Protein 8OG1 (pdb70)

Foldseek 3Di:
DFPDFQDADPPDDLVVLLPFACVRQATRSLPDQPPAAAEEEDQCVVFPQVVFADVLVSVLLVVLQVVDPRYDNDPVNHRAYEYERYDGDPPRPDDAVRVQVRLCVPPPCPRFNHRYEYEYAAEPAFADDRCPVHRRGSYEYEYFWDFQSNDRPNGHFHAAHAHQRVHADDLLPAAFCPPLAFQFQEEEEFEAVVLVVVLVVLVVVVCVVPPTHYYYYHYEPDDFHDHYHQARGHHDDLVVVLVVLLRYSAYEQEGGPPLRTQGTNRSSVSLLSNLRRQHQYEYEDPSHDHGPVVQEPLVQQHHYHYSVCSNCVVVVSVPDDSVSSSSNSLLSNQCNVQQHRHSSNPVLSVSLSVCLSSQHFAEAFDADAFDWDDAAADDLPDAFDFDAFDPQRRCLSHVVSNVQDSVPHRHHDYRDDLPDDFDDQCVLVPPVVVQAWAQVNPPHAFQVSCVVTLHDGDGDAAEEEEEEDEPPVVLLLVLVLLCQPQPRYAEYEYEYAYPDDDDRPDHRYDRPHYYTYTYDPHRFPLVSLGLYPPGRYFKYFQAYSFFDDHSVQVSVQVSVCVVVALAWGWAAFWAWDAPVVVRAIATGQDDDLKGFFHFSNGTMYTSVLSSCSVPPPDPVLRVLCRVLVACPRVVSSQVSLVVVVDGHAHADPDHDGGDPPDDDDVRRVSNRVSQRVVCSSSSHRSTDMDRDHDYAPCAVNDDDPVHDHNDPHD

Solvent-accessible surface area: 31398 Å² total

Nearest PDB structures (foldseek):
  8og1-assembly1_A  TM=1.001E+00  e=0.000E+00  Homo sapiens
  8og4-assembly1_A  TM=9.952E-01  e=0.000E+00  Homo sapiens
  8og4-assembly1_B  TM=9.979E-01  e=0.000E+00  Homo sapiens
  7au2-assembly1_A  TM=9.958E-01  e=0.000E+00  Homo sapiens
  7sck-assembly1_A  TM=5.417E-01  e=2.111E-54  Homo sapiens

Secondary structure (DSSP, 8-state):
-PPPPPP------HHHHTT--HHHH--GGG--TTS---EEE--GGGSTHHHHB-HHHHHHHHHHHHT-TTB-S-GGG-SEEEEEEEPBPSS--S-HHHHHHHHHTSTT-TTT-TTEEEEE--SS-SS--TTTT---TT-EEEES-EETTT--TTTSEE-----STTS---GGGSPPS-SSS-SEEEEEE-B---THHHHHHHHHHHHHHTSS-EEEESS-SSPPPP--TT--B--S-HHHHHHHHTTEEEEEEE--SSTTEEE-HHHHHHHHHHHHHTPEEEEE-TT---TTTTT--GGGT-EEE-GGGGGGHHHHHHHS-HHHHHHHHHHHHHHIIIIISSHHHHHHHHHHHHHHHTTPPPPBPP-B--EE---EE----S---PPP----HHIIIIITHHHHH----SS-B-S--TTPPPPPTTGGGTT--TT---GGGGT--SHHHHHT---SSS----EEEEEEESS-HHHHHHHHHTTTT-TTEEEEEEEE-SSSPPPSS-EE---SS-EEEEE-SS--GGGGGS-BTT--SSEEEEEETTB---HHHHHHHHHHHHTSTTS-EES-EEEEEEETTTTEEEEE-S--S-B-EE-TTEEEEEHHHHHHHHHTS-HHHHHHHHHHT--HHHHHHHHHHHHH-S--EEBSS----B-TT---HHHHHHHHHHHHHHHHHHSS-----B---B--TTTT----TT---SSS--

Radius of gyration: 29.03 Å; Cα contacts (8 Å, |Δi|>4): 1360; chains: 1; bounding box: 64×92×72 Å

Structure (mmCIF, N/CA/C/O backbone):
data_8OG1
#
_entry.id   8OG1
#
_cell.length_a   120.900
_cell.length_b   120.900
_cell.length_c   127.450
_cell.angle_alpha   90.000
_cell.angle_beta   90.000
_cell.angle_gamma   120.000
#
_symmetry.space_group_name_H-M   'P 31 2 1'
#
loop_
_entity.id
_entity.type
_entity.pdbx_description
1 polymer 'Exostosin-like 3'
2 branched beta-D-mannopyranose-(1-4)-2-acetamido-2-deoxy-beta-D-glucopyranose-(1-4)-2-acetamido-2-deoxy-beta-D-glucopyranose
3 branched 2-acetamido-2-deoxy-beta-D-glucopyranose-(1-2)-alpha-D-mannopyranose-(1-3)-[alpha-D-mannopyranose-(1-6)]beta-D-mannopyranose-(1-4)-2-acetamido-2-deoxy-beta-D-glucopyranose-(1-4)-2-acetamido-2-deoxy-beta-D-glucopyranose
4 water water
#
loop_
_atom_site.group_PDB
_atom_site.id
_atom_site.type_symbol
_atom_site.label_atom_id
_atom_site.label_alt_id
_atom_site.label_comp_id
_atom_site.label_asym_id
_atom_site.label_entity_id
_atom_site.label_seq_id
_atom_site.pdbx_PDB_ins_code
_atom_site.Cartn_x
_atom_site.Cartn_y
_atom_site.Cartn_z
_atom_site.occupancy
_atom_site.B_iso_or_equiv
_atom_site.auth_seq_id
_atom_site.auth_comp_id
_atom_site.auth_asym_id
_atom_site.auth_atom_id
_atom_site.pdbx_PDB_model_num
ATOM 1 N N . SER A 1 126 ? 42.46961 -48.04097 -6.97958 1.000 48.75397 154 SER A N 1
ATOM 2 C CA . SER A 1 126 ? 43.12450 -49.33598 -7.17733 1.000 46.01011 154 SER A CA 1
ATOM 3 C C . SER A 1 126 ? 42.51188 -50.43071 -6.30256 1.000 39.73938 154 SER A C 1
ATOM 4 O O . SER A 1 126 ? 42.06545 -50.14803 -5.20407 1.000 41.79026 154 SER A O 1
ATOM 11 N N . LEU A 1 127 ? 42.52436 -51.68364 -6.77432 1.000 35.50507 155 LEU A N 1
ATOM 12 C CA . LEU A 1 127 ? 41.86739 -52.76092 -6.04463 1.000 35.26156 155 LEU A CA 1
ATOM 13 C C . LEU A 1 127 ? 42.55718 -53.04592 -4.70999 1.000 29.63699 155 LEU A C 1
ATOM 14 O O . LEU A 1 127 ? 43.77905 -52.93896 -4.58603 1.000 28.80318 155 LEU A O 1
ATOM 30 N N . PRO A 1 128 ? 41.79502 -53.44214 -3.69533 1.000 26.06749 156 PRO A N 1
ATOM 31 C CA . PRO A 1 128 ? 42.42026 -53.97459 -2.48991 1.000 23.82515 156 PRO A CA 1
ATOM 32 C C . PRO A 1 128 ? 43.32949 -55.15982 -2.79643 1.000 27.25329 156 PRO A C 1
ATOM 33 O O . PRO A 1 128 ? 43.16651 -55.86845 -3.79418 1.000 30.84629 156 PRO A O 1
ATOM 44 N N . ILE A 1 129 ? 44.29503 -55.38065 -1.90140 1.000 24.89141 157 ILE A N 1
ATOM 45 C CA . ILE A 1 129 ? 45.22106 -56.48963 -2.06294 1.000 25.81389 157 ILE A CA 1
ATOM 46 C C . ILE A 1 129 ? 44.47947 -57.82461 -2.00857 1.000 29.23903 157 ILE A C 1
ATOM 47 O O . ILE A 1 129 ? 43.61599 -58.03504 -1.14641 1.000 27.65239 157 ILE A O 1
ATOM 63 N N . ARG A 1 130 ? 44.84436 -58.74168 -2.91356 1.000 26.55801 158 ARG A N 1
ATOM 64 C CA . ARG A 1 130 ? 44.22379 -60.05832 -2.99346 1.000 27.20128 158 ARG A CA 1
ATOM 65 C C . ARG A 1 130 ? 44.67823 -60.99079 -1.88907 1.000 31.33334 158 ARG A C 1
ATOM 66 O O . ARG A 1 130 ? 45.86515 -61.09034 -1.58404 1.000 35.46866 158 ARG A O 1
ATOM 87 N N . LEU A 1 131 ? 43.72659 -61.72627 -1.31797 1.000 29.02412 159 LEU A N 1
ATOM 88 C CA . LEU A 1 131 ? 44.05205 -62.79408 -0.39305 1.000 29.56859 159 LEU A CA 1
ATOM 89 C C . LEU A 1 131 ? 44.58553 -63.99935 -1.17091 1.000 35.68140 159 LEU A C 1
ATOM 90 O O . LEU A 1 131 ? 43.94843 -64.46243 -2.12479 1.000 34.84061 159 LEU A O 1
ATOM 106 N N . LEU A 1 132 ? 45.73323 -64.49832 -0.75509 1.000 35.25621 160 LEU A N 1
ATOM 107 C CA . LEU A 1 132 ? 46.34663 -65.69445 -1.34982 1.000 48.41012 160 LEU A CA 1
ATOM 108 C C . LEU A 1 132 ? 45.52287 -66.92124 -0.98537 1.000 44.60115 160 LEU A C 1
ATOM 109 O O . LEU A 1 132 ? 45.38050 -67.21790 0.20482 1.000 37.40798 160 LEU A O 1
ATOM 125 N N . PRO A 1 133 ? 44.97914 -67.65977 -1.94693 1.000 49.11341 161 PRO A N 1
ATOM 126 C CA . PRO A 1 133 ? 44.07692 -68.77079 -1.61832 1.000 55.91311 161 PRO A CA 1
ATOM 127 C C . PRO A 1 133 ? 44.81103 -70.00638 -1.09993 1.000 59.36250 161 PRO A C 1
ATOM 128 O O . PRO A 1 133 ? 46.03683 -70.04566 -1.00643 1.000 57.35787 161 PRO A O 1
ATOM 139 N N . GLU A 1 134 ? 44.01623 -71.02192 -0.73776 1.000 64.47305 162 GLU A N 1
ATOM 140 C CA . GLU A 1 134 ? 44.52984 -72.36932 -0.50684 1.000 72.60229 162 GLU A CA 1
ATOM 141 C C . GLU A 1 134 ? 44.94577 -73.00327 -1.83387 1.000 72.58344 162 GLU A C 1
ATOM 142 O O . GLU A 1 134 ? 44.31731 -72.79272 -2.87432 1.000 66.02557 162 GLU A O 1
ATOM 146 N N . LYS A 1 135 ? 46.00485 -73.81399 -1.78108 1.000 75.78248 163 LYS A N 1
ATOM 147 C CA . LYS A 1 135 ? 46.65928 -74.31514 -2.99216 1.000 77.27988 163 LYS A CA 1
ATOM 148 C C . LYS A 1 135 ? 45.76632 -75.17262 -3.89027 1.000 71.24191 163 LYS A C 1
ATOM 149 O O . LYS A 1 135 ? 44.88119 -75.88423 -3.42295 1.000 70.28147 163 LYS A O 1
ATOM 153 N N . LEU A 1 140 ? 40.87895 -80.51863 3.80002 1.000 77.70791 168 LEU A N 1
ATOM 154 C CA . LEU A 1 140 ? 42.33606 -80.57484 3.80515 1.000 84.44519 168 LEU A CA 1
ATOM 155 C C . LEU A 1 140 ? 42.97044 -79.70347 4.89940 1.000 90.65149 168 LEU A C 1
ATOM 156 O O . LEU A 1 140 ? 43.94780 -80.12218 5.52362 1.000 89.10209 168 LEU A O 1
ATOM 159 N N . PRO A 1 141 ? 42.44864 -78.49864 5.12524 1.000 93.97419 169 PRO A N 1
ATOM 160 C CA . PRO A 1 141 ? 42.95049 -77.66871 6.24467 1.000 91.19460 169 PRO A CA 1
ATOM 161 C C . PRO A 1 141 ? 42.48011 -78.20141 7.58599 1.000 89.06520 169 PRO A C 1
ATOM 162 O O . PRO A 1 141 ? 41.30335 -78.56121 7.74250 1.000 88.02555 169 PRO A O 1
ATOM 173 N N . PRO A 1 142 ? 43.35902 -78.25107 8.58544 1.000 91.32069 170 PRO A N 1
ATOM 174 C CA . PRO A 1 142 ? 42.99764 -78.89839 9.86349 1.000 89.94094 170 PRO A CA 1
ATOM 175 C C . PRO A 1 142 ? 41.96783 -78.09516 10.63957 1.000 87.20225 170 PRO A C 1
ATOM 176 O O . PRO A 1 142 ? 41.79053 -76.88794 10.40613 1.000 79.63289 170 PRO A O 1
ATOM 187 N N . PRO A 1 143 ? 41.26512 -78.74208 11.57862 1.000 85.61277 171 PRO A N 1
ATOM 188 C CA . PRO A 1 143 ? 40.24334 -78.02617 12.36740 1.000 84.64844 171 PRO A CA 1
ATOM 189 C C . PRO A 1 143 ? 40.76528 -76.79598 13.09377 1.000 77.31886 171 PRO A C 1
ATOM 190 O O . PRO A 1 143 ? 40.01274 -75.82963 13.27583 1.000 68.28324 171 PRO A O 1
ATOM 201 N N . LYS A 1 144 ? 42.02657 -76.81134 13.53730 1.000 80.76043 172 LYS A N 1
ATOM 202 C CA . LYS A 1 144 ? 42.59474 -75.64326 14.20164 1.000 73.39626 172 LYS A CA 1
ATOM 203 C C . LYS A 1 144 ? 42.69042 -74.45488 13.25130 1.000 74.97536 172 LYS A C 1
ATOM 204 O O . LYS A 1 144 ? 42.52686 -73.30269 13.67566 1.000 68.56363 172 LYS A O 1
ATOM 208 N N . ALA A 1 145 ? 42.94752 -74.71216 11.96465 1.000 72.56468 173 ALA A N 1
ATOM 209 C CA . ALA A 1 145 ? 43.07356 -73.62684 10.99709 1.000 63.87248 173 ALA A CA 1
ATOM 210 C C . ALA A 1 145 ? 41.72576 -72.95474 10.74734 1.000 68.26018 173 ALA A C 1
ATOM 211 O O . ALA A 1 145 ? 41.62663 -71.72052 10.75551 1.000 51.77864 173 ALA A O 1
ATOM 218 N N . THR A 1 146 ? 40.67576 -73.75830 10.52606 1.000 65.53446 174 THR A N 1
ATOM 219 C CA . THR A 1 146 ? 39.33947 -73.22072 10.26313 1.000 54.12060 174 THR A CA 1
ATOM 220 C C . THR A 1 146 ? 38.79734 -72.45926 11.47389 1.000 43.11607 174 THR A C 1
ATOM 221 O O . THR A 1 146 ? 38.13832 -71.42195 11.32241 1.000 35.36166 174 THR A O 1
ATOM 232 N N . ARG A 1 147 ? 39.09512 -72.92849 12.68475 1.000 38.59140 175 ARG A N 1
ATOM 233 C CA . ARG A 1 147 ? 38.69985 -72.20315 13.88477 1.000 44.98996 175 ARG A CA 1
ATOM 234 C C . ARG A 1 147 ? 39.42749 -70.87364 14.03769 1.000 38.60493 175 ARG A C 1
ATOM 235 O O . ARG A 1 147 ? 38.99651 -70.03759 14.84986 1.000 37.98011 175 ARG A O 1
ATOM 256 N N . GLY A 1 148 ? 40.49311 -70.64417 13.27466 1.000 33.71345 176 GLY A N 1
ATOM 257 C CA . GLY A 1 148 ? 41.18549 -69.38036 13.30683 1.000 36.67993 176 GLY A CA 1
ATOM 258 C C . GLY A 1 148 ? 40.79134 -68.41415 12.22541 1.000 34.79572 176 GLY A C 1
ATOM 259 O O . GLY A 1 148 ? 41.35390 -67.32498 12.15336 1.000 33.12951 176 GLY A O 1
ATOM 263 N N . CYS A 1 149 ? 39.81676 -68.76428 11.38043 1.000 30.16162 177 CYS A N 1
ATOM 264 C CA . CYS A 1 149 ? 39.38851 -67.83414 10.34294 1.000 29.82829 177 CYS A CA 1
ATOM 265 C C . CYS A 1 149 ? 38.78191 -66.56437 10.93529 1.000 25.81215 177 CYS A C 1
ATOM 266 O O . CYS A 1 149 ? 37.93411 -66.61496 11.84023 1.000 28.29581 177 CYS A O 1
ATOM 273 N N . ARG A 1 150 ? 39.21953 -65.43620 10.39182 1.000 25.78905 178 ARG A N 1
ATOM 274 C CA . ARG A 1 150 ? 38.71076 -64.11177 10.67358 1.000 24.78712 178 ARG A CA 1
ATOM 275 C C . ARG A 1 150 ? 38.75593 -63.33832 9.37384 1.000 24.61625 178 ARG A C 1
ATOM 276 O O . ARG A 1 150 ? 39.32721 -63.79339 8.37529 1.000 25.30289 178 ARG A O 1
ATOM 297 N N . LEU A 1 151 ? 38.18018 -62.13786 9.36652 1.000 26.11634 179 LEU A N 1
ATOM 298 C CA . LEU A 1 151 ? 38.21341 -61.35399 8.13610 1.000 21.42069 179 LEU A CA 1
ATOM 299 C C . LEU A 1 151 ? 39.63959 -61.04152 7.74436 1.000 29.46093 179 LEU A C 1
ATOM 300 O O . LEU A 1 151 ? 39.95180 -60.97665 6.55087 1.000 28.85094 179 LEU A O 1
ATOM 316 N N . HIS A 1 152 ? 40.52227 -60.86735 8.72210 1.000 27.60723 180 HIS A N 1
ATOM 317 C CA . HIS A 1 152 ? 41.86394 -60.41121 8.35321 1.000 30.71327 180 HIS A CA 1
ATOM 318 C C . HIS A 1 152 ? 42.70959 -61.51205 7.73154 1.000 31.14143 180 HIS A C 1
ATOM 319 O O . HIS A 1 152 ? 43.71940 -61.19919 7.09042 1.000 35.22339 180 HIS A O 1
ATOM 333 N N . ASN A 1 153 ? 42.31602 -62.77940 7.84402 1.000 29.25243 181 ASN A N 1
ATOM 334 C CA . ASN A 1 153 ? 43.09083 -63.84216 7.21811 1.000 30.01086 181 ASN A CA 1
ATOM 335 C C . ASN A 1 153 ? 42.29208 -64.74332 6.28499 1.000 34.19321 181 ASN A C 1
ATOM 336 O O . ASN A 1 153 ? 42.91844 -65.54901 5.58041 1.000 32.13186 181 ASN A O 1
ATOM 347 N N . CYS A 1 154 ? 40.96171 -64.61495 6.20975 1.000 29.60351 182 CYS A N 1
ATOM 348 C CA . CYS A 1 154 ? 40.16402 -65.51628 5.37223 1.000 24.87893 182 CYS A CA 1
ATOM 349 C C . CYS A 1 154 ? 39.24790 -64.82210 4.37372 1.000 27.86168 182 CYS A C 1
ATOM 350 O O . CYS A 1 154 ? 38.55329 -65.51345 3.62943 1.000 29.58709 182 CYS A O 1
ATOM 357 N N . PHE A 1 155 ? 39.22772 -63.49833 4.31604 1.000 25.72313 183 PHE A N 1
ATOM 358 C CA . PHE A 1 155 ? 38.35208 -62.77833 3.40788 1.000 25.02060 183 PHE A CA 1
ATOM 359 C C . PHE A 1 155 ? 39.15581 -62.09104 2.30883 1.000 24.62163 183 PHE A C 1
ATOM 360 O O . PHE A 1 155 ? 40.16801 -61.43630 2.57356 1.000 26.46861 183 PHE A O 1
ATOM 377 N N . ASP A 1 156 ? 38.68401 -62.21395 1.06496 1.000 23.46356 184 ASP A N 1
ATOM 378 C CA . ASP A 1 156 ? 39.39022 -61.65757 -0.08321 1.000 24.33039 184 ASP A CA 1
ATOM 379 C C . ASP A 1 156 ? 38.80692 -60.28665 -0.38991 1.000 23.54065 184 ASP A C 1
ATOM 380 O O . ASP A 1 156 ? 37.79122 -60.14614 -1.07419 1.000 24.20154 184 ASP A O 1
ATOM 389 N N . TYR A 1 157 ? 39.49256 -59.23911 0.10413 1.000 23.69038 185 TYR A N 1
ATOM 390 C CA . TYR A 1 157 ? 39.01282 -57.90133 -0.10845 1.000 21.91730 185 TYR A CA 1
ATOM 391 C C . TYR A 1 157 ? 39.14192 -57.46658 -1.55957 1.000 23.07597 185 TYR A C 1
ATOM 392 O O . TYR A 1 157 ? 38.47736 -56.49081 -1.95451 1.000 26.32035 185 TYR A O 1
ATOM 410 N N . SER A 1 158 ? 39.97872 -58.14981 -2.36238 1.000 24.30297 186 SER A N 1
ATOM 411 C CA . SER A 1 158 ? 40.11806 -57.72394 -3.74528 1.000 24.61774 186 SER A CA 1
ATOM 412 C C . SER A 1 158 ? 38.81737 -57.87730 -4.52124 1.000 26.20943 186 SER A C 1
ATOM 413 O O . SER A 1 158 ? 38.62564 -57.17633 -5.52238 1.000 27.99023 186 SER A O 1
ATOM 421 N N . ARG A 1 159 ? 37.88601 -58.71424 -4.05250 1.000 25.87421 187 ARG A N 1
ATOM 422 C CA . ARG A 1 159 ? 36.57619 -58.78961 -4.68119 1.000 24.21011 187 ARG A CA 1
ATOM 423 C C . ARG A 1 159 ? 35.64440 -57.64468 -4.28647 1.000 26.78110 187 ARG A C 1
ATOM 424 O O . ARG A 1 159 ? 34.58127 -57.50280 -4.89590 1.000 28.03910 187 ARG A O 1
ATOM 445 N N . CYS A 1 160 ? 36.03484 -56.79784 -3.32451 1.000 25.32638 188 CYS A N 1
ATOM 446 C CA . CYS A 1 160 ? 35.12298 -55.84390 -2.69919 1.000 23.99835 188 CYS A CA 1
ATOM 447 C C . CYS A 1 160 ? 35.72559 -54.45373 -2.57276 1.000 25.87793 188 CYS A C 1
ATOM 448 O O . CYS A 1 160 ? 35.89823 -53.95429 -1.45442 1.000 25.32843 188 CYS A O 1
ATOM 455 N N . PRO A 1 161 ? 35.98943 -53.78340 -3.68292 1.000 27.05834 189 PRO A N 1
ATOM 456 C CA . PRO A 1 161 ? 36.37997 -52.36377 -3.60156 1.000 31.31520 189 PRO A CA 1
ATOM 457 C C . PRO A 1 161 ? 35.31887 -51.53173 -2.90018 1.000 29.25150 189 PRO A C 1
ATOM 458 O O . PRO A 1 161 ? 34.11625 -51.76393 -3.05067 1.000 27.58921 189 PRO A O 1
ATOM 469 N N . LEU A 1 162 ? 35.77531 -50.49240 -2.17065 1.000 29.01378 190 LEU A N 1
ATOM 470 C CA . LEU A 1 162 ? 34.84788 -49.69702 -1.36354 1.000 28.56971 190 LEU A CA 1
ATOM 471 C C . LEU A 1 162 ? 33.76896 -49.03402 -2.19337 1.000 28.65774 190 LEU A C 1
ATOM 472 O O . LEU A 1 162 ? 32.63904 -48.84014 -1.71501 1.000 31.32052 190 LEU A O 1
ATOM 488 N N . THR A 1 163 ? 34.08501 -48.67845 -3.43325 1.000 29.18199 191 THR A N 1
ATOM 489 C CA . THR A 1 163 ? 33.17482 -47.90382 -4.26056 1.000 35.27867 191 THR A CA 1
ATOM 490 C C . THR A 1 163 ? 32.40948 -48.73885 -5.28432 1.000 39.58153 191 THR A C 1
ATOM 491 O O . THR A 1 163 ? 31.70776 -48.17120 -6.11373 1.000 39.31061 191 THR A O 1
ATOM 502 N N . SER A 1 164 ? 32.52801 -50.06645 -5.25620 1.000 35.48335 192 SER A N 1
ATOM 503 C CA . SER A 1 164 ? 31.89297 -50.90682 -6.26724 1.000 37.74241 192 SER A CA 1
ATOM 504 C C . SER A 1 164 ? 30.56638 -51.47741 -5.79511 1.000 36.57213 192 SER A C 1
ATOM 505 O O . SER A 1 164 ? 30.01507 -52.39615 -6.41620 1.000 30.67646 192 SER A O 1
ATOM 513 N N . GLY A 1 165 ? 30.01367 -50.91694 -4.75018 1.000 34.01976 193 GLY A N 1
ATOM 514 C CA . GLY A 1 165 ? 28.80982 -51.45415 -4.22115 1.000 30.79327 193 GLY A CA 1
ATOM 515 C C . GLY A 1 165 ? 29.14460 -52.71022 -3.45502 1.000 30.64795 193 GLY A C 1
ATOM 516 O O . GLY A 1 165 ? 30.28683 -52.99448 -3.04763 1.000 37.26424 193 GLY A O 1
ATOM 520 N N . PHE A 1 166 ? 28.11832 -53.48672 -3.27977 1.000 29.80831 194 PHE A N 1
ATOM 521 C CA . PHE A 1 166 ? 28.20515 -54.73544 -2.53570 1.000 25.22090 194 PHE A CA 1
ATOM 522 C C . PHE A 1 166 ? 27.39275 -55.76553 -3.30356 1.000 23.42715 194 PHE A C 1
ATOM 523 O O . PHE A 1 166 ? 26.32528 -56.18203 -2.85780 1.000 23.26676 194 PHE A O 1
ATOM 540 N N . PRO A 1 167 ? 27.86669 -56.18771 -4.47966 1.000 23.31655 195 PRO A N 1
ATOM 541 C CA . PRO A 1 167 ? 27.10161 -57.18839 -5.25589 1.000 23.60709 195 PRO A CA 1
ATOM 542 C C . PRO A 1 167 ? 27.15327 -58.55791 -4.59087 1.000 22.96314 195 PRO A C 1
ATOM 543 O O . PRO A 1 167 ? 28.22433 -59.04277 -4.19906 1.000 23.34474 195 PRO A O 1
ATOM 554 N N . VAL A 1 168 ? 25.98616 -59.18171 -4.49241 1.000 24.94754 196 VAL A N 1
ATOM 555 C CA . VAL A 1 168 ? 25.81349 -60.42911 -3.76230 1.000 22.19052 196 VAL A CA 1
ATOM 556 C C . VAL A 1 168 ? 25.24744 -61.47512 -4.71364 1.000 22.18861 196 VAL A C 1
ATOM 557 O O . VAL A 1 168 ? 24.20792 -61.24474 -5.32889 1.000 23.73905 196 VAL A O 1
ATOM 570 N N . TYR A 1 169 ? 25.92351 -62.60415 -4.82071 1.000 23.14927 197 TYR A N 1
ATOM 571 C CA . TYR A 1 169 ? 25.43999 -63.73957 -5.62064 1.000 23.38017 197 TYR A CA 1
ATOM 572 C C . TYR A 1 169 ? 24.78129 -64.73483 -4.68359 1.000 21.78861 197 TYR A C 1
ATOM 573 O O . TYR A 1 169 ? 25.39300 -65.13690 -3.68596 1.000 23.89391 197 TYR A O 1
ATOM 591 N N . VAL A 1 170 ? 23.55981 -65.15170 -5.00812 1.000 24.96073 198 VAL A N 1
ATOM 592 C CA . VAL A 1 170 ? 22.82461 -66.11288 -4.18601 1.000 24.84798 198 VAL A CA 1
ATOM 593 C C . VAL A 1 170 ? 22.70333 -67.39636 -5.00187 1.000 22.03881 198 VAL A C 1
ATOM 594 O O . VAL A 1 170 ? 22.09223 -67.39217 -6.07595 1.000 26.36105 198 VAL A O 1
ATOM 607 N N . TYR A 1 171 ? 23.27721 -68.47113 -4.49729 1.000 23.32876 199 TYR A N 1
ATOM 608 C CA . TYR A 1 171 ? 23.07300 -69.77065 -5.13083 1.000 23.52356 199 TYR A CA 1
ATOM 609 C C . TYR A 1 171 ? 21.60631 -70.16307 -5.04850 1.000 26.79736 199 TYR A C 1
ATOM 610 O O . TYR A 1 171 ? 20.92305 -69.90575 -4.06672 1.000 25.09673 199 TYR A O 1
ATOM 628 N N . ASP A 1 172 ? 21.11854 -70.83693 -6.08407 1.000 26.39300 200 ASP A N 1
ATOM 629 C CA . ASP A 1 172 ? 19.77479 -71.41113 -6.06894 1.000 26.85312 200 ASP A CA 1
ATOM 630 C C . ASP A 1 172 ? 19.87831 -72.79876 -5.43233 1.000 28.21450 200 ASP A C 1
ATOM 631 O O . ASP A 1 172 ? 20.43960 -73.71871 -6.02811 1.000 27.71157 200 ASP A O 1
ATOM 640 N N . SER A 1 173 ? 19.36934 -72.94435 -4.20574 1.000 32.00667 201 SER A N 1
ATOM 641 C CA . SER A 1 173 ? 19.63839 -74.17856 -3.47283 1.000 29.89589 201 SER A CA 1
ATOM 642 C C . SER A 1 173 ? 18.98982 -75.38641 -4.17190 1.000 28.44274 201 SER A C 1
ATOM 643 O O . SER A 1 173 ? 19.41021 -76.51577 -3.91158 1.000 32.50487 201 SER A O 1
ATOM 651 N N . ASP A 1 174 ? 18.02482 -75.14871 -5.06352 1.000 30.61265 202 ASP A N 1
ATOM 652 C CA . ASP A 1 174 ? 17.40394 -76.24538 -5.82606 1.000 32.75177 202 ASP A CA 1
ATOM 653 C C . ASP A 1 174 ? 18.35060 -76.91526 -6.82862 1.000 33.56115 202 ASP A C 1
ATOM 654 O O . ASP A 1 174 ? 18.04562 -78.00837 -7.31553 1.000 30.85200 202 ASP A O 1
ATOM 663 N N . GLN A 1 175 ? 19.46192 -76.27183 -7.17164 1.000 28.37595 203 GLN A N 1
ATOM 664 C CA . GLN A 1 175 ? 20.48210 -76.86391 -8.02891 1.000 24.50148 203 GLN A CA 1
ATOM 665 C C . GLN A 1 175 ? 21.47215 -77.71550 -7.26567 1.000 23.48044 203 GLN A C 1
ATOM 666 O O . GLN A 1 175 ? 22.35211 -78.31824 -7.88388 1.000 27.97701 203 GLN A O 1
ATOM 680 N N . PHE A 1 176 ? 21.37751 -77.79911 -5.93075 1.000 24.34267 204 PHE A N 1
ATOM 681 C CA . PHE A 1 176 ? 22.35559 -78.48239 -5.10340 1.000 28.31296 204 PHE A CA 1
ATOM 682 C C . PHE A 1 176 ? 21.61426 -79.41806 -4.16581 1.000 25.98774 204 PHE A C 1
ATOM 683 O O . PHE A 1 176 ? 20.37955 -79.40732 -4.10187 1.000 27.92862 204 PHE A O 1
ATOM 700 N N . VAL A 1 177 ? 22.36797 -80.26803 -3.45885 1.000 29.72094 205 VAL A N 1
ATOM 701 C CA . VAL A 1 177 ? 21.68589 -81.28271 -2.65427 1.000 30.68845 205 VAL A CA 1
ATOM 702 C C . VAL A 1 177 ? 20.85230 -80.65624 -1.54628 1.000 30.12823 205 VAL A C 1
ATOM 703 O O . VAL A 1 177 ? 19.91462 -81.28305 -1.05985 1.000 30.33240 205 VAL A O 1
ATOM 716 N N . PHE A 1 178 ? 21.17514 -79.42483 -1.12107 1.000 29.64048 206 PHE A N 1
ATOM 717 C CA . PHE A 1 178 ? 20.46095 -78.87643 0.03438 1.000 29.74419 206 PHE A CA 1
ATOM 718 C C . PHE A 1 178 ? 18.98674 -78.63954 -0.25799 1.000 30.56239 206 PHE A C 1
ATOM 719 O O . PHE A 1 178 ? 18.15855 -78.77350 0.64979 1.000 31.98156 206 PHE A O 1
ATOM 736 N N . GLY A 1 179 ? 18.63626 -78.31664 -1.50585 1.000 26.62378 207 GLY A N 1
ATOM 737 C CA . GLY A 1 179 ? 17.30146 -77.86089 -1.80902 1.000 26.63240 207 GLY A CA 1
ATOM 738 C C . GLY A 1 179 ? 16.21526 -78.81931 -1.36495 1.000 27.16450 207 GLY A C 1
ATOM 739 O O . GLY A 1 179 ? 15.21944 -78.40344 -0.76224 1.000 30.27097 207 GLY A O 1
ATOM 743 N N . SER A 1 180 ? 16.38482 -80.10847 -1.67026 1.000 29.68978 208 SER A N 1
ATOM 744 C CA . SER A 1 180 ? 15.30751 -81.05175 -1.38423 1.000 30.45082 208 SER A CA 1
ATOM 745 C C . SER A 1 180 ? 15.26251 -81.45731 0.08074 1.000 34.57516 208 SER A C 1
ATOM 746 O O . SER A 1 180 ? 14.23382 -81.97738 0.52651 1.000 36.43257 208 SER A O 1
ATOM 754 N N . TYR A 1 181 ? 16.32774 -81.20329 0.84810 1.000 31.14704 209 TYR A N 1
ATOM 755 C CA . TYR A 1 181 ? 16.33260 -81.46064 2.28395 1.000 30.26892 209 TYR A CA 1
ATOM 756 C C . TYR A 1 181 ? 15.92533 -80.23516 3.10132 1.000 33.99406 209 TYR A C 1
ATOM 757 O O . TYR A 1 181 ? 15.65339 -80.36652 4.29673 1.000 32.05433 209 TYR A O 1
ATOM 775 N N . LEU A 1 182 ? 15.93503 -79.05265 2.50080 1.000 29.77557 210 LEU A N 1
ATOM 776 C CA . LEU A 1 182 ? 15.56240 -77.84228 3.22218 1.000 29.52904 210 LEU A CA 1
ATOM 777 C C . LEU A 1 182 ? 14.13063 -77.91638 3.71844 1.000 28.39373 210 LEU A C 1
ATOM 778 O O . LEU A 1 182 ? 13.23012 -78.39869 3.00612 1.000 32.00966 210 LEU A O 1
ATOM 794 N N . ASP A 1 183 ? 13.88453 -77.33223 4.89297 1.000 27.71948 211 ASP A N 1
ATOM 795 C CA . ASP A 1 183 ? 12.52545 -76.98717 5.27726 1.000 28.40723 211 ASP A CA 1
ATOM 796 C C . ASP A 1 183 ? 11.84244 -76.16769 4.17419 1.000 33.53778 211 ASP A C 1
ATOM 797 O O . ASP A 1 183 ? 12.38464 -75.14252 3.73823 1.000 29.24750 211 ASP A O 1
ATOM 806 N N . PRO A 1 184 ? 10.65076 -76.55725 3.71687 1.000 32.02803 212 PRO A N 1
ATOM 807 C CA . PRO A 1 184 ? 10.08228 -75.85704 2.55575 1.000 28.78254 212 PRO A CA 1
ATOM 808 C C . PRO A 1 184 ? 9.68054 -74.41252 2.81607 1.000 32.51862 212 PRO A C 1
ATOM 809 O O . PRO A 1 184 ? 9.80947 -73.57809 1.90863 1.000 36.45170 212 PRO A O 1
ATOM 820 N N . LEU A 1 185 ? 9.22096 -74.06549 4.01819 1.000 30.43472 213 LEU A N 1
ATOM 821 C CA . LEU A 1 185 ? 8.86991 -72.67997 4.26179 1.000 30.82107 213 LEU A CA 1
ATOM 822 C C . LEU A 1 185 ? 10.12601 -71.80354 4.34335 1.000 28.24089 213 LEU A C 1
ATOM 823 O O . LEU A 1 185 ? 10.13094 -70.67378 3.83987 1.000 28.35437 213 LEU A O 1
ATOM 839 N N . VAL A 1 186 ? 11.18275 -72.30231 4.97288 1.000 28.22123 214 VAL A N 1
ATOM 840 C CA . VAL A 1 186 ? 12.43837 -71.53635 5.01256 1.000 25.03304 214 VAL A CA 1
ATOM 841 C C . VAL A 1 186 ? 12.94453 -71.28927 3.60223 1.000 26.49548 214 VAL A C 1
ATOM 842 O O . VAL A 1 186 ? 13.36362 -70.17891 3.25374 1.000 26.36035 214 VAL A O 1
ATOM 855 N N . LYS A 1 187 ? 12.98292 -72.33573 2.78533 1.000 28.05784 215 LYS A N 1
ATOM 856 C CA . LYS A 1 187 ? 13.47439 -72.17382 1.42578 1.000 28.18242 215 LYS A CA 1
ATOM 857 C C . LYS A 1 187 ? 12.62358 -71.17214 0.65633 1.000 28.97634 215 LYS A C 1
ATOM 858 O O . LYS A 1 187 ? 13.15246 -70.29957 -0.04223 1.000 28.42336 215 LYS A O 1
ATOM 877 N N . GLN A 1 188 ? 11.29756 -71.28044 0.76345 1.000 27.81498 216 GLN A N 1
ATOM 878 C CA . GLN A 1 188 ? 10.44027 -70.40698 -0.02617 1.000 33.81149 216 GLN A CA 1
ATOM 879 C C . GLN A 1 188 ? 10.58919 -68.95207 0.38591 1.000 30.78929 216 GLN A C 1
ATOM 880 O O . GLN A 1 188 ? 10.66266 -68.06608 -0.47092 1.000 29.56124 216 GLN A O 1
ATOM 894 N N . ALA A 1 189 ? 10.65144 -68.68862 1.69477 1.000 28.03359 217 ALA A N 1
ATOM 895 C CA . ALA A 1 189 ? 10.75312 -67.31112 2.16946 1.000 28.77811 217 ALA A CA 1
ATOM 896 C C . ALA A 1 189 ? 12.10612 -66.72454 1.81506 1.000 26.73324 217 ALA A C 1
ATOM 897 O O . ALA A 1 189 ? 12.20586 -65.57358 1.37494 1.000 25.70209 217 ALA A O 1
ATOM 904 N N . PHE A 1 190 ? 13.14623 -67.52157 1.94879 1.000 23.71870 218 PHE A N 1
ATOM 905 C CA . PHE A 1 190 ? 14.49458 -67.05151 1.59830 1.000 24.69257 218 PHE A CA 1
ATOM 906 C C . PHE A 1 190 ? 14.58811 -66.71863 0.11488 1.000 25.82535 218 PHE A C 1
ATOM 907 O O . PHE A 1 190 ? 15.08430 -65.65641 -0.27020 1.000 25.76126 218 PHE A O 1
ATOM 924 N N . GLN A 1 191 ? 14.09085 -67.60713 -0.74407 1.000 27.38840 219 GLN A N 1
ATOM 925 C CA . GLN A 1 191 ? 14.16754 -67.34576 -2.17554 1.000 27.74079 219 GLN A CA 1
ATOM 926 C C . GLN A 1 191 ? 13.40808 -66.07976 -2.54436 1.000 26.49158 219 GLN A C 1
ATOM 927 O O . GLN A 1 191 ? 13.87838 -65.28380 -3.37666 1.000 30.11352 219 GLN A O 1
ATOM 941 N N . ALA A 1 192 ? 12.24569 -65.85035 -1.92957 1.000 25.34730 220 ALA A N 1
ATOM 942 C CA . ALA A 1 192 ? 11.46854 -64.66693 -2.24463 1.000 27.36315 220 ALA A CA 1
ATOM 943 C C . ALA A 1 192 ? 12.19770 -63.39706 -1.81760 1.000 29.80669 220 ALA A C 1
ATOM 944 O O . ALA A 1 192 ? 12.16695 -62.39153 -2.53160 1.000 28.11629 220 ALA A O 1
ATOM 951 N N . THR A 1 193 ? 12.81949 -63.42275 -0.64054 1.000 26.36878 221 THR A N 1
ATOM 952 C CA . THR A 1 193 ? 13.56350 -62.24810 -0.17665 1.000 28.04929 221 THR A CA 1
ATOM 953 C C . THR A 1 193 ? 14.77033 -61.98495 -1.05351 1.000 26.43397 221 THR A C 1
ATOM 954 O O . THR A 1 193 ? 15.05911 -60.82471 -1.38376 1.000 28.03373 221 THR A O 1
ATOM 965 N N . ALA A 1 194 ? 15.51453 -63.04017 -1.40351 1.000 26.03420 222 ALA A N 1
ATOM 966 C CA . ALA A 1 194 ? 16.69352 -62.86483 -2.24271 1.000 25.34046 222 ALA A CA 1
ATOM 967 C C . ALA A 1 194 ? 16.32222 -62.28395 -3.60426 1.000 30.12309 222 ALA A C 1
ATOM 968 O O . ALA A 1 194 ? 17.04932 -61.43950 -4.15377 1.000 30.91509 222 ALA A O 1
ATOM 975 N N . ARG A 1 195 ? 15.18480 -62.71153 -4.16377 1.000 29.72153 223 ARG A N 1
ATOM 976 C CA . ARG A 1 195 ? 14.78042 -62.20278 -5.47937 1.000 33.73789 223 ARG A CA 1
ATOM 977 C C . ARG A 1 195 ? 14.47351 -60.71087 -5.44895 1.000 33.22871 223 ARG A C 1
ATOM 978 O O . ARG A 1 195 ? 14.65356 -60.01554 -6.45454 1.000 37.08443 223 ARG A O 1
ATOM 999 N N . ALA A 1 196 ? 14.01783 -60.20555 -4.31746 1.000 29.24629 224 ALA A N 1
ATOM 1000 C CA . ALA A 1 196 ? 13.59313 -58.82173 -4.17771 1.000 32.61014 224 ALA A CA 1
ATOM 1001 C C . ALA A 1 196 ? 14.71382 -57.91223 -3.67711 1.000 29.09669 224 ALA A C 1
ATOM 1002 O O . ALA A 1 196 ? 14.49291 -56.70731 -3.49979 1.000 33.36434 224 ALA A O 1
ATOM 1009 N N . ASN A 1 197 ? 15.90029 -58.45252 -3.46005 1.000 29.08266 225 ASN A N 1
ATOM 1010 C CA . ASN A 1 197 ? 16.96537 -57.68707 -2.79066 1.000 27.97982 225 ASN A CA 1
ATOM 1011 C C . ASN A 1 197 ? 17.81793 -56.86041 -3.74827 1.000 28.13192 225 ASN A C 1
ATOM 1012 O O . ASN A 1 197 ? 18.28004 -57.34503 -4.78156 1.000 25.84690 225 ASN A O 1
ATOM 1023 N N . VAL A 1 198 ? 18.07818 -55.60965 -3.35134 1.000 26.75017 226 VAL A N 1
ATOM 1024 C CA . VAL A 1 198 ? 18.77141 -54.67245 -4.23479 1.000 24.86298 226 VAL A CA 1
ATOM 1025 C C . VAL A 1 198 ? 20.21959 -55.04825 -4.50185 1.000 26.06287 226 VAL A C 1
ATOM 1026 O O . VAL A 1 198 ? 20.77486 -54.64340 -5.52712 1.000 27.80437 226 VAL A O 1
ATOM 1039 N N . TYR A 1 199 ? 20.85208 -55.81184 -3.61477 1.000 24.85922 227 TYR A N 1
ATOM 1040 C CA . TYR A 1 199 ? 22.25075 -56.14850 -3.77770 1.000 22.81253 227 TYR A CA 1
ATOM 1041 C C . TYR A 1 199 ? 22.48637 -57.35065 -4.67902 1.000 23.44410 227 TYR A C 1
ATOM 1042 O O . TYR A 1 199 ? 23.61597 -57.56975 -5.12449 1.000 24.40726 227 TYR A O 1
ATOM 1060 N N . VAL A 1 200 ? 21.46482 -58.13480 -4.92620 1.000 24.98044 228 VAL A N 1
ATOM 1061 C CA . VAL A 1 200 ? 21.66732 -59.45638 -5.50695 1.000 25.64369 228 VAL A CA 1
ATOM 1062 C C . VAL A 1 200 ? 21.86275 -59.31637 -7.00061 1.000 26.86446 228 VAL A C 1
ATOM 1063 O O . VAL A 1 200 ? 21.13144 -58.57224 -7.67223 1.000 31.22938 228 VAL A O 1
ATOM 1076 N N . THR A 1 201 ? 22.90018 -59.99217 -7.49597 1.000 29.44952 229 THR A N 1
ATOM 1077 C CA . THR A 1 201 ? 23.30183 -60.02675 -8.89150 1.000 29.22005 229 THR A CA 1
ATOM 1078 C C . THR A 1 201 ? 23.33743 -61.48203 -9.34889 1.000 29.79333 229 THR A C 1
ATOM 1079 O O . THR A 1 201 ? 23.62411 -62.39503 -8.56308 1.000 30.18442 229 THR A O 1
ATOM 1090 N N . GLU A 1 202 ? 23.07405 -61.68245 -10.63174 1.000 35.84048 230 GLU A N 1
ATOM 1091 C CA . GLU A 1 202 ? 23.23378 -62.98493 -11.27433 1.000 35.79718 230 GLU A CA 1
ATOM 1092 C C . GLU A 1 202 ? 24.62195 -63.17072 -11.85371 1.000 32.79299 230 GLU A C 1
ATOM 1093 O O . GLU A 1 202 ? 24.93817 -64.24606 -12.37526 1.000 32.54079 230 GLU A O 1
ATOM 1105 N N . ASN A 1 203 ? 25.47266 -62.16847 -11.75646 1.000 30.38647 231 ASN A N 1
ATOM 1106 C CA . ASN A 1 203 ? 26.80173 -62.20204 -12.35202 1.000 33.31539 231 ASN A CA 1
ATOM 1107 C C . ASN A 1 203 ? 27.84008 -62.56504 -11.30142 1.000 35.40316 231 ASN A C 1
ATOM 1108 O O . ASN A 1 203 ? 28.31030 -61.71081 -10.55134 1.000 31.97184 231 ASN A O 1
ATOM 1119 N N . ALA A 1 204 ? 28.23335 -63.83391 -11.27080 1.000 31.98847 232 ALA A N 1
ATOM 1120 C CA . ALA A 1 204 ? 29.15475 -64.30617 -10.24355 1.000 28.87464 232 ALA A CA 1
ATOM 1121 C C . ALA A 1 204 ? 30.53875 -63.70540 -10.36019 1.000 34.29160 232 ALA A C 1
ATOM 1122 O O . ALA A 1 204 ? 31.28958 -63.69538 -9.37425 1.000 36.46817 232 ALA A O 1
ATOM 1129 N N . ASP A 1 205 ? 30.92515 -63.22219 -11.53822 1.000 32.50206 233 ASP A N 1
ATOM 1130 C CA . ASP A 1 205 ? 32.28354 -62.75022 -11.70175 1.000 35.25358 233 ASP A CA 1
ATOM 1131 C C . ASP A 1 205 ? 32.50413 -61.39120 -11.05830 1.000 35.16182 233 ASP A C 1
ATOM 1132 O O . ASP A 1 205 ? 33.65122 -61.02892 -10.79777 1.000 36.73266 233 ASP A O 1
ATOM 1141 N N . ILE A 1 206 ? 31.43640 -60.63955 -10.78603 1.000 35.29038 234 ILE A N 1
ATOM 1142 C CA . ILE A 1 206 ? 31.57138 -59.35144 -10.10158 1.000 33.68041 234 ILE A CA 1
ATOM 1143 C C . ILE A 1 206 ? 31.17708 -59.41434 -8.63207 1.000 36.68236 234 ILE A C 1
ATOM 1144 O O . ILE A 1 206 ? 31.23600 -58.38635 -7.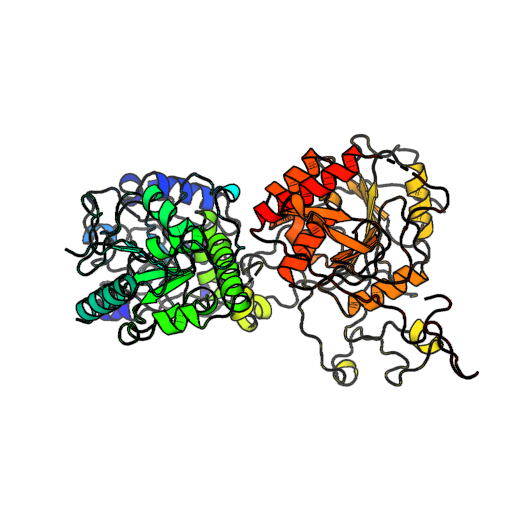94169 1.000 31.94009 234 ILE A O 1
ATOM 1160 N N . ALA A 1 207 ? 30.72136 -60.56317 -8.14184 1.000 30.71068 235 ALA A N 1
ATOM 1161 C CA . ALA A 1 207 ? 30.12458 -60.57038 -6.81644 1.000 29.59154 235 ALA A CA 1
ATOM 1162 C C . ALA A 1 207 ? 31.20111 -60.45916 -5.74922 1.000 24.33091 235 ALA A C 1
ATOM 1163 O O . ALA A 1 207 ? 32.30108 -60.98418 -5.88961 1.000 27.12084 235 ALA A O 1
ATOM 1170 N N . CYS A 1 208 ? 30.87792 -59.73555 -4.67521 1.000 25.19040 236 CYS A N 1
ATOM 1171 C CA . CYS A 1 208 ? 31.71532 -59.60693 -3.48987 1.000 25.00569 236 CYS A CA 1
ATOM 1172 C C . CYS A 1 208 ? 31.47055 -60.75036 -2.50814 1.000 25.44058 236 CYS A C 1
ATOM 1173 O O . CYS A 1 208 ? 32.41348 -61.22163 -1.86040 1.000 25.49544 236 CYS A O 1
ATOM 1180 N N . LEU A 1 209 ? 30.22968 -61.22969 -2.43401 1.000 23.22223 237 LEU A N 1
ATOM 1181 C CA . LEU A 1 209 ? 29.77804 -62.20360 -1.46210 1.000 21.90899 237 LEU A CA 1
ATOM 1182 C C . LEU A 1 209 ? 28.94580 -63.24692 -2.19671 1.000 22.70988 237 LEU A C 1
ATOM 1183 O O . LEU A 1 209 ? 28.20499 -62.89604 -3.12634 1.000 23.19539 237 LEU A O 1
ATOM 1199 N N . TYR A 1 210 ? 29.09243 -64.49440 -1.77702 1.000 22.69611 238 TYR A N 1
ATOM 1200 C CA . TYR A 1 210 ? 28.31788 -65.63801 -2.27133 1.000 22.22147 238 TYR A CA 1
ATOM 1201 C C . TYR A 1 210 ? 27.52939 -66.21781 -1.10769 1.000 21.39057 238 TYR A C 1
ATOM 1202 O O . TYR A 1 210 ? 28.07712 -66.44170 -0.03302 1.000 23.62482 238 TYR A O 1
ATOM 1220 N N . VAL A 1 211 ? 26.25217 -66.50409 -1.33476 1.000 22.55883 239 VAL A N 1
ATOM 1221 C CA . VAL A 1 211 ? 25.32890 -66.88739 -0.28171 1.000 21.88102 239 VAL A CA 1
ATOM 1222 C C . VAL A 1 211 ? 24.75279 -68.25956 -0.63181 1.000 22.10297 239 VAL A C 1
ATOM 1223 O O . VAL A 1 211 ? 24.16962 -68.41213 -1.70472 1.000 23.37813 239 VAL A O 1
ATOM 1236 N N . ILE A 1 212 ? 24.84390 -69.19774 0.29530 1.000 23.08025 240 ILE A N 1
ATOM 1237 C CA . ILE A 1 212 ? 24.24928 -70.53520 0.12899 1.000 24.24596 240 ILE A CA 1
ATOM 1238 C C . ILE A 1 212 ? 23.37869 -70.83658 1.34874 1.000 22.69032 240 ILE A C 1
ATOM 1239 O O . ILE A 1 212 ? 23.87122 -70.88229 2.48081 1.000 24.27918 240 ILE A O 1
ATOM 1255 N N . LEU A 1 213 ? 22.10347 -71.10226 1.11227 1.000 23.58798 241 LEU A N 1
ATOM 1256 C CA . LEU A 1 213 ? 21.17880 -71.56116 2.14511 1.000 23.03985 241 LEU A CA 1
ATOM 1257 C C . LEU A 1 213 ? 21.26139 -73.08542 2.23486 1.000 27.65187 241 LEU A C 1
ATOM 1258 O O . LEU A 1 213 ? 20.99508 -73.78183 1.25274 1.000 25.86849 241 LEU A O 1
ATOM 1274 N N . VAL A 1 214 ? 21.58127 -73.58941 3.41923 1.000 22.47232 242 VAL A N 1
ATOM 1275 C CA . VAL A 1 214 ? 21.73343 -75.02800 3.63334 1.000 20.64989 242 VAL A CA 1
ATOM 1276 C C . VAL A 1 214 ? 20.74421 -75.60080 4.62778 1.000 25.83323 242 VAL A C 1
ATOM 1277 O O . VAL A 1 214 ? 20.66324 -76.85405 4.73963 1.000 26.35944 242 VAL A O 1
ATOM 1290 N N . GLY A 1 215 ? 19.99184 -74.78858 5.35596 1.000 24.34365 243 GLY A N 1
ATOM 1291 C CA . GLY A 1 215 ? 19.07914 -75.28988 6.36835 1.000 26.41098 243 GLY A CA 1
ATOM 1292 C C . GLY A 1 215 ? 18.22783 -74.16488 6.90741 1.000 26.92600 243 GLY A C 1
ATOM 1293 O O . GLY A 1 215 ? 18.36936 -73.00539 6.50938 1.000 26.76504 243 GLY A O 1
ATOM 1297 N N . GLU A 1 216 ? 17.33635 -74.50716 7.83850 1.000 26.26006 244 GLU A N 1
ATOM 1298 C CA . GLU A 1 216 ? 17.33777 -75.82053 8.50433 1.000 26.32326 244 GLU A CA 1
ATOM 1299 C C . GLU A 1 216 ? 16.75897 -76.89689 7.59067 1.000 25.84656 244 GLU A C 1
ATOM 1300 O O . GLU A 1 216 ? 16.04920 -76.58300 6.64162 1.000 25.93281 244 GLU A O 1
ATOM 1312 N N . MET A 1 217 ? 17.07599 -78.14009 7.92043 1.000 28.88257 245 MET A N 1
ATOM 1313 C CA . MET A 1 217 ? 16.66434 -79.29693 7.13935 1.000 25.73375 245 MET A CA 1
ATOM 1314 C C . MET A 1 217 ? 15.46394 -79.96207 7.77344 1.000 32.74865 245 MET A C 1
ATOM 1315 O O . MET A 1 217 ? 15.19128 -79.82516 8.96720 1.000 28.46283 245 MET A O 1
ATOM 1329 N N . GLN A 1 218 ? 14.73860 -80.69667 6.93973 1.000 31.61299 246 GLN A N 1
ATOM 1330 C CA . GLN A 1 218 ? 13.57639 -81.43631 7.40913 1.000 35.15265 246 GLN A CA 1
ATOM 1331 C C . GLN A 1 218 ? 14.03150 -82.53460 8.35813 1.000 27.67545 246 GLN A C 1
ATOM 1332 O O . GLN A 1 218 ? 15.07591 -83.15377 8.15399 1.000 33.09344 246 GLN A O 1
ATOM 1346 N N . GLU A 1 219 ? 13.21518 -82.78373 9.41143 1.000 34.18003 247 GLU A N 1
ATOM 1347 C CA . GLU A 1 219 ? 13.55838 -83.81730 10.38331 1.000 36.31410 247 GLU A CA 1
ATOM 1348 C C . GLU A 1 219 ? 12.79522 -85.10330 10.07658 1.000 40.35417 247 GLU A C 1
ATOM 1349 O O . GLU A 1 219 ? 11.63288 -85.04376 9.66904 1.000 41.42755 247 GLU A O 1
ATOM 1361 N N . PRO A 1 220 ? 13.41724 -86.26340 10.28463 1.000 39.35548 248 PRO A N 1
ATOM 1362 C CA . PRO A 1 220 ? 14.79068 -86.48658 10.75881 1.000 45.39883 248 PRO A CA 1
ATOM 1363 C C . PRO A 1 220 ? 15.84094 -86.19651 9.68405 1.000 42.73727 248 PRO A C 1
ATOM 1364 O O . PRO A 1 220 ? 15.59545 -86.43029 8.50887 1.000 44.23349 248 PRO A O 1
ATOM 1375 N N . VAL A 1 221 ? 17.00234 -85.68562 10.08426 1.000 43.96547 249 VAL A N 1
ATOM 1376 C CA . VAL A 1 221 ? 17.96335 -85.19816 9.10170 1.000 49.44696 249 VAL A CA 1
ATOM 1377 C C . VAL A 1 221 ? 18.57603 -86.35662 8.32925 1.000 48.55498 249 VAL A C 1
ATOM 1378 O O . VAL A 1 221 ? 19.43653 -87.07940 8.84343 1.000 49.15433 249 VAL A O 1
ATOM 1391 N N . VAL A 1 222 ? 18.12511 -86.52201 7.08286 1.000 54.02079 250 VAL A N 1
ATOM 1392 C CA . VAL A 1 222 ? 18.65672 -87.55503 6.19600 1.000 59.32235 250 VAL A CA 1
ATOM 1393 C C . VAL A 1 222 ? 20.15169 -87.34046 5.96787 1.000 58.47908 250 VAL A C 1
ATOM 1394 O O . VAL A 1 222 ? 20.97447 -88.24212 6.17078 1.000 54.84533 250 VAL A O 1
ATOM 1407 N N . LEU A 1 223 ? 20.52795 -86.12932 5.58003 1.000 56.87036 251 LEU A N 1
ATOM 1408 C CA . LEU A 1 223 ? 21.85177 -85.89074 5.01707 1.000 52.66794 251 LEU A CA 1
ATOM 1409 C C . LEU A 1 223 ? 22.94542 -85.95155 6.07274 1.000 51.25390 251 LEU A C 1
ATOM 1410 O O . LEU A 1 223 ? 22.84158 -85.32020 7.12404 1.000 57.87083 251 LEU A O 1
ATOM 1426 N N . ARG A 1 224 ? 24.02386 -86.70092 5.77729 1.000 52.39824 252 ARG A N 1
ATOM 1427 C CA . ARG A 1 224 ? 25.12516 -86.87533 6.71349 1.000 46.10040 252 ARG A CA 1
ATOM 1428 C C . ARG A 1 224 ? 26.12614 -85.73168 6.60509 1.000 53.79107 252 ARG A C 1
ATOM 1429 O O . ARG A 1 224 ? 26.21015 -85.05767 5.57749 1.000 51.87187 252 ARG A O 1
ATOM 1433 N N . PRO A 1 225 ? 26.91678 -85.49954 7.66725 1.000 49.76055 253 PRO A N 1
ATOM 1434 C CA . PRO A 1 225 ? 27.82295 -84.34028 7.69299 1.000 50.59874 253 PRO A CA 1
ATOM 1435 C C . PRO A 1 225 ? 28.90699 -84.29209 6.62678 1.000 58.01280 253 PRO A C 1
ATOM 1436 O O . PRO A 1 225 ? 28.99753 -83.31540 5.86933 1.000 50.43700 253 PRO A O 1
ATOM 1447 N N . ALA A 1 226 ? 29.77395 -85.30929 6.58588 1.000 55.18418 254 ALA A N 1
ATOM 1448 C CA . ALA A 1 226 ? 30.85082 -85.31070 5.60136 1.000 56.60090 254 ALA A CA 1
ATOM 1449 C C . ALA A 1 226 ? 30.31336 -85.15224 4.18556 1.000 48.14601 254 ALA A C 1
ATOM 1450 O O . ALA A 1 226 ? 31.07103 -84.77717 3.27761 1.000 51.39774 254 ALA A O 1
ATOM 1457 N N . GLU A 1 227 ? 29.02661 -85.42326 3.99330 1.000 41.77171 255 GLU A N 1
ATOM 1458 C CA . GLU A 1 227 ? 28.34290 -85.21783 2.72368 1.000 46.35894 255 GLU A CA 1
ATOM 1459 C C . GLU A 1 227 ? 28.01668 -83.74659 2.50831 1.000 49.39089 255 GLU A C 1
ATOM 1460 O O . GLU A 1 227 ? 28.24108 -83.19952 1.42347 1.000 43.68617 255 GLU A O 1
ATOM 1472 N N . LEU A 1 228 ? 27.43586 -83.10764 3.52497 1.000 52.21659 256 LEU A N 1
ATOM 1473 C CA . LEU A 1 228 ? 27.23523 -81.66534 3.48914 1.000 48.42421 256 LEU A CA 1
ATOM 1474 C C . LEU A 1 228 ? 28.53167 -80.95241 3.13432 1.000 35.92625 256 LEU A C 1
ATOM 1475 O O . LEU A 1 228 ? 28.54187 -80.03264 2.30701 1.000 38.63953 256 LEU A O 1
ATOM 1491 N N . GLU A 1 229 ? 29.64213 -81.38087 3.73382 1.000 33.54718 257 GLU A N 1
ATOM 1492 C CA . GLU A 1 229 ? 30.94837 -80.81858 3.42686 1.000 39.11684 257 GLU A CA 1
ATOM 1493 C C . GLU A 1 229 ? 31.28601 -80.98213 1.94588 1.000 42.64509 257 GLU A C 1
ATOM 1494 O O . GLU A 1 229 ? 31.73232 -80.04387 1.28867 1.000 32.27341 257 GLU A O 1
ATOM 1506 N N . LYS A 1 230 ? 31.07304 -82.16639 1.38772 1.000 39.50032 258 LYS A N 1
ATOM 1507 C CA . LYS A 1 230 ? 31.43901 -82.34797 -0.00754 1.000 36.30520 258 LYS A CA 1
ATOM 1508 C C . LYS A 1 230 ? 30.62876 -81.45082 -0.93314 1.000 30.06290 258 LYS A C 1
ATOM 1509 O O . LYS A 1 230 ? 31.16227 -80.96124 -1.94213 1.000 31.50120 258 LYS A O 1
ATOM 1528 N N . GLN A 1 231 ? 29.33655 -81.23670 -0.64561 1.000 27.04875 259 GLN A N 1
ATOM 1529 C CA A GLN A 1 231 ? 28.53995 -80.41060 -1.54402 0.500 30.17933 259 GLN A CA 1
ATOM 1530 C CA B GLN A 1 231 ? 28.53652 -80.42310 -1.54072 0.500 30.15741 259 GLN A CA 1
ATOM 1531 C C . GLN A 1 231 ? 28.89936 -78.93721 -1.40070 1.000 29.01504 259 GLN A C 1
ATOM 1532 O O . GLN A 1 231 ? 28.80330 -78.18363 -2.37640 1.000 31.14416 259 GLN A O 1
ATOM 1557 N N . LEU A 1 232 ? 29.31172 -78.51023 -0.19844 1.000 31.94394 260 LEU A N 1
ATOM 1558 C CA . LEU A 1 232 ? 29.81121 -77.14231 -0.04814 1.000 26.80727 260 LEU A CA 1
ATOM 1559 C C . LEU A 1 232 ? 31.03432 -76.92412 -0.92004 1.000 24.88347 260 LEU A C 1
ATOM 1560 O O . LEU A 1 232 ? 31.11237 -75.94888 -1.68574 1.000 24.80893 260 LEU A O 1
ATOM 1576 N N . TYR A 1 233 ? 32.01227 -77.83214 -0.81297 1.000 27.25823 261 TYR A N 1
ATOM 1577 C CA . TYR A 1 233 ? 33.23380 -77.72939 -1.59963 1.000 26.20968 261 TYR A CA 1
ATOM 1578 C C . TYR A 1 233 ? 32.97639 -77.89360 -3.09385 1.000 25.51611 261 TYR A C 1
ATOM 1579 O O . TYR A 1 233 ? 33.82371 -77.48300 -3.89617 1.000 28.01506 261 TYR A O 1
ATOM 1597 N N . SER A 1 234 ? 31.81788 -78.43704 -3.48683 1.000 26.30378 262 SER A N 1
ATOM 1598 C CA . SER A 1 234 ? 31.42794 -78.54478 -4.88912 1.000 25.43270 262 SER A CA 1
ATOM 1599 C C . SER A 1 234 ? 30.66364 -77.34544 -5.41619 1.000 26.17232 262 SER A C 1
ATOM 1600 O O . SER A 1 234 ? 30.30772 -77.31582 -6.59086 1.000 27.49199 262 SER A O 1
ATOM 1608 N N . LEU A 1 235 ? 30.40303 -76.32370 -4.60646 1.000 25.88461 263 LEU A N 1
ATOM 1609 C CA . LEU A 1 235 ? 29.59747 -75.22472 -5.11877 1.000 25.38571 263 LEU A CA 1
ATOM 1610 C C . LEU A 1 235 ? 30.31383 -74.54242 -6.28769 1.000 23.72589 263 LEU A C 1
ATOM 1611 O O . LEU A 1 235 ? 31.54552 -74.45661 -6.28995 1.000 28.27567 263 LEU A O 1
ATOM 1627 N N . PRO A 1 236 ? 29.54892 -74.01790 -7.26229 1.000 25.49986 264 PRO A N 1
ATOM 1628 C CA . PRO A 1 236 ? 30.16187 -73.47471 -8.49762 1.000 25.14693 264 PRO A CA 1
ATOM 1629 C C . PRO A 1 236 ? 31.29434 -72.49355 -8.28987 1.000 26.22729 264 PRO A C 1
ATOM 1630 O O . PRO A 1 236 ? 32.28589 -72.51915 -9.04560 1.000 27.10129 264 PRO A O 1
ATOM 1641 N N . HIS A 1 237 ? 31.16934 -71.59032 -7.30760 1.000 26.06777 265 HIS A N 1
ATOM 1642 C CA . HIS A 1 237 ? 32.16169 -70.54241 -7.12232 1.000 24.94789 265 HIS A CA 1
ATOM 1643 C C . HIS A 1 237 ? 32.92071 -70.67300 -5.81229 1.000 27.40043 265 HIS A C 1
ATOM 1644 O O . HIS A 1 237 ? 33.48674 -69.68431 -5.31319 1.000 26.78222 265 HIS A O 1
ATOM 1658 N N . TRP A 1 238 ? 32.96401 -71.87222 -5.25637 1.000 24.10922 266 TRP A N 1
ATOM 1659 C CA . TRP A 1 238 ? 33.73944 -72.12162 -4.04847 1.000 25.57287 266 TRP A CA 1
ATOM 1660 C C . TRP A 1 238 ? 35.21768 -71.86387 -4.25596 1.000 27.82902 266 TRP A C 1
ATOM 1661 O O . TRP A 1 238 ? 35.92388 -71.49740 -3.30885 1.000 26.55339 266 TRP A O 1
ATOM 1682 N N . ARG A 1 239 ? 35.71989 -72.07222 -5.47490 1.000 27.31350 267 ARG A N 1
ATOM 1683 C CA . ARG A 1 239 ? 37.15994 -71.97112 -5.77078 1.000 29.35135 267 ARG A CA 1
ATOM 1684 C C . ARG A 1 239 ? 37.84708 -73.02738 -4.91269 1.000 33.76156 267 ARG A C 1
ATOM 1685 O O . ARG A 1 239 ? 37.40185 -74.18342 -4.88663 1.000 35.12498 267 ARG A O 1
ATOM 1706 N N . THR A 1 240 ? 38.91902 -72.72617 -4.22059 1.000 40.84149 268 THR A N 1
ATOM 1707 C CA . THR A 1 240 ? 39.53478 -73.82985 -3.48875 1.000 38.72103 268 THR A CA 1
ATOM 1708 C C . THR A 1 240 ? 39.03895 -73.95680 -2.05783 1.000 39.42217 268 THR A C 1
ATOM 1709 O O . THR A 1 240 ? 39.27940 -74.98634 -1.42153 1.000 39.03315 268 THR A O 1
ATOM 1720 N N . ASP A 1 241 ? 38.34229 -72.94463 -1.53389 1.000 29.76614 269 ASP A N 1
ATOM 1721 C CA . ASP A 1 241 ? 38.25173 -72.83622 -0.09339 1.000 27.92925 269 ASP A CA 1
ATOM 1722 C C . ASP A 1 241 ? 37.02738 -72.09076 0.39862 1.000 27.34098 269 ASP A C 1
ATOM 1723 O O . ASP A 1 241 ? 36.88577 -71.95218 1.61398 1.000 28.86080 269 ASP A O 1
ATOM 1732 N N . GLY A 1 242 ? 36.13808 -71.63053 -0.47103 1.000 25.75922 270 GLY A N 1
ATOM 1733 C CA . GLY A 1 242 ? 34.93164 -70.99733 -0.00887 1.000 22.41042 270 GLY A CA 1
ATOM 1734 C C . GLY A 1 242 ? 35.12547 -69.58364 0.47549 1.000 24.51326 270 GLY A C 1
ATOM 1735 O O . GLY A 1 242 ? 34.24857 -69.06284 1.18334 1.000 23.80960 270 GLY A O 1
ATOM 1739 N N . HIS A 1 243 ? 36.23410 -68.94088 0.13355 1.000 25.98178 271 HIS A N 1
ATOM 1740 C CA . HIS A 1 243 ? 36.37754 -67.56378 0.61509 1.000 25.85282 271 HIS A CA 1
ATOM 1741 C C . HIS A 1 243 ? 35.22584 -66.70763 0.08683 1.000 24.93557 271 HIS A C 1
ATOM 1742 O O . HIS A 1 243 ? 34.68215 -66.93487 -1.00868 1.000 24.48406 271 HIS A O 1
ATOM 1756 N N . ASN A 1 244 ? 34.83033 -65.71449 0.89534 1.000 23.27892 272 ASN A N 1
ATOM 1757 C CA . ASN A 1 244 ? 33.78408 -64.75710 0.55718 1.000 20.04446 272 ASN A CA 1
ATOM 1758 C C . ASN A 1 244 ? 32.41143 -65.42326 0.39793 1.000 19.40499 272 ASN A C 1
ATOM 1759 O O . ASN A 1 244 ? 31.54385 -64.87625 -0.26813 1.000 20.57951 272 ASN A O 1
ATOM 1770 N N . HIS A 1 245 ? 32.24330 -66.59509 1.00460 1.000 22.85169 273 HIS A N 1
ATOM 1771 C CA . HIS A 1 245 ? 30.94641 -67.23777 1.09775 1.000 21.13066 273 HIS A CA 1
ATOM 1772 C C . HIS A 1 245 ? 30.39404 -67.07649 2.49968 1.000 19.80259 273 HIS A C 1
ATOM 1773 O O . HIS A 1 245 ? 31.14159 -67.10536 3.48382 1.000 23.50313 273 HIS A O 1
ATOM 1787 N N . VAL A 1 246 ? 29.07348 -66.97653 2.58390 1.000 20.40159 274 VAL A N 1
ATOM 1788 C CA . VAL A 1 246 ? 28.34843 -67.11957 3.83052 1.000 18.49735 274 VAL A CA 1
ATOM 1789 C C . VAL A 1 246 ? 27.35190 -68.25699 3.65991 1.000 20.92439 274 VAL A C 1
ATOM 1790 O O . VAL A 1 246 ? 26.59278 -68.29808 2.68156 1.000 22.28324 274 VAL A O 1
ATOM 1803 N N . ILE A 1 247 ? 27.41017 -69.18213 4.60682 1.000 22.47683 275 ILE A N 1
ATOM 1804 C CA . ILE A 1 247 ? 26.52924 -70.34707 4.71841 1.000 22.33136 275 ILE A CA 1
ATOM 1805 C C . ILE A 1 247 ? 25.42829 -69.96873 5.68699 1.000 23.06877 275 ILE A C 1
ATOM 1806 O O . ILE A 1 247 ? 25.69849 -69.70588 6.85719 1.000 26.27005 275 ILE A O 1
ATOM 1822 N N . ILE A 1 248 ? 24.18301 -69.94766 5.22102 1.000 21.41410 276 ILE A N 1
ATOM 1823 C CA . ILE A 1 248 ? 23.04856 -69.50502 6.01007 1.000 21.61474 276 ILE A CA 1
ATOM 1824 C C . ILE A 1 248 ? 22.22212 -70.72560 6.37194 1.000 26.80863 276 ILE A C 1
ATOM 1825 O O . ILE A 1 248 ? 21.86495 -71.51843 5.50202 1.000 24.58767 276 ILE A O 1
ATOM 1841 N N . ASN A 1 249 ? 21.90100 -70.84455 7.65003 1.000 22.81128 277 ASN A N 1
ATOM 1842 C CA . ASN A 1 249 ? 21.18359 -71.99845 8.21154 1.000 22.04053 277 ASN A CA 1
ATOM 1843 C C . ASN A 1 249 ? 20.17272 -71.42528 9.19975 1.000 24.52650 277 ASN A C 1
ATOM 1844 O O . ASN A 1 249 ? 20.52660 -71.16119 10.35411 1.000 25.94827 277 ASN A O 1
ATOM 1855 N N . LEU A 1 250 ? 18.92781 -71.22938 8.73398 1.000 24.01660 278 LEU A N 1
ATOM 1856 C CA . LEU A 1 250 ? 17.88283 -70.54824 9.47431 1.000 21.46190 278 LEU A CA 1
ATOM 1857 C C . LEU A 1 250 ? 16.97139 -71.53651 10.17931 1.000 30.65215 278 LEU A C 1
ATOM 1858 O O . LEU A 1 250 ? 16.37691 -72.41204 9.53930 1.000 26.97145 278 LEU A O 1
ATOM 1874 N N . SER A 1 251 ? 16.80575 -71.34295 11.47862 1.000 27.67966 279 SER A N 1
ATOM 1875 C CA . SER A 1 251 ? 15.94858 -72.20768 12.27768 1.000 25.92443 279 SER A CA 1
ATOM 1876 C C . SER A 1 251 ? 14.48332 -71.85094 12.11487 1.000 26.32541 279 SER A C 1
ATOM 1877 O O . SER A 1 251 ? 14.11503 -70.69418 11.88446 1.000 26.29886 279 SER A O 1
ATOM 1885 N N . ARG A 1 252 ? 13.61451 -72.87215 12.23083 1.000 25.77910 280 ARG A N 1
ATOM 1886 C CA . ARG A 1 252 ? 12.19634 -72.56653 12.25811 1.000 27.42230 280 ARG A CA 1
ATOM 1887 C C . ARG A 1 252 ? 11.42469 -73.54107 13.13679 1.000 27.65523 280 ARG A C 1
ATOM 1888 O O . ARG A 1 252 ? 10.61209 -73.12476 13.96574 1.000 29.99582 280 ARG A O 1
ATOM 1909 N N . LYS A 1 253 ? 11.64493 -74.83896 12.92876 1.000 26.89993 281 LYS A N 1
ATOM 1910 C CA . LYS A 1 253 ? 10.85721 -75.85484 13.60825 1.000 31.77120 281 LYS A CA 1
ATOM 1911 C C . LYS A 1 253 ? 11.64077 -76.71798 14.57902 1.000 35.16924 281 LYS A C 1
ATOM 1912 O O . LYS A 1 253 ? 11.02544 -77.37653 15.42755 1.000 39.66609 281 LYS A O 1
ATOM 1931 N N . SER A 1 254 ? 12.94604 -76.78889 14.43435 1.000 28.79539 282 SER A N 1
ATOM 1932 C CA . SER A 1 254 ? 13.75578 -77.69883 15.21179 1.000 27.37386 282 SER A CA 1
ATOM 1933 C C . SER A 1 254 ? 14.63141 -76.90589 16.16008 1.000 40.41015 282 SER A C 1
ATOM 1934 O O . SER A 1 254 ? 15.11621 -75.82740 15.80579 1.000 33.13405 282 SER A O 1
ATOM 1942 N N . ASP A 1 255 ? 14.84078 -77.46428 17.35049 1.000 29.84650 283 ASP A N 1
ATOM 1943 C CA . ASP A 1 255 ? 15.77331 -76.90602 18.32450 1.000 30.59217 283 ASP A CA 1
ATOM 1944 C C . ASP A 1 255 ? 16.92253 -77.84785 18.63574 1.000 35.64570 283 ASP A C 1
ATOM 1945 O O . ASP A 1 255 ? 17.72998 -77.54055 19.51845 1.000 36.30121 283 ASP A O 1
ATOM 1954 N N . THR A 1 256 ? 17.05199 -78.95117 17.90244 1.000 32.36667 284 THR A N 1
ATOM 1955 C CA . THR A 1 256 ? 18.11706 -79.91039 18.12733 1.000 28.94727 284 THR A CA 1
ATOM 1956 C C . THR A 1 256 ? 19.12542 -79.97777 17.00626 1.000 27.80981 284 THR A C 1
ATOM 1957 O O . THR A 1 256 ? 20.09531 -80.73069 17.09805 1.000 34.94186 284 THR A O 1
ATOM 1968 N N . GLN A 1 257 ? 18.92189 -79.23170 15.92621 1.000 31.11148 285 GLN A N 1
ATOM 1969 C CA . GLN A 1 257 ? 19.84558 -79.30994 14.81004 1.000 34.09860 285 GLN A CA 1
ATOM 1970 C C . GLN A 1 257 ? 21.13452 -78.54914 15.08492 1.000 34.92336 285 GLN A C 1
ATOM 1971 O O . GLN A 1 257 ? 21.13565 -77.46646 15.68616 1.000 37.16909 285 GLN A O 1
ATOM 1985 N N . ASN A 1 258 ? 22.23490 -79.12356 14.63980 1.000 34.46371 286 ASN A N 1
ATOM 1986 C CA . ASN A 1 258 ? 23.52469 -78.45805 14.59961 1.000 35.00241 286 ASN A CA 1
ATOM 1987 C C . ASN A 1 258 ? 24.23740 -78.96682 13.34318 1.000 36.27658 286 ASN A C 1
ATOM 1988 O O . ASN A 1 258 ? 25.26399 -79.63657 13.41873 1.000 41.05613 286 ASN A O 1
ATOM 1999 N N . LEU A 1 259 ? 23.70553 -78.56009 12.18284 1.000 36.52165 287 LEU A N 1
ATOM 2000 C CA . LEU A 1 259 ? 24.06800 -79.17893 10.90944 1.000 36.21153 287 LEU A CA 1
ATOM 2001 C C . LEU A 1 259 ? 25.54839 -79.09611 10.59121 1.000 41.52193 287 LEU A C 1
ATOM 2002 O O . LEU A 1 259 ? 26.08359 -79.98605 9.91756 1.000 37.39704 287 LEU A O 1
ATOM 2018 N N . LEU A 1 260 ? 26.22826 -78.02632 10.99707 1.000 33.30959 288 LEU A N 1
ATOM 2019 C CA . LEU A 1 260 ? 27.59138 -77.80760 10.53477 1.000 35.28547 288 LEU A CA 1
ATOM 2020 C C . LEU A 1 260 ? 28.64194 -78.21603 11.55453 1.000 33.00505 288 LEU A C 1
ATOM 2021 O O . LEU A 1 260 ? 29.83301 -77.99821 11.32396 1.000 33.70084 288 LEU A O 1
ATOM 2037 N N . TYR A 1 261 ? 28.22255 -78.82048 12.66390 1.000 40.41811 289 TYR A N 1
ATOM 2038 C CA . TYR A 1 261 ? 29.16097 -79.14495 13.72833 1.000 42.62642 289 TYR A CA 1
ATOM 2039 C C . TYR A 1 261 ? 30.34197 -79.95111 13.20551 1.000 41.28399 289 TYR A C 1
ATOM 2040 O O . TYR A 1 261 ? 31.50068 -79.60521 13.44533 1.000 48.57791 289 TYR A O 1
ATOM 2058 N N . ASN A 1 262 ? 30.07106 -81.02984 12.47936 1.000 40.52321 290 ASN A N 1
ATOM 2059 C CA . ASN A 1 262 ? 31.14974 -81.88647 11.99974 1.000 54.65810 290 ASN A CA 1
ATOM 2060 C C . ASN A 1 262 ? 31.57357 -81.54879 10.56836 1.000 54.96885 290 ASN A C 1
ATOM 2061 O O . ASN A 1 262 ? 32.12545 -82.40066 9.86189 1.000 52.51675 290 ASN A O 1
ATOM 2072 N N . VAL A 1 263 ? 31.38518 -80.29805 10.14492 1.000 44.97496 291 VAL A N 1
ATOM 2073 C CA . VAL A 1 263 ? 31.53576 -79.90065 8.74800 1.000 41.43918 291 VAL A CA 1
ATOM 2074 C C . VAL A 1 263 ? 32.65922 -78.87769 8.64754 1.000 44.33738 291 VAL A C 1
ATOM 2075 O O . VAL A 1 263 ? 32.61486 -77.83011 9.31271 1.000 42.01248 291 VAL A O 1
ATOM 2088 N N . SER A 1 264 ? 33.67525 -79.18307 7.83123 1.000 35.37307 292 SER A N 1
ATOM 2089 C CA . SER A 1 264 ? 34.69819 -78.19147 7.51354 1.000 37.34978 292 SER A CA 1
ATOM 2090 C C . SER A 1 264 ? 34.12995 -77.15914 6.54748 1.000 41.89019 292 SER A C 1
ATOM 2091 O O . SER A 1 264 ? 33.53421 -77.50885 5.52004 1.000 36.87661 292 SER A O 1
ATOM 2099 N N . THR A 1 265 ? 34.28634 -75.88137 6.88819 1.000 33.77418 293 THR A N 1
ATOM 2100 C CA . THR A 1 265 ? 33.65340 -74.81120 6.13052 1.000 30.69764 293 THR A CA 1
ATOM 2101 C C . THR A 1 265 ? 34.64748 -73.98405 5.33739 1.000 31.55988 293 THR A C 1
ATOM 2102 O O . THR A 1 265 ? 34.26222 -72.94736 4.77918 1.000 28.87640 293 THR A O 1
ATOM 2113 N N . GLY A 1 266 ? 35.89657 -74.43853 5.23743 1.000 30.38476 294 GLY A N 1
ATOM 2114 C CA . GLY A 1 266 ? 36.89386 -73.71384 4.47746 1.000 31.49917 294 GLY A CA 1
ATOM 2115 C C . GLY A 1 266 ? 37.05683 -72.31432 5.04377 1.000 32.98002 294 GLY A C 1
ATOM 2116 O O . GLY A 1 266 ? 37.20349 -72.13797 6.25047 1.000 30.23742 294 GLY A O 1
ATOM 2120 N N . ARG A 1 267 ? 37.01464 -71.32879 4.16523 1.000 26.57634 295 ARG A N 1
ATOM 2121 C CA . ARG A 1 267 ? 37.07492 -69.91823 4.55024 1.000 28.06467 295 ARG A CA 1
ATOM 2122 C C . ARG A 1 267 ? 35.71149 -69.25071 4.58538 1.000 28.88357 295 ARG A C 1
ATOM 2123 O O . ARG A 1 267 ? 35.62955 -68.01743 4.62988 1.000 25.23725 295 ARG A O 1
ATOM 2144 N N . ALA A 1 268 ? 34.63183 -70.01799 4.55453 1.000 25.77014 296 ALA A N 1
ATOM 2145 C CA . ALA A 1 268 ? 33.31190 -69.40547 4.56756 1.000 24.77712 296 ALA A CA 1
ATOM 2146 C C . ALA A 1 268 ? 32.88704 -68.99729 5.96850 1.000 23.33747 296 ALA A C 1
ATOM 2147 O O . ALA A 1 268 ? 33.26726 -69.62819 6.96930 1.000 26.84031 296 ALA A O 1
ATOM 2154 N N . MET A 1 269 ? 32.09194 -67.92817 6.03363 1.000 23.99723 297 MET A N 1
ATOM 2155 C CA . MET A 1 269 ? 31.36070 -67.52470 7.22731 1.000 20.81955 297 MET A CA 1
ATOM 2156 C C . MET A 1 269 ? 30.10784 -68.36934 7.39556 1.000 25.40678 297 MET A C 1
ATOM 2157 O O . MET A 1 269 ? 29.52611 -68.85108 6.42516 1.000 24.57732 297 MET A O 1
ATOM 2171 N N . VAL A 1 270 ? 29.66595 -68.51071 8.64494 1.000 23.69863 298 VAL A N 1
ATOM 2172 C CA . VAL A 1 270 ? 28.44496 -69.25237 8.97063 1.000 24.59229 298 VAL A CA 1
ATOM 2173 C C . VAL A 1 270 ? 27.47105 -68.34970 9.71160 1.000 24.40151 298 VAL A C 1
ATOM 2174 O O . VAL A 1 270 ? 27.84015 -67.73034 10.71671 1.000 24.80568 298 VAL A O 1
ATOM 2187 N N . ALA A 1 271 ? 26.21511 -68.33237 9.25945 1.000 22.27352 299 ALA A N 1
ATOM 2188 C CA . ALA A 1 271 ? 25.14635 -67.55712 9.87773 1.000 20.97329 299 ALA A CA 1
ATOM 2189 C C . ALA A 1 271 ? 24.04785 -68.53413 10.32219 1.000 24.71381 299 ALA A C 1
ATOM 2190 O O . ALA A 1 271 ? 23.35287 -69.10862 9.47885 1.000 24.86474 299 ALA A O 1
ATOM 2197 N N . GLN A 1 272 ? 23.81850 -68.64026 11.63639 1.000 21.71974 300 GLN A N 1
ATOM 2198 C CA . GLN A 1 272 ? 22.85685 -69.59654 12.18359 1.000 21.42744 300 GLN A CA 1
ATOM 2199 C C . GLN A 1 272 ? 22.55617 -69.21308 13.62759 1.000 22.42692 300 GLN A C 1
ATOM 2200 O O . GLN A 1 272 ? 23.12280 -68.25558 14.16596 1.000 22.06910 300 GLN A O 1
ATOM 2214 N N . SER A 1 273 ? 21.63966 -69.95236 14.25933 1.000 21.02031 301 SER A N 1
ATOM 2215 C CA . SER A 1 273 ? 21.19311 -69.63371 15.61097 1.000 22.43010 301 SER A CA 1
ATOM 2216 C C . SER A 1 273 ? 21.76823 -70.56463 16.67714 1.000 24.67211 301 SER A C 1
ATOM 2217 O O . SER A 1 273 ? 21.51446 -70.33943 17.87157 1.000 26.56845 301 SER A O 1
ATOM 2225 N N . THR A 1 274 ? 22.50238 -71.60078 16.28565 1.000 23.91422 302 THR A N 1
ATOM 2226 C CA . THR A 1 274 ? 23.12685 -72.53123 17.22157 1.000 24.10312 302 THR A CA 1
ATOM 2227 C C . THR A 1 274 ? 24.62084 -72.59568 17.00155 1.000 25.26245 302 THR A C 1
ATOM 2228 O O . THR A 1 274 ? 25.06906 -72.87751 15.88731 1.000 25.52614 302 THR A O 1
ATOM 2239 N N . PHE A 1 275 ? 25.39151 -72.36252 18.06897 1.000 24.11041 303 PHE A N 1
ATOM 2240 C CA . PHE A 1 275 ? 26.83382 -72.52396 18.02285 1.000 22.02039 303 PHE A CA 1
ATOM 2241 C C . PHE A 1 275 ? 27.34109 -73.06144 19.36082 1.000 24.39429 303 PHE A C 1
ATOM 2242 O O . PHE A 1 275 ? 26.98311 -72.52504 20.42513 1.000 24.67135 303 PHE A O 1
ATOM 2259 N N . TYR A 1 276 ? 28.22166 -74.05492 19.29914 1.000 29.65843 304 TYR A N 1
ATOM 2260 C CA . TYR A 1 276 ? 29.11147 -74.36075 20.40790 1.000 30.28230 304 TYR A CA 1
ATOM 2261 C C . TYR A 1 276 ? 30.37679 -73.53177 20.26515 1.000 32.51556 304 TYR A C 1
ATOM 2262 O O . TYR A 1 276 ? 30.71157 -73.03818 19.18564 1.000 30.53244 304 TYR A O 1
ATOM 2280 N N . THR A 1 277 ? 31.08484 -73.38666 21.38352 1.000 36.02559 305 THR A N 1
ATOM 2281 C CA . THR A 1 277 ? 32.34511 -72.65640 21.36388 1.000 40.12939 305 THR A CA 1
ATOM 2282 C C . THR A 1 277 ? 33.31985 -73.16306 20.30288 1.000 38.82573 305 THR A C 1
ATOM 2283 O O . THR A 1 277 ? 34.01212 -72.35807 19.66524 1.000 47.11705 305 THR A O 1
ATOM 2294 N N . VAL A 1 278 ? 33.41385 -74.48038 20.10160 1.000 44.44274 306 VAL A N 1
ATOM 2295 C CA . VAL A 1 278 ? 34.42093 -74.95058 19.14712 1.000 45.72626 306 VAL A CA 1
ATOM 2296 C C . VAL A 1 278 ? 34.17366 -74.34478 17.76627 1.000 50.36010 306 VAL A C 1
ATOM 2297 O O . VAL A 1 278 ? 35.11840 -74.12831 16.99763 1.000 55.53006 306 VAL A O 1
ATOM 2310 N N . GLN A 1 279 ? 32.90981 -74.05581 17.42451 1.000 40.23791 307 GLN A N 1
ATOM 2311 C CA . GLN A 1 279 ? 32.61576 -73.67221 16.05464 1.000 37.78084 307 GLN A CA 1
ATOM 2312 C C . GLN A 1 279 ? 32.44067 -72.17826 15.84664 1.000 35.44163 307 GLN A C 1
ATOM 2313 O O . GLN A 1 279 ? 32.55129 -71.72554 14.70311 1.000 43.70294 307 GLN A O 1
ATOM 2327 N N . TYR A 1 280 ? 32.17675 -71.40399 16.89523 1.000 31.37407 308 TYR A N 1
ATOM 2328 C CA . TYR A 1 280 ? 31.88058 -69.99283 16.70037 1.000 28.14192 308 TYR A CA 1
ATOM 2329 C C . TYR A 1 280 ? 33.19290 -69.22142 16.54724 1.000 32.75585 308 TYR A C 1
ATOM 2330 O O . TYR A 1 280 ? 34.07475 -69.31553 17.39997 1.000 31.50425 308 TYR A O 1
ATOM 2348 N N . ARG A 1 281 ? 33.32420 -68.47919 15.44725 1.000 29.14387 309 ARG A N 1
ATOM 2349 C CA . ARG A 1 281 ? 34.42451 -67.55805 15.18232 1.000 30.86434 309 ARG A CA 1
ATOM 2350 C C . ARG A 1 281 ? 33.93943 -66.12600 15.39191 1.000 29.22555 309 ARG A C 1
ATOM 2351 O O . ARG A 1 281 ? 33.25554 -65.57155 14.51357 1.000 28.20562 309 ARG A O 1
ATOM 2372 N N . PRO A 1 282 ? 34.26584 -65.46476 16.50998 1.000 30.35180 310 PRO A N 1
ATOM 2373 C CA . PRO A 1 282 ? 33.71245 -64.12389 16.75250 1.000 34.02229 310 PRO A CA 1
ATOM 2374 C C . PRO A 1 282 ? 34.21512 -63.09077 15.75123 1.000 30.38499 310 PRO A C 1
ATOM 2375 O O . PRO A 1 282 ? 35.38141 -63.10174 15.34270 1.000 31.58179 310 PRO A O 1
ATOM 2386 N N . GLY A 1 283 ? 33.31015 -62.20148 15.34475 1.000 31.15253 311 GLY A N 1
ATOM 2387 C CA . GLY A 1 283 ? 33.58150 -61.20901 14.33209 1.000 31.43657 311 GLY A CA 1
ATOM 2388 C C . GLY A 1 283 ? 33.61207 -61.73649 12.92281 1.000 24.48994 311 GLY A C 1
ATOM 2389 O O . GLY A 1 283 ? 33.90658 -60.97233 11.99649 1.000 27.14956 311 GLY A O 1
ATOM 2393 N N . PHE A 1 284 ? 33.29090 -63.02994 12.73338 1.000 28.10927 312 PHE A N 1
ATOM 2394 C CA . PHE A 1 284 ? 33.40866 -63.67000 11.42407 1.000 26.00245 312 PHE A CA 1
ATOM 2395 C C . PHE A 1 284 ? 32.11630 -64.43383 11.14856 1.000 20.61384 312 PHE A C 1
ATOM 2396 O O . PHE A 1 284 ? 31.43216 -64.16422 10.14491 1.000 23.91663 312 PHE A O 1
ATOM 2413 N N . ASP A 1 285 ? 31.76936 -65.33937 12.04388 1.000 25.70874 313 ASP A N 1
ATOM 2414 C CA . ASP A 1 285 ? 30.45062 -65.94232 11.96351 1.000 24.73846 313 ASP A CA 1
ATOM 2415 C C . ASP A 1 285 ? 29.39282 -64.91625 12.37946 1.000 24.38431 313 ASP A C 1
ATOM 2416 O O . ASP A 1 285 ? 29.69909 -63.81018 12.84861 1.000 24.35194 313 ASP A O 1
ATOM 2425 N N . LEU A 1 286 ? 28.13186 -65.28907 12.18917 1.000 21.36182 314 LEU A N 1
ATOM 2426 C CA . LEU A 1 286 ? 27.00426 -64.43561 12.50409 1.000 20.25882 314 LEU A CA 1
ATOM 2427 C C . LEU A 1 286 ? 25.98624 -65.24518 13.29003 1.000 23.25460 314 LEU A C 1
ATOM 2428 O O . LEU A 1 286 ? 25.54946 -66.28534 12.82013 1.000 23.95961 314 LEU A O 1
ATOM 2444 N N . VAL A 1 287 ? 25.60167 -64.76776 14.46881 1.000 21.32706 315 VAL A N 1
ATOM 2445 C CA . VAL A 1 287 ? 24.47121 -65.33655 15.19075 1.000 21.22848 315 VAL A CA 1
ATOM 2446 C C . VAL A 1 287 ? 23.23478 -64.61008 14.70585 1.000 25.05814 315 VAL A C 1
ATOM 2447 O O . VAL A 1 287 ? 23.15484 -63.38446 14.81976 1.000 22.78308 315 VAL A O 1
ATOM 2460 N N . VAL A 1 288 ? 22.24437 -65.34699 14.20051 1.000 21.28100 316 VAL A N 1
ATOM 2461 C CA . VAL A 1 288 ? 21.05843 -64.71584 13.64490 1.000 23.14392 316 VAL A CA 1
ATOM 2462 C C . VAL A 1 288 ? 19.80027 -65.23145 14.35378 1.000 23.04284 316 VAL A C 1
ATOM 2463 O O . VAL A 1 288 ? 19.82916 -66.17695 15.15564 1.000 24.01380 316 VAL A O 1
ATOM 2476 N N . SER A 1 289 ? 18.69268 -64.59767 14.03391 1.000 21.93709 317 SER A N 1
ATOM 2477 C CA . SER A 1 289 ? 17.36636 -64.86906 14.56608 1.000 22.67039 317 SER A CA 1
ATOM 2478 C C . SER A 1 289 ? 16.75482 -66.08193 13.86474 1.000 22.62520 317 SER A C 1
ATOM 2479 O O . SER A 1 289 ? 17.00531 -66.32044 12.68419 1.000 22.74079 317 SER A O 1
ATOM 2487 N N . PRO A 1 290 ? 15.92158 -66.84450 14.56208 1.000 22.89794 318 PRO A N 1
ATOM 2488 C CA . PRO A 1 290 ? 15.12988 -67.85488 13.86474 1.000 24.26785 318 PRO A CA 1
ATOM 2489 C C . PRO A 1 290 ? 14.14197 -67.19816 12.92347 1.000 24.52481 318 PRO A C 1
ATOM 2490 O O . PRO A 1 290 ? 13.69041 -66.06196 13.12612 1.000 24.92060 318 PRO A O 1
ATOM 2501 N N . LEU A 1 291 ? 13.79950 -67.94350 11.85275 1.000 25.73926 319 LEU A N 1
ATOM 2502 C CA . LEU A 1 291 ? 12.83972 -67.45275 10.86915 1.000 28.29025 319 LEU A CA 1
ATOM 2503 C C . LEU A 1 291 ? 11.44824 -67.90651 11.26705 1.000 32.32400 319 LEU A C 1
ATOM 2504 O O . LEU A 1 291 ? 10.98457 -68.97321 10.88348 1.000 45.14276 319 LEU A O 1
ATOM 2520 N N . VAL A 1 292 ? 10.73722 -67.05768 11.98499 1.000 30.21660 320 VAL A N 1
ATOM 2521 C CA . VAL A 1 292 ? 9.43096 -67.45299 12.49505 1.000 36.88400 320 VAL A CA 1
ATOM 2522 C C . VAL A 1 292 ? 8.35939 -67.22139 11.44812 1.000 45.91131 320 VAL A C 1
ATOM 2523 O O . VAL A 1 292 ? 7.59071 -68.13336 11.11974 1.000 49.11310 320 VAL A O 1
ATOM 2536 N N . HIS A 1 293 ? 8.29370 -66.01740 10.89298 1.000 36.21152 321 HIS A N 1
ATOM 2537 C CA . HIS A 1 293 ? 7.20673 -65.67981 9.98178 1.000 44.68336 321 HIS A CA 1
ATOM 2538 C C . HIS A 1 293 ? 7.56647 -65.96522 8.52481 1.000 48.45748 321 HIS A C 1
ATOM 2539 O O . HIS A 1 293 ? 7.41518 -65.12126 7.64795 1.000 52.11779 321 HIS A O 1
ATOM 2553 N N . ALA A 1 294 ? 8.04225 -67.18231 8.25108 1.000 43.47351 322 ALA A N 1
ATOM 2554 C CA . ALA A 1 294 ? 8.31359 -67.57214 6.87325 1.000 48.48149 322 ALA A CA 1
ATOM 2555 C C . ALA A 1 294 ? 7.01954 -67.60742 6.06962 1.000 49.46047 322 ALA A C 1
ATOM 2556 O O . ALA A 1 294 ? 6.05992 -68.27817 6.45121 1.000 54.17946 322 ALA A O 1
ATOM 2563 N N . MET A 1 295 ? 6.99474 -66.88048 4.95097 1.000 40.47475 323 MET A N 1
ATOM 2564 C CA . MET A 1 295 ? 5.82154 -66.81686 4.07315 1.000 52.27260 323 MET A CA 1
ATOM 2565 C C . MET A 1 295 ? 4.57837 -66.34194 4.82295 1.000 55.75094 323 MET A C 1
ATOM 2566 O O . MET A 1 295 ? 3.46065 -66.76935 4.52472 1.000 54.92623 323 MET A O 1
ATOM 2580 N N . SER A 1 296 ? 4.76917 -65.47813 5.81562 1.000 61.13973 324 SER A N 1
ATOM 2581 C CA . SER A 1 296 ? 3.66942 -64.79346 6.47999 1.000 64.24840 324 SER A CA 1
ATOM 2582 C C . SER A 1 296 ? 4.16718 -63.40847 6.86610 1.000 58.28792 324 SER A C 1
ATOM 2583 O O . SER A 1 296 ? 5.35254 -63.09747 6.73610 1.000 64.90499 324 SER A O 1
ATOM 2591 N N . GLU A 1 297 ? 3.24813 -62.56906 7.32571 1.000 56.68362 325 GLU A N 1
ATOM 2592 C CA . GLU A 1 297 ? 3.58803 -61.24574 7.81802 1.000 59.70911 325 GLU A CA 1
ATOM 2593 C C . GLU A 1 297 ? 3.17328 -61.14778 9.27781 1.000 57.87874 325 GLU A C 1
ATOM 2594 O O . GLU A 1 297 ? 2.05533 -61.55626 9.61693 1.000 60.40718 325 GLU A O 1
ATOM 2598 N N . PRO A 1 298 ? 4.02700 -60.64740 10.17404 1.000 57.92116 326 PRO A N 1
ATOM 2599 C CA . PRO A 1 298 ? 3.56326 -60.40153 11.54686 1.000 55.72390 326 PRO A CA 1
ATOM 2600 C C . PRO A 1 298 ? 2.46298 -59.34835 11.56716 1.000 59.03363 326 PRO A C 1
ATOM 2601 O O . PRO A 1 298 ? 2.45773 -58.39872 10.78026 1.000 55.53860 326 PRO A O 1
ATOM 2612 N N . ASN A 1 299 ? 1.51592 -59.52229 12.48341 1.000 63.16964 327 ASN A N 1
ATOM 2613 C CA . ASN A 1 299 ? 0.45234 -58.54665 12.67075 1.000 69.51148 327 ASN A CA 1
ATOM 2614 C C . ASN A 1 299 ? 0.79657 -57.69105 13.88255 1.000 55.99342 327 ASN A C 1
ATOM 2615 O O . ASN A 1 299 ? 0.70311 -58.15298 15.02697 1.000 53.56609 327 ASN A O 1
ATOM 2626 N N . PHE A 1 300 ? 1.17217 -56.44111 13.62660 1.000 54.13793 328 PHE A N 1
ATOM 2627 C CA . PHE A 1 300 ? 1.49325 -55.52017 14.70635 1.000 58.38057 328 PHE A CA 1
ATOM 2628 C C . PHE A 1 300 ? 0.30850 -55.23704 15.61784 1.000 57.49147 328 PHE A C 1
ATOM 2629 O O . PHE A 1 300 ? 0.51420 -54.81134 16.75827 1.000 53.34567 328 PHE A O 1
ATOM 2646 N N . MET A 1 301 ? -0.92326 -55.43357 15.13880 1.000 57.51926 329 MET A N 1
ATOM 2647 C CA . MET A 1 301 ? -2.08268 -55.16864 15.98449 1.000 55.39886 329 MET A CA 1
ATOM 2648 C C . MET A 1 301 ? -2.28221 -56.24580 17.04073 1.000 53.06853 329 MET A C 1
ATOM 2649 O O . MET A 1 301 ? -3.12881 -56.07195 17.92194 1.000 51.28232 329 MET A O 1
ATOM 2663 N N . GLU A 1 302 ? -1.54456 -57.35240 16.96638 1.000 45.68701 330 GLU A N 1
ATOM 2664 C CA . GLU A 1 302 ? -1.55655 -58.35014 18.02628 1.000 46.49399 330 GLU A CA 1
ATOM 2665 C C . GLU A 1 302 ? -0.49073 -58.09159 19.08783 1.000 34.90108 330 GLU A C 1
ATOM 2666 O O . GLU A 1 302 ? -0.45850 -58.82150 20.08987 1.000 42.62016 330 GLU A O 1
ATOM 2670 N N . ILE A 1 303 ? 0.38472 -57.11515 18.87981 1.000 43.10438 331 ILE A N 1
ATOM 2671 C CA . ILE A 1 303 ? 1.41061 -56.78895 19.87625 1.000 34.76288 331 ILE A CA 1
ATOM 2672 C C . ILE A 1 303 ? 0.76968 -55.94248 20.97050 1.000 35.56192 331 ILE A C 1
ATOM 2673 O O . ILE A 1 303 ? 0.18700 -54.88262 20.66342 1.000 34.36355 331 ILE A O 1
ATOM 2689 N N . PRO A 1 304 ? 0.87116 -56.34070 22.23498 1.000 30.42832 332 PRO A N 1
ATOM 2690 C CA . PRO A 1 304 ? 0.29929 -55.51939 23.29730 1.000 27.96235 332 PRO A CA 1
ATOM 2691 C C . PRO A 1 304 ? 0.89576 -54.12837 23.29052 1.000 31.66657 332 PRO A C 1
ATOM 2692 O O . PRO A 1 304 ? 2.05134 -53.92640 22.86253 1.000 30.43227 332 PRO A O 1
ATOM 2703 N N . PRO A 1 305 ? 0.13101 -53.12492 23.73724 1.000 27.66421 333 PRO A N 1
ATOM 2704 C CA . PRO A 1 305 ? 0.66948 -51.77398 23.80605 1.000 26.14595 333 PRO A CA 1
ATOM 2705 C C . PRO A 1 305 ? 1.82180 -51.75575 24.79768 1.000 24.98838 333 PRO A C 1
ATOM 2706 O O . PRO A 1 305 ? 1.88419 -52.58084 25.71492 1.000 27.49112 333 PRO A O 1
ATOM 2717 N N . GLN A 1 306 ? 2.76564 -50.83728 24.56085 1.000 27.41862 334 GLN A N 1
ATOM 2718 C CA . GLN A 1 306 ? 3.92620 -50.73714 25.43471 1.000 24.61180 334 GLN A CA 1
ATOM 2719 C C . GLN A 1 306 ? 3.58542 -50.15106 26.80241 1.000 28.26614 334 GLN A C 1
ATOM 2720 O O . GLN A 1 306 ? 4.33492 -50.36053 27.75494 1.000 25.56510 334 GLN A O 1
ATOM 2734 N N . VAL A 1 307 ? 2.46625 -49.42616 26.91782 1.000 24.84253 335 VAL A N 1
ATOM 2735 C CA . VAL A 1 307 ? 2.03652 -48.79095 28.16106 1.000 25.08136 335 VAL A CA 1
ATOM 2736 C C . VAL A 1 307 ? 0.67562 -49.40517 28.48236 1.000 29.70932 335 VAL A C 1
ATOM 2737 O O . VAL A 1 307 ? -0.14159 -49.54007 27.56337 1.000 29.69972 335 VAL A O 1
ATOM 2750 N N . PRO A 1 308 ? 0.35541 -49.75113 29.74930 1.000 28.42463 336 PRO A N 1
ATOM 2751 C CA . PRO A 1 308 ? 1.10694 -49.50547 30.98695 1.000 25.45203 336 PRO A CA 1
ATOM 2752 C C . PRO A 1 308 ? 2.44284 -50.24624 31.01989 1.000 24.24170 336 PRO A C 1
ATOM 2753 O O . PRO A 1 308 ? 2.60472 -51.29446 30.37751 1.000 29.03747 336 PRO A O 1
ATOM 2764 N N . VAL A 1 309 ? 3.38838 -49.65683 31.74969 1.000 29.30590 337 VAL A N 1
ATOM 2765 C CA . VAL A 1 309 ? 4.72548 -50.23347 31.84091 1.000 27.83354 337 VAL A CA 1
ATOM 2766 C C . VAL A 1 309 ? 4.67471 -51.60395 32.49355 1.000 24.88509 337 VAL A C 1
ATOM 2767 O O . VAL A 1 309 ? 5.20970 -52.58777 31.96639 1.000 27.92306 337 VAL A O 1
ATOM 2780 N N . LYS A 1 310 ? 4.01880 -51.69018 33.65879 1.000 25.96696 338 LYS A N 1
ATOM 2781 C CA . LYS A 1 310 ? 3.93309 -52.91350 34.43244 1.000 26.55817 338 LYS A CA 1
ATOM 2782 C C . LYS A 1 310 ? 2.72537 -53.72644 33.99164 1.000 29.67194 338 LYS A C 1
ATOM 2783 O O . LYS A 1 310 ? 1.62794 -53.18400 33.84944 1.000 31.87242 338 LYS A O 1
ATOM 2802 N N . ARG A 1 311 ? 2.92817 -54.98665 33.75157 1.000 26.42855 339 ARG A N 1
ATOM 2803 C CA . ARG A 1 311 ? 1.89175 -55.91463 33.33882 1.000 26.70105 339 ARG A CA 1
ATOM 2804 C C . ARG A 1 311 ? 1.53254 -56.79918 34.53287 1.000 28.61926 339 ARG A C 1
ATOM 2805 O O . ARG A 1 311 ? 1.99562 -56.55918 35.65205 1.000 32.68614 339 ARG A O 1
ATOM 2826 N N . LYS A 1 312 ? 0.67176 -57.79424 34.29122 1.000 31.07599 340 LYS A N 1
ATOM 2827 C CA . LYS A 1 312 ? 0.16642 -58.64150 35.37825 1.000 34.28313 340 LYS A CA 1
ATOM 2828 C C . LYS A 1 312 ? 1.28580 -59.26047 36.19567 1.000 30.18776 340 LYS A C 1
ATOM 2829 O O . LYS A 1 312 ? 1.28801 -59.18195 37.42763 1.000 31.59769 340 LYS A O 1
ATOM 2848 N N . TYR A 1 313 ? 2.23936 -59.90186 35.51707 1.000 28.20096 341 TYR A N 1
ATOM 2849 C CA . TYR A 1 313 ? 3.33656 -60.61687 36.14590 1.000 25.89245 341 TYR A CA 1
ATOM 2850 C C . TYR A 1 313 ? 4.59833 -59.77443 36.03983 1.000 30.21627 341 TYR A C 1
ATOM 2851 O O . TYR A 1 313 ? 4.90046 -59.25690 34.96608 1.000 27.27349 341 TYR A O 1
ATOM 2869 N N . LEU A 1 314 ? 5.30938 -59.61323 37.15710 1.000 25.51054 342 LEU A N 1
ATOM 2870 C CA . LEU A 1 314 ? 6.63396 -58.96342 37.08724 1.000 23.85713 342 LEU A CA 1
ATOM 2871 C C . LEU A 1 314 ? 7.55064 -59.74263 36.16116 1.000 25.06350 342 LEU A C 1
ATOM 2872 O O . LEU A 1 314 ? 8.24334 -59.15676 35.29776 1.000 25.10157 342 LEU A O 1
ATOM 2888 N N . PHE A 1 315 ? 7.61110 -61.05880 36.33815 1.000 24.27069 343 PHE A N 1
ATOM 2889 C CA . PHE A 1 315 ? 8.32528 -61.90461 35.40656 1.000 23.90563 343 PHE A CA 1
ATOM 2890 C C . PHE A 1 315 ? 7.72157 -63.29812 35.37067 1.000 28.78998 343 PHE A C 1
ATOM 2891 O O . PHE A 1 315 ? 7.02719 -63.73430 36.30114 1.000 27.12745 343 PHE A O 1
ATOM 2908 N N . THR A 1 316 ? 7.98484 -63.97785 34.25213 1.000 24.99963 344 THR A N 1
ATOM 2909 C CA . THR A 1 316 ? 7.58159 -65.36092 34.05211 1.000 25.53070 344 THR A CA 1
ATOM 2910 C C . THR A 1 316 ? 8.70359 -66.18778 33.42404 1.000 28.92057 344 THR A C 1
ATOM 2911 O O . THR A 1 316 ? 9.66204 -65.66665 32.84527 1.000 26.44499 344 THR A O 1
ATOM 2922 N N . PHE A 1 317 ? 8.55570 -67.50323 33.55206 1.000 23.20340 345 PHE A N 1
ATOM 2923 C CA . PHE A 1 317 ? 9.42512 -68.46063 32.92161 1.000 23.11494 345 PHE A CA 1
ATOM 2924 C C . PHE A 1 317 ? 8.67259 -69.77711 32.79024 1.000 27.41740 345 PHE A C 1
ATOM 2925 O O . PHE A 1 317 ? 7.99290 -70.19254 33.73106 1.000 29.93969 345 PHE A O 1
ATOM 2942 N N . GLN A 1 318 ? 8.82965 -70.43007 31.64462 1.000 26.05702 346 GLN A N 1
ATOM 2943 C CA . GLN A 1 318 ? 8.34137 -71.78703 31.42169 1.000 27.24808 346 GLN A CA 1
ATOM 2944 C C . GLN A 1 318 ? 9.42863 -72.60484 30.75203 1.000 29.90790 346 GLN A C 1
ATOM 2945 O O . GLN A 1 318 ? 9.90870 -72.24718 29.67176 1.000 28.80734 346 GLN A O 1
ATOM 2959 N N . GLY A 1 319 ? 9.80122 -73.72546 31.36026 1.000 27.78123 347 GLY A N 1
ATOM 2960 C CA . GLY A 1 319 ? 10.74417 -74.61259 30.70385 1.000 25.72846 347 GLY A CA 1
ATOM 2961 C C . GLY A 1 319 ? 10.83007 -75.92522 31.45193 1.000 28.54769 347 GLY A C 1
ATOM 2962 O O . GLY A 1 319 ? 10.28587 -76.07240 32.54565 1.000 32.89365 347 GLY A O 1
ATOM 2966 N N . GLU A 1 320 ? 11.55000 -76.85725 30.84831 1.000 30.34479 348 GLU A N 1
ATOM 2967 C CA . GLU A 1 320 ? 11.80246 -78.15108 31.47515 1.000 35.41972 348 GLU A CA 1
ATOM 2968 C C . GLU A 1 320 ? 13.13951 -78.68128 30.99948 1.000 32.34643 348 GLU A C 1
ATOM 2969 O O . GLU A 1 320 ? 13.44407 -78.69912 29.79821 1.000 33.02884 348 GLU A O 1
ATOM 2981 N N . LYS A 1 321 ? 13.92059 -79.17671 31.94033 1.000 36.61517 349 LYS A N 1
ATOM 2982 C CA . LYS A 1 321 ? 15.23691 -79.71592 31.65849 1.000 38.67263 349 LYS A CA 1
ATOM 2983 C C . LYS A 1 321 ? 15.22103 -81.19964 31.97712 1.000 44.50087 349 LYS A C 1
ATOM 2984 O O . LYS A 1 321 ? 14.96477 -81.58149 33.12093 1.000 51.16543 349 LYS A O 1
ATOM 3003 N N . ILE A 1 322 ? 15.47927 -82.03441 30.98055 1.000 51.66744 350 ILE A N 1
ATOM 3004 C CA . ILE A 1 322 ? 15.46744 -83.46976 31.25769 1.000 56.32386 350 ILE A CA 1
ATOM 3005 C C . ILE A 1 322 ? 16.87286 -83.98614 31.55746 1.000 51.06455 350 ILE A C 1
ATOM 3006 O O . ILE A 1 322 ? 17.87063 -83.32155 31.27128 1.000 57.65357 350 ILE A O 1
ATOM 3022 N N . ASP A 1 346 ? 25.18103 -77.47938 37.71393 1.000 61.00598 374 ASP A N 1
ATOM 3023 C CA . ASP A 1 346 ? 25.94754 -76.40294 38.34344 1.000 62.57850 374 ASP A CA 1
ATOM 3024 C C . ASP A 1 346 ? 24.99072 -75.40345 39.02227 1.000 69.01122 374 ASP A C 1
ATOM 3025 O O . ASP A 1 346 ? 24.30295 -75.77131 39.97328 1.000 65.91628 374 ASP A O 1
ATOM 3028 N N . TYR A 1 347 ? 24.93871 -74.15326 38.53528 1.000 59.25784 375 TYR A N 1
ATOM 3029 C CA . TYR A 1 347 ? 24.16017 -73.10307 39.19707 1.000 49.02539 375 TYR A CA 1
ATOM 3030 C C . TYR A 1 347 ? 22.65850 -73.27441 39.03101 1.000 47.28704 375 TYR A C 1
ATOM 3031 O O . TYR A 1 347 ? 21.88448 -72.59544 39.72869 1.000 45.25610 375 TYR A O 1
ATOM 3049 N N . ASP A 1 348 ? 22.24684 -74.12560 38.09252 1.000 51.96294 376 ASP A N 1
ATOM 3050 C CA . ASP A 1 348 ? 20.84952 -74.44844 37.86013 1.000 55.30884 376 ASP A CA 1
ATOM 3051 C C . ASP A 1 348 ? 20.06229 -74.59283 39.14395 1.000 52.59507 376 ASP A C 1
ATOM 3052 O O . ASP A 1 348 ? 18.95098 -74.07404 39.28268 1.000 43.66088 376 ASP A O 1
ATOM 3061 N N . ASP A 1 349 ? 20.61659 -75.33848 40.08813 1.000 53.60943 377 ASP A N 1
ATOM 3062 C CA . ASP A 1 349 ? 19.84928 -75.73378 41.25851 1.000 48.66598 377 ASP A CA 1
ATOM 3063 C C . ASP A 1 349 ? 19.58490 -74.54270 42.16572 1.000 41.66169 377 ASP A C 1
ATOM 3064 O O . ASP A 1 349 ? 18.48041 -74.40711 42.71168 1.000 38.84523 377 ASP A O 1
ATOM 3073 N N . ARG A 1 350 ? 20.56184 -73.64238 42.30203 1.000 41.00357 378 ARG A N 1
ATOM 3074 C CA . ARG A 1 350 ? 20.33313 -72.43495 43.08435 1.000 38.31867 378 ARG A CA 1
ATOM 3075 C C . ARG A 1 350 ? 19.35938 -71.49916 42.37858 1.000 31.27535 378 ARG A C 1
ATOM 3076 O O . ARG A 1 350 ? 18.60402 -70.77930 43.03314 1.000 30.07578 378 ARG A O 1
ATOM 3097 N N . ILE A 1 351 ? 19.42470 -71.43800 41.04186 1.000 34.31615 379 ILE A N 1
ATOM 3098 C CA . ILE A 1 351 ? 18.49245 -70.59225 40.29417 1.000 30.16484 379 ILE A CA 1
ATOM 3099 C C . ILE A 1 351 ? 17.06284 -71.02731 40.57603 1.000 29.60300 379 ILE A C 1
ATOM 3100 O O . ILE A 1 351 ? 16.18703 -70.20815 40.86693 1.000 29.73370 379 ILE A O 1
ATOM 3116 N N . ILE A 1 352 ? 16.81378 -72.33477 40.49998 1.000 31.08014 380 ILE A N 1
ATOM 3117 C CA . ILE A 1 352 ? 15.46128 -72.84474 40.70666 1.000 33.97468 380 ILE A CA 1
ATOM 3118 C C . ILE A 1 352 ? 14.99094 -72.51572 42.11045 1.000 32.79274 380 ILE A C 1
ATOM 3119 O O . ILE A 1 352 ? 13.88452 -72.00613 42.31457 1.000 31.11441 380 ILE A O 1
ATOM 3135 N N . ALA A 1 353 ? 15.84205 -72.77146 43.10207 1.000 34.21102 381 ALA A N 1
ATOM 3136 C CA . ALA A 1 353 ? 15.43031 -72.51785 44.47190 1.000 35.72119 381 ALA A CA 1
ATOM 3137 C C . ALA A 1 353 ? 15.20045 -71.03609 44.70651 1.000 32.29775 381 ALA A C 1
ATOM 3138 O O . ALA A 1 353 ? 14.26128 -70.65400 45.40698 1.000 30.97171 381 ALA A O 1
ATOM 3145 N N . THR A 1 354 ? 16.06159 -70.18279 44.14645 1.000 27.90736 382 THR A N 1
ATOM 3146 C CA . THR A 1 354 ? 15.91163 -68.74587 44.34585 1.000 28.63136 382 THR A CA 1
ATOM 3147 C C . THR A 1 354 ? 14.59928 -68.23949 43.76483 1.000 26.80655 382 THR A C 1
ATOM 3148 O O . THR A 1 354 ? 13.89324 -67.43788 44.38851 1.000 30.25033 382 THR A O 1
ATOM 3159 N N . LEU A 1 355 ? 14.28923 -68.66021 42.53678 1.000 28.01675 383 LEU A N 1
ATOM 3160 C CA . LEU A 1 355 ? 13.11357 -68.14453 41.84684 1.000 27.43377 383 LEU A CA 1
ATOM 3161 C C . LEU A 1 355 ? 11.83698 -68.70155 42.45785 1.000 31.48595 383 LEU A C 1
ATOM 3162 O O . LEU A 1 355 ? 10.85053 -67.97818 42.60176 1.000 31.21865 383 LEU A O 1
ATOM 3178 N N . LYS A 1 356 ? 11.84645 -69.98527 42.82500 1.000 33.07790 384 LYS A N 1
ATOM 3179 C CA . LYS A 1 356 ? 10.72035 -70.54618 43.57406 1.000 33.43654 384 LYS A CA 1
ATOM 3180 C C . LYS A 1 356 ? 10.46853 -69.77170 44.85769 1.000 34.54477 384 LYS A C 1
ATOM 3181 O O . LYS A 1 356 ? 9.31593 -69.49676 45.21105 1.000 37.20384 384 LYS A O 1
ATOM 3200 N N . ALA A 1 357 ? 11.53113 -69.41147 45.57596 1.000 32.65929 385 ALA A N 1
ATOM 3201 C CA . ALA A 1 357 ? 11.35409 -68.62829 46.79382 1.000 33.80343 385 ALA A CA 1
ATOM 3202 C C . ALA A 1 357 ? 10.79475 -67.24048 46.50006 1.000 35.74541 385 ALA A C 1
ATOM 3203 O O . ALA A 1 357 ? 10.00504 -66.72243 47.28996 1.000 36.50483 385 ALA A O 1
ATOM 3210 N N . VAL A 1 358 ? 11.15962 -66.62251 45.37573 1.000 32.92696 386 VAL A N 1
ATOM 3211 C CA . VAL A 1 358 ? 10.53351 -65.34886 45.02889 1.000 32.91545 386 VAL A CA 1
ATOM 3212 C C . VAL A 1 358 ? 9.03298 -65.54577 44.83400 1.000 31.78533 386 VAL A C 1
ATOM 3213 O O . VAL A 1 358 ? 8.21203 -64.82044 45.40218 1.000 35.55463 386 VAL A O 1
ATOM 3226 N N . GLN A 1 359 ? 8.65580 -66.54247 44.04674 1.000 32.33533 387 GLN A N 1
ATOM 3227 C CA . GLN A 1 359 ? 7.23752 -66.81668 43.85437 1.000 34.66457 387 GLN A CA 1
ATOM 3228 C C . GLN A 1 359 ? 6.54004 -67.10389 45.18379 1.000 35.78801 387 GLN A C 1
ATOM 3229 O O . GLN A 1 359 ? 5.45509 -66.57345 45.44581 1.000 38.45505 387 GLN A O 1
ATOM 3243 N N . ASP A 1 360 ? 7.16899 -67.89876 46.05373 1.000 36.45662 388 ASP A N 1
ATOM 3244 C CA . ASP A 1 360 ? 6.54274 -68.27399 47.32151 1.000 44.42767 388 ASP A CA 1
ATOM 3245 C C . ASP A 1 360 ? 6.42033 -67.10055 48.28988 1.000 43.35601 388 ASP A C 1
ATOM 3246 O O . ASP A 1 360 ? 5.56595 -67.13269 49.17945 1.000 43.37246 388 ASP A O 1
ATOM 3255 N N . SER A 1 361 ? 7.27293 -66.08135 48.15517 1.000 38.33997 389 SER A N 1
ATOM 3256 C CA . SER A 1 361 ? 7.25631 -64.94192 49.05950 1.000 37.69564 389 SER A CA 1
ATOM 3257 C C . SER A 1 361 ? 6.04908 -64.04308 48.83553 1.000 38.47354 389 SER A C 1
ATOM 3258 O O . SER A 1 361 ? 5.74930 -63.20563 49.69597 1.000 39.21683 389 SER A O 1
ATOM 3266 N N . LYS A 1 362 ? 5.41953 -64.14245 47.66636 1.000 38.17059 390 LYS A N 1
ATOM 3267 C CA . LYS A 1 362 ? 4.26301 -63.31221 47.31415 1.000 37.16802 390 LYS A CA 1
ATOM 3268 C C . LYS A 1 362 ? 4.54006 -61.82533 47.54434 1.000 36.56078 390 LYS A C 1
ATOM 3269 O O . LYS A 1 362 ? 3.66609 -61.05577 47.95119 1.000 42.18930 390 LYS A O 1
ATOM 3288 N N . LEU A 1 363 ? 5.77095 -61.39363 47.22355 1.000 31.86279 391 LEU A N 1
ATOM 3289 C CA . LEU A 1 363 ? 6.12288 -59.98093 47.20022 1.000 30.12618 391 LEU A CA 1
ATOM 3290 C C . LEU A 1 363 ? 5.87755 -59.35576 45.83793 1.000 31.43872 391 LEU A C 1
ATOM 3291 O O . LEU A 1 363 ? 5.90126 -58.12852 45.71378 1.000 33.85088 391 LEU A O 1
ATOM 3307 N N . ASP A 1 364 ? 5.68647 -60.18832 44.82391 1.000 28.95658 392 ASP A N 1
ATOM 3308 C CA . ASP A 1 364 ? 5.33547 -59.72366 43.49515 1.000 27.60669 392 ASP A CA 1
ATOM 3309 C C . ASP A 1 364 ? 4.51474 -60.83344 42.87315 1.000 28.40329 392 ASP A C 1
ATOM 3310 O O . ASP A 1 364 ? 4.50137 -61.96028 43.36424 1.000 31.88099 392 ASP A O 1
ATOM 3319 N N . GLN A 1 365 ? 3.79531 -60.50456 41.80672 1.000 31.20492 393 GLN A N 1
ATOM 3320 C CA . GLN A 1 365 ? 3.06378 -61.49745 41.04382 1.000 28.89977 393 GLN A CA 1
ATOM 3321 C C . GLN A 1 365 ? 4.00364 -62.08727 39.99408 1.000 31.44324 393 GLN A C 1
ATOM 3322 O O . GLN A 1 365 ? 4.39558 -61.40694 39.04988 1.000 28.55409 393 GLN A O 1
ATOM 3336 N N . VAL A 1 366 ? 4.40004 -63.34085 40.17136 1.000 27.81033 394 VAL A N 1
ATOM 3337 C CA . VAL A 1 366 ? 5.28396 -63.99782 39.21563 1.000 31.20296 394 VAL A CA 1
ATOM 3338 C C . VAL A 1 366 ? 4.75153 -65.38393 38.91581 1.000 33.60634 394 VAL A C 1
ATOM 3339 O O . VAL A 1 366 ? 3.96685 -65.95913 39.67437 1.000 36.19949 394 VAL A O 1
ATOM 3352 N N . LEU A 1 367 ? 5.18253 -65.92821 37.79100 1.000 28.27690 395 LEU A N 1
ATOM 3353 C CA . LEU A 1 367 ? 4.82561 -67.28070 37.39352 1.000 31.11950 395 LEU A CA 1
ATOM 3354 C C . LEU A 1 367 ? 6.04072 -67.93479 36.76840 1.000 30.47082 395 LEU A C 1
ATOM 3355 O O . LEU A 1 367 ? 6.39672 -67.65410 35.62218 1.000 28.47112 395 LEU A O 1
ATOM 3371 N N . VAL A 1 368 ? 6.65059 -68.83356 37.52869 1.000 27.85948 396 VAL A N 1
ATOM 3372 C CA . VAL A 1 368 ? 7.81627 -69.59456 37.12470 1.000 28.14488 396 VAL A CA 1
ATOM 3373 C C . VAL A 1 368 ? 7.48963 -71.07578 37.18248 1.000 31.03746 396 VAL A C 1
ATOM 3374 O O . VAL A 1 368 ? 7.05573 -71.57687 38.21703 1.000 33.42529 396 VAL A O 1
ATOM 3387 N N . GLU A 1 369 ? 7.70010 -71.75902 36.06443 1.000 28.97424 397 GLU A N 1
ATOM 3388 C CA . GLU A 1 369 ? 7.39788 -73.18016 35.90751 1.000 31.07101 397 GLU A CA 1
ATOM 3389 C C . GLU A 1 369 ? 8.62044 -73.89395 35.35766 1.000 31.97014 397 GLU A C 1
ATOM 3390 O O . GLU A 1 369 ? 9.12599 -73.53393 34.28982 1.000 31.20638 397 GLU A O 1
ATOM 3402 N N . PHE A 1 370 ? 9.09425 -74.91424 36.07558 1.000 29.46371 398 PHE A N 1
ATOM 3403 C CA . PHE A 1 370 ? 10.26410 -75.67463 35.66026 1.000 30.73512 398 PHE A CA 1
ATOM 3404 C C . PHE A 1 370 ? 9.92959 -77.06843 35.16277 1.000 35.13324 398 PHE A C 1
ATOM 3405 O O . PHE A 1 370 ? 10.83581 -77.88046 34.97251 1.000 34.40924 398 PHE A O 1
ATOM 3422 N N . THR A 1 371 ? 8.65993 -77.34920 34.91059 1.000 34.92109 399 THR A N 1
ATOM 3423 C CA . THR A 1 371 ? 8.25628 -78.45276 34.06093 1.000 34.48137 399 THR A CA 1
ATOM 3424 C C . THR A 1 371 ? 7.19199 -77.91986 33.11898 1.000 34.29963 399 THR A C 1
ATOM 3425 O O . THR A 1 371 ? 6.58886 -76.86933 33.37706 1.000 35.47631 399 THR A O 1
ATOM 3436 N N . CYS A 1 372 ? 6.97417 -78.64077 32.01915 1.000 39.37234 400 CYS A N 1
ATOM 3437 C CA . CYS A 1 372 ? 5.91667 -78.32393 31.06972 1.000 42.09801 400 CYS A CA 1
ATOM 3438 C C . CYS A 1 372 ? 4.68354 -79.17403 31.36815 1.000 47.04572 400 CYS A C 1
ATOM 3439 O O . CYS A 1 372 ? 4.79795 -80.30491 31.83765 1.000 45.52917 400 CYS A O 1
ATOM 3446 N N . LYS A 1 373 ? 3.50311 -78.60928 31.09173 1.000 49.75272 401 LYS A N 1
ATOM 3447 C CA . LYS A 1 373 ? 2.25880 -79.35592 31.25767 1.000 48.98957 401 LYS A CA 1
ATOM 3448 C C . LYS A 1 373 ? 2.31262 -80.67153 30.49500 1.000 51.66947 401 LYS A C 1
ATOM 3449 O O . LYS A 1 373 ? 2.09750 -81.75203 31.06058 1.000 52.26908 401 LYS A O 1
ATOM 3453 N N . ASN A 1 374 ? 2.60509 -80.59450 29.20580 1.000 53.87514 402 ASN A N 1
ATOM 3454 C CA . ASN A 1 374 ? 2.72450 -81.75296 28.34390 1.000 51.19403 402 ASN A CA 1
ATOM 3455 C C . ASN A 1 374 ? 4.20147 -82.03910 28.08840 1.000 55.02334 402 ASN A C 1
ATOM 3456 O O . ASN A 1 374 ? 5.07878 -81.52353 28.79507 1.000 56.34931 402 ASN A O 1
ATOM 3467 N N . GLN A 1 375 ? 4.48991 -82.85886 27.08409 1.000 54.37358 403 GLN A N 1
ATOM 3468 C CA . GLN A 1 375 ? 5.87701 -83.21769 26.79808 1.000 58.48519 403 GLN A CA 1
ATOM 3469 C C . GLN A 1 375 ? 6.62488 -81.98443 26.29724 1.000 55.49960 403 GLN A C 1
ATOM 3470 O O . GLN A 1 375 ? 6.12461 -81.28267 25.41002 1.000 53.78197 403 GLN A O 1
ATOM 3484 N N . PRO A 1 376 ? 7.80919 -81.68753 26.82569 1.000 47.41538 404 PRO A N 1
ATOM 3485 C CA . PRO A 1 376 ? 8.55242 -80.52118 26.33365 1.000 45.20318 404 PRO A CA 1
ATOM 3486 C C . PRO A 1 376 ? 9.07848 -80.76004 24.92810 1.000 43.41240 404 PRO A C 1
ATOM 3487 O O . PRO A 1 376 ? 9.25843 -81.89156 24.48245 1.000 42.78030 404 PRO A O 1
ATOM 3498 N N . LYS A 1 377 ? 9.34601 -79.66368 24.23382 1.000 39.09408 405 LYS A N 1
ATOM 3499 C CA . LYS A 1 377 ? 9.94345 -79.75236 22.90612 1.000 39.67745 405 LYS A CA 1
ATOM 3500 C C . LYS A 1 377 ? 11.36075 -80.31788 23.00787 1.000 36.71705 405 LYS A C 1
ATOM 3501 O O . LYS A 1 377 ? 12.06736 -80.05392 23.99434 1.000 42.99672 405 LYS A O 1
ATOM 3520 N N . PRO A 1 378 ? 11.80361 -81.10878 22.03367 1.000 35.50710 406 PRO A N 1
ATOM 3521 C CA . PRO A 1 378 ? 13.17269 -81.60805 22.06698 1.000 33.73306 406 PRO A CA 1
ATOM 3522 C C . PRO A 1 378 ? 14.16360 -80.45679 22.06109 1.000 37.48143 406 PRO A C 1
ATOM 3523 O O . PRO A 1 378 ? 13.90701 -79.39692 21.48948 1.000 42.82474 406 PRO A O 1
ATOM 3534 N N . SER A 1 379 ? 15.31809 -80.69022 22.68056 1.000 31.79842 407 SER A N 1
ATOM 3535 C CA . SER A 1 379 ? 16.29053 -79.61275 22.84251 1.000 36.11570 407 SER A CA 1
ATOM 3536 C C . SER A 1 379 ? 17.69629 -80.18887 22.87448 1.000 37.22472 407 SER A C 1
ATOM 3537 O O . SER A 1 379 ? 17.89179 -81.40040 22.87225 1.000 34.12300 407 SER A O 1
ATOM 3545 N N . LEU A 1 380 ? 18.69829 -79.29764 22.91279 1.000 32.57772 408 LEU A N 1
ATOM 3546 C CA . LEU A 1 380 ? 20.05727 -79.76675 23.09741 1.000 32.18417 408 LEU A CA 1
ATOM 3547 C C . LEU A 1 380 ? 20.29611 -80.11244 24.56311 1.000 26.12622 408 LEU A C 1
ATOM 3548 O O . LEU A 1 380 ? 19.55690 -79.66602 25.45127 1.000 28.86607 408 LEU A O 1
ATOM 3564 N N . PRO A 1 381 ? 21.32299 -80.91228 24.84721 1.000 32.55410 409 PRO A N 1
ATOM 3565 C CA . PRO A 1 381 ? 21.63847 -81.22982 26.24702 1.000 35.22394 409 PRO A CA 1
ATOM 3566 C C . PRO A 1 381 ? 21.86951 -79.97479 27.07477 1.000 39.06520 409 PRO A C 1
ATOM 3567 O O . PRO A 1 381 ? 22.51618 -79.02782 26.62351 1.000 31.97449 409 PRO A O 1
ATOM 3578 N N . THR A 1 382 ? 21.33623 -79.98614 28.30088 1.000 29.18303 410 THR A N 1
ATOM 3579 C CA . THR A 1 382 ? 21.47813 -79.00326 29.37978 1.000 33.25206 410 THR A CA 1
ATOM 3580 C C . THR A 1 382 ? 20.61330 -77.76675 29.13952 1.000 31.95718 410 THR A C 1
ATOM 3581 O O . THR A 1 382 ? 20.63747 -76.83310 29.95515 1.000 31.65989 410 THR A O 1
ATOM 3592 N N . GLU A 1 383 ? 19.80963 -77.75439 28.08712 1.000 28.22964 411 GLU A N 1
ATOM 3593 C CA . GLU A 1 383 ? 18.92876 -76.63987 27.76953 1.000 27.91834 411 GLU A CA 1
ATOM 3594 C C . GLU A 1 383 ? 17.61471 -76.71937 28.52962 1.000 33.28987 411 GLU A C 1
ATOM 3595 O O . GLU A 1 383 ? 17.09437 -77.81232 28.80265 1.000 29.05071 411 GLU A O 1
ATOM 3607 N N . TRP A 1 384 ? 17.09638 -75.55563 28.90313 1.000 30.10774 412 TRP A N 1
ATOM 3608 C CA . TRP A 1 384 ? 15.72919 -75.45542 29.39498 1.000 29.21454 412 TRP A CA 1
ATOM 3609 C C . TRP A 1 384 ? 14.81913 -75.50443 28.17584 1.000 32.44617 412 TRP A C 1
ATOM 3610 O O . TRP A 1 384 ? 14.61525 -74.49800 27.48911 1.000 31.12556 412 TRP A O 1
ATOM 3631 N N . ALA A 1 385 ? 14.25449 -76.67889 27.90988 1.000 31.43368 413 ALA A N 1
ATOM 3632 C CA . ALA A 1 385 ? 13.40203 -76.87373 26.74565 1.000 29.03679 413 ALA A CA 1
ATOM 3633 C C . ALA A 1 385 ? 12.14901 -76.00383 26.78362 1.000 25.06616 413 ALA A C 1
ATOM 3634 O O . ALA A 1 385 ? 11.59811 -75.67768 27.84269 1.000 28.38225 413 ALA A O 1
ATOM 3641 N N . LEU A 1 386 ? 11.69207 -75.62457 25.58425 1.000 29.83553 414 LEU A N 1
ATOM 3642 C CA . LEU A 1 386 ? 10.49085 -74.83025 25.41827 1.000 30.31512 414 LEU A CA 1
ATOM 3643 C C . LEU A 1 386 ? 9.24618 -75.67129 25.68327 1.000 32.10626 414 LEU A C 1
ATOM 3644 O O . LEU A 1 386 ? 9.21172 -76.86801 25.38711 1.000 36.76246 414 LEU A O 1
ATOM 3660 N N . CYS A 1 387 ? 8.21669 -75.01769 26.21102 1.000 30.44155 415 CYS A N 1
ATOM 3661 C CA . CYS A 1 387 ? 6.96658 -75.68191 26.56778 1.000 34.59760 415 CYS A CA 1
ATOM 3662 C C . CYS A 1 387 ? 5.87630 -75.33599 25.56692 1.000 42.60442 415 CYS A C 1
ATOM 3663 O O . CYS A 1 387 ? 5.74154 -74.18014 25.15492 1.000 34.10900 415 CYS A O 1
ATOM 3670 N N . GLY A 1 388 ? 5.07422 -76.33661 25.20185 1.000 37.47803 416 GLY A N 1
ATOM 3671 C CA . GLY A 1 388 ? 3.89124 -76.01599 24.44316 1.000 39.51624 416 GLY A CA 1
ATOM 3672 C C . GLY A 1 388 ? 4.20361 -75.51357 23.04649 1.000 33.76236 416 GLY A C 1
ATOM 3673 O O . GLY A 1 388 ? 5.25049 -75.79479 22.44567 1.000 38.69423 416 GLY A O 1
ATOM 3677 N N . GLU A 1 389 ? 3.25379 -74.76911 22.52021 1.000 34.92008 417 GLU A N 1
ATOM 3678 C CA . GLU A 1 389 ? 3.39649 -74.18330 21.20182 1.000 41.68218 417 GLU A CA 1
ATOM 3679 C C . GLU A 1 389 ? 3.65414 -72.69119 21.35333 1.000 29.09660 417 GLU A C 1
ATOM 3680 O O . GLU A 1 389 ? 3.38456 -72.08485 22.39757 1.000 30.43793 417 GLU A O 1
ATOM 3692 N N . ARG A 1 390 ? 4.14035 -72.09574 20.27785 1.000 39.45353 418 ARG A N 1
ATOM 3693 C CA . ARG A 1 390 ? 4.39387 -70.65680 20.26876 1.000 35.71937 418 ARG A CA 1
ATOM 3694 C C . ARG A 1 390 ? 3.19079 -69.87218 20.78839 1.000 31.71365 418 ARG A C 1
ATOM 3695 O O . ARG A 1 390 ? 3.34060 -68.94836 21.60046 1.000 33.21684 418 ARG A O 1
ATOM 3716 N N . GLU A 1 391 ? 1.97330 -70.26476 20.39021 1.000 34.92982 419 GLU A N 1
ATOM 3717 C CA . GLU A 1 391 ? 0.79240 -69.52091 20.81357 1.000 35.10180 419 GLU A CA 1
ATOM 3718 C C . GLU A 1 391 ? 0.56432 -69.60010 22.32259 1.000 28.70296 419 GLU A C 1
ATOM 3719 O O . GLU A 1 391 ? 0.13131 -68.61840 22.93862 1.000 32.94672 419 GLU A O 1
ATOM 3731 N N . ASP A 1 392 ? 0.83187 -70.75735 22.92981 1.000 31.83650 420 ASP A N 1
ATOM 3732 C CA . ASP A 1 392 ? 0.73008 -70.87681 24.37883 1.000 32.41351 420 ASP A CA 1
ATOM 3733 C C . ASP A 1 392 ? 1.73662 -69.97189 25.08465 1.000 27.05517 420 ASP A C 1
ATOM 3734 O O . ASP A 1 392 ? 1.40889 -69.28681 26.06723 1.000 31.40140 420 ASP A O 1
ATOM 3743 N N . ARG A 1 393 ? 2.98165 -70.00586 24.62084 1.000 28.90331 421 ARG A N 1
ATOM 3744 C CA . ARG A 1 393 ? 4.02820 -69.22330 25.28430 1.000 28.05063 421 ARG A CA 1
ATOM 3745 C C . ARG A 1 393 ? 3.74738 -67.73762 25.18949 1.000 26.44824 421 ARG A C 1
ATOM 3746 O O . ARG A 1 393 ? 3.90561 -66.99665 26.17062 1.000 26.01968 421 ARG A O 1
ATOM 3767 N N . LEU A 1 394 ? 3.32066 -67.26970 24.01042 1.000 27.33546 422 LEU A N 1
ATOM 3768 C CA . LEU A 1 394 ? 3.06122 -65.84732 23.83893 1.000 26.09372 422 LEU A CA 1
ATOM 3769 C C . LEU A 1 394 ? 1.94776 -65.37469 24.74183 1.000 27.79760 422 LEU A C 1
ATOM 3770 O O . LEU A 1 394 ? 1.93591 -64.21902 25.16279 1.000 27.03788 422 LEU A O 1
ATOM 3786 N N . GLU A 1 395 ? 0.95822 -66.23448 25.02416 1.000 29.46715 423 GLU A N 1
ATOM 3787 C CA . GLU A 1 395 ? -0.14690 -65.74353 25.82652 1.000 29.00259 423 GLU A CA 1
ATOM 3788 C C . GLU A 1 395 ? 0.32647 -65.32757 27.20975 1.000 30.62472 423 GLU A C 1
ATOM 3789 O O . GLU A 1 395 ? -0.17760 -64.34054 27.75806 1.000 31.19578 423 GLU A O 1
ATOM 3801 N N . LEU A 1 396 ? 1.31625 -66.03594 27.74939 1.000 27.16984 424 LEU A N 1
ATOM 3802 C CA . LEU A 1 396 ? 1.85708 -65.66920 29.04564 1.000 28.25992 424 LEU A CA 1
ATOM 3803 C C . LEU A 1 396 ? 2.82031 -64.48745 28.92392 1.000 25.74669 424 LEU A C 1
ATOM 3804 O O . LEU A 1 396 ? 2.77714 -63.55019 29.74144 1.000 25.45539 424 LEU A O 1
ATOM 3820 N N . LEU A 1 397 ? 3.61512 -64.47681 27.86032 1.000 27.99223 425 LEU A N 1
A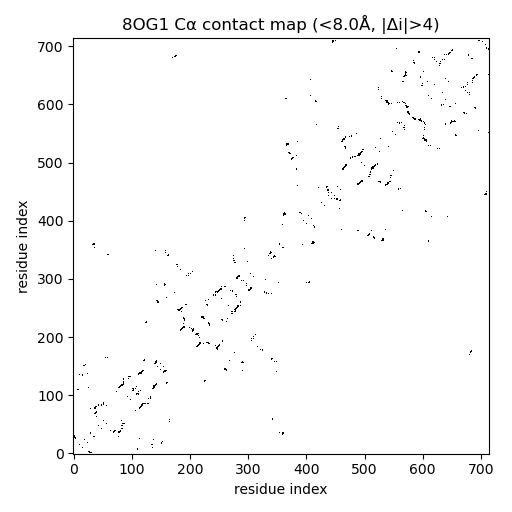TOM 3821 C CA . LEU A 1 397 ? 4.59257 -63.39538 27.69647 1.000 25.35338 425 LEU A CA 1
ATOM 3822 C C . LEU A 1 397 ? 3.90739 -62.05185 27.50491 1.000 24.47489 425 LEU A C 1
ATOM 3823 O O . LEU A 1 397 ? 4.39537 -61.03659 27.99349 1.000 25.47422 425 LEU A O 1
ATOM 3839 N N . LYS A 1 398 ? 2.72952 -62.02935 26.86498 1.000 23.47255 426 LYS A N 1
ATOM 3840 C CA . LYS A 1 398 ? 2.00482 -60.79213 26.72005 1.000 25.33583 426 LYS A CA 1
ATOM 3841 C C . LYS A 1 398 ? 1.58409 -60.19366 28.05226 1.000 21.11783 426 LYS A C 1
ATOM 3842 O O . LYS A 1 398 ? 1.31969 -58.99455 28.12373 1.000 27.01736 426 LYS A O 1
ATOM 3861 N N . LEU A 1 399 ? 1.48406 -61.02200 29.09551 1.000 24.20024 427 LEU A N 1
ATOM 3862 C CA . LEU A 1 399 ? 1.13621 -60.59330 30.42999 1.000 25.37561 427 LEU A CA 1
ATOM 3863 C C . LEU A 1 399 ? 2.34671 -60.37400 31.31993 1.000 26.81957 427 LEU A C 1
ATOM 3864 O O . LEU A 1 399 ? 2.18185 -60.12493 32.51272 1.000 28.54008 427 LEU A O 1
ATOM 3880 N N . SER A 1 400 ? 3.55000 -60.39105 30.75703 1.000 26.83383 428 SER A N 1
ATOM 3881 C CA . SER A 1 400 ? 4.79096 -60.36781 31.53192 1.000 23.62559 428 SER A CA 1
ATOM 3882 C C . SER A 1 400 ? 5.54023 -59.06394 31.29822 1.000 24.78868 428 SER A C 1
ATOM 3883 O O . SER A 1 400 ? 5.77074 -58.68007 30.15076 1.000 25.47401 428 SER A O 1
ATOM 3891 N N . THR A 1 401 ? 5.87490 -58.37706 32.38050 1.000 23.09869 429 THR A N 1
ATOM 3892 C CA . THR A 1 401 ? 6.71247 -57.19355 32.28213 1.000 20.74826 429 THR A CA 1
ATOM 3893 C C . THR A 1 401 ? 8.08970 -57.57539 31.77505 1.000 24.36537 429 THR A C 1
ATOM 3894 O O . THR A 1 401 ? 8.61780 -56.96037 30.84947 1.000 23.14314 429 THR A O 1
ATOM 3905 N N . PHE A 1 402 ? 8.67358 -58.60306 32.38524 1.000 21.51269 430 PHE A N 1
ATOM 3906 C CA . PHE A 1 402 ? 9.96338 -59.20121 32.04940 1.000 22.57553 430 PHE A CA 1
ATOM 3907 C C . PHE A 1 402 ? 9.77314 -60.68339 31.74985 1.000 24.61146 430 PHE A C 1
ATOM 3908 O O . PHE A 1 402 ? 8.89581 -61.33510 32.33505 1.000 24.71779 430 PHE A O 1
ATOM 3925 N N . ALA A 1 403 ? 10.62297 -61.22259 30.86869 1.000 22.06187 431 ALA A N 1
ATOM 3926 C CA . ALA A 1 403 ? 10.68614 -62.65364 30.55675 1.000 22.21456 431 ALA A CA 1
ATOM 3927 C C . ALA A 1 403 ? 12.06497 -63.19401 30.93629 1.000 25.40068 431 ALA A C 1
ATOM 3928 O O . ALA A 1 403 ? 13.06777 -62.73881 30.37182 1.000 25.31108 431 ALA A O 1
ATOM 3935 N N . LEU A 1 404 ? 12.11907 -64.20354 31.81986 1.000 22.81116 432 LEU A N 1
ATOM 3936 C CA . LEU A 1 404 ? 13.39169 -64.85117 32.11121 1.000 24.26812 432 LEU A CA 1
ATOM 3937 C C . LEU A 1 404 ? 13.81719 -65.79729 30.99061 1.000 26.95450 432 LEU A C 1
ATOM 3938 O O . LEU A 1 404 ? 13.00901 -66.54853 30.43694 1.000 25.50796 432 LEU A O 1
ATOM 3954 N N . ILE A 1 405 ? 15.10087 -65.77824 30.67499 1.000 21.38666 433 ILE A N 1
ATOM 3955 C CA . ILE A 1 405 ? 15.72490 -66.70524 29.76045 1.000 20.95527 433 ILE A CA 1
ATOM 3956 C C . ILE A 1 405 ? 16.91461 -67.29436 30.51047 1.000 24.25132 433 ILE A C 1
ATOM 3957 O O . ILE A 1 405 ? 17.86378 -66.56964 30.82952 1.000 25.97971 433 ILE A O 1
ATOM 3973 N N . ILE A 1 406 ? 16.84833 -68.58219 30.84877 1.000 23.33692 434 ILE A N 1
ATOM 3974 C CA . ILE A 1 406 ? 17.93068 -69.24510 31.56681 1.000 23.35305 434 ILE A CA 1
ATOM 3975 C C . ILE A 1 406 ? 18.78863 -69.94875 30.54226 1.000 25.40416 434 ILE A C 1
ATOM 3976 O O . ILE A 1 406 ? 18.33729 -70.87090 29.85117 1.000 27.12536 434 ILE A O 1
ATOM 3992 N N . THR A 1 407 ? 20.03400 -69.52162 30.41942 1.000 26.31210 435 THR A N 1
ATOM 3993 C CA . THR A 1 407 ? 20.87285 -70.08853 29.39808 1.000 23.12910 435 THR A CA 1
ATOM 3994 C C . THR A 1 407 ? 21.24097 -71.52634 29.74723 1.000 24.43869 435 THR A C 1
ATOM 3995 O O . THR A 1 407 ? 21.09179 -71.95920 30.89785 1.000 27.56405 435 THR A O 1
ATOM 4006 N N . PRO A 1 408 ? 21.71468 -72.27710 28.76742 1.000 26.44114 436 PRO A N 1
ATOM 4007 C CA . PRO A 1 408 ? 21.96734 -73.70214 28.98977 1.000 26.01565 436 PRO A CA 1
ATOM 4008 C C . PRO A 1 408 ? 22.98891 -73.94910 30.08640 1.000 26.92733 436 PRO A C 1
ATOM 4009 O O . PRO A 1 408 ? 23.86126 -73.12050 30.36246 1.000 28.25626 436 PRO A O 1
ATOM 4020 N N . GLY A 1 409 ? 22.87922 -75.13240 30.69237 1.000 31.46876 437 GLY A N 1
ATOM 4021 C CA . GLY A 1 409 ? 23.80901 -75.51578 31.74207 1.000 32.63907 437 GLY A CA 1
ATOM 4022 C C . GLY A 1 409 ? 25.23968 -75.64470 31.25464 1.000 31.50156 437 GLY A C 1
ATOM 4023 O O . GLY A 1 409 ? 26.18057 -75.29540 31.96567 1.000 36.25499 437 GLY A O 1
ATOM 4027 N N . ASP A 1 410 ? 25.42885 -76.15759 30.04703 1.000 30.38853 438 ASP A N 1
ATOM 4028 C CA . ASP A 1 410 ? 26.75655 -76.30494 29.47605 1.000 30.79210 438 ASP A CA 1
ATOM 4029 C C . ASP A 1 410 ? 27.25672 -74.95818 28.96256 1.000 30.47496 438 ASP A C 1
ATOM 4030 O O . ASP A 1 410 ? 26.73605 -74.47022 27.95937 1.000 31.04292 438 ASP A O 1
ATOM 4039 N N . PRO A 1 411 ? 28.26207 -74.35682 29.59862 1.000 37.15095 439 PRO A N 1
ATOM 4040 C CA . PRO A 1 411 ? 28.75281 -73.03917 29.13310 1.000 47.38869 439 PRO A CA 1
ATOM 4041 C C . PRO A 1 411 ? 29.28574 -73.02338 27.70930 1.000 42.65407 439 PRO A C 1
ATOM 4042 O O . PRO A 1 411 ? 29.40728 -71.93058 27.12234 1.000 37.30284 439 PRO A O 1
ATOM 4053 N N . ARG A 1 412 ? 29.63970 -74.18479 27.15201 1.000 35.08831 440 ARG A N 1
ATOM 4054 C CA . ARG A 1 412 ? 30.12975 -74.26724 25.78387 1.000 38.36674 440 ARG A CA 1
ATOM 4055 C C . ARG A 1 412 ? 29.04410 -74.03236 24.75476 1.000 33.91178 440 ARG A C 1
ATOM 4056 O O . ARG A 1 412 ? 29.36684 -73.78063 23.59046 1.000 33.41378 440 ARG A O 1
ATOM 4077 N N . LEU A 1 413 ? 27.78562 -74.09872 25.15586 1.000 28.33869 441 LEU A N 1
ATOM 4078 C CA . LEU A 1 413 ? 26.66647 -73.83625 24.25832 1.000 27.60015 441 LEU A CA 1
ATOM 4079 C C . LEU A 1 413 ? 26.44195 -72.32771 24.28357 1.000 29.13744 441 LEU A C 1
ATOM 4080 O O . LEU A 1 413 ? 25.69916 -71.80548 25.12649 1.000 32.80376 441 LEU A O 1
ATOM 4096 N N . VAL A 1 414 ? 27.08289 -71.65382 23.31537 1.000 30.88208 442 VAL A N 1
ATOM 4097 C CA . VAL A 1 414 ? 27.13097 -70.19002 23.20901 1.000 32.17462 442 VAL A CA 1
ATOM 4098 C C . VAL A 1 414 ? 25.75982 -69.59918 22.90329 1.000 27.18145 442 VAL A C 1
ATOM 4099 O O . VAL A 1 414 ? 25.37884 -68.54920 23.43871 1.000 29.34527 442 VAL A O 1
ATOM 4112 N N . ILE A 1 415 ? 24.98684 -70.26837 22.05970 1.000 25.14326 443 ILE A N 1
ATOM 4113 C CA . ILE A 1 415 ? 23.65082 -69.83525 21.69805 1.000 23.66056 443 ILE A CA 1
ATOM 4114 C C . ILE A 1 415 ? 22.98814 -71.04988 21.07549 1.000 23.67584 443 ILE A C 1
ATOM 4115 O O . ILE A 1 415 ? 23.65611 -71.88087 20.45250 1.000 23.99937 443 ILE A O 1
ATOM 4131 N N . SER A 1 416 ? 21.68240 -71.13604 21.22722 1.000 28.36848 444 SER A N 1
ATOM 4132 C CA . SER A 1 416 ? 20.90859 -72.20872 20.62145 1.000 30.21801 444 SER A CA 1
ATOM 4133 C C . SER A 1 416 ? 19.65856 -71.62225 19.99455 1.000 26.81730 444 SER A C 1
ATOM 4134 O O . SER A 1 416 ? 19.22035 -70.52506 20.34917 1.000 25.73690 444 SER A O 1
ATOM 4142 N N . SER A 1 417 ? 19.08405 -72.37878 19.04002 1.000 27.03713 445 SER A N 1
ATOM 4143 C CA . SER A 1 417 ? 17.80668 -72.03460 18.44776 1.000 27.36090 445 SER A CA 1
ATOM 4144 C C . SER A 1 417 ? 16.75870 -71.80841 19.51325 1.000 27.71454 445 SER A C 1
ATOM 4145 O O . SER A 1 417 ? 15.94819 -70.88007 19.42104 1.000 26.07691 445 SER A O 1
ATOM 4153 N N . GLY A 1 418 ? 16.75387 -72.64561 20.55158 1.000 27.96567 446 GLY A N 1
ATOM 4154 C CA . GLY A 1 418 ? 15.73610 -72.48982 21.57802 1.000 26.09890 446 GLY A CA 1
ATOM 4155 C C . GLY A 1 418 ? 15.88781 -71.20814 22.36474 1.000 26.25621 446 GLY A C 1
ATOM 4156 O O . GLY A 1 418 ? 14.90835 -70.52426 22.66144 1.000 26.45997 446 GLY A O 1
ATOM 4160 N N . CYS A 1 419 ? 17.12473 -70.87479 22.72215 1.000 27.27299 447 CYS A N 1
ATOM 4161 C CA A CYS A 1 419 ? 17.39742 -69.61826 23.40354 0.500 26.22111 447 CYS A CA 1
ATOM 4162 C CA B CYS A 1 419 ? 17.39471 -69.61276 23.40411 0.500 26.21915 447 CYS A CA 1
ATOM 4163 C C . CYS A 1 419 ? 17.02847 -68.42503 22.53196 1.000 23.88670 447 CYS A C 1
ATOM 4164 O O . CYS A 1 419 ? 16.43960 -67.44988 23.00252 1.000 23.67434 447 CYS A O 1
ATOM 4177 N N . ALA A 1 420 ? 17.41274 -68.47509 21.26703 1.000 23.82433 448 ALA A N 1
ATOM 4178 C CA . ALA A 1 420 ? 17.09846 -67.39264 20.35592 1.000 24.47987 448 ALA A CA 1
ATOM 4179 C C . ALA A 1 420 ? 15.59749 -67.26823 20.14713 1.000 23.86322 448 ALA A C 1
ATOM 4180 O O . ALA A 1 420 ? 15.09463 -66.15660 19.94144 1.000 23.61676 448 ALA A O 1
ATOM 4187 N N . THR A 1 421 ? 14.86558 -68.39317 20.19814 1.000 24.09038 449 THR A N 1
ATOM 4188 C CA . THR A 1 421 ? 13.40597 -68.34601 20.12037 1.000 22.64903 449 THR A CA 1
ATOM 4189 C C . THR A 1 421 ? 12.79581 -67.69774 21.35333 1.000 21.29321 449 THR A C 1
ATOM 4190 O O . THR A 1 421 ? 11.87585 -66.87695 21.24284 1.000 23.14548 449 THR A O 1
ATOM 4201 N N . ARG A 1 422 ? 13.31189 -68.00739 22.54151 1.000 22.00874 450 ARG A N 1
ATOM 4202 C CA . ARG A 1 422 ? 12.82796 -67.30999 23.72028 1.000 20.89481 450 ARG A CA 1
ATOM 4203 C C . ARG A 1 422 ? 13.04666 -65.80065 23.60367 1.000 21.70300 450 ARG A C 1
ATOM 4204 O O . ARG A 1 422 ? 12.20743 -65.00537 24.03275 1.000 22.17229 450 ARG A O 1
ATOM 4225 N N . LEU A 1 423 ? 14.18319 -65.38984 23.04565 1.000 22.51934 451 LEU A N 1
ATOM 4226 C CA . LEU A 1 423 ? 14.44099 -63.96612 22.87292 1.000 20.95524 451 LEU A CA 1
ATOM 4227 C C . LEU A 1 423 ? 13.45649 -63.35706 21.88896 1.000 19.53166 451 LEU A C 1
ATOM 4228 O O . LEU A 1 423 ? 12.86194 -62.31366 22.16427 1.000 20.39356 451 LEU A O 1
ATOM 4244 N N . PHE A 1 424 ? 13.30796 -63.98594 20.72856 1.000 22.34325 452 PHE A N 1
ATOM 4245 C CA . PHE A 1 424 ? 12.36058 -63.56551 19.70736 1.000 21.43515 452 PHE A CA 1
ATOM 4246 C C . PHE A 1 424 ? 10.97833 -63.34730 20.30177 1.000 20.79693 452 PHE A C 1
ATOM 4247 O O . PHE A 1 424 ? 10.35585 -62.30534 20.09062 1.000 22.33303 452 PHE A O 1
ATOM 4264 N N . GLU A 1 425 ? 10.48234 -64.33765 21.05719 1.000 24.22043 453 GLU A N 1
ATOM 4265 C CA . GLU A 1 425 ? 9.10266 -64.29959 21.52819 1.000 22.64809 453 GLU A CA 1
ATOM 4266 C C . GLU A 1 425 ? 8.90763 -63.24481 22.61039 1.000 22.31513 453 GLU A C 1
ATOM 4267 O O . GLU A 1 425 ? 7.90189 -62.53160 22.61501 1.000 22.98506 453 GLU A O 1
ATOM 4279 N N . ALA A 1 426 ? 9.87051 -63.10284 23.52366 1.000 22.90255 454 ALA A N 1
ATOM 4280 C CA . ALA A 1 426 ? 9.79120 -62.02808 24.49699 1.000 21.78402 454 ALA A CA 1
ATOM 4281 C C . ALA A 1 426 ? 9.75998 -60.66645 23.80286 1.000 23.07539 454 ALA A C 1
ATOM 4282 O O . ALA A 1 426 ? 8.91040 -59.81590 24.09427 1.000 23.45291 454 ALA A O 1
ATOM 4289 N N . LEU A 1 427 ? 10.67963 -60.44746 22.85881 1.000 21.08364 455 LEU A N 1
ATOM 4290 C CA . LEU A 1 427 ? 10.74360 -59.14274 22.22163 1.000 21.52912 455 LEU A CA 1
ATOM 4291 C C . LEU A 1 427 ? 9.49991 -58.87959 21.39053 1.000 22.25578 455 LEU A C 1
ATOM 4292 O O . LEU A 1 427 ? 9.05065 -57.73286 21.29307 1.000 22.45104 455 LEU A O 1
ATOM 4308 N N . GLU A 1 428 ? 8.95829 -59.93177 20.78407 1.000 23.72340 456 GLU A N 1
ATOM 4309 C CA . GLU A 1 428 ? 7.77954 -59.81994 19.92781 1.000 23.59500 456 GLU A CA 1
ATOM 4310 C C . GLU A 1 428 ? 6.61082 -59.19713 20.67150 1.000 25.66465 456 GLU A C 1
ATOM 4311 O O . GLU A 1 428 ? 5.82979 -58.44807 20.07159 1.000 25.97761 456 GLU A O 1
ATOM 4323 N N . VAL A 1 429 ? 6.46951 -59.47385 21.96638 1.000 23.16145 457 VAL A N 1
ATOM 4324 C CA . VAL A 1 429 ? 5.30735 -58.95876 22.67352 1.000 24.35815 457 VAL A CA 1
ATOM 4325 C C . VAL A 1 429 ? 5.67088 -58.00822 23.81548 1.000 23.45831 457 VAL A C 1
ATOM 4326 O O . VAL A 1 429 ? 4.83569 -57.68818 24.63424 1.000 23.34191 457 VAL A O 1
ATOM 4339 N N . GLY A 1 430 ? 6.90431 -57.49979 23.86042 1.000 21.57350 458 GLY A N 1
ATOM 4340 C CA . GLY A 1 430 ? 7.26456 -56.47414 24.79580 1.000 24.02356 458 GLY A CA 1
ATOM 4341 C C . GLY A 1 430 ? 7.70271 -56.92821 26.17337 1.000 20.59944 458 GLY A C 1
ATOM 4342 O O . GLY A 1 430 ? 7.81678 -56.08117 27.05977 1.000 25.12832 458 GLY A O 1
ATOM 4346 N N . ALA A 1 431 ? 7.85738 -58.21705 26.40101 1.000 21.70731 459 ALA A N 1
ATOM 4347 C CA . ALA A 1 431 ? 8.39374 -58.68204 27.66900 1.000 20.58004 459 ALA A CA 1
ATOM 4348 C C . ALA A 1 431 ? 9.89315 -58.42179 27.59651 1.000 22.01890 459 ALA A C 1
ATOM 4349 O O . ALA A 1 431 ? 10.55584 -58.88263 26.65072 1.000 24.53313 459 ALA A O 1
ATOM 4356 N N . VAL A 1 432 ? 10.41008 -57.65850 28.55146 1.000 22.27218 460 VAL A N 1
ATOM 4357 C CA . VAL A 1 432 ? 11.83484 -57.29014 28.53168 1.000 21.27198 460 VAL A CA 1
ATOM 4358 C C . VAL A 1 432 ? 12.63409 -58.50768 28.95907 1.000 20.63979 460 VAL A C 1
ATOM 4359 O O . VAL A 1 432 ? 12.42556 -59.03782 30.06258 1.000 22.64619 460 VAL A O 1
ATOM 4372 N N . PRO A 1 433 ? 13.55403 -58.98851 28.11512 1.000 22.06557 461 PRO A N 1
ATOM 4373 C CA . PRO A 1 433 ? 14.28172 -60.21106 28.45002 1.000 21.89817 461 PRO A CA 1
ATOM 4374 C C . PRO A 1 433 ? 15.23178 -59.98832 29.61741 1.000 22.63651 461 PRO A C 1
ATOM 4375 O O . PRO A 1 433 ? 15.87166 -58.93706 29.74574 1.000 21.77385 461 PRO A O 1
ATOM 4386 N N . VAL A 1 434 ? 15.27592 -60.99282 30.49401 1.000 22.05855 462 VAL A N 1
ATOM 4387 C CA . VAL A 1 434 ? 16.24192 -61.06639 31.59012 1.000 23.90912 462 VAL A CA 1
ATOM 4388 C C . VAL A 1 434 ? 17.01359 -62.35158 31.34597 1.000 22.22121 462 VAL A C 1
ATOM 4389 O O . VAL A 1 434 ? 16.50698 -63.45442 31.57128 1.000 23.88939 462 VAL A O 1
ATOM 4402 N N . VAL A 1 435 ? 18.23051 -62.23857 30.84348 1.000 21.73193 463 VAL A N 1
ATOM 4403 C CA . VAL A 1 435 ? 19.00110 -63.39621 30.41918 1.000 21.40881 463 VAL A CA 1
ATOM 4404 C C . VAL A 1 435 ? 19.94680 -63.75182 31.55348 1.000 23.85476 463 VAL A C 1
ATOM 4405 O O . VAL A 1 435 ? 20.78639 -62.93334 31.93703 1.000 24.26016 463 VAL A O 1
ATOM 4418 N N . LEU A 1 436 ? 19.81321 -64.95697 32.10666 1.000 24.54502 464 LEU A N 1
ATOM 4419 C CA . LEU A 1 436 ? 20.72306 -65.41960 33.15363 1.000 25.17244 464 LEU A CA 1
ATOM 4420 C C . LEU A 1 436 ? 21.84133 -66.23124 32.51991 1.000 24.38083 464 LEU A C 1
ATOM 4421 O O . LEU A 1 436 ? 21.61044 -67.36097 32.06008 1.000 27.04405 464 LEU A O 1
ATOM 4437 N N . GLY A 1 437 ? 23.05651 -65.68448 32.53194 1.000 26.78057 465 GLY A N 1
ATOM 4438 C CA . GLY A 1 437 ? 24.19877 -66.33962 31.94651 1.000 27.71500 465 GLY A CA 1
ATOM 4439 C C . GLY A 1 437 ? 24.86820 -65.44317 30.92916 1.000 27.58964 465 GLY A C 1
ATOM 4440 O O . GLY A 1 437 ? 24.33848 -65.22287 29.84121 1.000 27.20807 465 GLY A O 1
ATOM 4444 N N . GLU A 1 438 ? 26.04765 -64.91506 31.26996 1.000 26.94187 466 GLU A N 1
ATOM 4445 C CA . GLU A 1 438 ? 26.71298 -63.98016 30.38280 1.000 30.29981 466 GLU A CA 1
ATOM 4446 C C . GLU A 1 438 ? 27.50175 -64.62222 29.26030 1.000 30.27799 466 GLU A C 1
ATOM 4447 O O . GLU A 1 438 ? 27.98141 -63.89508 28.37954 1.000 33.33728 466 GLU A O 1
ATOM 4459 N N . GLN A 1 439 ? 27.69129 -65.93252 29.28369 1.000 30.15834 467 GLN A N 1
ATOM 4460 C CA . GLN A 1 439 ? 28.44752 -66.60086 28.22930 1.000 30.03951 467 GLN A CA 1
ATOM 4461 C C . GLN A 1 439 ? 27.70052 -66.62843 26.90064 1.000 36.99837 467 GLN A C 1
ATOM 4462 O O . GLN A 1 439 ? 28.28545 -66.99698 25.87785 1.000 37.11626 467 GLN A O 1
ATOM 4476 N N . VAL A 1 440 ? 26.43241 -66.22593 26.89016 1.000 30.21979 468 VAL A N 1
ATOM 4477 C CA . VAL A 1 440 ? 25.62277 -66.31090 25.68350 1.000 32.84313 468 VAL A CA 1
ATOM 4478 C C . VAL A 1 440 ? 26.03775 -65.24960 24.67368 1.000 29.84813 468 VAL A C 1
ATOM 4479 O O . VAL A 1 440 ? 26.47588 -64.13548 25.01599 1.000 31.10393 468 VAL A O 1
ATOM 4492 N N . GLN A 1 441 ? 25.92889 -65.62425 23.40414 1.000 24.11372 469 GLN A N 1
ATOM 4493 C CA . GLN A 1 441 ? 26.09613 -64.74889 22.24639 1.000 25.16699 469 GLN A CA 1
ATOM 4494 C C . GLN A 1 441 ? 24.72721 -64.54128 21.64320 1.000 26.15223 469 GLN A C 1
ATOM 4495 O O . GLN A 1 441 ? 24.21479 -65.43142 20.96242 1.000 25.58793 469 GLN A O 1
ATOM 4509 N N . LEU A 1 442 ? 24.12122 -63.37959 21.89907 1.000 23.24235 470 LEU A N 1
ATOM 4510 C CA . LEU A 1 442 ? 22.78899 -63.09085 21.38124 1.000 21.75619 470 LEU A CA 1
ATOM 4511 C C . LEU A 1 442 ? 22.86989 -62.75524 19.91383 1.000 23.27219 470 LEU A C 1
ATOM 4512 O O . LEU A 1 442 ? 23.93165 -62.37544 19.40497 1.000 23.77387 470 LEU A O 1
ATOM 4528 N N . PRO A 1 443 ? 21.77532 -62.91458 19.19143 1.000 23.61920 471 PRO A N 1
ATOM 4529 C CA . PRO A 1 443 ? 21.78689 -62.58935 17.77303 1.000 23.33396 471 PRO A CA 1
ATOM 4530 C C . PRO A 1 443 ? 22.28692 -61.18003 17.51261 1.000 20.84322 471 PRO A C 1
ATOM 4531 O O . PRO A 1 443 ? 21.85711 -60.20963 18.16591 1.000 22.59958 471 PRO A O 1
ATOM 4542 N N . TYR A 1 444 ? 23.20395 -61.08334 16.54746 1.000 21.02131 472 TYR A N 1
ATOM 4543 C CA . TYR A 1 444 ? 23.73388 -59.82808 16.01032 1.000 20.10083 472 TYR A CA 1
ATOM 4544 C C . TYR A 1 444 ? 24.48182 -59.03010 17.05849 1.000 23.56167 472 TYR A C 1
ATOM 4545 O O . TYR A 1 444 ? 24.58341 -57.79277 16.95238 1.000 23.75966 472 TYR A O 1
ATOM 4563 N N . GLN A 1 445 ? 25.00820 -59.72406 18.07412 1.000 23.57050 473 GLN A N 1
ATOM 4564 C CA . GLN A 1 445 ? 25.59257 -59.03897 19.22836 1.000 23.64507 473 GLN A CA 1
ATOM 4565 C C . GLN A 1 445 ? 26.80447 -58.19792 18.85378 1.000 26.12732 473 GLN A C 1
ATOM 4566 O O . GLN A 1 445 ? 27.10786 -57.20928 19.54747 1.000 25.25766 473 GLN A O 1
ATOM 4580 N N . ASP A 1 446 ? 27.50815 -58.53951 17.77127 1.000 24.62040 474 ASP A N 1
ATOM 4581 C CA . ASP A 1 446 ? 28.61603 -57.67268 17.35818 1.000 24.03108 474 ASP A CA 1
ATOM 4582 C C . ASP A 1 446 ? 28.17193 -56.27961 16.95568 1.000 26.42424 474 ASP A C 1
ATOM 4583 O O . ASP A 1 446 ? 28.99235 -55.34844 16.98182 1.000 25.40732 474 ASP A O 1
ATOM 4592 N N . MET A 1 447 ? 26.90862 -56.11997 16.54515 1.000 23.72321 475 MET A N 1
ATOM 4593 C CA A MET A 1 447 ? 26.37006 -54.85744 16.08853 0.500 23.82399 475 MET A CA 1
ATOM 4594 C CA B MET A 1 447 ? 26.39007 -54.85079 16.10102 0.500 23.77823 475 MET A CA 1
ATOM 4595 C C . MET A 1 447 ? 25.44796 -54.20407 17.09961 1.000 22.01972 475 MET A C 1
ATOM 4596 O O . MET A 1 447 ? 25.34401 -52.95819 17.13224 1.000 23.04829 475 MET A O 1
ATOM 4621 N N . LEU A 1 448 ? 24.73152 -55.00918 17.89775 1.000 20.50067 476 LEU A N 1
ATOM 4622 C CA . LEU A 1 448 ? 23.69144 -54.47105 18.76867 1.000 21.21647 476 LEU A CA 1
ATOM 4623 C C . LEU A 1 448 ? 24.16266 -54.38685 20.21237 1.000 23.81615 476 LEU A C 1
ATOM 4624 O O . LEU A 1 448 ? 24.83174 -55.29679 20.72565 1.000 23.07565 476 LEU A O 1
ATOM 4640 N N . GLN A 1 449 ? 23.83161 -53.26890 20.86709 1.000 20.23500 477 GLN A N 1
ATOM 4641 C CA . GLN A 1 449 ? 24.08259 -53.09149 22.29077 1.000 22.69460 477 GLN A CA 1
ATOM 4642 C C . GLN A 1 449 ? 22.90569 -53.72017 23.02873 1.000 20.70934 477 GLN A C 1
ATOM 4643 O O . GLN A 1 449 ? 21.90892 -53.04388 23.33020 1.000 21.67210 477 GLN A O 1
ATOM 4657 N N . TRP A 1 450 ? 23.02485 -55.01402 23.37278 1.000 20.26301 478 TRP A N 1
ATOM 4658 C CA . TRP A 1 450 ? 21.84220 -55.72204 23.89424 1.000 18.21748 478 TRP A CA 1
ATOM 4659 C C . TRP A 1 450 ? 21.45856 -55.24606 25.27298 1.000 21.12483 478 TRP A C 1
ATOM 4660 O O . TRP A 1 450 ? 20.29521 -55.40876 25.66963 1.000 21.52409 478 TRP A O 1
ATOM 4681 N N . ASN A 1 451 ? 22.38791 -54.61962 26.00313 1.000 21.12862 479 ASN A N 1
ATOM 4682 C CA . ASN A 1 451 ? 22.00088 -54.11894 27.31742 1.000 22.17655 479 ASN A CA 1
ATOM 4683 C C . ASN A 1 451 ? 20.91923 -53.06172 27.24294 1.000 21.31990 479 ASN A C 1
ATOM 4684 O O . ASN A 1 451 ? 20.21262 -52.84551 28.23822 1.000 21.39897 479 ASN A O 1
ATOM 4695 N N . GLU A 1 452 ? 20.72298 -52.41605 26.07004 1.000 19.70589 480 GLU A N 1
ATOM 4696 C CA . GLU A 1 452 ? 19.66564 -51.44060 25.98284 1.000 18.32455 480 GLU A CA 1
ATOM 4697 C C . GLU A 1 452 ? 18.27610 -52.05507 25.88956 1.000 20.85484 480 GLU A C 1
ATOM 4698 O O . GLU A 1 452 ? 17.29605 -51.33826 26.12769 1.000 21.66988 480 GLU A O 1
ATOM 4710 N N . ALA A 1 453 ? 18.18057 -53.33174 25.55142 1.000 19.18647 481 ALA A N 1
ATOM 4711 C CA . ALA A 1 453 ? 16.89623 -54.02467 25.37330 1.000 20.82121 481 ALA A CA 1
ATOM 4712 C C . ALA A 1 453 ? 16.69063 -55.19471 26.31729 1.000 22.67255 481 ALA A C 1
ATOM 4713 O O . ALA A 1 453 ? 15.58067 -55.73159 26.39370 1.000 23.53721 481 ALA A O 1
ATOM 4720 N N . ALA A 1 454 ? 17.72186 -55.62732 27.02602 1.000 19.28616 482 ALA A N 1
ATOM 4721 C CA . ALA A 1 454 ? 17.63682 -56.83833 27.81446 1.000 20.83035 482 ALA A CA 1
ATOM 4722 C C . ALA A 1 454 ? 18.57381 -56.68166 29.00318 1.000 26.31734 482 ALA A C 1
ATOM 4723 O O . ALA A 1 454 ? 19.61855 -56.03949 28.87846 1.000 25.82868 482 ALA A O 1
ATOM 4730 N N . LEU A 1 455 ? 18.17649 -57.23096 30.15652 1.000 21.59147 483 LEU A N 1
ATOM 4731 C CA . LEU A 1 455 ? 19.07306 -57.37978 31.29631 1.000 21.83548 483 LEU A CA 1
ATOM 4732 C C . LEU A 1 455 ? 19.82848 -58.67529 31.10836 1.000 25.27147 483 LEU A C 1
ATOM 4733 O O . LEU A 1 455 ? 19.21510 -59.73873 31.02222 1.000 25.05528 483 LEU A O 1
ATOM 4749 N N . VAL A 1 456 ? 21.15596 -58.61599 31.07011 1.000 21.81396 484 VAL A N 1
ATOM 4750 C CA . VAL A 1 456 ? 21.94920 -59.81047 30.90354 1.000 21.83002 484 VAL A CA 1
ATOM 4751 C C . VAL A 1 456 ? 22.75894 -59.91224 32.18992 1.000 25.47733 484 VAL A C 1
ATOM 4752 O O . VAL A 1 456 ? 23.61331 -59.04861 32.46361 1.000 24.80594 484 VAL A O 1
ATOM 4765 N N . VAL A 1 457 ? 22.46986 -60.93510 32.99946 1.000 23.94393 485 VAL A N 1
ATOM 4766 C CA . VAL A 1 457 ? 22.87642 -61.02439 34.41361 1.000 28.78954 485 VAL A CA 1
ATOM 4767 C C . VAL A 1 457 ? 23.67557 -62.31474 34.58202 1.000 26.52589 485 VAL A C 1
ATOM 4768 O O . VAL A 1 457 ? 23.29322 -63.35630 34.03233 1.000 25.29641 485 VAL A O 1
ATOM 4781 N N . PRO A 1 458 ? 24.79513 -62.31611 35.30357 1.000 23.31653 486 PRO A N 1
ATOM 4782 C CA . PRO A 1 458 ? 25.45908 -63.57988 35.59838 1.000 23.63881 486 PRO A CA 1
ATOM 4783 C C . PRO A 1 458 ? 24.55022 -64.49129 36.41839 1.000 23.39406 486 PRO A C 1
ATOM 4784 O O . PRO A 1 458 ? 23.78028 -64.02234 37.26915 1.000 23.58350 486 PRO A O 1
ATOM 4795 N N . LYS A 1 459 ? 24.68763 -65.79927 36.20556 1.000 25.34393 487 LYS A N 1
ATOM 4796 C CA . LYS A 1 459 ? 23.85731 -66.72536 36.97502 1.000 26.88020 487 LYS A CA 1
ATOM 4797 C C . LYS A 1 459 ? 24.09409 -66.56292 38.47093 1.000 26.96817 487 LYS A C 1
ATOM 4798 O O . LYS A 1 459 ? 23.11461 -66.60693 39.23257 1.000 24.53504 487 LYS A O 1
ATOM 4817 N N . PRO A 1 460 ? 25.31654 -66.31585 38.95981 1.000 24.90054 488 PRO A N 1
ATOM 4818 C CA . PRO A 1 460 ? 25.47140 -66.05933 40.40514 1.000 23.96315 488 PRO A CA 1
ATOM 4819 C C . PRO A 1 460 ? 24.67783 -64.87185 40.94874 1.000 26.32374 488 PRO A C 1
ATOM 4820 O O . PRO A 1 460 ? 24.42382 -64.81551 42.15949 1.000 25.35383 488 PRO A O 1
ATOM 4831 N N . ARG A 1 461 ? 24.26602 -63.91316 40.11641 1.000 22.16767 489 ARG A N 1
ATOM 4832 C CA . ARG A 1 461 ? 23.48537 -62.78523 40.59075 1.000 21.72304 489 ARG A CA 1
ATOM 4833 C C . ARG A 1 461 ? 21.98450 -63.05042 40.55431 1.000 21.98495 489 ARG A C 1
ATOM 4834 O O . ARG A 1 461 ? 21.20842 -62.10508 40.76365 1.000 23.88644 489 ARG A O 1
ATOM 4855 N N . VAL A 1 462 ? 21.58082 -64.32045 40.40808 1.000 23.58724 490 VAL A N 1
ATOM 4856 C CA . VAL A 1 462 ? 20.15102 -64.67876 40.47179 1.000 23.40766 490 VAL A CA 1
ATOM 4857 C C . VAL A 1 462 ? 19.54662 -64.22650 41.79891 1.000 28.50353 490 VAL A C 1
ATOM 4858 O O . VAL A 1 462 ? 18.37258 -63.84677 41.86423 1.000 26.95361 490 VAL A O 1
ATOM 4871 N N . THR A 1 463 ? 20.34960 -64.20698 42.87037 1.000 24.23611 491 THR A N 1
ATOM 4872 C CA . THR A 1 463 ? 19.87418 -63.80096 44.17943 1.000 25.49964 491 THR A CA 1
ATOM 4873 C C . THR A 1 463 ? 19.60195 -62.31189 44.28133 1.000 28.98336 491 THR A C 1
ATOM 4874 O O . THR A 1 463 ? 19.01615 -61.87660 45.27897 1.000 32.98467 491 THR A O 1
ATOM 4885 N N . GLU A 1 464 ? 19.97061 -61.52862 43.25586 1.000 25.36461 492 GLU A N 1
ATOM 4886 C CA . GLU A 1 464 ? 19.77689 -60.10083 43.20580 1.000 25.76750 492 GLU A CA 1
ATOM 4887 C C . GLU A 1 464 ? 18.78244 -59.68904 42.12619 1.000 23.51422 492 GLU A C 1
ATOM 4888 O O . GLU A 1 464 ? 18.51545 -58.49067 41.98418 1.000 25.35585 492 GLU A O 1
ATOM 4900 N N . VAL A 1 465 ? 18.23564 -60.65494 41.37258 1.000 24.56685 493 VAL A N 1
ATOM 4901 C CA . VAL A 1 465 ? 17.41140 -60.32181 40.21165 1.000 25.06328 493 VAL A CA 1
ATOM 4902 C C . VAL A 1 465 ? 16.10857 -59.67373 40.64577 1.000 24.76380 493 VAL A C 1
ATOM 4903 O O . VAL A 1 465 ? 15.64699 -58.70824 40.03040 1.000 25.24823 493 VAL A O 1
ATOM 4916 N N . HIS A 1 466 ? 15.48955 -60.19069 41.70521 1.000 24.77853 494 HIS A N 1
ATOM 4917 C CA . HIS A 1 466 ? 14.23220 -59.61219 42.16626 1.000 29.54918 494 HIS A CA 1
ATOM 4918 C C . HIS A 1 466 ? 14.40002 -58.13802 42.51853 1.000 26.32144 494 HIS A C 1
ATOM 4919 O O . HIS A 1 466 ? 13.64444 -57.28796 42.04959 1.000 27.23687 494 HIS A O 1
ATOM 4934 N N . PHE A 1 467 ? 15.39876 -57.81711 43.34304 1.000 24.90701 495 PHE A N 1
ATOM 4935 C CA . PHE A 1 467 ? 15.73988 -56.44541 43.68449 1.000 29.25797 495 PHE A CA 1
ATOM 4936 C C . PHE A 1 467 ? 15.97961 -55.59979 42.44785 1.000 28.63278 495 PHE A C 1
ATOM 4937 O O . PHE A 1 467 ? 15.51366 -54.46334 42.35805 1.000 28.73622 495 PHE A O 1
ATOM 4954 N N . LEU A 1 468 ? 16.74426 -56.12825 41.49910 1.000 24.35821 496 LEU A N 1
ATOM 4955 C CA . LEU A 1 468 ? 17.06538 -55.37318 40.29540 1.000 25.04269 496 LEU A CA 1
ATOM 4956 C C . LEU A 1 468 ? 15.81361 -55.03488 39.50259 1.000 27.26134 496 LEU A C 1
ATOM 4957 O O . LEU A 1 468 ? 15.64732 -53.89834 39.04610 1.000 25.90886 496 LEU A O 1
ATOM 4973 N N . LEU A 1 469 ? 14.93207 -56.03175 39.29579 1.000 25.60714 497 LEU A N 1
ATOM 4974 C CA . LEU A 1 469 ? 13.72095 -55.77670 38.51799 1.000 27.17878 497 LEU A CA 1
ATOM 4975 C C . LEU A 1 469 ? 12.85274 -54.72868 39.19644 1.000 32.03805 497 LEU A C 1
ATOM 4976 O O . LEU A 1 469 ? 12.29925 -53.84748 38.52888 1.000 33.17919 497 LEU A O 1
ATOM 4992 N N . ARG A 1 470 ? 12.76813 -54.77343 40.52860 1.000 26.36882 498 ARG A N 1
ATOM 4993 C CA . ARG A 1 470 ? 11.98762 -53.77937 41.26447 1.000 29.28389 498 ARG A CA 1
ATOM 4994 C C . ARG A 1 470 ? 12.63310 -52.39958 41.29623 1.000 32.14352 498 ARG A C 1
ATOM 4995 O O . ARG A 1 470 ? 11.95361 -51.42224 41.60839 1.000 36.03448 498 ARG A O 1
ATOM 5016 N N . SER A 1 471 ? 13.92539 -52.28733 40.99545 1.000 30.28112 499 SER A N 1
ATOM 5017 C CA . SER A 1 471 ? 14.63004 -51.02544 41.11072 1.000 28.88560 499 SER A CA 1
ATOM 5018 C C . SER A 1 471 ? 14.56806 -50.19838 39.83299 1.000 26.47943 499 SER A C 1
ATOM 5019 O O . SER A 1 471 ? 14.88005 -49.00785 39.87968 1.000 30.02139 499 SER A O 1
ATOM 5027 N N . LEU A 1 472 ? 14.16082 -50.78603 38.70093 1.000 26.80220 500 LEU A N 1
ATOM 5028 C CA . LEU A 1 472 ? 14.13846 -50.02656 37.44901 1.000 23.75574 500 LEU A CA 1
ATOM 5029 C C . LEU A 1 472 ? 12.95785 -49.05446 37.41184 1.000 24.92613 500 LEU A C 1
ATOM 5030 O O . LEU A 1 472 ? 11.82165 -49.42440 37.71484 1.000 27.39493 500 LEU A O 1
ATOM 5046 N N . SER A 1 473 ? 13.23153 -47.82238 37.01826 1.000 23.13615 501 SER A N 1
ATOM 5047 C CA . SER A 1 473 ? 12.19530 -46.81625 36.93016 1.000 22.71335 501 SER A CA 1
ATOM 5048 C C . SER A 1 473 ? 11.26910 -47.12662 35.75868 1.000 23.84503 501 SER A C 1
ATOM 5049 O O . SER A 1 473 ? 11.62322 -47.85791 34.82442 1.000 24.39879 501 SER A O 1
ATOM 5057 N N . ASP A 1 474 ? 10.05022 -46.58258 35.82203 1.000 26.66400 502 ASP A N 1
ATOM 5058 C CA . ASP A 1 474 ? 9.14006 -46.77281 34.70215 1.000 24.75029 502 ASP A CA 1
ATOM 5059 C C . ASP A 1 474 ? 9.72368 -46.23727 33.39288 1.000 21.42210 502 ASP A C 1
ATOM 5060 O O . ASP A 1 474 ? 9.55054 -46.87613 32.33526 1.000 24.06596 502 ASP A O 1
ATOM 5069 N N . SER A 1 475 ? 10.40032 -45.06922 33.43525 1.000 23.10763 503 SER A N 1
ATOM 5070 C CA . SER A 1 475 ? 10.88100 -44.50881 32.16529 1.000 23.31497 503 SER A CA 1
ATOM 5071 C C . SER A 1 475 ? 12.02364 -45.33870 31.60454 1.000 23.72346 503 SER A C 1
ATOM 5072 O O . SER A 1 475 ? 12.11691 -45.53108 30.38310 1.000 23.54078 503 SER A O 1
ATOM 5080 N N . ASP A 1 476 ? 12.86045 -45.88688 32.47546 1.000 23.09983 504 ASP A N 1
ATOM 5081 C CA . ASP A 1 476 ? 13.94355 -46.73676 31.97669 1.000 24.09119 504 ASP A CA 1
ATOM 5082 C C . ASP A 1 476 ? 13.39869 -48.04268 31.43483 1.000 22.97756 504 ASP A C 1
ATOM 5083 O O . ASP A 1 476 ? 13.89295 -48.56882 30.42486 1.000 22.81580 504 ASP A O 1
ATOM 5092 N N . LEU A 1 477 ? 12.40589 -48.60976 32.12006 1.000 25.04961 505 LEU A N 1
ATOM 5093 C CA . LEU A 1 477 ? 11.83054 -49.86578 31.67389 1.000 24.10234 505 LEU A CA 1
ATOM 5094 C C . LEU A 1 477 ? 11.11845 -49.69187 30.34613 1.000 21.96699 505 LEU A C 1
ATOM 5095 O O . LEU A 1 477 ? 11.26462 -50.51627 29.43219 1.000 23.12846 505 LEU A O 1
ATOM 5111 N N . LEU A 1 478 ? 10.37839 -48.59880 30.20236 1.000 23.30569 506 LEU A N 1
ATOM 5112 C CA . LEU A 1 478 ? 9.71393 -48.32708 28.94127 1.000 24.31546 506 LEU A CA 1
ATOM 5113 C C . LEU A 1 478 ? 10.72377 -48.11822 27.82357 1.000 24.80485 506 LEU A C 1
ATOM 5114 O O . LEU A 1 478 ? 10.53080 -48.60619 26.70586 1.000 25.86089 506 LEU A O 1
ATOM 5130 N N . ALA A 1 479 ? 11.83367 -47.43847 28.11254 1.000 24.53377 507 ALA A N 1
ATOM 5131 C CA . ALA A 1 479 ? 12.86481 -47.28301 27.08371 1.000 20.81870 507 ALA A CA 1
ATOM 5132 C C . ALA A 1 479 ? 13.41113 -48.62598 26.62285 1.000 24.13966 507 ALA A C 1
ATOM 5133 O O . ALA A 1 479 ? 13.71497 -48.81116 25.43542 1.000 22.45845 507 ALA A O 1
ATOM 5140 N N . MET A 1 480 ? 13.58047 -49.56664 27.55573 1.000 21.28880 508 MET A N 1
ATOM 5141 C CA . MET A 1 480 ? 14.05370 -50.90085 27.20258 1.000 19.18156 508 MET A CA 1
ATOM 5142 C C . MET A 1 480 ? 13.04005 -51.61929 26.32483 1.000 20.61952 508 MET A C 1
ATOM 5143 O O . MET A 1 480 ? 13.40515 -52.29541 25.37095 1.000 20.02468 508 MET A O 1
ATOM 5157 N N . ARG A 1 481 ? 11.75400 -51.50212 26.65976 1.000 22.55121 509 ARG A N 1
ATOM 5158 C CA . ARG A 1 481 ? 10.73229 -52.11890 25.82282 1.000 21.95224 509 ARG A CA 1
ATOM 5159 C C . ARG A 1 481 ? 10.69669 -51.50199 24.43105 1.000 23.71610 509 ARG A C 1
ATOM 5160 O O . ARG A 1 481 ? 10.59924 -52.22052 23.42726 1.000 22.83811 509 ARG A O 1
ATOM 5181 N N . ARG A 1 482 ? 10.79716 -50.17954 24.35042 1.000 23.09571 510 ARG A N 1
ATOM 5182 C CA . ARG A 1 482 ? 10.81904 -49.49340 23.05899 1.000 23.01329 510 ARG A CA 1
ATOM 5183 C C . ARG A 1 482 ? 12.02771 -49.92073 22.23481 1.000 23.69106 510 ARG A C 1
ATOM 5184 O O . ARG A 1 482 ? 11.90817 -50.20408 21.03133 1.000 22.56344 510 ARG A O 1
ATOM 5205 N N . GLN A 1 483 ? 13.18567 -50.04550 22.87883 1.000 20.97082 511 GLN A N 1
ATOM 5206 C CA . GLN A 1 483 ? 14.35488 -50.49504 22.13227 1.000 20.66203 511 GLN A CA 1
ATOM 5207 C C . GLN A 1 483 ? 14.18630 -51.92361 21.63892 1.000 21.91576 511 GLN A C 1
ATOM 5208 O O . GLN A 1 483 ? 14.58509 -52.25315 20.51561 1.000 22.78544 511 GLN A O 1
ATOM 5222 N N . GLY A 1 484 ? 13.59070 -52.79582 22.46005 1.000 21.38960 512 GLY A N 1
ATOM 5223 C CA . GLY A 1 484 ? 13.36080 -54.16223 22.04174 1.000 20.18779 512 GLY A CA 1
ATOM 5224 C C . GLY A 1 484 ? 12.46652 -54.26481 20.81977 1.000 19.78229 512 GLY A C 1
ATOM 5225 O O . GLY A 1 484 ? 12.69561 -55.09713 19.95091 1.000 21.40549 512 GLY A O 1
ATOM 5229 N N . ARG A 1 485 ? 11.42963 -53.42580 20.75804 1.000 23.62197 513 ARG A N 1
ATOM 5230 C CA . ARG A 1 485 ? 10.55396 -53.38596 19.59263 1.000 23.06026 513 ARG A CA 1
ATOM 5231 C C . ARG A 1 485 ? 11.32123 -52.95266 18.35386 1.000 23.53082 513 ARG A C 1
ATOM 5232 O O . ARG A 1 485 ? 11.18422 -53.56952 17.29035 1.000 21.80903 513 ARG A O 1
ATOM 5253 N N . PHE A 1 486 ? 12.18382 -51.94153 18.49593 1.000 22.34593 514 PHE A N 1
ATOM 5254 C CA . PHE A 1 486 ? 13.00324 -51.52592 17.35587 1.000 22.24364 514 PHE A CA 1
ATOM 5255 C C . PHE A 1 486 ? 13.89353 -52.66626 16.88226 1.000 20.56857 514 PHE A C 1
ATOM 5256 O O . PHE A 1 486 ? 13.96697 -52.96747 15.67747 1.000 19.77199 514 PHE A O 1
ATOM 5273 N N . LEU A 1 487 ? 14.60592 -53.32666 17.81346 1.000 19.35579 515 LEU A N 1
ATOM 5274 C CA . LEU A 1 487 ? 15.51159 -54.38518 17.39664 1.000 18.97858 515 LEU A CA 1
ATOM 5275 C C . LEU A 1 487 ? 14.73558 -55.53793 16.77830 1.000 20.43249 515 LEU A C 1
ATOM 5276 O O . LEU A 1 487 ? 15.14366 -56.11475 15.76192 1.000 20.90859 515 LEU A O 1
ATOM 5292 N N . TRP A 1 488 ? 13.62933 -55.90877 17.40372 1.000 21.63557 516 TRP A N 1
ATOM 5293 C CA . TRP A 1 488 ? 12.86674 -57.04851 16.90764 1.000 22.84976 516 TRP A CA 1
ATOM 5294 C C . TRP A 1 488 ? 12.30865 -56.77139 15.51376 1.000 21.62579 516 TRP A C 1
ATOM 5295 O O . TRP A 1 488 ? 12.49636 -57.56596 14.57964 1.000 21.78262 516 TRP A O 1
ATOM 5316 N N . GLU A 1 489 ? 11.64354 -55.62773 15.35401 1.000 22.04271 517 GLU A N 1
ATOM 5317 C CA . GLU A 1 489 ? 11.05509 -55.27821 14.06699 1.000 26.25789 517 GLU A CA 1
ATOM 5318 C C . GLU A 1 489 ? 12.12219 -55.18857 12.98881 1.000 27.58427 517 GLU A C 1
ATOM 5319 O O . GLU A 1 489 ? 11.96202 -55.75537 11.90365 1.000 23.74355 517 GLU A O 1
ATOM 5331 N N . THR A 1 490 ? 13.26970 -54.57583 13.30265 1.000 21.66751 518 THR A N 1
ATOM 5332 C CA . THR A 1 490 ? 14.23819 -54.27575 12.25759 1.000 22.72210 518 THR A CA 1
ATOM 5333 C C . THR A 1 490 ? 15.06644 -55.48579 11.86398 1.000 20.33263 518 THR A C 1
ATOM 5334 O O . THR A 1 490 ? 15.39377 -55.65187 10.69180 1.000 23.36859 518 THR A O 1
ATOM 5345 N N . TYR A 1 491 ? 15.42943 -56.34593 12.82037 1.000 20.39623 519 TYR A N 1
ATOM 5346 C CA . TYR A 1 491 ? 16.41095 -57.39016 12.59138 1.000 21.67152 519 TYR A CA 1
ATOM 5347 C C . TYR A 1 491 ? 15.90640 -58.82808 12.75279 1.000 21.28990 519 TYR A C 1
ATOM 5348 O O . TYR A 1 491 ? 16.63612 -59.76201 12.34608 1.000 23.45241 519 TYR A O 1
ATOM 5366 N N . PHE A 1 492 ? 14.74624 -59.034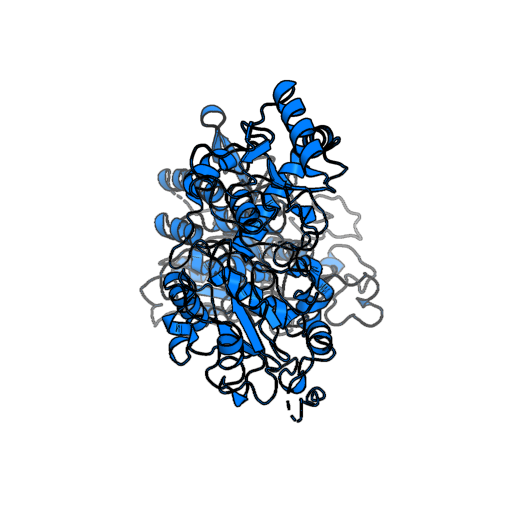11 13.38201 1.000 21.78755 520 PHE A N 1
ATOM 5367 C CA . PHE A 1 492 ? 14.23237 -60.36545 13.66814 1.000 20.94125 520 PHE A CA 1
ATOM 5368 C C . PHE A 1 492 ? 12.97229 -60.72142 12.88433 1.000 25.57299 520 PHE A C 1
ATOM 5369 O O . PHE A 1 492 ? 12.79074 -61.89322 12.53992 1.000 24.77966 520 PHE A O 1
ATOM 5386 N N . SER A 1 493 ? 12.08369 -59.75415 12.62229 1.000 22.43778 521 SER A N 1
ATOM 5387 C CA . SER A 1 493 ? 10.64813 -60.07162 12.51528 1.000 22.83569 521 SER A CA 1
ATOM 5388 C C . SER A 1 493 ? 10.29158 -60.86283 11.26841 1.000 28.84491 521 SER A C 1
ATOM 5389 O O . SER A 1 493 ? 9.36984 -61.67924 11.32727 1.000 30.60060 521 SER A O 1
ATOM 5397 N N . THR A 1 494 ? 10.96717 -60.63782 10.15260 1.000 24.56101 522 THR A N 1
ATOM 5398 C CA . THR A 1 494 ? 10.63630 -61.27123 8.87855 1.000 29.31157 522 THR A CA 1
ATOM 5399 C C . THR A 1 494 ? 11.86909 -61.82638 8.18394 1.000 30.85901 522 THR A C 1
ATOM 5400 O O . THR A 1 494 ? 13.01101 -61.53420 8.54915 1.000 26.40845 522 THR A O 1
ATOM 5411 N N . ALA A 1 495 ? 11.63000 -62.61642 7.13106 1.000 27.00750 523 ALA A N 1
ATOM 5412 C CA . ALA A 1 495 ? 12.74726 -63.08530 6.31369 1.000 26.77341 523 ALA A CA 1
ATOM 5413 C C . ALA A 1 495 ? 13.50889 -61.91063 5.69893 1.000 23.56997 523 ALA A C 1
ATOM 5414 O O . ALA A 1 495 ? 14.75907 -61.95210 5.59898 1.000 25.06111 523 ALA A O 1
ATOM 5421 N N . ASP A 1 496 ? 12.78571 -60.86104 5.27466 1.000 27.04103 524 ASP A N 1
ATOM 5422 C CA . ASP A 1 496 ? 13.46583 -59.66869 4.77924 1.000 26.95099 524 ASP A CA 1
ATOM 5423 C C . ASP A 1 496 ? 14.39187 -59.11260 5.85243 1.000 25.76302 524 ASP A C 1
ATOM 5424 O O . ASP A 1 496 ? 15.56313 -58.82493 5.58588 1.000 26.05139 524 ASP A O 1
ATOM 5433 N N . SER A 1 497 ? 13.88830 -58.99238 7.08792 1.000 24.49585 525 SER A N 1
ATOM 5434 C CA . SER A 1 497 ? 14.70141 -58.45758 8.19101 1.000 24.93918 525 SER A CA 1
ATOM 5435 C C . SER A 1 497 ? 15.98842 -59.26483 8.33226 1.000 25.67069 525 SER A C 1
ATOM 5436 O O . SER A 1 497 ? 17.08816 -58.72182 8.44115 1.000 23.65618 525 SER A O 1
ATOM 5444 N N . ILE A 1 498 ? 15.85942 -60.58635 8.39761 1.000 22.40749 526 ILE A N 1
ATOM 5445 C CA . ILE A 1 498 ? 17.00660 -61.42406 8.67782 1.000 21.52817 526 ILE A CA 1
ATOM 5446 C C . ILE A 1 498 ? 18.01517 -61.34655 7.53628 1.000 23.97473 526 ILE A C 1
ATOM 5447 O O . ILE A 1 498 ? 19.22392 -61.22765 7.76315 1.000 22.75706 526 ILE A O 1
ATOM 5463 N N . PHE A 1 499 ? 17.54338 -61.45126 6.28736 1.000 21.94239 527 PHE A N 1
ATOM 5464 C CA . PHE A 1 499 ? 18.45765 -61.40970 5.14346 1.000 23.00640 527 PHE A CA 1
ATOM 5465 C C . PHE A 1 499 ? 19.13429 -60.04725 5.03687 1.000 22.04049 527 PHE A C 1
ATOM 5466 O O . PHE A 1 499 ? 20.34898 -59.96398 4.80151 1.000 24.34824 527 PHE A O 1
ATOM 5483 N N . ASN A 1 500 ? 18.35406 -58.98190 5.20321 1.000 20.04634 528 ASN A N 1
ATOM 5484 C CA . ASN A 1 500 ? 18.91512 -57.63031 5.18798 1.000 22.11807 528 ASN A CA 1
ATOM 5485 C C . ASN A 1 500 ? 20.00318 -57.50212 6.24243 1.000 22.84130 528 ASN A C 1
ATOM 5486 O O . ASN A 1 500 ? 21.02018 -56.84193 6.01495 1.000 22.72061 528 ASN A O 1
ATOM 5497 N N . THR A 1 501 ? 19.80228 -58.13148 7.39813 1.000 21.09571 529 THR A N 1
ATOM 5498 C CA . THR A 1 501 ? 20.74716 -58.00146 8.51262 1.000 18.31704 529 THR A CA 1
ATOM 5499 C C . THR A 1 501 ? 22.01744 -58.78217 8.24295 1.000 21.85087 529 THR A C 1
ATOM 5500 O O . THR A 1 501 ? 23.11510 -58.29141 8.51538 1.000 22.18755 529 THR A O 1
ATOM 5511 N N . VAL A 1 502 ? 21.90703 -60.01116 7.72003 1.000 21.51442 530 VAL A N 1
ATOM 5512 C CA . VAL A 1 502 ? 23.08674 -60.77155 7.34654 1.000 20.71286 530 VAL A CA 1
ATOM 5513 C C . VAL A 1 502 ? 23.93008 -59.97485 6.35812 1.000 19.79649 530 VAL A C 1
ATOM 5514 O O . VAL A 1 502 ? 25.15904 -59.83398 6.52388 1.000 20.85149 530 VAL A O 1
ATOM 5527 N N . LEU A 1 503 ? 23.29897 -59.47946 5.30127 1.000 21.40892 531 LEU A N 1
ATOM 5528 C CA . LEU A 1 503 ? 24.04946 -58.75920 4.28048 1.000 20.53146 531 LEU A CA 1
ATOM 5529 C C . LEU A 1 503 ? 24.63743 -57.46627 4.84981 1.000 19.01613 531 LEU A C 1
ATOM 5530 O O . LEU A 1 503 ? 25.79843 -57.14682 4.58031 1.000 23.26247 531 LEU A O 1
ATOM 5546 N N . ALA A 1 504 ? 23.85743 -56.74108 5.64523 1.000 19.28143 532 ALA A N 1
ATOM 5547 C CA . ALA A 1 504 ? 24.36663 -55.46894 6.19079 1.000 18.84446 532 ALA A CA 1
ATOM 5548 C C . ALA A 1 504 ? 25.49761 -55.69992 7.18290 1.000 22.90194 532 ALA A C 1
ATOM 5549 O O . ALA A 1 504 ? 26.41563 -54.86737 7.28097 1.000 21.96111 532 ALA A O 1
ATOM 5556 N N . MET A 1 505 ? 25.43438 -56.78763 7.95578 1.000 21.71371 533 MET A N 1
ATOM 5557 C CA . MET A 1 505 ? 26.51031 -57.06616 8.88648 1.000 19.79217 533 MET A CA 1
ATOM 5558 C C . MET A 1 505 ? 27.81088 -57.31528 8.13797 1.000 21.72546 533 MET A C 1
ATOM 5559 O O . MET A 1 505 ? 28.86280 -56.78215 8.48795 1.000 21.61838 533 MET A O 1
ATOM 5573 N N . ILE A 1 506 ? 27.76684 -58.16980 7.11515 1.000 22.00149 534 ILE A N 1
ATOM 5574 C CA . ILE A 1 506 ? 28.97245 -58.44543 6.35370 1.000 21.22800 534 ILE A CA 1
ATOM 5575 C C . ILE A 1 506 ? 29.45056 -57.19504 5.63513 1.000 21.33662 534 ILE A C 1
ATOM 5576 O O . ILE A 1 506 ? 30.63660 -56.85763 5.68468 1.000 21.31038 534 ILE A O 1
ATOM 5592 N N . ARG A 1 507 ? 28.54544 -56.47330 4.99510 1.000 19.51757 535 ARG A N 1
ATOM 5593 C CA . ARG A 1 507 ? 28.90414 -55.24164 4.27967 1.000 18.42514 535 ARG A CA 1
ATOM 5594 C C . ARG A 1 507 ? 29.57308 -54.23818 5.21041 1.000 21.04639 535 ARG A C 1
ATOM 5595 O O . ARG A 1 507 ? 30.61806 -53.65083 4.88062 1.000 21.35481 535 ARG A O 1
ATOM 5616 N N . THR A 1 508 ? 28.96852 -54.02386 6.37377 1.000 20.77051 536 THR A N 1
ATOM 5617 C CA . THR A 1 508 ? 29.50888 -53.07094 7.35027 1.000 21.92655 536 THR A CA 1
ATOM 5618 C C . THR A 1 508 ? 30.86945 -53.51994 7.86972 1.000 22.06531 536 THR A C 1
ATOM 5619 O O . THR A 1 508 ? 31.78979 -52.69582 8.03612 1.000 21.42727 536 THR A O 1
ATOM 5630 N N . ARG A 1 509 ? 31.03275 -54.83365 8.11131 1.000 21.34966 537 ARG A N 1
ATOM 5631 C CA . ARG A 1 509 ? 32.29819 -55.38442 8.56184 1.000 20.66560 537 ARG A CA 1
ATOM 5632 C C . ARG A 1 509 ? 33.42971 -55.12814 7.59035 1.000 20.67655 537 ARG A C 1
ATOM 5633 O O . ARG A 1 509 ? 34.58679 -55.09826 8.01292 1.000 23.33130 537 ARG A O 1
ATOM 5654 N N . ILE A 1 510 ? 33.13141 -54.98921 6.29591 1.000 20.32670 538 ILE A N 1
ATOM 5655 C CA . ILE A 1 510 ? 34.13374 -54.71016 5.28004 1.000 20.69974 538 ILE A CA 1
ATOM 5656 C C . ILE A 1 510 ? 34.03507 -53.26654 4.75775 1.000 22.48446 538 ILE A C 1
ATOM 5657 O O . ILE A 1 510 ? 34.53980 -52.94410 3.67702 1.000 24.75620 538 ILE A O 1
ATOM 5673 N N . GLN A 1 511 ? 33.39511 -52.38089 5.54420 1.000 21.76808 539 GLN A N 1
ATOM 5674 C CA A GLN A 1 511 ? 33.48518 -50.93436 5.39152 0.500 23.09555 539 GLN A CA 1
ATOM 5675 C CA B GLN A 1 511 ? 33.46552 -50.93135 5.40105 0.500 23.02147 539 GLN A CA 1
ATOM 5676 C C . GLN A 1 511 ? 32.77965 -50.38927 4.15375 1.000 23.65323 539 GLN A C 1
ATOM 5677 O O . GLN A 1 511 ? 33.03521 -49.24952 3.75404 1.000 24.19661 539 GLN A O 1
ATOM 5702 N N . ILE A 1 512 ? 31.87921 -51.16216 3.53702 1.000 20.36699 540 ILE A N 1
ATOM 5703 C CA . ILE A 1 512 ? 31.22881 -50.66719 2.33036 1.000 22.12331 540 ILE A CA 1
ATOM 5704 C C . ILE A 1 512 ? 29.91287 -49.99576 2.68743 1.000 22.22744 540 ILE A C 1
ATOM 5705 O O . ILE A 1 512 ? 29.12254 -50.55486 3.49417 1.000 20.85804 540 ILE A O 1
ATOM 5721 N N . PRO A 1 513 ? 29.60224 -48.82614 2.11958 1.000 22.04023 541 PRO A N 1
ATOM 5722 C CA . PRO A 1 513 ? 28.34836 -48.14499 2.44959 1.000 20.62248 541 PRO A CA 1
ATOM 5723 C C . PRO A 1 513 ? 27.14769 -48.90011 1.90231 1.000 21.69939 541 PRO A C 1
ATOM 5724 O O . PRO A 1 513 ? 27.23201 -49.62500 0.91240 1.000 24.10190 541 PRO A O 1
ATOM 5735 N N . ALA A 1 514 ? 26.01710 -48.67525 2.54606 1.000 22.45640 542 ALA A N 1
ATOM 5736 C CA . ALA A 1 514 ? 24.75752 -49.22726 2.09828 1.000 21.12761 542 ALA A CA 1
ATOM 5737 C C . ALA A 1 514 ? 24.39915 -48.67716 0.71470 1.000 23.36991 542 ALA A C 1
ATOM 5738 O O . ALA A 1 514 ? 24.85439 -47.59201 0.29053 1.000 22.98101 542 ALA A O 1
ATOM 5745 N N . ALA A 1 515 ? 23.55313 -49.43490 0.01695 1.000 22.90907 543 ALA A N 1
ATOM 5746 C CA . ALA A 1 515 ? 22.95742 -48.95565 -1.21453 1.000 22.20209 543 ALA A CA 1
ATOM 5747 C C . ALA A 1 515 ? 22.15865 -47.67705 -0.97503 1.000 23.23821 543 ALA A C 1
ATOM 5748 O O . ALA A 1 515 ? 21.48118 -47.52624 0.05614 1.000 23.31795 543 ALA A O 1
ATOM 5755 N N . PRO A 1 516 ? 22.17071 -46.74260 -1.92478 1.000 26.20778 544 PRO A N 1
ATOM 5756 C CA . PRO A 1 516 ? 21.41236 -45.51094 -1.71661 1.000 28.39121 544 PRO A CA 1
ATOM 5757 C C . PRO A 1 516 ? 19.92546 -45.80539 -1.74030 1.000 28.21472 544 PRO A C 1
ATOM 5758 O O . PRO A 1 516 ? 19.44531 -46.63584 -2.51235 1.000 33.43519 544 PRO A O 1
ATOM 5769 N N . ILE A 1 517 ? 19.21130 -45.19033 -0.80766 1.000 27.27261 545 ILE A N 1
ATOM 5770 C CA . ILE A 1 517 ? 17.76703 -45.34319 -0.77480 1.000 31.99404 545 ILE A CA 1
ATOM 5771 C C . ILE A 1 517 ? 17.19044 -44.80013 -2.07505 1.000 35.96076 545 ILE A C 1
ATOM 5772 O O . ILE A 1 517 ? 17.74899 -43.88614 -2.70220 1.000 32.75734 545 ILE A O 1
ATOM 5788 N N . ARG A 1 518 ? 16.08507 -45.39272 -2.50853 1.000 38.18556 546 ARG A N 1
ATOM 5789 C CA . ARG A 1 518 ? 15.57290 -44.99602 -3.80641 1.000 45.29095 546 ARG A CA 1
ATOM 5790 C C . ARG A 1 518 ? 14.88167 -43.64785 -3.68882 1.000 40.22292 546 ARG A C 1
ATOM 5791 O O . ARG A 1 518 ? 14.70322 -43.09450 -2.60327 1.000 35.62911 546 ARG A O 1
ATOM 5812 N N . GLU A 1 519 ? 14.51048 -43.10543 -4.83126 1.000 50.03318 547 GLU A N 1
ATOM 5813 C CA . GLU A 1 519 ? 13.84854 -41.82003 -4.87104 1.000 47.60002 547 GLU A CA 1
ATOM 5814 C C . GLU A 1 519 ? 12.72826 -41.88676 -5.88799 1.000 45.07540 547 GLU A C 1
ATOM 5815 O O . GLU A 1 519 ? 12.60404 -42.84725 -6.64886 1.000 47.16443 547 GLU A O 1
ATOM 5827 N N . GLU A 1 520 ? 11.90389 -40.84652 -5.88201 1.000 42.18548 548 GLU A N 1
ATOM 5828 C CA . GLU A 1 520 ? 10.77021 -40.74746 -6.79134 1.000 50.82161 548 GLU A CA 1
ATOM 5829 C C . GLU A 1 520 ? 11.25979 -40.02351 -8.03864 1.000 52.90563 548 GLU A C 1
ATOM 5830 O O . GLU A 1 520 ? 11.39197 -38.79373 -8.04727 1.000 51.03082 548 GLU A O 1
ATOM 5842 N N . ALA A 1 521 ? 11.58021 -40.79740 -9.07506 1.000 51.65342 549 ALA A N 1
ATOM 5843 C CA . ALA A 1 521 ? 11.87619 -40.23351 -10.38538 1.000 59.08900 549 ALA A CA 1
ATOM 5844 C C . ALA A 1 521 ? 10.62616 -39.56014 -10.92180 1.000 63.30269 549 ALA A C 1
ATOM 5845 O O . ALA A 1 521 ? 9.61098 -40.22170 -11.16082 1.000 68.73477 549 ALA A O 1
ATOM 5852 N N . ALA A 1 522 ? 10.67841 -38.25178 -11.09835 1.000 67.29038 550 ALA A N 1
ATOM 5853 C CA . ALA A 1 522 ? 9.47402 -37.52467 -11.45571 1.000 77.98721 550 ALA A CA 1
ATOM 5854 C C . ALA A 1 522 ? 9.36105 -37.36134 -12.96159 1.000 65.95045 550 ALA A C 1
ATOM 5855 O O . ALA A 1 522 ? 10.35769 -37.16059 -13.65814 1.000 54.01080 550 ALA A O 1
ATOM 5862 N N . ALA A 1 523 ? 8.13245 -37.47506 -13.44874 1.000 73.87394 551 ALA A N 1
ATOM 5863 C CA . ALA A 1 523 ? 7.77050 -37.06148 -14.79587 1.000 82.86461 551 ALA A CA 1
ATOM 5864 C C . ALA A 1 523 ? 7.41545 -35.57940 -14.72727 1.000 72.54246 551 ALA A C 1
ATOM 5865 O O . ALA A 1 523 ? 6.40998 -35.20414 -14.11621 1.000 59.95534 551 ALA A O 1
ATOM 5872 N N . GLU A 1 524 ? 8.25845 -34.73445 -15.31195 1.000 68.21526 552 GLU A N 1
ATOM 5873 C CA . GLU A 1 524 ? 7.95829 -33.31368 -15.37394 1.000 59.59323 552 GLU A CA 1
ATOM 5874 C C . GLU A 1 524 ? 6.88827 -33.05950 -16.42233 1.000 61.29292 552 GLU A C 1
ATOM 5875 O O . GLU A 1 524 ? 6.91220 -33.63432 -17.51396 1.000 66.02092 552 GLU A O 1
ATOM 5882 N N . ILE A 1 525 ? 5.92627 -32.22116 -16.06643 1.000 55.14467 553 ILE A N 1
ATOM 5883 C CA . ILE A 1 525 ? 4.92609 -31.74155 -17.01021 1.000 54.23823 553 ILE A CA 1
ATOM 5884 C C . ILE A 1 525 ? 5.42286 -30.39733 -17.52718 1.000 58.77515 553 ILE A C 1
ATOM 5885 O O . ILE A 1 525 ? 5.18568 -29.37074 -16.87183 1.000 57.10437 553 ILE A O 1
ATOM 5901 N N . PRO A 1 526 ? 6.13407 -30.34723 -18.65885 1.000 66.12098 554 PRO A N 1
ATOM 5902 C CA . PRO A 1 526 ? 6.61984 -29.05341 -19.15018 1.000 63.54987 554 PRO A CA 1
ATOM 5903 C C . PRO A 1 526 ? 5.46173 -28.09051 -19.32439 1.000 56.00283 554 PRO A C 1
ATOM 5904 O O . PRO A 1 526 ? 4.31919 -28.48866 -19.56864 1.000 58.12827 554 PRO A O 1
ATOM 5915 N N . HIS A 1 527 ? 5.76382 -26.81091 -19.16066 1.000 56.55604 555 HIS A N 1
ATOM 5916 C CA . HIS A 1 527 ? 4.74322 -25.77867 -19.19680 1.000 55.18802 555 HIS A CA 1
ATOM 5917 C C . HIS A 1 527 ? 5.39203 -24.48760 -19.66730 1.000 52.14877 555 HIS A C 1
ATOM 5918 O O . HIS A 1 527 ? 6.61783 -24.36907 -19.73160 1.000 52.73874 555 HIS A O 1
ATOM 5932 N N . ARG A 1 528 ? 4.55272 -23.51779 -20.00183 1.000 58.94300 556 ARG A N 1
ATOM 5933 C CA . ARG A 1 528 ? 5.00330 -22.21383 -20.46198 1.000 59.67946 556 ARG A CA 1
ATOM 5934 C C . ARG A 1 528 ? 4.71153 -21.17964 -19.38550 1.000 56.97796 556 ARG A C 1
ATOM 5935 O O . ARG A 1 528 ? 3.68754 -21.25222 -18.70222 1.000 61.87614 556 ARG A O 1
ATOM 5942 N N . SER A 1 529 ? 5.61980 -20.22483 -19.23112 1.000 61.40967 557 SER A N 1
ATOM 5943 C CA . SER A 1 529 ? 5.52241 -19.20983 -18.19333 1.000 62.16241 557 SER A CA 1
ATOM 5944 C C . SER A 1 529 ? 5.13908 -17.86372 -18.79556 1.000 67.43150 557 SER A C 1
ATOM 5945 O O . SER A 1 529 ? 5.34262 -17.60538 -19.98389 1.000 72.00084 557 SER A O 1
ATOM 5953 N N . GLY A 1 530 ? 4.56555 -17.00771 -17.95458 1.000 67.20750 558 GLY A N 1
ATOM 5954 C CA . GLY A 1 530 ? 4.25765 -15.64831 -18.33628 1.000 68.58848 558 GLY A CA 1
ATOM 5955 C C . GLY A 1 530 ? 5.45664 -14.73413 -18.16061 1.000 76.01292 558 GLY A C 1
ATOM 5956 O O . GLY A 1 530 ? 6.58207 -15.16523 -17.90594 1.000 78.50557 558 GLY A O 1
ATOM 5960 N N . LYS A 1 531 ? 5.19709 -13.43773 -18.29962 1.000 87.16246 559 LYS A N 1
ATOM 5961 C CA . LYS A 1 531 ? 6.25077 -12.42898 -18.22808 1.000 79.97134 559 LYS A CA 1
ATOM 5962 C C . LYS A 1 531 ? 6.82640 -12.31923 -16.81787 1.000 77.74726 559 LYS A C 1
ATOM 5963 O O . LYS A 1 531 ? 6.18731 -11.78015 -15.91163 1.000 69.67926 559 LYS A O 1
ATOM 5967 N N . GLU A 1 551 ? 22.10658 -13.49563 -2.82009 1.000 74.28329 579 GLU A N 1
ATOM 5968 C CA . GLU A 1 551 ? 20.82468 -13.15532 -3.42941 1.000 83.15291 579 GLU A CA 1
ATOM 5969 C C . GLU A 1 551 ? 20.95340 -13.03723 -4.94976 1.000 82.02106 579 GLU A C 1
ATOM 5970 O O . GLU A 1 551 ? 20.15049 -13.60510 -5.69274 1.000 77.26412 579 GLU A O 1
ATOM 5973 N N . THR A 1 552 ? 21.97524 -12.30173 -5.40763 1.000 79.11082 580 THR A N 1
ATOM 5974 C CA . THR A 1 552 ? 22.20049 -12.06498 -6.83775 1.000 82.70922 580 THR A CA 1
ATOM 5975 C C . THR A 1 552 ? 22.76559 -13.29284 -7.57936 1.000 86.04176 580 THR A C 1
ATOM 5976 O O . THR A 1 552 ? 23.14841 -13.16017 -8.74915 1.000 87.43955 580 THR A O 1
ATOM 5980 N N . GLU A 1 553 ? 22.82209 -14.46726 -6.95843 1.000 86.73804 581 GLU A N 1
ATOM 5981 C CA . GLU A 1 553 ? 23.38233 -15.66483 -7.55733 1.000 76.91726 581 GLU A CA 1
ATOM 5982 C C . GLU A 1 553 ? 22.28601 -16.64699 -7.95884 1.000 74.54237 581 GLU A C 1
ATOM 5983 O O . GLU A 1 553 ? 21.13247 -16.52940 -7.52682 1.000 68.07973 581 GLU A O 1
ATOM 5995 N N . PRO A 1 554 ? 22.61018 -17.62929 -8.79061 1.000 67.84529 582 PRO A N 1
ATOM 5996 C CA . PRO A 1 554 ? 21.59129 -18.56164 -9.26464 1.000 69.73796 582 PRO A CA 1
ATOM 5997 C C . PRO A 1 554 ? 21.39857 -19.70209 -8.28163 1.000 61.03272 582 PRO A C 1
ATOM 5998 O O . PRO A 1 554 ? 22.24088 -19.91809 -7.39949 1.000 56.42116 582 PRO A O 1
ATOM 6009 N N . PRO A 1 555 ? 20.28900 -20.43027 -8.38098 1.000 55.21182 583 PRO A N 1
ATOM 6010 C CA . PRO A 1 555 ? 20.06353 -21.55809 -7.47046 1.000 48.70886 583 PRO A CA 1
ATOM 6011 C C . PRO A 1 555 ? 21.28946 -22.44668 -7.32570 1.000 48.49120 583 PRO A C 1
ATOM 6012 O O . PRO A 1 555 ? 22.03041 -22.67730 -8.27988 1.000 43.88489 583 PRO A O 1
ATOM 6023 N N . TYR A 1 556 ? 21.49128 -22.96905 -6.11664 1.000 40.56665 584 TYR A N 1
ATOM 6024 C CA . TYR A 1 556 ? 22.51637 -23.97672 -5.89694 1.000 41.60386 584 TYR A CA 1
ATOM 6025 C C . TYR A 1 556 ? 21.95910 -25.13052 -5.07079 1.000 36.30677 584 TYR A C 1
ATOM 6026 O O . TYR A 1 556 ? 21.26054 -24.92128 -4.06962 1.000 33.67802 584 TYR A O 1
ATOM 6044 N N . ALA A 1 557 ? 22.26546 -26.33552 -5.51250 1.000 36.38028 585 ALA A N 1
ATOM 6045 C CA . ALA A 1 557 ? 21.80140 -27.53354 -4.83726 1.000 30.97343 585 ALA A CA 1
ATOM 6046 C C . ALA A 1 557 ? 22.64735 -27.81592 -3.60770 1.000 29.29158 585 ALA A C 1
ATOM 6047 O O . ALA A 1 557 ? 23.82955 -27.48510 -3.54262 1.000 31.27098 585 ALA A O 1
ATOM 6054 N N . SER A 1 558 ? 22.02874 -28.49481 -2.64687 1.000 27.49002 586 SER A N 1
ATOM 6055 C CA . SER A 1 558 ? 22.77014 -29.00182 -1.50037 1.000 23.01791 586 SER A CA 1
ATOM 6056 C C . SER A 1 558 ? 23.65712 -30.16373 -1.93820 1.000 25.15811 586 SER A C 1
ATOM 6057 O O . SER A 1 558 ? 23.23724 -31.00218 -2.73914 1.000 29.69990 586 SER A O 1
ATOM 6065 N N . PRO A 1 559 ? 24.86212 -30.25744 -1.41026 1.000 26.66182 587 PRO A N 1
ATOM 6066 C CA . PRO A 1 559 ? 25.73378 -31.38056 -1.77636 1.000 30.52440 587 PRO A CA 1
ATOM 6067 C C . PRO A 1 559 ? 25.21491 -32.67052 -1.17412 1.000 30.55096 587 PRO A C 1
ATOM 6068 O O . PRO A 1 559 ? 24.49877 -32.66688 -0.15681 1.000 29.48754 587 PRO A O 1
ATOM 6079 N N . ARG A 1 560 ? 25.56132 -33.77201 -1.83962 1.000 26.38498 588 ARG A N 1
ATOM 6080 C CA A ARG A 1 560 ? 24.99559 -35.07885 -1.52412 0.500 28.64750 588 ARG A CA 1
ATOM 6081 C CA B ARG A 1 560 ? 24.99666 -35.07910 -1.52300 0.500 28.64671 588 ARG A CA 1
ATOM 6082 C C . ARG A 1 560 ? 26.09354 -36.09250 -1.24120 1.000 27.29466 588 ARG A C 1
ATOM 6083 O O . ARG A 1 560 ? 27.20595 -36.01235 -1.77776 1.000 27.50405 588 ARG A O 1
ATOM 6122 N N . TYR A 1 561 ? 25.75801 -37.08048 -0.40980 1.000 25.38667 589 TYR A N 1
ATOM 6123 C CA . TYR A 1 561 ? 26.59813 -38.25289 -0.16586 1.000 27.93429 589 TYR A CA 1
ATOM 6124 C C . TYR A 1 561 ? 28.01438 -37.88570 0.24004 1.000 24.46476 589 TYR A C 1
ATOM 6125 O O . TYR A 1 561 ? 28.99486 -38.36853 -0.33307 1.000 27.01636 589 TYR A O 1
ATOM 6143 N N . LEU A 1 562 ? 28.11998 -37.04601 1.27164 1.000 22.08810 590 LEU A N 1
ATOM 6144 C CA . LEU A 1 562 ? 29.40122 -36.58504 1.77745 1.000 23.55750 590 LEU A CA 1
ATOM 6145 C C . LEU A 1 562 ? 29.90634 -37.39104 2.95778 1.000 25.75534 590 LEU A C 1
ATOM 6146 O O . LEU A 1 562 ? 31.00418 -37.11472 3.44810 1.000 23.94164 590 LEU A O 1
ATOM 6162 N N . ARG A 1 563 ? 29.15629 -38.40485 3.41499 1.000 22.64380 591 ARG A N 1
ATOM 6163 C CA . ARG A 1 563 ? 29.48709 -39.09435 4.65503 1.000 21.31239 591 ARG A CA 1
ATOM 6164 C C . ARG A 1 563 ? 29.37149 -40.61581 4.48969 1.000 21.46168 591 ARG A C 1
ATOM 6165 O O . ARG A 1 563 ? 29.01226 -41.33481 5.42386 1.000 23.33574 591 ARG A O 1
ATOM 6186 N N . ASN A 1 564 ? 29.75433 -41.15130 3.33119 1.000 21.93483 592 ASN A N 1
ATOM 6187 C CA . ASN A 1 564 ? 29.52574 -42.58317 3.11169 1.000 23.70083 592 ASN A CA 1
ATOM 6188 C C . ASN A 1 564 ? 30.25560 -43.44520 4.13533 1.000 23.54114 592 ASN A C 1
ATOM 6189 O O . ASN A 1 564 ? 29.67733 -44.39394 4.69813 1.000 24.40485 592 ASN A O 1
ATOM 6198 N N . PHE A 1 565 ? 31.55376 -43.20579 4.32134 1.000 20.63775 593 PHE A N 1
ATOM 6199 C CA . PHE A 1 565 ? 32.31069 -44.00203 5.27086 1.000 21.58858 593 PHE A CA 1
ATOM 6200 C C . PHE A 1 565 ? 31.93710 -43.65235 6.70745 1.000 19.94172 593 PHE A C 1
ATOM 6201 O O . PHE A 1 565 ? 31.80575 -44.55378 7.56306 1.000 22.28852 593 PHE A O 1
ATOM 6218 N N . THR A 1 566 ? 31.80245 -42.36424 7.00888 1.000 20.11585 594 THR A N 1
ATOM 6219 C CA . THR A 1 566 ? 31.48193 -41.96339 8.37279 1.000 18.67326 594 THR A CA 1
ATOM 6220 C C . THR A 1 566 ? 30.19540 -42.59452 8.85584 1.000 22.27274 594 THR A C 1
ATOM 6221 O O . THR A 1 566 ? 30.12677 -43.05887 9.99708 1.000 21.67726 594 THR A O 1
ATOM 6232 N N . LEU A 1 567 ? 29.15947 -42.61137 8.02121 1.000 20.32330 595 LEU A N 1
ATOM 6233 C CA . LEU A 1 567 ? 27.87703 -43.10016 8.52389 1.000 21.03438 595 LEU A CA 1
ATOM 6234 C C . LEU A 1 567 ? 27.81890 -44.61710 8.53775 1.000 24.09735 595 LEU A C 1
ATOM 6235 O O . LEU A 1 567 ? 26.95849 -45.18635 9.21606 1.000 24.93328 595 LEU A O 1
ATOM 6251 N N . THR A 1 568 ? 28.71827 -45.28972 7.83945 1.000 20.45254 596 THR A N 1
ATOM 6252 C CA . THR A 1 568 ? 28.78631 -46.75634 7.84872 1.000 20.63537 596 THR A CA 1
ATOM 6253 C C . THR A 1 568 ? 29.61813 -47.28815 9.00987 1.000 22.91585 596 THR A C 1
ATOM 6254 O O . THR A 1 568 ? 29.20748 -48.24341 9.68218 1.000 23.27843 596 THR A O 1
ATOM 6265 N N . VAL A 1 569 ? 30.80220 -46.69234 9.22717 1.000 19.48649 597 VAL A N 1
ATOM 6266 C CA . VAL A 1 569 ? 31.81877 -47.20354 10.13310 1.000 19.91733 597 VAL A CA 1
ATOM 6267 C C . VAL A 1 569 ? 31.95879 -46.32002 11.37862 1.000 21.32869 597 VAL A C 1
ATOM 6268 O O . VAL A 1 569 ? 31.85663 -46.79851 12.50712 1.000 22.92952 597 VAL A O 1
ATOM 6281 N N . THR A 1 570 ? 32.24423 -45.03021 11.19425 1.000 21.84582 598 THR A N 1
ATOM 6282 C CA . THR A 1 570 ? 32.49887 -44.18234 12.36193 1.000 19.43065 598 THR A CA 1
ATOM 6283 C C . THR A 1 570 ? 31.28043 -44.09356 13.27779 1.000 19.41239 598 THR A C 1
ATOM 6284 O O . THR A 1 570 ? 31.40728 -44.16116 14.50752 1.000 24.78828 598 THR A O 1
ATOM 6295 N N . ASP A 1 571 ? 30.09282 -43.95216 12.68645 1.000 20.82359 599 ASP A N 1
ATOM 6296 C CA . ASP A 1 571 ? 28.82443 -43.82916 13.38859 1.000 22.80780 599 ASP A CA 1
ATOM 6297 C C . ASP A 1 571 ? 28.18168 -45.19151 13.63446 1.000 21.51854 599 ASP A C 1
ATOM 6298 O O . ASP A 1 571 ? 26.95050 -45.30093 13.62571 1.000 23.15847 599 ASP A O 1
ATOM 6307 N N . PHE A 1 572 ? 29.00672 -46.21000 13.85565 1.000 23.58996 600 PHE A N 1
ATOM 6308 C CA . PHE A 1 572 ? 28.57609 -47.60739 13.97819 1.000 24.31631 600 PHE A CA 1
ATOM 6309 C C . PHE A 1 572 ? 27.49250 -47.77663 15.02177 1.000 22.86292 600 PHE A C 1
ATOM 6310 O O . PHE A 1 572 ? 26.47936 -48.45590 14.78214 1.000 22.32075 600 PHE A O 1
ATOM 6327 N N . TYR A 1 573 ? 27.67793 -47.16535 16.19330 1.000 22.34482 601 TYR A N 1
ATOM 6328 C CA . TYR A 1 573 ? 26.68748 -47.32542 17.26535 1.000 20.20057 601 TYR A CA 1
ATOM 6329 C C . TYR A 1 573 ? 25.29964 -46.85742 16.81060 1.000 22.44404 601 TYR A C 1
ATOM 6330 O O . TYR A 1 573 ? 24.32145 -47.60293 16.88524 1.000 20.63209 601 TYR A O 1
ATOM 6348 N N . ARG A 1 574 ? 25.18306 -45.61859 16.34557 1.000 21.07670 602 ARG A N 1
ATOM 6349 C CA . ARG A 1 574 ? 23.86821 -45.09811 16.01897 1.000 21.45597 602 ARG A CA 1
ATOM 6350 C C . ARG A 1 574 ? 23.28331 -45.76449 14.79313 1.000 21.10592 602 ARG A C 1
ATOM 6351 O O . ARG A 1 574 ? 22.05564 -45.91765 14.69556 1.000 21.30730 602 ARG A O 1
ATOM 6372 N N . SER A 1 575 ? 24.14066 -46.11852 13.84180 1.000 21.85945 603 SER A N 1
ATOM 6373 C CA . SER A 1 575 ? 23.68118 -46.75138 12.62079 1.000 20.53571 603 SER A CA 1
ATOM 6374 C C . SER A 1 575 ? 22.84734 -47.98354 12.93738 1.000 20.98400 603 SER A C 1
ATOM 6375 O O . SER A 1 575 ? 21.80091 -48.19979 12.33162 1.000 21.06255 603 SER A O 1
ATOM 6383 N N . TRP A 1 576 ? 23.28573 -48.76946 13.91554 1.000 19.85184 604 TRP A N 1
ATOM 6384 C CA . TRP A 1 576 ? 22.64343 -50.04087 14.25856 1.000 19.06961 604 TRP A CA 1
ATOM 6385 C C . TRP A 1 576 ? 21.68920 -49.97145 15.44297 1.000 21.12066 604 TRP A C 1
ATOM 6386 O O . TRP A 1 576 ? 20.71895 -50.76946 15.50077 1.000 21.59481 604 TRP A O 1
ATOM 6407 N N . ASN A 1 577 ? 21.89158 -49.05541 16.37179 1.000 20.40391 605 ASN A N 1
ATOM 6408 C CA . ASN A 1 577 ? 21.11341 -49.06742 17.59658 1.000 19.73933 605 ASN A CA 1
ATOM 6409 C C . ASN A 1 577 ? 20.08802 -47.96151 17.68497 1.000 20.52023 605 ASN A C 1
ATOM 6410 O O . ASN A 1 577 ? 19.30771 -47.91989 18.64955 1.000 21.52426 605 ASN A O 1
ATOM 6432 N N . ALA A 1 579 ? 16.88654 -45.89729 15.47981 1.000 22.88133 607 ALA A N 1
ATOM 6433 C CA . ALA A 1 579 ? 16.05653 -45.88634 14.27774 1.000 23.41899 607 ALA A CA 1
ATOM 6434 C C . ALA A 1 579 ? 16.62916 -44.82979 13.33303 1.000 25.55643 607 ALA A C 1
ATOM 6435 O O . ALA A 1 579 ? 17.11343 -43.79390 13.81057 1.000 27.15864 607 ALA A O 1
ATOM 6442 N N . PRO A 1 580 ? 16.60350 -45.08240 12.01377 1.000 23.64060 608 PRO A N 1
ATOM 6443 C CA . PRO A 1 580 ? 15.92917 -46.17822 11.32674 1.000 23.58895 608 PRO A CA 1
ATOM 6444 C C . PRO A 1 580 ? 16.73447 -47.41825 11.08327 1.000 25.48994 608 PRO A C 1
ATOM 6445 O O . PRO A 1 580 ? 16.23692 -48.34362 10.43076 1.000 29.20958 608 PRO A O 1
ATOM 6456 N N . GLY A 1 581 ? 17.96565 -47.48275 11.58284 1.000 20.81768 609 GLY A N 1
ATOM 6457 C CA . GLY A 1 581 ? 18.78653 -48.62665 11.33174 1.000 24.12682 609 GLY A CA 1
ATOM 6458 C C . GLY A 1 581 ? 19.74386 -48.40622 10.17881 1.000 23.45976 609 GLY A C 1
ATOM 6459 O O . GLY A 1 581 ? 19.86084 -47.27951 9.64356 1.000 23.82668 609 GLY A O 1
ATOM 6463 N N . PRO A 1 582 ? 20.45753 -49.46773 9.79815 1.000 22.23486 610 PRO A N 1
ATOM 6464 C CA . PRO A 1 582 ? 21.65187 -49.35171 8.93970 1.000 21.33978 610 PRO A CA 1
ATOM 6465 C C . PRO A 1 582 ? 21.45977 -49.71911 7.47178 1.000 22.04342 610 PRO A C 1
ATOM 6466 O O . PRO A 1 582 ? 22.46542 -49.80337 6.75545 1.000 22.50927 610 PRO A O 1
ATOM 6477 N N . PHE A 1 583 ? 20.23557 -49.93649 7.00857 1.000 23.60713 611 PHE A N 1
ATOM 6478 C CA . PHE A 1 583 ? 20.08628 -50.58683 5.71993 1.000 20.83179 611 PHE A CA 1
ATOM 6479 C C . PHE A 1 583 ? 20.17339 -49.65336 4.51725 1.000 23.88504 611 PHE A C 1
ATOM 6480 O O . PHE A 1 583 ? 20.44208 -50.13863 3.41304 1.000 23.51987 611 PHE A O 1
ATOM 6497 N N . HIS A 1 584 ? 19.96834 -48.34737 4.69511 1.000 24.04703 612 HIS A N 1
ATOM 6498 C CA . HIS A 1 584 ? 19.95345 -47.41468 3.57827 1.000 24.74505 612 HIS A CA 1
ATOM 6499 C C . HIS A 1 584 ? 21.01455 -46.33866 3.72913 1.000 23.46703 612 HIS A C 1
ATOM 6500 O O . HIS A 1 584 ? 21.29667 -45.89564 4.83239 1.000 25.61654 612 HIS A O 1
ATOM 6514 N N . LEU A 1 585 ? 21.53308 -45.87759 2.59700 1.000 23.81196 613 LEU A N 1
ATOM 6515 C CA . LEU A 1 585 ? 22.37983 -44.68212 2.51863 1.000 19.79211 613 LEU A CA 1
ATOM 6516 C C . LEU A 1 585 ? 21.52793 -43.51492 2.01258 1.000 23.17533 613 LEU A C 1
ATOM 6517 O O . LEU A 1 585 ? 20.93878 -43.58802 0.93877 1.000 24.84472 613 LEU A O 1
ATOM 6533 N N . PHE A 1 586 ? 21.45449 -42.42116 2.80642 1.000 22.47604 614 PHE A N 1
ATOM 6534 C CA . PHE A 1 586 ? 20.67513 -41.23848 2.40951 1.000 21.57844 614 PHE A CA 1
ATOM 6535 C C . PHE A 1 586 ? 21.59170 -40.18350 1.78814 1.000 22.54520 614 PHE A C 1
ATOM 6536 O O . PHE A 1 586 ? 22.78603 -40.15745 2.06379 1.000 24.30374 614 PHE A O 1
ATOM 6553 N N . PRO A 1 587 ? 21.06194 -39.32245 0.92066 1.000 22.88610 615 PRO A N 1
ATOM 6554 C CA . PRO A 1 587 ? 21.92485 -38.26527 0.35658 1.000 24.44840 615 PRO A CA 1
ATOM 6555 C C . PRO A 1 587 ? 22.42694 -37.29525 1.40358 1.000 25.04943 615 PRO A C 1
ATOM 6556 O O . PRO A 1 587 ? 23.52977 -36.74191 1.26784 1.000 24.56934 615 PRO A O 1
ATOM 6567 N N . HIS A 1 588 ? 21.65398 -37.09755 2.46174 1.000 24.85960 616 HIS A N 1
ATOM 6568 C CA . HIS A 1 588 ? 22.00677 -36.19990 3.55910 1.000 24.71224 616 HIS A CA 1
ATOM 6569 C C . HIS A 1 588 ? 21.04297 -36.49878 4.69962 1.000 24.08105 616 HIS A C 1
ATOM 6570 O O . HIS A 1 588 ? 20.04706 -37.19565 4.51252 1.000 24.68660 616 HIS A O 1
ATOM 6584 N N . THR A 1 589 ? 21.38135 -36.03836 5.89487 1.000 24.28615 617 THR A N 1
ATOM 6585 C CA . THR A 1 589 ? 20.53544 -36.28597 7.05690 1.000 23.36205 617 THR A CA 1
ATOM 6586 C C . THR A 1 589 ? 20.58395 -35.04747 7.94653 1.000 24.91957 617 THR A C 1
ATOM 6587 O O . THR A 1 589 ? 21.49287 -34.20835 7.81386 1.000 24.06458 617 THR A O 1
ATOM 6598 N N . PRO A 1 590 ? 19.64460 -34.91810 8.88411 1.000 23.26953 618 PRO A N 1
ATOM 6599 C CA . PRO A 1 590 ? 19.65809 -33.76119 9.78051 1.000 24.37436 618 PRO A CA 1
ATOM 6600 C C . PRO A 1 590 ? 20.62630 -33.87863 10.94860 1.000 27.33272 618 PRO A C 1
ATOM 6601 O O . PRO A 1 590 ? 20.73202 -32.92822 11.72823 1.000 31.75057 618 PRO A O 1
ATOM 6612 N N . PHE A 1 591 ? 21.35652 -34.98253 11.05968 1.000 24.07012 619 PHE A N 1
ATOM 6613 C CA . PHE A 1 591 ? 22.22704 -35.26963 12.19638 1.000 25.34943 619 PHE A CA 1
ATOM 6614 C C . PHE A 1 591 ? 23.72621 -35.10752 11.90379 1.000 26.89172 619 PHE A C 1
ATOM 6615 O O . PHE A 1 591 ? 24.55488 -35.56134 12.69317 1.000 34.17752 619 PHE A O 1
ATOM 6632 N N . ASP A 1 592 ? 24.08787 -34.45772 10.81755 1.000 28.68101 620 ASP A N 1
ATOM 6633 C CA . ASP A 1 592 ? 25.48063 -34.13820 10.50836 1.000 31.02266 620 ASP A CA 1
ATOM 6634 C C . ASP A 1 592 ? 26.07695 -33.27914 11.61979 1.000 31.45985 620 ASP A C 1
ATOM 6635 O O . ASP A 1 592 ? 25.44760 -32.30184 12.03890 1.000 31.88219 620 ASP A O 1
ATOM 6644 N N . PRO A 1 593 ? 27.26073 -33.61614 12.14318 1.000 31.81889 621 PRO A N 1
ATOM 6645 C CA . PRO A 1 593 ? 27.81063 -32.84106 13.26079 1.000 31.97694 621 PRO A CA 1
ATOM 6646 C C . PRO A 1 593 ? 28.12761 -31.41271 12.82685 1.000 29.87049 621 PRO A C 1
ATOM 6647 O O . PRO A 1 593 ? 28.53563 -31.15375 11.69342 1.000 29.27369 621 PRO A O 1
ATOM 6658 N N . VAL A 1 594 ? 27.93066 -30.49151 13.72716 1.000 29.37456 622 VAL A N 1
ATOM 6659 C CA . VAL A 1 594 ? 28.26771 -29.10455 13.42191 1.000 28.85133 622 VAL A CA 1
ATOM 6660 C C . VAL A 1 594 ? 29.75832 -28.87002 13.63326 1.000 26.10767 622 VAL A C 1
ATOM 6661 O O . VAL A 1 594 ? 30.41192 -29.50273 14.46969 1.000 26.33715 622 VAL A O 1
ATOM 6674 N N . LEU A 1 595 ? 30.32030 -27.95102 12.84335 1.000 26.58337 623 LEU A N 1
ATOM 6675 C CA . LEU A 1 595 ? 31.67666 -27.50317 13.08771 1.000 23.74507 623 LEU A CA 1
ATOM 6676 C C . LEU A 1 595 ? 31.70960 -26.59481 14.30412 1.000 25.41311 623 LEU A C 1
ATOM 6677 O O . LEU A 1 595 ? 30.76197 -25.84124 14.54842 1.000 25.32984 623 LEU A O 1
ATOM 6693 N N . PRO A 1 596 ? 32.79420 -26.62469 15.06232 1.000 23.03580 624 PRO A N 1
ATOM 6694 C CA . PRO A 1 596 ? 32.94944 -25.64049 16.14542 1.000 26.21522 624 PRO A CA 1
ATOM 6695 C C . PRO A 1 596 ? 33.01506 -24.24801 15.54618 1.000 26.19941 624 PRO A C 1
ATOM 6696 O O . PRO A 1 596 ? 33.41386 -24.08128 14.39257 1.000 24.70738 624 PRO A O 1
ATOM 6707 N N . SER A 1 597 ? 32.59758 -23.24453 16.32956 1.000 27.22660 625 SER A N 1
ATOM 6708 C CA . SER A 1 597 ? 32.29116 -21.95455 15.72226 1.000 24.71189 625 SER A CA 1
ATOM 6709 C C . SER A 1 597 ? 33.53621 -21.19460 15.23880 1.000 23.69024 625 SER A C 1
ATOM 6710 O O . SER A 1 597 ? 33.38062 -20.25732 14.44925 1.000 28.44045 625 SER A O 1
ATOM 6718 N N . GLU A 1 598 ? 34.74563 -21.60877 15.59764 1.000 24.38207 626 GLU A N 1
ATOM 6719 C CA . GLU A 1 598 ? 35.91107 -20.93686 15.00176 1.000 25.68252 626 GLU A CA 1
ATOM 6720 C C . GLU A 1 598 ? 36.29327 -21.52197 13.64383 1.000 27.32333 626 GLU A C 1
ATOM 6721 O O . GLU A 1 598 ? 37.05730 -20.88452 12.90864 1.000 27.67877 626 GLU A O 1
ATOM 6733 N N . ALA A 1 599 ? 35.78222 -22.71267 13.28606 1.000 25.66263 627 ALA A N 1
ATOM 6734 C CA . ALA A 1 599 ? 36.32459 -23.35631 12.08771 1.000 23.39977 627 ALA A CA 1
ATOM 6735 C C . ALA A 1 599 ? 36.01654 -22.56256 10.81644 1.000 22.91237 627 ALA A C 1
ATOM 6736 O O . ALA A 1 599 ? 36.80487 -22.60214 9.85814 1.000 25.45760 627 ALA A O 1
ATOM 6743 N N . LYS A 1 600 ? 34.89116 -21.88075 10.75971 1.000 22.80111 628 LYS A N 1
ATOM 6744 C CA . LYS A 1 600 ? 34.54988 -21.12310 9.56786 1.000 21.22101 628 LYS A CA 1
ATOM 6745 C C . LYS A 1 600 ? 35.54997 -19.99194 9.32632 1.000 24.35103 628 LYS A C 1
ATOM 6746 O O . LYS A 1 600 ? 35.62078 -19.48448 8.20639 1.000 28.31756 628 LYS A O 1
ATOM 6765 N N . PHE A 1 601 ? 36.26056 -19.56051 10.35882 1.000 24.09938 629 PHE A N 1
ATOM 6766 C CA . PHE A 1 601 ? 37.24915 -18.47825 10.20287 1.000 24.40959 629 PHE A CA 1
ATOM 6767 C C . PHE A 1 601 ? 38.64460 -18.99292 9.96921 1.000 26.59952 629 PHE A C 1
ATOM 6768 O O . PHE A 1 601 ? 39.53451 -18.20161 9.59317 1.000 28.04652 629 PHE A O 1
ATOM 6785 N N . LEU A 1 602 ? 38.88653 -20.28447 10.20951 1.000 26.38546 630 LEU A N 1
ATOM 6786 C CA . LEU A 1 602 ? 40.20429 -20.87840 10.20726 1.000 25.45773 630 LEU A CA 1
ATOM 6787 C C . LEU A 1 602 ? 40.24065 -22.12366 9.31958 1.000 23.68255 630 LEU A C 1
ATOM 6788 O O . LEU A 1 602 ? 40.74734 -23.18424 9.70238 1.000 29.91601 630 LEU A O 1
ATOM 6804 N N . GLY A 1 603 ? 39.73366 -21.99517 8.12364 1.000 22.36331 631 GLY A N 1
ATOM 6805 C CA . GLY A 1 603 ? 40.03962 -22.93289 7.07088 1.000 24.39271 631 GLY A CA 1
ATOM 6806 C C . GLY A 1 603 ? 38.85429 -23.72704 6.58145 1.000 27.15362 631 GLY A C 1
ATOM 6807 O O . GLY A 1 603 ? 38.98117 -24.40641 5.56482 1.000 25.05889 631 GLY A O 1
ATOM 6811 N N . SER A 1 604 ? 37.73183 -23.70640 7.30117 1.000 26.34550 632 SER A N 1
ATOM 6812 C CA . SER A 1 604 ? 36.55440 -24.47193 6.89528 1.000 27.87075 632 SER A CA 1
ATOM 6813 C C . SER A 1 604 ? 35.37267 -23.58919 6.53133 1.000 31.30829 632 SER A C 1
ATOM 6814 O O . SER A 1 604 ? 34.21310 -23.97269 6.70630 1.000 29.31265 632 SER A O 1
ATOM 6822 N N . GLY A 1 605 ? 35.64078 -22.39052 6.02883 1.000 29.65113 633 GLY A N 1
ATOM 6823 C CA . GLY A 1 605 ? 34.60891 -21.40544 5.84496 1.000 30.22519 633 GLY A CA 1
ATOM 6824 C C . GLY A 1 605 ? 33.76059 -21.48986 4.59598 1.000 24.53821 633 GLY A C 1
ATOM 6825 O O . GLY A 1 605 ? 32.90087 -20.63656 4.41517 1.000 27.50360 633 GLY A O 1
ATOM 6829 N N . THR A 1 606 ? 33.97564 -22.48117 3.72445 1.000 25.43548 634 THR A N 1
ATOM 6830 C CA . THR A 1 606 ? 33.25048 -22.50132 2.46651 1.000 24.83747 634 THR A CA 1
ATOM 6831 C C . THR A 1 606 ? 31.74908 -22.49690 2.71032 1.000 28.54989 634 THR A C 1
ATOM 6832 O O . THR A 1 606 ? 31.22924 -23.36116 3.41917 1.000 28.65063 634 THR A O 1
ATOM 6843 N N . GLY A 1 607 ? 31.06044 -21.54061 2.09260 1.000 28.09283 635 GLY A N 1
ATOM 6844 C CA . GLY A 1 607 ? 29.63433 -21.42640 2.20877 1.000 28.10223 635 GLY A CA 1
ATOM 6845 C C . GLY A 1 607 ? 29.14796 -20.73235 3.44681 1.000 23.98476 635 GLY A C 1
ATOM 6846 O O . GLY A 1 607 ? 27.95400 -20.39634 3.51860 1.000 25.77196 635 GLY A O 1
ATOM 6850 N N . PHE A 1 608 ? 30.00301 -20.49333 4.43653 1.000 22.96458 636 PHE A N 1
ATOM 6851 C CA . PHE A 1 608 ? 29.52701 -19.80038 5.62622 1.000 24.33313 636 PHE A CA 1
ATOM 6852 C C . PHE A 1 608 ? 29.32703 -18.32527 5.33004 1.000 28.01982 636 PHE A C 1
ATOM 6853 O O . PHE A 1 608 ? 30.08560 -17.72423 4.56024 1.000 26.95066 636 PHE A O 1
ATOM 6870 N N . ARG A 1 609 ? 28.28320 -17.75657 5.94175 1.000 24.99400 637 ARG A N 1
ATOM 6871 C CA . ARG A 1 609 ? 27.94530 -16.33295 5.82345 1.000 25.96123 637 ARG A CA 1
ATOM 6872 C C . ARG A 1 609 ? 27.70233 -15.74919 7.21216 1.000 26.27178 637 ARG A C 1
ATOM 6873 O O . ARG A 1 609 ? 26.55608 -15.49188 7.60073 1.000 28.24406 637 ARG A O 1
ATOM 6894 N N . PRO A 1 610 ? 28.77119 -15.51233 7.98394 1.000 28.04473 638 PRO A N 1
ATOM 6895 C CA . PRO A 1 610 ? 28.58479 -15.03439 9.35814 1.000 28.31233 638 PRO A CA 1
ATOM 6896 C C . PRO A 1 610 ? 28.11311 -13.59526 9.35497 1.000 31.18767 638 PRO A C 1
ATOM 6897 O O . PRO A 1 610 ? 28.49816 -12.78337 8.50732 1.000 31.42061 638 PRO A O 1
ATOM 6908 N N . ILE A 1 611 ? 27.27412 -13.28912 10.33425 1.000 25.92984 639 ILE A N 1
ATOM 6909 C CA . ILE A 1 611 ? 26.68405 -11.96024 10.45283 1.000 25.94451 639 ILE A CA 1
ATOM 6910 C C . ILE A 1 611 ? 27.77560 -10.96903 10.82968 1.000 24.49285 639 ILE A C 1
ATOM 6911 O O . ILE A 1 611 ? 28.56873 -11.20691 11.75358 1.000 25.94811 639 ILE A O 1
ATOM 6927 N N . GLY A 1 612 ? 27.84056 -9.85750 10.09238 1.000 29.06415 640 GLY A N 1
ATOM 6928 C CA . GLY A 1 612 ? 28.90843 -8.90452 10.33621 1.000 31.83081 640 GLY A CA 1
ATOM 6929 C C . GLY A 1 612 ? 30.30342 -9.45849 10.15265 1.000 29.29160 640 GLY A C 1
ATOM 6930 O O . GLY A 1 612 ? 31.24942 -8.99904 10.81712 1.000 30.80569 640 GLY A O 1
ATOM 6934 N N . GLY A 1 613 ? 30.46284 -10.46650 9.28958 1.000 29.71867 641 GLY A N 1
ATOM 6935 C CA . GLY A 1 613 ? 31.76365 -11.08805 9.12495 1.000 26.88086 641 GLY A CA 1
ATOM 6936 C C . GLY A 1 613 ? 32.28945 -11.76161 10.36733 1.000 28.72253 641 GLY A C 1
ATOM 6937 O O . GLY A 1 613 ? 33.46639 -12.06346 10.44885 1.000 28.07883 641 GLY A O 1
ATOM 6941 N N . GLY A 1 614 ? 31.41799 -12.04082 11.34281 1.000 27.47383 642 GLY A N 1
ATOM 6942 C CA . GLY A 1 614 ? 31.81016 -12.61686 12.60228 1.000 28.14590 642 GLY A CA 1
ATOM 6943 C C . GLY A 1 614 ? 31.70344 -11.66403 13.76894 1.000 32.04342 642 GLY A C 1
ATOM 6944 O O . GLY A 1 614 ? 31.71300 -12.11042 14.92785 1.000 33.43606 642 GLY A O 1
ATOM 6948 N N . ALA A 1 615 ? 31.59862 -10.36641 13.49882 1.000 29.44884 643 ALA A N 1
ATOM 6949 C CA . ALA A 1 615 ? 31.47035 -9.39172 14.56902 1.000 32.80593 643 ALA A CA 1
ATOM 6950 C C . ALA A 1 615 ? 30.05137 -9.30623 15.09646 1.000 28.30095 643 ALA A C 1
ATOM 6951 O O . ALA A 1 615 ? 29.82649 -8.67939 16.14202 1.000 33.07067 643 ALA A O 1
ATOM 6958 N N . GLY A 1 616 ? 29.08957 -9.88149 14.37966 1.000 30.03852 644 GLY A N 1
ATOM 6959 C CA . GLY A 1 616 ? 27.72038 -9.82903 14.77476 1.000 31.70552 644 GLY A CA 1
ATOM 6960 C C . GLY A 1 616 ? 27.14704 -8.45973 14.47120 1.000 33.45546 644 GLY A C 1
ATOM 6961 O O . GLY A 1 616 ? 27.72163 -7.64244 13.73899 1.000 33.39729 644 GLY A O 1
ATOM 6965 N N . GLY A 1 617 ? 25.98378 -8.21248 15.05312 1.000 33.27602 645 GLY A N 1
ATOM 6966 C CA . GLY A 1 617 ? 25.33698 -6.93012 14.88790 1.000 37.18944 645 GLY A CA 1
ATOM 6967 C C . GLY A 1 617 ? 23.87159 -7.03123 15.25677 1.000 40.34929 645 GLY A C 1
ATOM 6968 O O . GLY A 1 617 ? 23.45678 -7.91375 16.00447 1.000 38.61551 645 GLY A O 1
ATOM 6972 N N . SER A 1 618 ? 23.10740 -6.11319 14.68310 1.000 35.83659 646 SER A N 1
ATOM 6973 C CA . SER A 1 618 ? 21.68648 -5.93521 14.93180 1.000 33.25203 646 SER A CA 1
ATOM 6974 C C . SER A 1 618 ? 20.96796 -6.24270 13.62092 1.000 36.24903 646 SER A C 1
ATOM 6975 O O . SER A 1 618 ? 21.49303 -6.99458 12.78811 1.000 34.14309 646 SER A O 1
ATOM 6983 N N . GLY A 1 619 ? 19.79216 -5.66550 13.39642 1.000 34.18480 647 GLY A N 1
ATOM 6984 C CA . GLY A 1 619 ? 18.95749 -6.11614 12.29485 1.000 30.53827 647 GLY A CA 1
ATOM 6985 C C . GLY A 1 619 ? 19.55310 -5.90108 10.91322 1.000 37.18379 647 GLY A C 1
ATOM 6986 O O . GLY A 1 619 ? 19.29191 -6.67760 9.99152 1.000 34.08484 647 GLY A O 1
ATOM 6990 N N . LYS A 1 620 ? 20.28834 -4.79782 10.72114 1.000 39.75664 648 LYS A N 1
ATOM 6991 C CA . LYS A 1 620 ? 20.93211 -4.54613 9.42903 1.000 44.70296 648 LYS A CA 1
ATOM 6992 C C . LYS A 1 620 ? 21.87697 -5.68300 9.05152 1.000 31.17501 648 LYS A C 1
ATOM 6993 O O . LYS A 1 620 ? 21.83022 -6.21070 7.93197 1.000 36.01736 648 LYS A O 1
ATOM 7012 N N . GLU A 1 621 ? 22.79829 -6.00191 9.94993 1.000 34.51771 649 GLU A N 1
ATOM 7013 C CA . GLU A 1 621 ? 23.77507 -7.05496 9.71748 1.000 29.16997 649 GLU A CA 1
ATOM 7014 C C . GLU A 1 621 ? 23.08485 -8.40253 9.61683 1.000 31.98337 649 GLU A C 1
ATOM 7015 O O . GLU A 1 621 ? 23.46707 -9.25113 8.79904 1.000 28.72603 649 GLU A O 1
ATOM 7027 N N . PHE A 1 622 ? 22.03693 -8.59622 10.41840 1.000 30.04376 650 PHE A N 1
ATOM 7028 C CA . PHE A 1 622 ? 21.33418 -9.88338 10.44697 1.000 29.71107 650 PHE A CA 1
ATOM 7029 C C . PHE A 1 622 ? 20.63148 -10.16531 9.12809 1.000 31.24057 650 PHE A C 1
ATOM 7030 O O . PHE A 1 622 ? 20.68814 -11.28367 8.61872 1.000 30.10580 650 PHE A O 1
ATOM 7047 N N . GLN A 1 623 ? 19.96352 -9.16364 8.55065 1.000 28.25333 651 GLN A N 1
ATOM 7048 C CA . GLN A 1 623 ? 19.26716 -9.40439 7.30051 1.000 31.35099 651 GLN A CA 1
ATOM 7049 C C . GLN A 1 623 ? 20.23120 -9.65862 6.15256 1.000 29.41987 651 GLN A C 1
ATOM 7050 O O . GLN A 1 623 ? 19.84330 -10.28215 5.16194 1.000 34.56384 651 GLN A O 1
ATOM 7064 N N . ALA A 1 624 ? 21.47381 -9.20531 6.27374 1.000 29.62435 652 ALA A N 1
ATOM 7065 C CA . ALA A 1 624 ? 22.44652 -9.34263 5.20067 1.000 34.51386 652 ALA A CA 1
ATOM 7066 C C . ALA A 1 624 ? 23.10992 -10.71058 5.14189 1.000 38.39306 652 ALA A C 1
ATOM 7067 O O . ALA A 1 624 ? 23.80437 -10.98387 4.16398 1.000 34.34395 652 ALA A O 1
ATOM 7074 N N . ALA A 1 625 ? 22.92101 -11.58179 6.13428 1.000 31.18294 653 ALA A N 1
ATOM 7075 C CA . ALA A 1 625 ? 23.69147 -12.82084 6.17275 1.000 27.48817 653 ALA A CA 1
ATOM 7076 C C . ALA A 1 625 ? 22.89149 -13.88509 6.92004 1.000 29.96908 653 ALA A C 1
ATOM 7077 O O . ALA A 1 625 ? 22.30715 -13.59158 7.95586 1.000 29.49136 653 ALA A O 1
ATOM 7084 N N . LEU A 1 626 ? 22.90237 -15.12211 6.42309 1.000 31.52788 654 LEU A N 1
ATOM 7085 C CA . LEU A 1 626 ? 22.18114 -16.17581 7.13916 1.000 30.76264 654 LEU A CA 1
ATOM 7086 C C . LEU A 1 626 ? 22.77520 -16.45942 8.51542 1.000 28.59187 654 LEU A C 1
ATOM 7087 O O . LEU A 1 626 ? 22.04543 -16.87150 9.43773 1.000 28.23689 654 LEU A O 1
ATOM 7103 N N . GLY A 1 627 ? 24.08622 -16.31128 8.66741 1.000 25.05516 655 GLY A N 1
ATOM 7104 C CA . GLY A 1 627 ? 24.74972 -16.61540 9.93410 1.000 21.58145 655 GLY A CA 1
ATOM 7105 C C . GLY A 1 627 ? 24.52901 -18.07975 10.30728 1.000 26.87659 655 GLY A C 1
ATOM 7106 O O . GLY A 1 627 ? 24.46909 -18.97193 9.46108 1.000 24.74576 655 GLY A O 1
ATOM 7110 N N . GLY A 1 628 ? 24.41226 -18.31915 11.60692 1.000 28.78345 656 GLY A N 1
ATOM 7111 C CA . GLY A 1 628 ? 24.12582 -19.65743 12.09291 1.000 29.21175 656 GLY A CA 1
ATOM 7112 C C . GLY A 1 628 ? 25.38747 -20.47823 12.26111 1.000 25.09899 656 GLY A C 1
ATOM 7113 O O . GLY A 1 628 ? 26.53185 -19.97221 12.25130 1.000 27.28496 656 GLY A O 1
ATOM 7117 N N . ASN A 1 629 ? 25.18039 -21.79622 12.38471 1.000 21.81206 657 ASN A N 1
ATOM 7118 C CA . ASN A 1 629 ? 26.29408 -22.68535 12.64008 1.000 22.65837 657 ASN A CA 1
ATOM 7119 C C . ASN A 1 629 ? 26.61973 -23.60319 11.47303 1.000 19.51024 657 ASN A C 1
ATOM 7120 O O . ASN A 1 629 ? 27.46794 -24.49262 11.62045 1.000 24.16529 657 ASN A O 1
ATOM 7131 N N . VAL A 1 630 ? 25.94772 -23.42623 10.34241 1.000 22.07110 658 VAL A N 1
ATOM 7132 C CA . VAL A 1 630 ? 26.16413 -24.26272 9.16204 1.000 21.26370 658 VAL A CA 1
ATOM 7133 C C . VAL A 1 630 ? 26.32810 -23.34120 7.96199 1.000 24.24538 658 VAL A C 1
ATOM 7134 O O . VAL A 1 630 ? 25.91257 -22.17560 7.99997 1.000 24.76358 658 VAL A O 1
ATOM 7147 N N . PRO A 1 631 ? 26.94435 -23.83763 6.89206 1.000 24.17576 659 PRO A N 1
ATOM 7148 C CA . PRO A 1 631 ? 27.01729 -23.05518 5.65264 1.000 26.07109 659 PRO A CA 1
ATOM 7149 C C . PRO A 1 631 ? 25.66789 -22.69553 5.06901 1.000 26.33232 659 PRO A C 1
ATOM 7150 O O . PRO A 1 631 ? 24.62982 -23.28694 5.38163 1.000 26.15257 659 PRO A O 1
ATOM 7161 N N . ARG A 1 632 ? 25.67901 -21.70944 4.16993 1.000 25.50411 660 ARG A N 1
ATOM 7162 C CA . ARG A 1 632 ? 24.44166 -21.31769 3.53333 1.000 26.98128 660 ARG A CA 1
ATOM 7163 C C . ARG A 1 632 ? 23.85071 -22.46370 2.71280 1.000 23.29444 660 ARG A C 1
ATOM 7164 O O . ARG A 1 632 ? 24.53855 -23.38757 2.27605 1.000 26.84364 660 ARG A O 1
ATOM 7185 N N . GLU A 1 633 ? 22.54656 -22.37481 2.49809 1.000 25.46857 661 GLU A N 1
ATOM 7186 C CA . GLU A 1 633 ? 21.81844 -23.33666 1.68439 1.000 24.14226 661 GLU A CA 1
ATOM 7187 C C . GLU A 1 633 ? 20.52914 -22.67104 1.26425 1.000 25.82625 661 GLU A C 1
ATOM 7188 O O . GLU A 1 633 ? 20.16794 -21.60785 1.77021 1.000 27.52068 661 GLU A O 1
ATOM 7200 N N . GLN A 1 634 ? 19.80924 -23.33758 0.39516 1.000 26.91628 662 GLN A N 1
ATOM 7201 C CA . GLN A 1 634 ? 18.50882 -22.87922 -0.06006 1.000 29.36568 662 GLN A CA 1
ATOM 7202 C C . GLN A 1 634 ? 17.43427 -23.86358 0.40669 1.000 27.87202 662 GLN A C 1
ATOM 7203 O O . GLN A 1 634 ? 17.72202 -24.90578 0.98454 1.000 27.70250 662 GLN A O 1
ATOM 7217 N N . PHE A 1 635 ? 16.18395 -23.53311 0.13929 1.000 27.21059 663 PHE A N 1
ATOM 7218 C CA . PHE A 1 635 ? 15.11030 -24.47178 0.39515 1.000 25.03895 663 PHE A CA 1
ATOM 7219 C C . PHE A 1 635 ? 14.23535 -24.60732 -0.84084 1.000 29.16139 663 PHE A C 1
ATOM 7220 O O . PHE A 1 635 ? 14.29609 -23.79870 -1.76821 1.000 29.00099 663 PHE A O 1
ATOM 7237 N N . THR A 1 636 ? 13.41337 -25.65652 -0.83327 1.000 26.26924 664 THR A N 1
ATOM 7238 C CA . THR A 1 636 ? 12.52125 -26.01157 -1.93056 1.000 25.09310 664 THR A CA 1
ATOM 7239 C C . THR A 1 636 ? 11.10370 -25.95442 -1.39026 1.000 30.53181 664 THR A C 1
ATOM 7240 O O . THR A 1 636 ? 10.81846 -26.54956 -0.35364 1.000 27.61204 664 THR A O 1
ATOM 7251 N N . VAL A 1 637 ? 10.21526 -25.26459 -2.08957 1.000 27.65919 665 VAL A N 1
ATOM 7252 C CA . VAL A 1 637 ? 8.79876 -25.31930 -1.74657 1.000 29.76006 665 VAL A CA 1
ATOM 7253 C C . VAL A 1 637 ? 8.20113 -26.54365 -2.41052 1.000 30.72518 665 VAL A C 1
ATOM 7254 O O . VAL A 1 637 ? 8.45680 -26.81374 -3.58649 1.000 30.39588 665 VAL A O 1
ATOM 7267 N N . VAL A 1 638 ? 7.43615 -27.31551 -1.65197 1.000 29.59935 666 VAL A N 1
ATOM 7268 C CA . VAL A 1 638 ? 6.66584 -28.42589 -2.19253 1.000 31.95271 666 VAL A CA 1
ATOM 7269 C C . VAL A 1 638 ? 5.20723 -28.08667 -1.94396 1.000 31.83765 666 VAL A C 1
ATOM 7270 O O . VAL A 1 638 ? 4.81275 -27.82464 -0.79714 1.000 28.82742 666 VAL A O 1
ATOM 7283 N N . MET A 1 639 ? 4.41973 -28.03073 -3.02426 1.000 32.19767 667 MET A N 1
ATOM 7284 C CA . MET A 1 639 ? 3.02644 -27.58826 -2.98148 1.000 32.89377 667 MET A CA 1
ATOM 7285 C C . MET A 1 639 ? 2.16054 -28.61922 -3.69499 1.000 32.70815 667 MET A C 1
ATOM 7286 O O . MET A 1 639 ? 2.35633 -28.88520 -4.88083 1.000 35.64464 667 MET A O 1
ATOM 7300 N N . LEU A 1 640 ? 1.22356 -29.21376 -2.97028 1.000 35.20788 668 LEU A N 1
ATOM 7301 C CA . LEU A 1 640 ? 0.29592 -30.19379 -3.52131 1.000 38.78753 668 LEU A CA 1
ATOM 7302 C C . LEU A 1 640 ? -0.93228 -29.45704 -4.04971 1.000 45.53808 668 LEU A C 1
ATOM 7303 O O . LEU A 1 640 ? -1.41514 -28.50851 -3.41896 1.000 47.34578 668 LEU A O 1
ATOM 7319 N N . THR A 1 641 ? -1.41846 -29.86805 -5.22440 1.000 45.31498 669 THR A N 1
ATOM 7320 C CA . THR A 1 641 ? -2.56270 -29.20322 -5.84208 1.000 51.36697 669 THR A CA 1
ATOM 7321 C C . THR A 1 641 ? -3.47730 -30.21064 -6.52990 1.000 52.70530 669 THR A C 1
ATOM 7322 O O . THR A 1 641 ? -3.02983 -31.23994 -7.04329 1.000 47.12803 669 THR A O 1
ATOM 7333 N N . TYR A 1 642 ? -4.77261 -29.88261 -6.55123 1.000 51.85627 670 TYR A N 1
ATOM 7334 C CA . TYR A 1 642 ? -5.79444 -30.75874 -7.12545 1.000 52.84047 670 TYR A CA 1
ATOM 7335 C C . TYR A 1 642 ? -7.04600 -29.92094 -7.37339 1.000 60.17237 670 TYR A C 1
ATOM 7336 O O . TYR A 1 642 ? -7.67761 -29.45578 -6.42016 1.000 66.05061 670 TYR A O 1
ATOM 7354 N N . GLU A 1 643 ? -7.39248 -29.71207 -8.63954 1.000 61.66895 671 GLU A N 1
ATOM 7355 C CA . GLU A 1 643 ? -8.63408 -29.03736 -9.02858 1.000 66.65116 671 GLU A CA 1
ATOM 7356 C C . GLU A 1 643 ? -8.71754 -27.59185 -8.53401 1.000 64.69680 671 GLU A C 1
ATOM 7357 O O . GLU A 1 643 ? -9.81977 -27.05785 -8.36597 1.000 71.73428 671 GLU A O 1
ATOM 7369 N N . ARG A 1 644 ? -7.58876 -26.93635 -8.27934 1.000 58.37307 672 ARG A N 1
ATOM 7370 C CA . ARG A 1 644 ? -7.57446 -25.59349 -7.69877 1.000 55.85188 672 ARG A CA 1
ATOM 7371 C C . ARG A 1 644 ? -6.65366 -24.69036 -8.50065 1.000 52.26827 672 ARG A C 1
ATOM 7372 O O . ARG A 1 644 ? -5.78425 -23.99507 -7.97162 1.000 53.67668 672 ARG A O 1
ATOM 7393 N N . GLU A 1 645 ? -6.86382 -24.68068 -9.81357 1.000 50.63895 673 GLU A N 1
ATOM 7394 C CA . GLU A 1 645 ? -5.89002 -24.09304 -10.72555 1.000 54.83885 673 GLU A CA 1
ATOM 7395 C C . GLU A 1 645 ? -5.73756 -22.59373 -10.50780 1.000 53.91018 673 GLU A C 1
ATOM 7396 O O . GLU A 1 645 ? -4.62224 -22.06560 -10.55401 1.000 53.38749 673 GLU A O 1
ATOM 7408 N N . GLU A 1 646 ? -6.83836 -21.88716 -10.26781 1.000 53.68311 674 GLU A N 1
ATOM 7409 C CA . GLU A 1 646 ? -6.74822 -20.43687 -10.12595 1.000 60.31238 674 GLU A CA 1
ATOM 7410 C C . GLU A 1 646 ? -6.01087 -20.05967 -8.84857 1.000 57.25821 674 GLU A C 1
ATOM 7411 O O . GLU A 1 646 ? -5.15301 -19.16729 -8.85985 1.000 56.98156 674 GLU A O 1
ATOM 7423 N N . VAL A 1 647 ? -6.31365 -20.73299 -7.73752 1.000 54.11633 675 VAL A N 1
ATOM 7424 C CA . VAL A 1 647 ? -5.65818 -20.35857 -6.49128 1.000 57.39198 675 VAL A CA 1
ATOM 7425 C C . VAL A 1 647 ? -4.19174 -20.77050 -6.52659 1.000 47.13741 675 VAL A C 1
ATOM 7426 O O . VAL A 1 647 ? -3.34385 -20.12220 -5.90582 1.000 47.81805 675 VAL A O 1
ATOM 7439 N N . LEU A 1 648 ? -3.86284 -21.80415 -7.30037 1.000 46.87282 676 LEU A N 1
ATOM 7440 C CA . LEU A 1 648 ? -2.47663 -22.23715 -7.42874 1.000 43.81318 676 LEU A CA 1
ATOM 7441 C C . LEU A 1 648 ? -1.61617 -21.16622 -8.08451 1.000 48.49247 676 LEU A C 1
ATOM 7442 O O . LEU A 1 648 ? -0.51701 -20.86208 -7.60769 1.000 41.15125 676 LEU A O 1
ATOM 7458 N N . MET A 1 649 ? -2.08901 -20.59568 -9.19674 1.000 50.04288 677 MET A N 1
ATOM 7459 C CA . MET A 1 649 ? -1.29829 -19.57447 -9.87843 1.000 50.21348 677 MET A CA 1
ATOM 7460 C C . MET A 1 649 ? -1.03468 -18.40035 -8.95598 1.000 44.61755 677 MET A C 1
ATOM 7461 O O . MET A 1 649 ? 0.03794 -17.78954 -8.99148 1.000 42.23949 677 MET A O 1
ATOM 7475 N N . ASN A 1 650 ? -2.02282 -18.06102 -8.14004 1.000 46.34422 678 ASN A N 1
ATOM 7476 C CA . ASN A 1 650 ? -1.91280 -16.91003 -7.25867 1.000 48.66639 678 ASN A CA 1
ATOM 7477 C C . ASN A 1 650 ? -0.93973 -17.16407 -6.11163 1.000 46.18687 678 ASN A C 1
ATOM 7478 O O . ASN A 1 650 ? -0.08458 -16.32757 -5.81148 1.000 43.92671 678 ASN A O 1
ATOM 7489 N N . SER A 1 651 ? -1.05916 -18.30686 -5.44608 1.000 49.14966 679 SER A N 1
ATOM 7490 C CA . SER A 1 651 ? -0.12324 -18.58415 -4.36470 1.000 50.83332 679 SER A CA 1
ATOM 7491 C C . SER A 1 651 ? 1.29183 -18.78795 -4.90288 1.000 42.36578 679 SER A C 1
ATOM 7492 O O . SER A 1 651 ? 2.25581 -18.42168 -4.22874 1.000 40.37462 679 SER A O 1
ATOM 7500 N N . LEU A 1 652 ? 1.44566 -19.31314 -6.12203 1.000 39.44603 680 LEU A N 1
ATOM 7501 C CA . LEU A 1 652 ? 2.77768 -19.34728 -6.72331 1.000 39.11540 680 LEU A CA 1
ATOM 7502 C C . LEU A 1 652 ? 3.32582 -17.93807 -6.89861 1.000 44.37889 680 LEU A C 1
ATOM 7503 O O . LEU A 1 652 ? 4.49490 -17.66715 -6.59750 1.000 40.81875 680 LEU A O 1
ATOM 7519 N N . GLU A 1 653 ? 2.48647 -17.01371 -7.37301 1.000 45.48165 681 GLU A N 1
ATOM 7520 C CA . GLU A 1 653 ? 2.94012 -15.64156 -7.55468 1.000 46.87906 681 GLU A CA 1
ATOM 7521 C C . GLU A 1 653 ? 3.39352 -15.02089 -6.23626 1.000 41.62552 681 GLU A C 1
ATOM 7522 O O . GLU A 1 653 ? 4.29168 -14.17795 -6.23422 1.000 40.64610 681 GLU A O 1
ATOM 7534 N N . ARG A 1 654 ? 2.81635 -15.43696 -5.10281 1.000 41.01833 682 ARG A N 1
ATOM 7535 C CA . ARG A 1 654 ? 3.26105 -14.92289 -3.80701 1.000 43.39865 682 ARG A CA 1
ATOM 7536 C C . ARG A 1 654 ? 4.69985 -15.31543 -3.46585 1.000 41.18861 682 ARG A C 1
ATOM 7537 O O . ARG A 1 654 ? 5.28957 -14.71254 -2.56089 1.000 43.44217 682 ARG A O 1
ATOM 7558 N N . LEU A 1 655 ? 5.29600 -16.27582 -4.17503 1.000 37.93212 683 LEU A N 1
ATOM 7559 C CA . LEU A 1 655 ? 6.67095 -16.68183 -3.90180 1.000 34.91556 683 LEU A CA 1
ATOM 7560 C C . LEU A 1 655 ? 7.69619 -15.88385 -4.69384 1.000 41.31248 683 LEU A C 1
ATOM 7561 O O . LEU A 1 655 ? 8.89785 -16.00499 -4.43374 1.000 36.21801 683 LEU A O 1
ATOM 7577 N N . ASN A 1 656 ? 7.25527 -15.07342 -5.65054 1.000 42.11131 684 ASN A N 1
ATOM 7578 C CA . ASN A 1 656 ? 8.18135 -14.24357 -6.40399 1.000 36.54066 684 ASN A CA 1
ATOM 7579 C C . ASN A 1 656 ? 8.97225 -13.34432 -5.46572 1.000 32.84617 684 ASN A C 1
ATOM 7580 O O . ASN A 1 656 ? 8.39035 -12.62133 -4.65577 1.000 42.58717 684 ASN A O 1
ATOM 7591 N N . GLY A 1 657 ? 10.30153 -13.40183 -5.56382 1.000 36.35230 685 GLY A N 1
ATOM 7592 C CA . GLY A 1 657 ? 11.17141 -12.57583 -4.75752 1.000 34.93771 685 GLY A CA 1
ATOM 7593 C C . GLY A 1 657 ? 11.58525 -13.16389 -3.42320 1.000 40.51977 685 GLY A C 1
ATOM 7594 O O . GLY A 1 657 ? 12.35581 -12.51889 -2.68925 1.000 35.87376 685 GLY A O 1
ATOM 7598 N N . LEU A 1 658 ? 11.09938 -14.34864 -3.08329 1.000 41.41150 686 LEU A N 1
ATOM 7599 C CA . LEU A 1 658 ? 11.42321 -15.00176 -1.81326 1.000 39.67713 686 LEU A CA 1
ATOM 7600 C C . LEU A 1 658 ? 12.90955 -15.32309 -1.72165 1.000 30.48022 686 LEU A C 1
ATOM 7601 O O . LEU A 1 658 ? 13.43107 -16.04675 -2.58582 1.000 33.38158 686 LEU A O 1
ATOM 7617 N N . PRO A 1 659 ? 13.62528 -14.82246 -0.72206 1.000 30.89320 687 PRO A N 1
ATOM 7618 C CA . PRO A 1 659 ? 15.05028 -15.13801 -0.63462 1.000 31.78873 687 PRO A CA 1
ATOM 7619 C C . PRO A 1 659 ? 15.26894 -16.61220 -0.32276 1.000 29.98050 687 PRO A C 1
ATOM 7620 O O . PRO A 1 659 ? 14.47065 -17.23684 0.38033 1.000 34.37478 687 PRO A O 1
ATOM 7631 N N . TYR A 1 660 ? 16.36429 -17.14806 -0.85597 1.000 30.88864 688 TYR A N 1
ATOM 7632 C CA . TYR A 1 660 ? 16.89474 -18.49469 -0.63405 1.000 34.82379 688 TYR A CA 1
ATOM 7633 C C . TYR A 1 660 ? 16.01130 -19.60442 -1.16588 1.000 33.47400 688 TYR A C 1
ATOM 7634 O O . TYR A 1 660 ? 16.22547 -20.78018 -0.83054 1.000 31.41588 688 TYR A O 1
ATOM 7652 N N . LEU A 1 661 ? 15.06017 -19.28607 -2.01409 1.000 30.97071 689 LEU A N 1
ATOM 7653 C CA . LEU A 1 661 ? 14.22291 -20.27563 -2.66244 1.000 30.45371 689 LEU A CA 1
ATOM 7654 C C . LEU A 1 661 ? 14.96315 -20.89540 -3.84301 1.000 33.40699 689 LEU A C 1
ATOM 7655 O O . LEU A 1 661 ? 15.41440 -20.18386 -4.75159 1.000 36.20588 689 LEU A O 1
ATOM 7671 N N . ASN A 1 662 ? 15.11868 -22.22409 -3.80557 1.000 30.48473 690 ASN A N 1
ATOM 7672 C CA . ASN A 1 662 ? 15.78395 -22.93116 -4.88516 1.000 27.94985 690 ASN A CA 1
ATOM 7673 C C . ASN A 1 662 ? 14.86564 -23.17253 -6.07376 1.000 34.17130 690 ASN A C 1
ATOM 7674 O O . ASN A 1 662 ? 15.29335 -23.05867 -7.22471 1.000 34.87805 690 ASN A O 1
ATOM 7685 N N . LYS A 1 663 ? 13.63476 -23.58515 -5.81243 1.000 30.01279 691 LYS A N 1
ATOM 7686 C CA . LYS A 1 663 ? 12.68072 -23.95887 -6.83641 1.000 32.18313 691 LYS A CA 1
ATOM 7687 C C . LYS A 1 663 ? 11.38317 -24.27243 -6.10475 1.000 34.51431 691 LYS A C 1
ATOM 7688 O O . LYS A 1 663 ? 11.34404 -24.35522 -4.87366 1.000 31.45829 691 LYS A O 1
ATOM 7707 N N . VAL A 1 664 ? 10.31578 -24.40213 -6.88153 1.000 31.62315 692 VAL A N 1
ATOM 7708 C CA . VAL A 1 664 ? 9.00018 -24.80420 -6.39149 1.000 30.09231 692 VAL A CA 1
ATOM 7709 C C . VAL A 1 664 ? 8.63434 -26.09076 -7.10405 1.000 35.85721 692 VAL A C 1
ATOM 7710 O O . VAL A 1 664 ? 8.61699 -26.13643 -8.34116 1.000 36.65498 692 VAL A O 1
ATOM 7723 N N . VAL A 1 665 ? 8.35131 -27.14084 -6.33966 1.000 33.27993 693 VAL A N 1
ATOM 7724 C CA . VAL A 1 665 ? 7.85716 -28.39705 -6.88451 1.000 32.49371 693 VAL A CA 1
ATOM 7725 C C . VAL A 1 665 ? 6.35711 -28.42512 -6.65896 1.000 36.15019 693 VAL A C 1
ATOM 7726 O O . VAL A 1 665 ? 5.89580 -28.38179 -5.51559 1.000 36.06961 693 VAL A O 1
ATOM 7739 N N . VAL A 1 666 ? 5.59602 -28.46709 -7.74414 1.000 35.56097 694 VAL A N 1
ATOM 7740 C CA . VAL A 1 666 ? 4.14145 -28.55892 -7.69481 1.000 35.99838 694 VAL A CA 1
ATOM 7741 C C . VAL A 1 666 ? 3.77447 -30.00801 -7.97153 1.000 32.47097 694 VAL A C 1
ATOM 7742 O O . VAL A 1 666 ? 4.01916 -30.52674 -9.06424 1.000 36.74760 694 VAL A O 1
ATOM 7755 N N . VAL A 1 667 ? 3.20118 -30.67601 -6.97324 1.000 33.41633 695 VAL A N 1
ATOM 7756 C CA . VAL A 1 667 ? 2.81135 -32.07401 -7.09715 1.000 34.59474 695 VAL A CA 1
ATOM 7757 C C . VAL A 1 667 ? 1.39503 -32.10076 -7.67430 1.000 41.30270 695 VAL A C 1
ATOM 7758 O O . VAL A 1 667 ? 0.43990 -31.71422 -7.00263 1.000 35.22979 695 VAL A O 1
ATOM 7771 N N . TRP A 1 668 ? 1.26138 -32.54694 -8.92250 1.000 42.50486 696 TRP A N 1
ATOM 7772 C CA . TRP A 1 668 ? -0.00338 -32.45622 -9.65750 1.000 48.24011 696 TRP A CA 1
ATOM 7773 C C . TRP A 1 668 ? -0.76921 -33.74925 -9.42975 1.000 46.18280 696 TRP A C 1
ATOM 7774 O O . TRP A 1 668 ? -0.50761 -34.75962 -10.08594 1.000 42.66461 696 TRP A O 1
ATOM 7795 N N . ASN A 1 669 ? -1.72091 -33.71753 -8.49726 1.000 38.04573 697 ASN A N 1
ATOM 7796 C CA . ASN A 1 669 ? -2.44945 -34.92024 -8.11824 1.000 47.77579 697 ASN A CA 1
ATOM 7797 C C . ASN A 1 669 ? -3.69275 -35.17808 -8.95954 1.000 54.97499 697 ASN A C 1
ATOM 7798 O O . ASN A 1 669 ? -4.15569 -36.32111 -9.00978 1.000 51.19382 697 ASN A O 1
ATOM 7809 N N . SER A 1 670 ? -4.24045 -34.16047 -9.61018 1.000 58.15580 698 SER A N 1
ATOM 7810 C CA . SER A 1 670 ? -5.51596 -34.33787 -10.28860 1.000 66.88699 698 SER A CA 1
ATOM 7811 C C . SER A 1 670 ? -5.36204 -35.35569 -11.41430 1.000 62.45488 698 SER A C 1
ATOM 7812 O O . SER A 1 670 ? -4.33652 -35.36614 -12.10460 1.000 58.41341 698 SER A O 1
ATOM 7820 N N . PRO A 1 671 ? -6.35058 -36.23439 -11.61722 1.000 73.54741 699 PRO A N 1
ATOM 7821 C CA . PRO A 1 671 ? -6.26234 -37.16253 -12.76012 1.000 69.97319 699 PRO A CA 1
ATOM 7822 C C . PRO A 1 671 ? -6.06960 -36.43511 -14.08085 1.000 70.40460 699 PRO A C 1
ATOM 7823 O O . PRO A 1 671 ? -5.28686 -36.88119 -14.93059 1.000 63.73901 699 PRO A O 1
ATOM 7834 N N . LYS A 1 672 ? -6.75573 -35.30665 -14.26162 1.000 73.06192 700 LYS A N 1
ATOM 7835 C CA . LYS A 1 672 ? -6.68975 -34.54343 -15.50238 1.000 72.96232 700 LYS A CA 1
ATOM 7836 C C . LYS A 1 672 ? -5.46623 -33.63382 -15.49748 1.000 71.11465 700 LYS A C 1
ATOM 7837 O O . LYS A 1 672 ? -5.19886 -32.93562 -14.51373 1.000 70.07927 700 LYS A O 1
ATOM 7856 N N . LEU A 1 673 ? -4.74222 -33.62834 -16.61275 1.000 67.14303 701 LEU A N 1
ATOM 7857 C CA . LEU A 1 673 ? -3.52132 -32.86070 -16.73853 1.000 63.15604 701 LEU A CA 1
ATOM 7858 C C . LEU A 1 673 ? -3.78966 -31.35845 -16.82356 1.000 69.15432 701 LEU A C 1
ATOM 7859 O O . LEU A 1 673 ? -4.94097 -30.91714 -16.91557 1.000 69.78916 701 LEU A O 1
ATOM 7875 N N . PRO A 1 674 ? -2.73016 -30.54420 -16.79199 1.000 70.97240 702 PRO A N 1
ATOM 7876 C CA . PRO A 1 674 ? -2.91981 -29.08677 -16.85642 1.000 72.45348 702 PRO A CA 1
ATOM 7877 C C . PRO A 1 674 ? -3.28374 -28.65813 -18.26806 1.000 77.20084 702 PRO A C 1
ATOM 7878 O O . PRO A 1 674 ? -2.61738 -29.03712 -19.23317 1.000 68.65217 702 PRO A O 1
ATOM 7889 N N . SER A 1 675 ? -4.34886 -27.86539 -18.37973 1.000 89.45858 703 SER A N 1
ATOM 7890 C CA . SER A 1 675 ? -4.78687 -27.37916 -19.68203 1.000 88.51936 703 SER A CA 1
ATOM 7891 C C . SER A 1 675 ? -3.60519 -26.81677 -20.46442 1.000 85.35974 703 SER A C 1
ATOM 7892 O O . SER A 1 675 ? -2.74398 -26.12588 -19.91553 1.000 90.71684 703 SER A O 1
ATOM 7900 N N . GLU A 1 676 ? -3.55915 -27.15339 -21.75511 1.000 88.16128 704 GLU A N 1
ATOM 7901 C CA . GLU A 1 676 ? -2.42330 -26.78695 -22.59476 1.000 94.47399 704 GLU A CA 1
ATOM 7902 C C . GLU A 1 676 ? -2.20625 -25.28115 -22.62399 1.000 95.02357 704 GLU A C 1
ATOM 7903 O O . GLU A 1 676 ? -1.06499 -24.80588 -22.69230 1.000 86.73055 704 GLU A O 1
ATOM 7915 N N . ASP A 1 677 ? -3.29301 -24.51992 -22.58867 1.000 96.99519 705 ASP A N 1
ATOM 7916 C CA . ASP A 1 677 ? -3.27074 -23.07016 -22.76046 1.000 94.13276 705 ASP A CA 1
ATOM 7917 C C . ASP A 1 677 ? -3.04985 -22.35617 -21.43348 1.000 90.75976 705 ASP A C 1
ATOM 7918 O O . ASP A 1 677 ? -3.78271 -21.43331 -21.07089 1.000 88.19868 705 ASP A O 1
ATOM 7927 N N . LEU A 1 678 ? -2.03214 -22.77373 -20.68847 1.000 84.37147 706 LEU A N 1
ATOM 7928 C CA . LEU A 1 678 ? -1.85522 -22.30210 -19.32494 1.000 82.26225 706 LEU A CA 1
ATOM 7929 C C . LEU A 1 678 ? -0.55671 -21.52697 -19.20283 1.000 79.98434 706 LEU A C 1
ATOM 7930 O O . LEU A 1 678 ? 0.51455 -22.03006 -19.56411 1.000 78.85123 706 LEU A O 1
ATOM 7946 N N . LEU A 1 679 ? -0.66259 -20.31255 -18.68211 1.000 74.13031 707 LEU A N 1
ATOM 7947 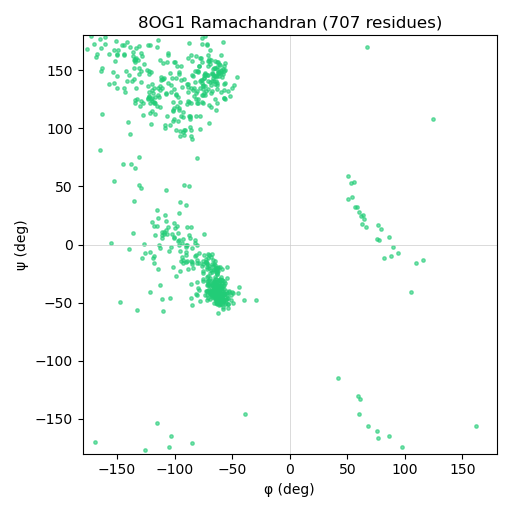C CA . LEU A 1 679 ? 0.48220 -19.44335 -18.45865 1.000 75.62672 707 LEU A CA 1
ATOM 7948 C C . LEU A 1 679 ? 0.82656 -19.50486 -16.97696 1.000 71.57189 707 LEU A C 1
ATOM 7949 O O . LEU A 1 679 ? 0.10168 -18.96163 -16.13434 1.000 64.15122 707 LEU A O 1
ATOM 7965 N N . TRP A 1 680 ? 1.89706 -20.18638 -16.66945 1.000 65.47515 708 TRP A N 1
ATOM 7966 C CA . TRP A 1 680 ? 2.36061 -20.24985 -15.29710 1.000 59.28015 708 TRP A CA 1
ATOM 7967 C C . TRP A 1 680 ? 3.16934 -18.99868 -14.97814 1.000 57.08631 708 TRP A C 1
ATOM 7968 O O . TRP A 1 680 ? 3.93616 -18.52604 -15.81714 1.000 57.32142 708 TRP A O 1
ATOM 7989 N N . PRO A 1 681 ? 3.00774 -18.43042 -13.79018 1.000 51.43981 709 PRO A N 1
ATOM 7990 C CA . PRO A 1 681 ? 3.75559 -17.21393 -13.47447 1.000 47.84465 709 PRO A CA 1
ATOM 7991 C C . PRO A 1 681 ? 5.25672 -17.44806 -13.54934 1.000 53.11599 709 PRO A C 1
ATOM 7992 O O . PRO A 1 681 ? 5.75709 -18.55288 -13.32757 1.000 51.49234 709 PRO A O 1
ATOM 8003 N N . ASP A 1 682 ? 5.96746 -16.38886 -13.90787 1.000 55.63627 710 ASP A N 1
ATOM 8004 C CA . ASP A 1 682 ? 7.42010 -16.35561 -13.83561 1.000 51.29008 710 ASP A CA 1
ATOM 8005 C C . ASP A 1 682 ? 7.78833 -15.76921 -12.47962 1.000 50.77237 710 ASP A C 1
ATOM 8006 O O . ASP A 1 682 ? 7.56044 -14.58107 -12.22293 1.000 48.68924 710 ASP A O 1
ATOM 8015 N N . ILE A 1 683 ? 8.32984 -16.60530 -11.59890 1.000 48.25489 711 ILE A N 1
ATOM 8016 C CA . ILE A 1 683 ? 8.65023 -16.18272 -10.24800 1.000 46.09417 711 ILE A CA 1
ATOM 8017 C C . ILE A 1 683 ? 10.14926 -16.13138 -10.02035 1.000 43.32208 711 ILE A C 1
ATOM 8018 O O . ILE A 1 683 ? 10.59316 -15.95607 -8.88548 1.000 42.44205 711 ILE A O 1
ATOM 8034 N N . GLY A 1 684 ? 10.94090 -16.29261 -11.07126 1.000 43.34736 712 GLY A N 1
ATOM 8035 C CA . GLY A 1 684 ? 12.36847 -16.13060 -10.98251 1.000 41.38894 712 GLY A CA 1
ATOM 8036 C C . GLY A 1 684 ? 13.13807 -17.36891 -10.59685 1.000 44.84749 712 GLY A C 1
ATOM 8037 O O . GLY A 1 684 ? 14.37017 -17.35018 -10.66448 1.000 46.19382 712 GLY A O 1
ATOM 8041 N N . VAL A 1 685 ? 12.45680 -18.42804 -10.17590 1.000 40.90919 713 VAL A N 1
ATOM 8042 C CA . VAL A 1 685 ? 13.07639 -19.73573 -9.96230 1.000 40.35659 713 VAL A CA 1
ATOM 8043 C C . VAL A 1 685 ? 12.25022 -20.75878 -10.72725 1.000 38.36034 713 VAL A C 1
ATOM 8044 O O . VAL A 1 685 ? 11.08834 -20.50011 -11.07707 1.000 40.92323 713 VAL A O 1
ATOM 8057 N N . PRO A 1 686 ? 12.80721 -21.93713 -10.98871 1.000 38.46057 714 PRO A N 1
ATOM 8058 C CA . PRO A 1 686 ? 12.03814 -22.94998 -11.71166 1.000 38.19092 714 PRO A CA 1
ATOM 8059 C C . PRO A 1 686 ? 10.81679 -23.38494 -10.92164 1.000 40.36508 714 PRO A C 1
ATOM 8060 O O . PRO A 1 686 ? 10.86582 -23.54021 -9.70367 1.000 39.28133 714 PRO A O 1
ATOM 8071 N N . ILE A 1 687 ? 9.70781 -23.55118 -11.63771 1.000 35.31207 715 ILE A N 1
ATOM 8072 C CA . ILE A 1 687 ? 8.52838 -24.26019 -11.16120 1.000 38.70667 715 ILE A CA 1
ATOM 8073 C C . ILE A 1 687 ? 8.48296 -25.60077 -11.88249 1.000 43.35828 715 ILE A C 1
ATOM 8074 O O . ILE A 1 687 ? 8.23153 -25.65588 -13.09219 1.000 48.43190 715 ILE A O 1
ATOM 8090 N N . MET A 1 688 ? 8.71689 -26.68390 -11.14947 1.000 40.34707 716 MET A N 1
ATOM 8091 C CA . MET A 1 688 ? 8.65109 -28.03228 -11.69740 1.000 42.66699 716 MET A CA 1
ATOM 8092 C C . MET A 1 688 ? 7.33478 -28.66404 -11.28484 1.000 47.13785 716 MET A C 1
ATOM 8093 O O . MET A 1 688 ? 7.09326 -28.86325 -10.09156 1.000 38.07298 716 MET A O 1
ATOM 8107 N N . VAL A 1 689 ? 6.48944 -28.96430 -12.26167 1.000 46.02162 717 VAL A N 1
ATOM 8108 C CA . VAL A 1 689 ? 5.22314 -29.63762 -12.03643 1.000 37.41335 717 VAL A CA 1
ATOM 8109 C C . VAL A 1 689 ? 5.45495 -31.11532 -12.26756 1.000 45.84451 717 VAL A C 1
ATOM 8110 O O . VAL A 1 689 ? 5.92873 -31.51182 -13.33861 1.000 46.86794 717 VAL A O 1
ATOM 8123 N N . VAL A 1 690 ? 5.15851 -31.93076 -11.26157 1.000 42.75363 718 VAL A N 1
ATOM 8124 C CA . VAL A 1 690 ? 5.44487 -33.35908 -11.31774 1.000 46.14026 718 VAL A CA 1
ATOM 8125 C C . VAL A 1 690 ? 4.12525 -34.11683 -11.36218 1.000 47.70061 718 VAL A C 1
ATOM 8126 O O . VAL A 1 690 ? 3.17200 -33.77510 -10.65096 1.000 39.92863 718 VAL A O 1
ATOM 8139 N N . ARG A 1 691 ? 4.06456 -35.11851 -12.23491 1.000 52.60050 719 ARG A N 1
ATOM 8140 C CA . ARG A 1 691 ? 2.89173 -35.96753 -12.35055 1.000 52.88654 719 ARG A CA 1
ATOM 8141 C C . ARG A 1 691 ? 2.95317 -37.08443 -11.31964 1.000 51.00909 719 ARG A C 1
ATOM 8142 O O . ARG A 1 691 ? 4.02535 -37.59618 -10.97617 1.000 51.32361 719 ARG A O 1
ATOM 8163 N N . THR A 1 692 ? 1.77784 -37.45785 -10.83366 1.000 56.78450 720 THR A N 1
ATOM 8164 C CA . THR A 1 692 ? 1.61116 -38.45139 -9.78437 1.000 56.48404 720 THR A CA 1
ATOM 8165 C C . THR A 1 692 ? 0.92352 -39.67958 -10.36539 1.000 52.23093 720 THR A C 1
ATOM 8166 O O . THR A 1 692 ? -0.07180 -39.55094 -11.08176 1.000 58.99145 720 THR A O 1
ATOM 8177 N N . GLU A 1 693 ? 1.45282 -40.86593 -10.06035 1.000 51.32830 721 GLU A N 1
ATOM 8178 C CA . GLU A 1 693 ? 0.81306 -42.08438 -10.54730 1.000 49.00315 721 GLU A CA 1
ATOM 8179 C C . GLU A 1 693 ? -0.57016 -42.26508 -9.93441 1.000 48.46012 721 GLU A C 1
ATOM 8180 O O . GLU A 1 693 ? -1.44424 -42.88345 -10.54735 1.000 51.06694 721 GLU A O 1
ATOM 8184 N N . LYS A 1 694 ? -0.79257 -41.74472 -8.73471 1.000 49.58807 722 LYS A N 1
ATOM 8185 C CA . LYS A 1 694 ? -2.12617 -41.76140 -8.16262 1.000 49.97685 722 LYS A CA 1
ATOM 8186 C C . LYS A 1 694 ? -2.30830 -40.55038 -7.26703 1.000 47.94705 722 LYS A C 1
ATOM 8187 O O . LYS A 1 694 ? -1.35686 -39.84770 -6.92345 1.000 48.77991 722 LYS A O 1
ATOM 8206 N N . ASN A 1 695 ? -3.56084 -40.32223 -6.90210 1.000 42.89817 723 ASN A N 1
ATOM 8207 C CA . ASN A 1 695 ? -3.98822 -39.13509 -6.17541 1.000 42.07171 723 ASN A CA 1
ATOM 8208 C C . ASN A 1 695 ? -3.95582 -39.44431 -4.68448 1.000 45.66871 723 ASN A C 1
ATOM 8209 O O . ASN A 1 695 ? -4.90734 -40.00031 -4.13644 1.000 43.88235 723 ASN A O 1
ATOM 8220 N N . SER A 1 696 ? -2.85691 -39.06761 -4.01953 1.000 38.92107 724 SER A N 1
ATOM 8221 C CA . SER A 1 696 ? -2.65747 -39.34142 -2.59647 1.000 41.27531 724 SER A CA 1
ATOM 8222 C C . SER A 1 696 ? -2.07371 -38.12333 -1.88533 1.000 34.94841 724 SER A C 1
ATOM 8223 O O . SER A 1 696 ? -1.21194 -37.42112 -2.42343 1.000 34.48139 724 SER A O 1
ATOM 8231 N N . LEU A 1 697 ? -2.55305 -37.87147 -0.67005 1.000 31.14286 725 LEU A N 1
ATOM 8232 C CA . LEU A 1 697 ? -1.92588 -36.86633 0.17687 1.000 29.80466 725 LEU A CA 1
ATOM 8233 C C . LEU A 1 697 ? -0.48924 -37.25998 0.51204 1.000 33.61145 725 LEU A C 1
ATOM 8234 O O . LEU A 1 697 ? 0.33854 -36.38762 0.81181 1.000 29.63247 725 LEU A O 1
ATOM 8250 N N . ASN A 1 698 ? -0.19483 -38.55582 0.48726 1.000 32.33080 726 ASN A N 1
ATOM 8251 C CA . ASN A 1 698 ? 1.14757 -39.03516 0.79037 1.000 29.11840 726 ASN A CA 1
ATOM 8252 C C . ASN A 1 698 ? 2.15089 -38.52282 -0.22958 1.000 33.84252 726 ASN A C 1
ATOM 8253 O O . ASN A 1 698 ? 3.34612 -38.47986 0.06543 1.000 31.76584 726 ASN A O 1
ATOM 8264 N N . ASN A 1 699 ? 1.68883 -38.11240 -1.42054 1.000 30.16022 727 ASN A N 1
ATOM 8265 C CA . ASN A 1 699 ? 2.61287 -37.64755 -2.45298 1.000 34.58601 727 ASN A CA 1
ATOM 8266 C C . ASN A 1 699 ? 3.33732 -36.36843 -2.05540 1.000 30.80939 727 ASN A C 1
ATOM 8267 O O . ASN A 1 699 ? 4.39758 -36.06320 -2.61923 1.000 34.66497 727 ASN A O 1
ATOM 8278 N N . ARG A 1 700 ? 2.80395 -35.59944 -1.10901 1.000 28.88956 728 ARG A N 1
ATOM 8279 C CA . ARG A 1 700 ? 3.50849 -34.39780 -0.68668 1.000 32.80080 728 ARG A CA 1
ATOM 8280 C C . ARG A 1 700 ? 4.81988 -34.72345 0.01893 1.000 32.16066 728 ARG A C 1
ATOM 8281 O O . ARG A 1 700 ? 5.70411 -33.86143 0.09688 1.000 29.86764 728 ARG A O 1
ATOM 8302 N N . PHE A 1 701 ? 4.97282 -35.95458 0.48969 1.000 27.90333 729 PHE A N 1
ATOM 8303 C CA . PHE A 1 701 ? 6.16952 -36.39102 1.20223 1.000 26.50714 729 PHE A CA 1
ATOM 8304 C C . PHE A 1 701 ? 7.00284 -37.38650 0.41311 1.000 28.61024 729 PHE A C 1
ATOM 8305 O O . PHE A 1 701 ? 7.90932 -38.01412 0.97284 1.000 26.91134 729 PHE A O 1
ATOM 8322 N N . LEU A 1 702 ? 6.71668 -37.58553 -0.87385 1.000 27.52668 730 LEU A N 1
ATOM 8323 C CA . LEU A 1 702 ? 7.61826 -38.37410 -1.69132 1.000 27.49250 730 LEU A CA 1
ATOM 8324 C C . LEU A 1 702 ? 8.93856 -37.62637 -1.87892 1.000 26.12853 730 LEU A C 1
ATOM 8325 O O . LEU A 1 702 ? 8.94746 -36.40658 -2.05572 1.000 28.17522 730 LEU A O 1
ATOM 8341 N N . PRO A 1 703 ? 10.06115 -38.33149 -1.84563 1.000 27.20330 731 PRO A N 1
ATOM 8342 C CA . PRO A 1 703 ? 11.37246 -37.69450 -2.04977 1.000 24.83821 731 PRO A CA 1
ATOM 8343 C C . PRO A 1 703 ? 11.63030 -37.49804 -3.53616 1.000 27.68233 731 PRO A C 1
ATOM 8344 O O . PRO A 1 703 ? 12.40169 -38.21876 -4.17606 1.000 31.06726 731 PRO A O 1
ATOM 8355 N N . TRP A 1 704 ? 10.92796 -36.51320 -4.09419 1.000 30.65995 732 TRP A N 1
ATOM 8356 C CA . TRP A 1 704 ? 11.05821 -36.21768 -5.50753 1.000 32.83201 732 TRP A CA 1
ATOM 8357 C C . TRP A 1 704 ? 12.50654 -35.91897 -5.85476 1.000 34.01748 732 TRP A C 1
ATOM 8358 O O . TRP A 1 704 ? 13.18431 -35.14739 -5.17021 1.000 31.31413 732 TRP A O 1
ATOM 8379 N N . ASN A 1 705 ? 12.96462 -36.54166 -6.93394 1.000 33.91483 733 ASN A N 1
ATOM 8380 C CA . ASN A 1 705 ? 14.22185 -36.25569 -7.60346 1.000 41.24268 733 ASN A CA 1
ATOM 8381 C C . ASN A 1 705 ? 14.46539 -34.76360 -7.77104 1.000 37.77705 733 ASN A C 1
ATOM 8382 O O . ASN A 1 705 ? 15.60610 -34.28967 -7.63558 1.000 35.80515 733 ASN A O 1
ATOM 8393 N N . GLU A 1 706 ? 13.39605 -34.01866 -8.03549 1.000 32.75200 734 GLU A N 1
ATOM 8394 C CA . GLU A 1 706 ? 13.48730 -32.59141 -8.33622 1.000 36.65690 734 GLU A CA 1
ATOM 8395 C C . GLU A 1 706 ? 13.82225 -31.73716 -7.11310 1.000 37.63995 734 GLU A C 1
ATOM 8396 O O . GLU A 1 706 ? 14.17081 -30.55798 -7.27367 1.000 34.15625 734 GLU A O 1
ATOM 8408 N N . ILE A 1 707 ? 13.69512 -32.28352 -5.90348 1.000 27.72615 735 ILE A N 1
ATOM 8409 C CA . ILE A 1 707 ? 14.05587 -31.56210 -4.69022 1.000 26.76984 735 ILE A CA 1
ATOM 8410 C C . ILE A 1 707 ? 15.56763 -31.67328 -4.52469 1.000 30.47627 735 ILE A C 1
ATOM 8411 O O . ILE A 1 707 ? 16.09793 -32.75198 -4.23102 1.000 30.40467 735 ILE A O 1
ATOM 8427 N N . GLU A 1 708 ? 16.27352 -30.55205 -4.70409 1.000 27.21498 736 GLU A N 1
ATOM 8428 C CA . GLU A 1 708 ? 17.73603 -30.53031 -4.70278 1.000 29.69132 736 GLU A CA 1
ATOM 8429 C C . GLU A 1 708 ? 18.32853 -29.90445 -3.44598 1.000 29.25137 736 GLU A C 1
ATOM 8430 O O . GLU A 1 708 ? 19.53412 -29.66829 -3.39137 1.000 32.41743 736 GLU A O 1
ATOM 8442 N N . THR A 1 709 ? 17.51720 -29.63415 -2.44091 1.000 27.48691 737 THR A N 1
ATOM 8443 C CA . THR A 1 709 ? 17.95537 -29.08160 -1.17279 1.000 26.08576 737 THR A CA 1
ATOM 8444 C C . THR A 1 709 ? 17.69548 -30.09769 -0.06903 1.000 25.58708 737 THR A C 1
ATOM 8445 O O . THR A 1 709 ? 17.00529 -31.09661 -0.26626 1.000 28.23668 737 THR A O 1
ATOM 8456 N N . GLU A 1 710 ? 18.23621 -29.81000 1.11030 1.000 25.45445 738 GLU A N 1
ATOM 8457 C CA . GLU A 1 710 ? 17.85669 -30.54904 2.31403 1.000 23.55760 738 GLU A CA 1
ATOM 8458 C C . GLU A 1 710 ? 16.54820 -30.01839 2.89039 1.000 28.44753 738 GLU A C 1
ATOM 8459 O O . GLU A 1 710 ? 15.67965 -30.80121 3.30729 1.000 25.35041 738 GLU A O 1
ATOM 8471 N N . ALA A 1 711 ? 16.39666 -28.69285 2.91588 1.000 24.25738 739 ALA A N 1
ATOM 8472 C CA . ALA A 1 711 ? 15.22757 -28.06574 3.50379 1.000 22.47029 739 ALA A CA 1
ATOM 8473 C C . ALA A 1 711 ? 14.07526 -28.07858 2.52457 1.000 27.16786 739 ALA A C 1
ATOM 8474 O O . ALA A 1 711 ? 14.22249 -27.66147 1.37196 1.000 26.50510 739 ALA A O 1
ATOM 8481 N N . ILE A 1 712 ? 12.91930 -28.53260 3.00315 1.000 24.88150 740 ILE A N 1
ATOM 8482 C CA . ILE A 1 712 ? 11.64549 -28.45995 2.28619 1.000 24.19219 740 ILE A CA 1
ATOM 8483 C C . ILE A 1 712 ? 10.73036 -27.53125 3.06316 1.000 26.54648 740 ILE A C 1
ATOM 8484 O O . ILE A 1 712 ? 10.54756 -27.70053 4.27492 1.000 27.53157 740 ILE A O 1
ATOM 8500 N N . LEU A 1 713 ? 10.15257 -26.54014 2.37456 1.000 25.57953 741 LEU A N 1
ATOM 8501 C CA . LEU A 1 713 ? 9.03064 -25.77373 2.90623 1.000 26.53851 741 LEU A CA 1
ATOM 8502 C C . LEU A 1 713 ? 7.76746 -26.39658 2.31213 1.000 27.71273 741 LEU A C 1
ATOM 8503 O O . LEU A 1 713 ? 7.52261 -26.28248 1.10350 1.000 27.53051 741 LEU A O 1
ATOM 8519 N N . SER A 1 714 ? 7.03278 -27.13266 3.13895 1.000 26.38662 742 SER A N 1
ATOM 8520 C CA . SER A 1 714 ? 5.80290 -27.79618 2.75487 1.000 27.65913 742 SER A CA 1
ATOM 8521 C C . SER A 1 714 ? 4.65111 -26.83409 2.99140 1.000 28.68641 742 SER A C 1
ATOM 8522 O O . SER A 1 714 ? 4.46318 -26.34804 4.10420 1.000 31.48630 742 SER A O 1
ATOM 8530 N N . ILE A 1 715 ? 3.89181 -26.51216 1.95040 1.000 34.15428 743 ILE A N 1
ATOM 8531 C CA . ILE A 1 715 ? 2.84490 -25.50796 2.09231 1.000 34.82811 743 ILE A CA 1
ATOM 8532 C C . ILE A 1 715 ? 1.63507 -25.93957 1.28513 1.000 37.73218 743 ILE A C 1
ATOM 8533 O O . ILE A 1 715 ? 1.76744 -26.51598 0.20572 1.000 36.57574 743 ILE A O 1
ATOM 8549 N N . ASP A 1 716 ? 0.45421 -25.70934 1.84692 1.000 37.95562 744 ASP A N 1
ATOM 8550 C CA . ASP A 1 716 ? -0.77234 -25.94571 1.10096 1.000 43.24050 744 ASP A CA 1
ATOM 8551 C C . ASP A 1 716 ? -0.89481 -24.92225 -0.02325 1.000 43.62823 744 ASP A C 1
ATOM 8552 O O . ASP A 1 716 ? -0.30364 -23.84003 0.02349 1.000 42.14250 744 ASP A O 1
ATOM 8561 N N . ASP A 1 717 ? -1.69195 -25.26690 -1.03889 1.000 43.20744 745 ASP A N 1
ATOM 8562 C CA . ASP A 1 717 ? -1.87843 -24.33567 -2.14817 1.000 47.92573 745 ASP A CA 1
ATOM 8563 C C . ASP A 1 717 ? -2.65976 -23.08972 -1.74197 1.000 46.96592 745 ASP A C 1
ATOM 8564 O O . ASP A 1 717 ? -2.67539 -22.12404 -2.50884 1.000 49.21798 745 ASP A O 1
ATOM 8573 N N . ASP A 1 718 ? -3.25566 -23.05947 -0.54831 1.000 41.72191 746 ASP A N 1
ATOM 8574 C CA . ASP A 1 718 ? -3.99700 -21.89620 -0.07435 1.000 49.35489 746 ASP A CA 1
ATOM 8575 C C . ASP A 1 718 ? -3.43040 -21.29650 1.21342 1.000 48.86837 746 ASP A C 1
ATOM 8576 O O . ASP A 1 718 ? -4.12755 -20.54976 1.90078 1.000 52.72359 746 ASP A O 1
ATOM 8585 N N . ALA A 1 719 ? -2.17758 -21.57810 1.55676 1.000 44.11387 747 ALA A N 1
ATOM 8586 C CA . ALA A 1 719 ? -1.55557 -20.94514 2.71519 1.000 55.21087 747 ALA A CA 1
ATOM 8587 C C . ALA A 1 719 ? -0.94200 -19.59828 2.33825 1.000 46.56121 747 ALA A C 1
ATOM 8588 O O . ALA A 1 719 ? -0.27326 -19.48094 1.30709 1.000 48.53959 747 ALA A O 1
ATOM 8595 N N . HIS A 1 720 ? -1.18322 -18.58451 3.17799 1.000 48.40646 748 HIS A N 1
ATOM 8596 C CA . HIS A 1 720 ? -0.63462 -17.24065 3.01286 1.000 56.10553 748 HIS A CA 1
ATOM 8597 C C . HIS A 1 720 ? 0.42301 -17.03987 4.08848 1.000 54.98877 748 HIS A C 1
ATOM 8598 O O . HIS A 1 720 ? 0.10250 -16.77409 5.25285 1.000 53.61590 748 HIS A O 1
ATOM 8612 N N . LEU A 1 721 ? 1.67689 -17.18568 3.70169 1.000 42.43413 749 LEU A N 1
ATOM 8613 C CA . LEU A 1 721 ? 2.79516 -16.81576 4.54552 1.000 42.81736 749 LEU A CA 1
ATOM 8614 C C . LEU A 1 721 ? 3.44737 -15.58995 3.93564 1.000 36.75699 749 LEU A C 1
ATOM 8615 O O . LEU A 1 721 ? 3.54153 -15.47396 2.71132 1.000 46.20003 749 LEU A O 1
ATOM 8631 N N . ARG A 1 722 ? 3.88513 -14.68462 4.78223 1.000 36.74831 750 ARG A N 1
ATOM 8632 C CA . ARG A 1 722 ? 4.70092 -13.57954 4.31949 1.000 35.93628 750 ARG A CA 1
ATOM 8633 C C . ARG A 1 722 ? 6.14057 -14.03435 4.16922 1.000 39.82199 750 ARG A C 1
ATOM 8634 O O . ARG A 1 722 ? 6.55500 -15.04100 4.74204 1.000 34.90610 750 ARG A O 1
ATOM 8655 N N . HIS A 1 723 ? 6.91126 -13.25680 3.40933 1.000 35.83770 751 HIS A N 1
ATOM 8656 C CA . HIS A 1 723 ? 8.31503 -13.59201 3.20787 1.000 32.79544 751 HIS A CA 1
ATOM 8657 C C . HIS A 1 723 ? 9.09802 -13.51372 4.51104 1.000 29.90829 751 HIS A C 1
ATOM 8658 O O . HIS A 1 723 ? 10.04240 -14.29746 4.72907 1.000 33.17956 751 HIS A O 1
ATOM 8672 N N . ASP A 1 724 ? 8.76354 -12.55567 5.38219 1.000 31.04541 752 ASP A N 1
ATOM 8673 C CA . ASP A 1 724 ? 9.51602 -12.44745 6.62934 1.000 32.49131 752 ASP A CA 1
ATOM 8674 C C . ASP A 1 724 ? 9.29787 -13.68391 7.49671 1.000 32.15505 752 ASP A C 1
ATOM 8675 O O . ASP A 1 724 ? 10.24189 -14.21149 8.09086 1.000 30.80539 752 ASP A O 1
ATOM 8684 N N . GLU A 1 725 ? 8.05986 -14.16182 7.56070 1.000 31.15105 753 GLU A N 1
ATOM 8685 C CA . GLU A 1 725 ? 7.76385 -15.37315 8.32291 1.000 32.81232 753 GLU A CA 1
ATOM 8686 C C . GLU A 1 725 ? 8.56325 -16.55997 7.79071 1.000 33.17308 753 GLU A C 1
ATOM 8687 O O . GLU A 1 725 ? 9.17259 -17.31832 8.56178 1.000 29.80950 753 GLU A O 1
ATOM 8699 N N . ILE A 1 726 ? 8.53545 -16.75646 6.47276 1.000 29.06866 754 ILE A N 1
ATOM 8700 C CA . ILE A 1 726 ? 9.26334 -17.86564 5.86595 1.000 30.23481 7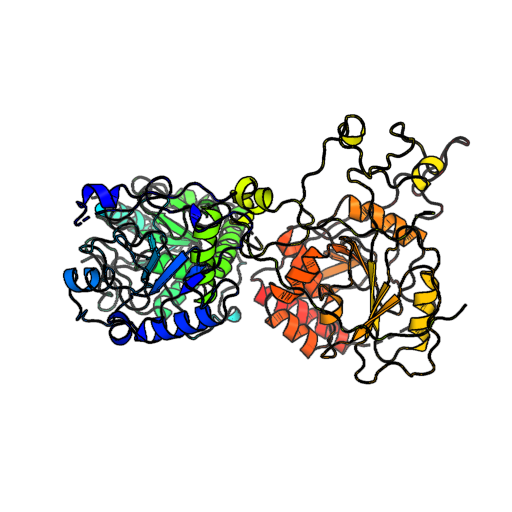54 ILE A CA 1
ATOM 8701 C C . ILE A 1 726 ? 10.75266 -17.75982 6.17570 1.000 29.25631 754 ILE A C 1
ATOM 8702 O O . ILE A 1 726 ? 11.41196 -18.75492 6.53402 1.000 28.75511 754 ILE A O 1
ATOM 8718 N N . MET A 1 727 ? 11.32255 -16.55775 6.04331 1.000 28.62201 755 MET A N 1
ATOM 8719 C CA . MET A 1 727 ? 12.75158 -16.41068 6.27834 1.000 29.40682 755 MET A CA 1
ATOM 8720 C C . MET A 1 727 ? 13.11792 -16.73561 7.72225 1.000 31.30776 755 MET A C 1
ATOM 8721 O O . MET A 1 727 ? 14.14875 -17.37210 7.98660 1.000 28.72737 755 MET A O 1
ATOM 8735 N N . PHE A 1 728 ? 12.28292 -16.31196 8.67812 1.000 27.81679 756 PHE A N 1
ATOM 8736 C CA . PHE A 1 728 ? 12.59238 -16.60129 10.06761 1.000 29.84755 756 PHE A CA 1
ATOM 8737 C C . PHE A 1 728 ? 12.47128 -18.09671 10.33466 1.000 27.22877 756 PHE A C 1
ATOM 8738 O O . PHE A 1 728 ? 13.33474 -18.68193 11.011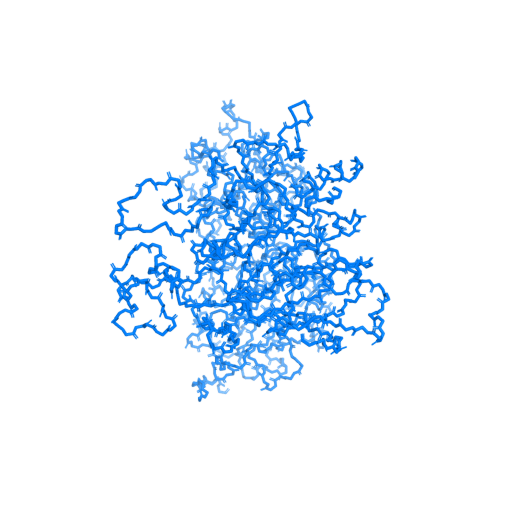52 1.000 27.04424 756 PHE A O 1
ATOM 8755 N N . GLY A 1 729 ? 11.41927 -18.71846 9.79595 1.000 26.78755 757 GLY A N 1
ATOM 8756 C CA . GLY A 1 729 ? 11.25602 -20.15784 9.92764 1.000 27.65319 757 GLY A CA 1
ATOM 8757 C C . GLY A 1 729 ? 12.43427 -20.93432 9.37494 1.000 26.27523 757 GLY A C 1
ATOM 8758 O O . GLY A 1 729 ? 12.87454 -21.91205 9.97426 1.000 26.08181 757 GLY A O 1
ATOM 8762 N N . PHE A 1 730 ? 12.95378 -20.50676 8.21493 1.000 24.97611 758 PHE A N 1
ATOM 8763 C CA . PHE A 1 730 ? 14.13178 -21.12228 7.61836 1.000 26.58892 758 PHE A CA 1
ATOM 8764 C C . PHE A 1 730 ? 15.34702 -21.01859 8.53022 1.000 24.81789 758 PHE A C 1
ATOM 8765 O O . PHE A 1 730 ? 16.11168 -21.98486 8.68548 1.000 25.26960 758 PHE A O 1
ATOM 8782 N N . ARG A 1 731 ? 15.57182 -19.83928 9.11488 1.000 22.61113 759 ARG A N 1
ATOM 8783 C CA . ARG A 1 731 ? 16.71512 -19.65423 10.00111 1.000 24.88293 759 ARG A CA 1
ATOM 8784 C C . ARG A 1 731 ? 16.57788 -20.51397 11.24805 1.000 24.09259 759 ARG A C 1
ATOM 8785 O O . ARG A 1 731 ? 17.56978 -21.09447 11.72143 1.000 24.00625 759 ARG A O 1
ATOM 8806 N N . VAL A 1 732 ? 15.35300 -20.62992 11.77789 1.000 23.77052 760 VAL A N 1
ATOM 8807 C CA . VAL A 1 732 ? 15.14362 -21.53896 12.91674 1.000 24.40198 760 VAL A CA 1
ATOM 8808 C C . VAL A 1 732 ? 15.41842 -22.98156 12.50180 1.000 22.96450 760 VAL A C 1
ATOM 8809 O O . VAL A 1 732 ? 16.12913 -23.71197 13.20278 1.000 23.16264 760 VAL A O 1
ATOM 8822 N N . TRP A 1 733 ? 14.89182 -23.40597 11.35321 1.000 23.29706 761 TRP A N 1
ATOM 8823 C CA . TRP A 1 733 ? 15.10455 -24.77808 10.89971 1.000 23.68505 761 TRP A CA 1
ATOM 8824 C C . TRP A 1 733 ? 16.58944 -25.07390 10.71280 1.000 20.27383 761 TRP A C 1
ATOM 8825 O O . TRP A 1 733 ? 17.05368 -26.17421 11.02513 1.000 21.87460 761 TRP A O 1
ATOM 8846 N N . ARG A 1 734 ? 17.36646 -24.07358 10.24764 1.000 21.92183 762 ARG A N 1
ATOM 8847 C CA . ARG A 1 734 ? 18.78591 -24.31217 10.01843 1.000 22.97303 762 ARG A CA 1
ATOM 8848 C C . ARG A 1 734 ? 19.53591 -24.66371 11.28547 1.000 22.67265 762 ARG A C 1
ATOM 8849 O O . ARG A 1 734 ? 20.60888 -25.25873 11.21617 1.000 24.61817 762 ARG A O 1
ATOM 8870 N N . GLU A 1 735 ? 18.96965 -24.32455 12.43414 1.000 23.50902 763 GLU A N 1
ATOM 8871 C CA . GLU A 1 735 ? 19.47162 -24.58737 13.77522 1.000 23.00069 763 GLU A CA 1
ATOM 8872 C C . GLU A 1 735 ? 18.63800 -25.65348 14.51852 1.000 25.71054 763 GLU A C 1
ATOM 8873 O O . GLU A 1 735 ? 18.84538 -25.89640 15.71707 1.000 26.17384 763 GLU A O 1
ATOM 8885 N N . ALA A 1 736 ? 17.73675 -26.31410 13.82656 1.000 23.02009 764 ALA A N 1
ATOM 8886 C CA . ALA A 1 736 ? 16.85011 -27.34030 14.40667 1.000 24.88486 764 ALA A CA 1
ATOM 8887 C C . ALA A 1 736 ? 16.49015 -28.29164 13.26962 1.000 22.26355 764 ALA A C 1
ATOM 8888 O O . ALA A 1 736 ? 15.32560 -28.50602 12.91713 1.000 23.00985 764 ALA A O 1
ATOM 8895 N N . ARG A 1 737 ? 17.52391 -28.82578 12.61950 1.000 23.75861 765 ARG A N 1
ATOM 8896 C CA . ARG A 1 737 ? 17.34771 -29.43426 11.31098 1.000 22.49091 765 ARG A CA 1
ATOM 8897 C C . ARG A 1 737 ? 16.63283 -30.76985 11.37215 1.000 23.11300 765 ARG A C 1
ATOM 8898 O O . ARG A 1 737 ? 16.16026 -31.25040 10.33402 1.000 22.09960 765 ARG A O 1
ATOM 8919 N N . ASP A 1 738 ? 16.49037 -31.33086 12.56585 1.000 21.62176 766 ASP A N 1
ATOM 8920 C CA . ASP A 1 738 ? 15.83665 -32.60880 12.75155 1.000 23.56699 766 ASP A CA 1
ATOM 8921 C C . ASP A 1 738 ? 14.37446 -32.46377 13.13417 1.000 22.10031 766 ASP A C 1
ATOM 8922 O O . ASP A 1 738 ? 13.70674 -33.47232 13.39021 1.000 24.12026 766 ASP A O 1
ATOM 8931 N N . ARG A 1 739 ? 13.86626 -31.24834 13.16980 1.000 21.63326 767 ARG A N 1
ATOM 8932 C CA . ARG A 1 739 ? 12.53623 -30.97404 13.69927 1.000 21.58736 767 ARG A CA 1
ATOM 8933 C C . ARG A 1 739 ? 11.61000 -30.52895 12.57509 1.000 25.88203 767 ARG A C 1
ATOM 8934 O O . ARG A 1 739 ? 12.04518 -30.04090 11.53296 1.000 23.02284 767 ARG A O 1
ATOM 8955 N N . ILE A 1 740 ? 10.30967 -30.66244 12.80919 1.000 23.41611 768 ILE A N 1
ATOM 8956 C CA . ILE A 1 740 ? 9.32711 -29.90737 12.03936 1.000 25.80649 768 ILE A CA 1
ATOM 8957 C C . ILE A 1 740 ? 9.27993 -28.51783 12.64644 1.000 22.73886 768 ILE A C 1
ATOM 8958 O O . ILE A 1 740 ? 9.02550 -28.36526 13.84098 1.000 23.62969 768 ILE A O 1
ATOM 8974 N N . VAL A 1 741 ? 9.55717 -27.49567 11.83234 1.000 24.24345 769 VAL A N 1
ATOM 8975 C CA . VAL A 1 741 ? 9.65048 -26.10513 12.28635 1.000 21.69671 769 VAL A CA 1
ATOM 8976 C C . VAL A 1 741 ? 8.62104 -25.34102 11.47571 1.000 24.91018 769 VAL A C 1
ATOM 8977 O O . VAL A 1 741 ? 8.74588 -25.24632 10.25229 1.000 24.14691 769 VAL A O 1
ATOM 8990 N N . GLY A 1 742 ? 7.58821 -24.83665 12.12056 1.000 24.24809 770 GLY A N 1
ATOM 8991 C CA . GLY A 1 742 ? 6.49630 -24.32955 11.31158 1.000 26.03482 770 GLY A CA 1
ATOM 8992 C C . GLY A 1 742 ? 5.46818 -23.54270 12.09159 1.000 24.84443 770 GLY A C 1
ATOM 8993 O O . GLY A 1 742 ? 5.67659 -23.15797 13.24176 1.000 26.54760 770 GLY A O 1
ATOM 8997 N N . PHE A 1 743 ? 4.36596 -23.26309 11.41270 1.000 26.98999 771 PHE A N 1
ATOM 8998 C CA . PHE A 1 743 ? 3.47259 -22.21052 11.85926 1.000 30.68713 771 PHE A CA 1
ATOM 8999 C C . PHE A 1 743 ? 2.19845 -22.70717 12.53934 1.000 26.17304 771 PHE A C 1
ATOM 9000 O O . PHE A 1 743 ? 1.87681 -22.18541 13.61548 1.000 30.93328 771 PHE A O 1
ATOM 9017 N N . PRO A 1 744 ? 1.48294 -23.70222 12.01473 1.000 26.42604 772 PRO A N 1
ATOM 9018 C CA . PRO A 1 744 ? 0.20734 -24.07623 12.66489 1.000 26.85796 772 PRO A CA 1
ATOM 9019 C C . PRO A 1 744 ? 0.40913 -25.08033 13.78467 1.000 26.86284 772 PRO A C 1
ATOM 9020 O O . PRO A 1 744 ? 0.52528 -26.27268 13.49527 1.000 27.70019 772 PRO A O 1
ATOM 9031 N N . GLY A 1 745 ? 0.38760 -24.61628 15.03118 1.000 26.52919 773 GLY A N 1
ATOM 9032 C CA . GLY A 1 745 ? 0.56265 -25.50237 16.17506 1.000 27.85905 773 GLY A CA 1
ATOM 9033 C C . GLY A 1 745 ? -0.76166 -26.08588 16.65119 1.000 30.37713 773 GLY A C 1
ATOM 9034 O O . GLY A 1 745 ? -1.77426 -25.39328 16.72274 1.000 29.60941 773 GLY A O 1
ATOM 9038 N N . ARG A 1 746 ? -0.73266 -27.37025 16.98288 1.000 26.25834 774 ARG A N 1
ATOM 9039 C CA . ARG A 1 746 ? -1.90553 -28.12909 17.38905 1.000 24.80907 774 ARG A CA 1
ATOM 9040 C C . ARG A 1 746 ? -1.46927 -29.06986 18.50522 1.000 27.53550 774 ARG A C 1
ATOM 9041 O O . ARG A 1 746 ? -0.27628 -29.15140 18.81451 1.000 26.54950 774 ARG A O 1
ATOM 9062 N N . TYR A 1 747 ? -2.41776 -29.78397 19.11834 1.000 25.99725 775 TYR A N 1
ATOM 9063 C CA . TYR A 1 747 ? -2.00764 -30.74089 20.15017 1.000 26.12839 775 TYR A CA 1
ATOM 9064 C C . TYR A 1 747 ? -2.96404 -31.91952 20.22919 1.000 27.83901 775 TYR A C 1
ATOM 9065 O O . TYR A 1 747 ? -4.04209 -31.90819 19.64812 1.000 28.31278 775 TYR A O 1
ATOM 9083 N N . HIS A 1 748 ? -2.49197 -32.98176 20.88366 1.000 24.92655 776 HIS A N 1
ATOM 9084 C CA . HIS A 1 748 ? -3.27559 -34.17562 21.16792 1.000 24.97978 776 HIS A CA 1
ATOM 9085 C C . HIS A 1 748 ? -3.77920 -34.06535 22.60431 1.000 27.75262 776 HIS A C 1
ATOM 9086 O O . HIS A 1 748 ? -3.02869 -33.70822 23.51632 1.000 25.99713 776 HIS A O 1
ATOM 9100 N N . ALA A 1 749 ? -5.08575 -34.24612 22.78510 1.000 26.45606 777 ALA A N 1
ATOM 9101 C CA . ALA A 1 749 ? -5.71148 -34.07319 24.09138 1.000 26.82021 777 ALA A CA 1
ATOM 9102 C C . ALA A 1 749 ? -6.17580 -35.43731 24.58992 1.000 23.00740 777 ALA A C 1
ATOM 9103 O O . ALA A 1 749 ? -6.60189 -36.29041 23.80264 1.000 25.08884 777 ALA A O 1
ATOM 9110 N N . TRP A 1 750 ? -6.03190 -35.66250 25.88468 1.000 26.35595 778 TRP A N 1
ATOM 9111 C CA . TRP A 1 750 ? -6.47240 -36.91500 26.46632 1.000 23.57366 778 TRP A CA 1
ATOM 9112 C C . TRP A 1 750 ? -7.96756 -36.81590 26.73931 1.000 25.10468 778 TRP A C 1
ATOM 9113 O O . TRP A 1 750 ? -8.43269 -35.84868 27.35483 1.000 27.57912 778 TRP A O 1
ATOM 9134 N N . ASP A 1 751 ? -8.69076 -37.79982 26.23610 1.000 27.02364 779 ASP A N 1
ATOM 9135 C CA . ASP A 1 751 ? -10.12774 -38.01430 26.48272 1.000 26.02175 779 ASP A CA 1
ATOM 9136 C C . ASP A 1 751 ? -10.21994 -38.81018 27.78120 1.000 23.54038 779 ASP A C 1
ATOM 9137 O O . ASP A 1 751 ? -10.04328 -40.03403 27.77916 1.000 27.25590 779 ASP A O 1
ATOM 9146 N N . ILE A 1 752 ? -10.47870 -38.09998 28.88408 1.000 26.66980 780 ILE A N 1
ATOM 9147 C CA . ILE A 1 752 ? -10.39848 -38.71975 30.21133 1.000 25.07701 780 ILE A CA 1
ATOM 9148 C C . ILE A 1 752 ? -11.33494 -39.91813 30.35321 1.000 25.68371 780 ILE A C 1
ATOM 9149 O O . ILE A 1 752 ? -10.88579 -40.98374 30.80657 1.000 24.11596 780 ILE A O 1
ATOM 9165 N N . PRO A 1 753 ? -12.61455 -39.82719 30.00357 1.000 25.36151 781 PRO A N 1
ATOM 9166 C CA . PRO A 1 753 ? -13.48410 -40.99884 30.21009 1.000 26.94897 781 PRO A CA 1
ATOM 9167 C C . PRO A 1 753 ? -13.20274 -42.13551 29.27033 1.000 27.91304 781 PRO A C 1
ATOM 9168 O O . PRO A 1 753 ? -13.39905 -43.29271 29.64847 1.000 30.29264 781 PRO A O 1
ATOM 9179 N N . HIS A 1 754 ? -12.75996 -41.85267 28.03380 1.000 26.35731 782 HIS A N 1
ATOM 9180 C CA . HIS A 1 754 ? -12.54932 -42.90913 27.07475 1.000 24.89272 782 HIS A CA 1
ATOM 9181 C C . HIS A 1 754 ? -11.11592 -43.40453 27.02740 1.000 24.27094 782 HIS A C 1
ATOM 9182 O O . HIS A 1 754 ? -10.86499 -44.40507 26.35993 1.000 27.33344 782 HIS A O 1
ATOM 9196 N N . GLN A 1 755 ? -10.20683 -42.75952 27.76581 1.000 26.45339 783 GLN A N 1
ATOM 9197 C CA . GLN A 1 755 ? -8.83277 -43.23461 27.90765 1.000 26.62202 783 GLN A CA 1
ATOM 9198 C C . GLN A 1 755 ? -8.19336 -43.38982 26.53045 1.000 24.97217 783 GLN A C 1
ATOM 9199 O O . GLN A 1 755 ? -7.65823 -44.44092 26.18459 1.000 27.63826 783 GLN A O 1
ATOM 9213 N N . SER A 1 756 ? -8.24896 -42.31665 25.75547 1.000 29.21621 784 SER A N 1
ATOM 9214 C CA . SER A 1 756 ? -7.74649 -42.32605 24.38482 1.000 25.51398 784 SER A CA 1
ATOM 9215 C C . SER A 1 756 ? -7.51327 -40.88413 23.98299 1.000 24.13006 784 SER A C 1
ATOM 9216 O O . SER A 1 756 ? -7.78712 -39.96048 24.74987 1.000 26.42333 784 SER A O 1
ATOM 9224 N N . TRP A 1 757 ? -7.02817 -40.68556 22.76332 1.000 26.79900 785 TRP A N 1
ATOM 9225 C CA . TRP A 1 757 ? -6.62540 -39.36716 22.33074 1.000 25.91469 785 TRP A CA 1
ATOM 9226 C C . TRP A 1 757 ? -7.66155 -38.68379 21.45032 1.000 22.58220 785 TRP A C 1
ATOM 9227 O O . TRP A 1 757 ? -8.45912 -39.32991 20.75382 1.000 28.07057 785 TRP A O 1
ATOM 9248 N N . LEU A 1 758 ? -7.56698 -37.36134 21.43539 1.000 24.96227 786 LEU A N 1
ATOM 9249 C CA . LEU A 1 758 ? -8.34601 -36.50509 20.55830 1.000 27.15866 786 LEU A CA 1
ATOM 9250 C C . LEU A 1 758 ? -7.41434 -35.52232 19.87311 1.000 27.92767 786 LEU A C 1
ATOM 9251 O O . LEU A 1 758 ? -6.46605 -35.02322 20.47992 1.000 29.01479 786 LEU A O 1
ATOM 9267 N N . TYR A 1 759 ? -7.75485 -35.17489 18.63534 1.000 28.37858 787 TYR A N 1
ATOM 9268 C CA . TYR A 1 759 ? -7.14267 -34.02595 17.96868 1.000 27.80047 787 TYR A CA 1
ATOM 9269 C C . TYR A 1 759 ? -7.77284 -32.73890 18.49469 1.000 28.56470 787 TYR A C 1
ATOM 9270 O O . TYR A 1 759 ? -8.99745 -32.65703 18.60893 1.000 29.19870 787 TYR A O 1
ATOM 9288 N N . ASN A 1 760 ? -6.95357 -31.74306 18.81385 1.000 26.18010 788 ASN A N 1
ATOM 9289 C CA . ASN A 1 760 ? -7.42049 -30.47545 19.35781 1.000 26.41478 788 ASN A CA 1
ATOM 9290 C C . ASN A 1 760 ? -6.72764 -29.31390 18.65555 1.000 33.31159 788 ASN A C 1
ATOM 9291 O O . ASN A 1 760 ? -5.49484 -29.21407 18.67434 1.000 32.71989 788 ASN A O 1
ATOM 9302 N N . SER A 1 761 ? -7.51939 -28.42119 18.03780 1.000 31.11502 789 SER A N 1
ATOM 9303 C CA . SER A 1 761 ? -6.96640 -27.25121 17.36297 1.000 28.22643 789 SER A CA 1
ATOM 9304 C C . SER A 1 761 ? -7.37661 -25.93392 18.01272 1.000 33.01509 789 SER A C 1
ATOM 9305 O O . SER A 1 761 ? -7.19701 -24.87237 17.39836 1.000 35.24464 789 SER A O 1
ATOM 9313 N N . ASN A 1 762 ? -7.88570 -25.95940 19.25021 1.000 32.67626 790 ASN A N 1
ATOM 9314 C CA . ASN A 1 762 ? -8.11717 -24.73295 19.99089 1.000 33.82641 790 ASN A CA 1
ATOM 9315 C C . ASN A 1 762 ? -6.81791 -23.95736 20.21908 1.000 34.67786 790 ASN A C 1
ATOM 9316 O O . ASN A 1 762 ? -5.72038 -24.52172 20.29856 1.000 31.56935 790 ASN A O 1
ATOM 9325 N N . TYR A 1 763 ? -6.95856 -22.64529 20.40253 1.000 32.25945 791 TYR A N 1
ATOM 9326 C CA . TYR A 1 763 ? -5.89214 -21.86016 21.01187 1.000 35.74797 791 TYR A CA 1
ATOM 9327 C C . TYR A 1 763 ? -5.43418 -22.53085 22.29936 1.000 31.50716 791 TYR A C 1
ATOM 9328 O O . TYR A 1 763 ? -6.24640 -22.97092 23.12606 1.000 31.62081 791 TYR A O 1
ATOM 9346 N N . SER A 1 764 ? -4.12436 -22.61997 22.47645 1.000 33.54075 792 SER A N 1
ATOM 9347 C CA . SER A 1 764 ? -3.57832 -23.46699 23.52497 1.000 31.42544 792 SER A CA 1
ATOM 9348 C C . SER A 1 764 ? -2.22881 -22.92356 23.94489 1.000 29.99902 792 SER A C 1
ATOM 9349 O O . SER A 1 764 ? -1.49826 -22.34461 23.13499 1.000 29.18357 792 SER A O 1
ATOM 9357 N N . CYS A 1 765 ? -1.88898 -23.11567 25.21580 1.000 25.90040 793 CYS A N 1
ATOM 9358 C CA . CYS A 1 765 ? -0.59410 -22.72502 25.72573 1.000 27.69236 793 CYS A CA 1
ATOM 9359 C C . CYS A 1 765 ? 0.43149 -23.84345 25.60589 1.000 25.41753 793 CYS A C 1
ATOM 9360 O O . CYS A 1 765 ? 1.56961 -23.65023 26.02188 1.000 27.39383 793 CYS A O 1
ATOM 9368 N N . GLU A 1 766 ? 0.03518 -24.99304 25.07595 1.000 26.82935 794 GLU A N 1
ATOM 9369 C CA . GLU A 1 766 ? 0.88757 -26.16743 25.01123 1.000 27.43275 794 GLU A CA 1
ATOM 9370 C C . GLU A 1 766 ? 0.60471 -26.87774 23.69733 1.000 32.36659 794 GLU A C 1
ATOM 9371 O O . GLU A 1 766 ? -0.55428 -27.08184 23.32227 1.000 30.00437 794 GLU A O 1
ATOM 9383 N N . LEU A 1 767 ? 1.67183 -27.22375 22.96999 1.000 25.00492 795 LEU A N 1
ATOM 9384 C CA . LEU A 1 767 ? 1.53952 -27.75887 21.62765 1.000 22.73524 795 LEU A CA 1
ATOM 9385 C C . LEU A 1 767 ? 2.28248 -29.06956 21.52091 1.000 26.79930 795 LEU A C 1
ATOM 9386 O O . LEU A 1 767 ? 3.23519 -29.29209 22.26992 1.000 27.57239 795 LEU A O 1
ATOM 9402 N N . SER A 1 768 ? 1.87242 -29.90932 20.57592 1.000 22.48403 796 SER A N 1
ATOM 9403 C CA . SER A 1 768 ? 2.61938 -31.13201 20.29918 1.000 21.78689 796 SER A CA 1
ATOM 9404 C C . SER A 1 768 ? 2.74493 -31.46697 18.82032 1.000 22.00619 796 SER A C 1
ATOM 9405 O O . SER A 1 768 ? 3.45950 -32.41371 18.47758 1.000 25.09432 796 SER A O 1
ATOM 9413 N N . MET A 1 769 ? 2.11759 -30.69128 17.92793 1.000 24.16708 797 MET A N 1
ATOM 9414 C CA . MET A 1 769 ? 2.18933 -30.94486 16.50247 1.000 21.73462 797 MET A CA 1
ATOM 9415 C C . MET A 1 769 ? 2.32943 -29.60931 15.79418 1.000 24.05869 797 MET A C 1
ATOM 9416 O O . MET A 1 769 ? 1.77015 -28.60323 16.23428 1.000 25.45321 797 MET A O 1
ATOM 9430 N N . VAL A 1 770 ? 3.06840 -29.60420 14.68642 1.000 22.26591 798 VAL A N 1
ATOM 9431 C CA . VAL A 1 770 ? 3.06973 -28.46712 13.76090 1.000 22.55230 798 VAL A CA 1
ATOM 9432 C C . VAL A 1 770 ? 2.63508 -28.99324 12.40116 1.000 22.96660 798 VAL A C 1
ATOM 9433 O O . VAL A 1 770 ? 3.25050 -29.91301 11.85710 1.000 25.57315 798 VAL A O 1
ATOM 9446 N N . LEU A 1 771 ? 1.55788 -28.43696 11.84806 1.000 24.80330 799 LEU A N 1
ATOM 9447 C CA . LEU A 1 771 ? 0.99885 -29.03900 10.65006 1.000 26.30417 799 LEU A CA 1
ATOM 9448 C C . LEU A 1 771 ? 1.85132 -28.70359 9.43073 1.000 27.07348 799 LEU A C 1
ATOM 9449 O O . LEU A 1 771 ? 2.34618 -27.57960 9.28967 1.000 30.95826 799 LEU A O 1
ATOM 9465 N N . THR A 1 772 ? 1.98608 -29.67953 8.55239 1.000 26.41000 800 THR A N 1
ATOM 9466 C CA . THR A 1 772 ? 2.83775 -29.57944 7.37104 1.000 30.97041 800 THR A CA 1
ATOM 9467 C C . THR A 1 772 ? 2.15493 -28.84648 6.22384 1.000 31.93363 800 THR A C 1
ATOM 9468 O O . THR A 1 772 ? 2.72316 -28.76977 5.12849 1.000 35.09880 800 THR A O 1
ATOM 9479 N N . GLY A 1 773 ? 0.95465 -28.32490 6.43892 1.000 31.57416 801 GLY A N 1
ATOM 9480 C CA . GLY A 1 773 ? 0.41947 -27.35120 5.50950 1.000 34.58770 801 GLY A CA 1
ATOM 9481 C C . GLY A 1 773 ? 1.15864 -26.03623 5.51637 1.000 37.75744 801 GLY A C 1
ATOM 9482 O O . GLY A 1 773 ? 0.88073 -25.18195 4.66907 1.000 35.98173 801 GLY A O 1
ATOM 9486 N N . ALA A 1 774 ? 2.08220 -25.84171 6.46146 1.000 30.91229 802 ALA A N 1
ATOM 9487 C CA . ALA A 1 774 ? 2.94996 -24.66430 6.48947 1.000 29.51775 802 ALA A CA 1
ATOM 9488 C C . ALA A 1 774 ? 4.11478 -24.93398 7.43887 1.000 27.52155 802 ALA A C 1
ATOM 9489 O O . ALA A 1 774 ? 4.11676 -24.45429 8.57749 1.000 25.99790 802 ALA A O 1
ATOM 9496 N N . ALA A 1 775 ? 5.13112 -25.64803 6.95871 1.000 27.30157 803 ALA A N 1
ATOM 9497 C CA . ALA A 1 775 ? 6.23458 -26.02515 7.83382 1.000 23.46547 803 ALA A CA 1
ATOM 9498 C C . ALA A 1 775 ? 7.45179 -26.44889 7.03759 1.000 21.82786 803 ALA A C 1
ATOM 9499 O O . ALA A 1 775 ? 7.33945 -27.02528 5.94747 1.000 25.88819 803 ALA A O 1
ATOM 9506 N N . PHE A 1 776 ? 8.61880 -26.24790 7.66586 1.000 24.72391 804 PHE A N 1
ATOM 9507 C CA . PHE A 1 776 ? 9.89629 -26.75495 7.16841 1.000 22.29694 804 PHE A CA 1
ATOM 9508 C C . PHE A 1 776 ? 10.21888 -28.12792 7.74506 1.000 25.10315 804 PHE A C 1
ATOM 9509 O O . PHE A 1 776 ? 9.99528 -28.37334 8.92992 1.000 25.50366 804 PHE A O 1
ATOM 9526 N N . PHE A 1 777 ? 10.80418 -28.98978 6.92283 1.000 23.15154 805 PHE A N 1
ATOM 9527 C CA . PHE A 1 777 ? 11.40442 -30.21432 7.44342 1.000 22.55644 805 PHE A CA 1
ATOM 9528 C C . PHE A 1 777 ? 12.45641 -30.72146 6.46657 1.000 24.32623 805 PHE A C 1
ATOM 9529 O O . PHE A 1 777 ? 12.51817 -30.30941 5.30513 1.000 23.45907 805 PHE A O 1
ATOM 9546 N N . HIS A 1 778 ? 13.29876 -31.61493 6.96306 1.000 21.59535 806 HIS A N 1
ATOM 9547 C CA . HIS A 1 778 ? 14.37032 -32.16099 6.15576 1.000 20.45294 806 HIS A CA 1
ATOM 9548 C C . HIS A 1 778 ? 13.89795 -33.23201 5.17611 1.000 22.28565 806 HIS A C 1
ATOM 9549 O O . HIS A 1 778 ? 13.12273 -34.11361 5.53070 1.000 24.92953 806 HIS A O 1
ATOM 9563 N N . LYS A 1 779 ? 14.45956 -33.21318 3.95136 1.000 20.70891 807 LYS A N 1
ATOM 9564 C CA . LYS A 1 779 ? 14.12925 -34.22001 2.95064 1.000 22.46073 807 LYS A CA 1
ATOM 9565 C C . LYS A 1 779 ? 14.32983 -35.65969 3.44544 1.000 23.33014 807 LYS A C 1
ATOM 9566 O O . LYS A 1 779 ? 13.62313 -36.57956 3.01259 1.000 25.32227 807 LYS A O 1
ATOM 9585 N N . TYR A 1 780 ? 15.25513 -35.87426 4.36257 1.000 23.64719 808 TYR A N 1
ATOM 9586 C CA . TYR A 1 780 ? 15.41332 -37.17670 5.00926 1.000 23.19067 808 TYR A CA 1
ATOM 9587 C C . TYR A 1 780 ? 14.08442 -37.77940 5.43897 1.000 21.48437 808 TYR A C 1
ATOM 9588 O O . TYR A 1 780 ? 13.87149 -38.99685 5.27458 1.000 22.49534 808 TYR A O 1
ATOM 9606 N N . TYR A 1 781 ? 13.18754 -36.95914 5.98458 1.000 23.44617 809 TYR A N 1
ATOM 9607 C CA . TYR A 1 781 ? 11.92400 -37.50630 6.48896 1.000 21.34429 809 TYR A CA 1
ATOM 9608 C C . TYR A 1 781 ? 10.96923 -37.84871 5.35087 1.000 26.06895 809 TYR A C 1
ATOM 9609 O O . TYR A 1 781 ? 10.10711 -38.70548 5.52705 1.000 25.63021 809 TYR A O 1
ATOM 9627 N N . ALA A 1 782 ? 11.12364 -37.23421 4.17464 1.000 24.27420 810 ALA A N 1
ATOM 9628 C CA . ALA A 1 782 ? 10.37412 -37.69229 3.00730 1.000 25.95618 810 ALA A CA 1
ATOM 9629 C C . ALA A 1 782 ? 10.74870 -39.12183 2.64408 1.000 25.30358 810 ALA A C 1
ATOM 9630 O O . ALA A 1 782 ? 9.87333 -39.94639 2.31838 1.000 24.11506 810 ALA A O 1
ATOM 9637 N N . TYR A 1 783 ? 12.04239 -39.44389 2.68316 1.000 25.31682 811 TYR A N 1
ATOM 9638 C CA . TYR A 1 783 ? 12.43952 -40.81943 2.41545 1.000 22.55555 811 TYR A CA 1
ATOM 9639 C C . TYR A 1 783 ? 11.86644 -41.76480 3.45566 1.000 23.91527 811 TYR A C 1
ATOM 9640 O O . TYR A 1 783 ? 11.35746 -42.84376 3.12573 1.000 25.25576 811 TYR A O 1
ATOM 9658 N N . LEU A 1 784 ? 11.98884 -41.39926 4.73347 1.000 24.40936 812 LEU A N 1
ATOM 9659 C CA . LEU A 1 784 ? 11.48921 -42.28313 5.78721 1.000 23.53479 812 LEU A CA 1
ATOM 9660 C C . LEU A 1 784 ? 9.97478 -42.45870 5.67768 1.000 25.07133 812 LEU A C 1
ATOM 9661 O O . LEU A 1 784 ? 9.46647 -43.58486 5.70525 1.000 26.32801 812 LEU A O 1
ATOM 9677 N N . TYR A 1 785 ? 9.24919 -41.34430 5.57291 1.000 23.38188 813 TYR A N 1
ATOM 9678 C CA . TYR A 1 785 ? 7.78625 -41.39401 5.48202 1.000 24.00051 813 TYR A CA 1
ATOM 9679 C C . TYR A 1 785 ? 7.36949 -42.29233 4.33221 1.000 25.38860 813 TYR A C 1
ATOM 9680 O O . TYR A 1 785 ? 6.39611 -43.06494 4.43325 1.000 25.51136 813 TYR A O 1
ATOM 9698 N N . SER A 1 786 ? 8.05386 -42.15250 3.19846 1.000 24.83643 814 SER A N 1
ATOM 9699 C CA . SER A 1 786 ? 7.59002 -42.80799 1.97646 1.000 24.76537 814 SER A CA 1
ATOM 9700 C C . SER A 1 786 ? 7.97660 -44.27210 1.89846 1.000 31.70260 814 SER A C 1
ATOM 9701 O O . SER A 1 786 ? 7.23793 -45.06784 1.31747 1.000 29.55812 814 SER A O 1
ATOM 9709 N N . TYR A 1 787 ? 9.12583 -44.64629 2.45826 1.000 26.74410 815 TYR A N 1
ATOM 9710 C CA . TYR A 1 787 ? 9.72472 -45.92663 2.14023 1.000 29.13347 815 TYR A CA 1
ATOM 9711 C C . TYR A 1 787 ? 10.08465 -46.76432 3.35103 1.000 28.81552 815 TYR A C 1
ATOM 9712 O O . TYR A 1 787 ? 10.43787 -47.93212 3.17843 1.000 35.03270 815 TYR A O 1
ATOM 9730 N N . VAL A 1 788 ? 10.05157 -46.21747 4.56190 1.000 27.07279 816 VAL A N 1
ATOM 9731 C CA . VAL A 1 788 ? 10.47774 -46.95132 5.74885 1.000 25.11881 816 VAL A CA 1
ATOM 9732 C C . VAL A 1 788 ? 9.36636 -47.06439 6.78294 1.000 29.51540 816 VAL A C 1
ATOM 9733 O O . VAL A 1 788 ? 9.17516 -48.13390 7.37923 1.000 29.90072 816 VAL A O 1
ATOM 9746 N N . MET A 1 789 ? 8.60717 -46.00224 6.97937 1.000 27.82063 817 MET A N 1
ATOM 9747 C CA . MET A 1 789 ? 7.46366 -45.98619 7.87747 1.000 27.45871 817 MET A CA 1
ATOM 9748 C C . MET A 1 789 ? 6.46736 -47.06572 7.46975 1.000 27.44622 817 MET A C 1
ATOM 9749 O O . MET A 1 789 ? 6.36211 -47.40521 6.29082 1.000 29.22276 817 MET A O 1
ATOM 9763 N N . PRO A 1 790 ? 5.72719 -47.62240 8.43742 1.000 29.74630 818 PRO A N 1
ATOM 9764 C CA . PRO A 1 790 ? 4.77159 -48.69640 8.11938 1.000 31.19280 818 PRO A CA 1
ATOM 9765 C C . PRO A 1 790 ? 3.73260 -48.31635 7.07420 1.000 29.11810 818 PRO A C 1
ATOM 9766 O O . PRO A 1 790 ? 3.14570 -47.22856 7.09896 1.000 31.25647 818 PRO A O 1
ATOM 9777 N N . GLN A 1 791 ? 3.47971 -49.27204 6.17660 1.000 29.36711 819 GLN A N 1
ATOM 9778 C CA . GLN A 1 791 ? 2.49620 -49.07484 5.11872 1.000 34.40830 819 GLN A CA 1
ATOM 9779 C C . GLN A 1 791 ? 1.10427 -48.78628 5.67179 1.000 27.57963 819 GLN A C 1
ATOM 9780 O O . GLN A 1 791 ? 0.35897 -48.00630 5.07063 1.000 30.43528 819 GLN A O 1
ATOM 9794 N N . ALA A 1 792 ? 0.74438 -49.36124 6.82453 1.000 32.01948 820 ALA A N 1
ATOM 9795 C CA . ALA A 1 792 ? -0.60033 -49.17054 7.35728 1.000 35.65140 820 ALA A CA 1
ATOM 9796 C C . ALA A 1 792 ? -0.92745 -47.70172 7.59449 1.000 31.54088 820 ALA A C 1
ATOM 9797 O O . ALA A 1 792 ? -2.09896 -47.29091 7.51264 1.000 31.90292 820 ALA A O 1
ATOM 9804 N N . ILE A 1 793 ? 0.08732 -46.89068 7.90929 1.000 30.51050 821 ILE A N 1
ATOM 9805 C CA . ILE A 1 793 ? -0.13683 -45.46865 8.13037 1.000 29.79750 821 ILE A CA 1
ATOM 9806 C C . ILE A 1 793 ? -0.45963 -44.76861 6.81596 1.000 27.59481 821 ILE A C 1
ATOM 9807 O O . ILE A 1 793 ? -1.38231 -43.95216 6.74938 1.000 28.63180 821 ILE A O 1
ATOM 9823 N N . ARG A 1 794 ? 0.31383 -45.04811 5.76625 1.000 30.65247 822 ARG A N 1
ATOM 9824 C CA . ARG A 1 794 ? 0.01941 -44.44835 4.46715 1.000 29.44455 822 ARG A CA 1
ATOM 9825 C C . ARG A 1 794 ? -1.33916 -44.90298 3.95093 1.000 30.56300 822 ARG A C 1
ATOM 9826 O O . ARG A 1 794 ? -2.06037 -44.10855 3.32864 1.000 30.49377 822 ARG A O 1
ATOM 9847 N N . ASP A 1 795 ? -1.70511 -46.15545 4.24267 1.000 32.33764 823 ASP A N 1
ATOM 9848 C CA . ASP A 1 795 ? -3.00883 -46.68558 3.85720 1.000 32.37693 823 ASP A CA 1
ATOM 9849 C C . ASP A 1 795 ? -4.14505 -45.94910 4.54786 1.000 37.39749 823 ASP A C 1
ATOM 9850 O O . ASP A 1 795 ? -5.17237 -45.65086 3.91995 1.000 36.31013 823 ASP A O 1
ATOM 9859 N N . MET A 1 796 ? -4.00370 -45.65944 5.83896 1.000 34.43387 824 MET A N 1
ATOM 9860 C CA . MET A 1 796 ? -5.05674 -44.91807 6.50441 1.000 33.11527 824 MET A CA 1
ATOM 9861 C C . MET A 1 796 ? -5.18031 -43.50739 5.93873 1.000 34.74763 824 MET A C 1
ATOM 9862 O O . MET A 1 796 ? -6.29424 -42.97598 5.81141 1.000 32.63769 824 MET A O 1
ATOM 9876 N N . VAL A 1 797 ? -4.05195 -42.86574 5.61117 1.000 29.15621 825 VAL A N 1
ATOM 9877 C CA . VAL A 1 797 ? -4.10178 -41.55055 5.00245 1.000 30.06807 825 VAL A CA 1
ATOM 9878 C C . VAL A 1 797 ? -4.92188 -41.59694 3.72298 1.000 33.63228 825 VAL A C 1
ATOM 9879 O O . VAL A 1 797 ? -5.71435 -40.69109 3.44859 1.000 34.01992 825 VAL A O 1
ATOM 9892 N N . ASP A 1 798 ? -4.72498 -42.62892 2.91328 1.000 35.46935 826 ASP A N 1
ATOM 9893 C CA . ASP A 1 798 ? -5.48175 -42.72607 1.67016 1.000 41.03218 826 ASP A CA 1
ATOM 9894 C C . ASP A 1 798 ? -6.93128 -43.15118 1.90403 1.000 42.06414 826 ASP A C 1
ATOM 9895 O O . ASP A 1 798 ? -7.81766 -42.71530 1.16062 1.000 41.93780 826 ASP A O 1
ATOM 9904 N N . GLU A 1 799 ? -7.19775 -43.95772 2.93330 1.000 41.60626 827 GLU A N 1
ATOM 9905 C CA . GLU A 1 799 ? -8.57997 -44.33693 3.22857 1.000 39.65175 827 GLU A CA 1
ATOM 9906 C C . GLU A 1 799 ? -9.42979 -43.11426 3.56305 1.000 45.39481 827 GLU A C 1
ATOM 9907 O O . GLU A 1 799 ? -10.53205 -42.94350 3.02797 1.000 43.88592 827 GLU A O 1
ATOM 9919 N N . TYR A 1 800 ? -8.93532 -42.24804 4.44621 1.000 39.93786 828 TYR A N 1
ATOM 9920 C CA . TYR A 1 800 ? -9.68443 -41.08763 4.88840 1.000 36.79001 828 TYR A CA 1
ATOM 9921 C C . TYR A 1 800 ? -9.37840 -39.82505 4.08693 1.000 39.51757 828 TYR A C 1
ATOM 9922 O O . TYR A 1 800 ? -10.10041 -38.83005 4.22853 1.000 36.33747 828 TYR A O 1
ATOM 9940 N N . ILE A 1 801 ? -8.34381 -39.84026 3.24319 1.000 39.73257 829 ILE A N 1
ATOM 9941 C CA . ILE A 1 801 ? -7.85930 -38.63213 2.58048 1.000 38.22451 829 ILE A CA 1
ATOM 9942 C C . ILE A 1 801 ? -7.65657 -37.56313 3.65058 1.000 35.45111 829 ILE A C 1
ATOM 9943 O O . ILE A 1 801 ? -8.23709 -36.47080 3.60716 1.000 32.75075 829 ILE A O 1
ATOM 9959 N N . ASN A 1 802 ? -6.80705 -37.86883 4.62428 1.000 33.39603 830 ASN A N 1
ATOM 9960 C CA . ASN A 1 802 ? -6.68315 -37.05983 5.82013 1.000 29.39938 830 ASN A CA 1
ATOM 9961 C C . ASN A 1 802 ? -5.43189 -37.53926 6.53779 1.000 27.68458 830 ASN A C 1
ATOM 9962 O O . ASN A 1 802 ? -4.94900 -38.63813 6.28303 1.000 30.46665 830 ASN A O 1
ATOM 9973 N N .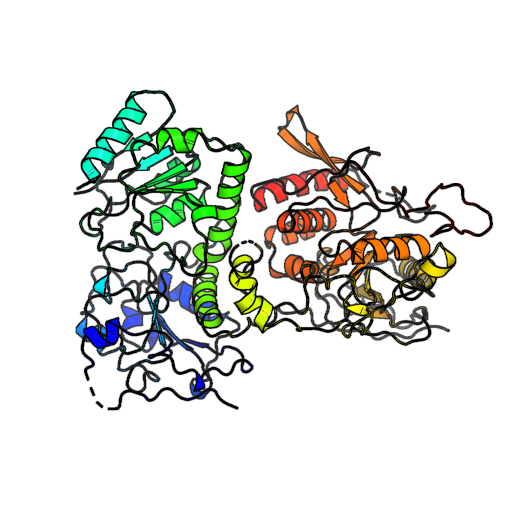 CYS A 1 803 ? -4.92533 -36.69199 7.42883 1.000 31.27142 831 CYS A N 1
ATOM 9974 C CA . CYS A 1 803 ? -4.01454 -37.06807 8.50365 1.000 27.72379 831 CYS A CA 1
ATOM 9975 C C . CYS A 1 803 ? -2.55431 -37.26899 8.10539 1.000 27.70775 831 CYS A C 1
ATOM 9976 O O . CYS A 1 803 ? -1.79740 -37.83588 8.91508 1.000 27.84366 831 CYS A O 1
ATOM 9983 N N . GLU A 1 804 ? -2.12173 -36.84615 6.91871 1.000 28.99343 832 GLU A N 1
ATOM 9984 C CA . GLU A 1 804 ? -0.70653 -37.01617 6.57721 1.000 28.98250 832 GLU A CA 1
ATOM 9985 C C . GLU A 1 804 ? 0.16367 -36.08784 7.42033 1.000 28.47284 832 GLU A C 1
ATOM 9986 O O . GLU A 1 804 ? 1.30429 -36.44525 7.75743 1.000 27.36547 832 GLU A O 1
ATOM 9998 N N . ASP A 1 805 ? -0.37670 -34.92882 7.80722 1.000 28.62201 833 ASP A N 1
ATOM 9999 C CA . ASP A 1 805 ? 0.32032 -34.02981 8.71691 1.000 28.78426 833 ASP A CA 1
ATOM 10000 C C . ASP A 1 805 ? 0.50366 -34.67200 10.09351 1.000 31.72249 833 ASP A C 1
ATOM 10001 O O . ASP A 1 805 ? 1.57922 -34.60688 10.68407 1.000 27.09524 833 ASP A O 1
ATOM 10010 N N . ILE A 1 806 ? -0.54951 -35.28432 10.62937 1.000 26.98017 834 ILE A N 1
ATOM 10011 C CA . ILE A 1 806 ? -0.42604 -36.01129 11.89758 1.000 24.97110 834 ILE A CA 1
ATOM 10012 C C . ILE A 1 806 ? 0.61778 -37.11757 11.77379 1.000 22.71142 834 ILE A C 1
ATOM 10013 O O . ILE A 1 806 ? 1.48093 -37.29022 12.64768 1.000 25.59184 834 ILE A O 1
ATOM 10029 N N . ALA A 1 807 ? 0.55758 -37.88019 10.68319 1.000 24.95986 835 ALA A N 1
ATOM 10030 C CA . ALA A 1 807 ? 1.50405 -38.96759 10.47359 1.000 22.85827 835 ALA A CA 1
ATOM 10031 C C . ALA A 1 807 ? 2.94849 -38.46529 10.45103 1.000 23.86752 835 ALA A C 1
ATOM 10032 O O . ALA A 1 807 ? 3.83666 -39.08497 11.04120 1.000 23.82934 835 ALA A O 1
ATOM 10039 N N . MET A 1 808 ? 3.21663 -37.34147 9.78267 1.000 23.99764 836 MET A N 1
ATOM 10040 C CA . MET A 1 808 ? 4.60187 -36.85994 9.73982 1.000 24.94486 836 MET A CA 1
ATOM 10041 C C . MET A 1 808 ? 5.07730 -36.40534 11.11776 1.000 24.70823 836 MET A C 1
ATOM 10042 O O . MET A 1 808 ? 6.24844 -36.62056 11.47672 1.000 24.16896 836 MET A O 1
ATOM 10056 N N . ASN A 1 809 ? 4.18407 -35.82456 11.92398 1.000 22.72395 837 ASN A N 1
ATOM 10057 C CA . ASN A 1 809 ? 4.55877 -35.43357 13.27650 1.000 21.48350 837 ASN A CA 1
ATOM 10058 C C . ASN A 1 809 ? 4.84408 -36.64850 14.13968 1.000 23.39860 837 ASN A C 1
ATOM 10059 O O . ASN A 1 809 ? 5.78260 -36.63516 14.95240 1.000 22.95915 837 ASN A O 1
ATOM 10070 N N . PHE A 1 810 ? 4.02978 -37.70267 14.00623 1.000 22.09713 838 PHE A N 1
ATOM 10071 C CA . PHE A 1 810 ? 4.33913 -38.96817 14.67753 1.000 23.03955 838 PHE A CA 1
ATOM 10072 C C . PHE A 1 810 ? 5.72811 -39.47585 14.30663 1.000 23.73033 838 PHE A C 1
ATOM 10073 O O . PHE A 1 810 ? 6.50476 -39.88348 15.17120 1.000 23.78316 838 PHE A O 1
ATOM 10090 N N . LEU A 1 811 ? 6.04271 -39.47848 13.00549 1.000 22.13611 839 LEU A N 1
ATOM 10091 C CA . LEU A 1 811 ? 7.32382 -39.98104 12.53481 1.000 21.64140 839 LEU A CA 1
ATOM 10092 C C . LEU A 1 811 ? 8.49057 -39.18459 13.10725 1.000 22.57471 839 LEU A C 1
ATOM 10093 O O . LEU A 1 811 ? 9.45608 -39.76952 13.60869 1.000 21.87892 839 LEU A O 1
ATOM 10109 N N . VAL A 1 812 ? 8.45317 -37.85752 12.97002 1.000 21.38579 840 VAL A N 1
ATOM 10110 C CA . VAL A 1 812 ? 9.59538 -37.04494 13.40314 1.000 20.77426 840 VAL A CA 1
ATOM 10111 C C . VAL A 1 812 ? 9.75692 -37.11440 14.91143 1.000 22.78666 840 VAL A C 1
ATOM 10112 O O . VAL A 1 812 ? 10.88295 -37.21781 15.41505 1.000 21.85554 840 VAL A O 1
ATOM 10125 N N . SER A 1 813 ? 8.64440 -37.10327 15.66096 1.000 22.00231 841 SER A N 1
ATOM 10126 C CA . SER A 1 813 ? 8.76762 -37.17463 17.11926 1.000 22.08432 841 SER A CA 1
ATOM 10127 C C . SER A 1 813 ? 9.18898 -38.56153 17.59469 1.000 21.69073 841 SER A C 1
ATOM 10128 O O . SER A 1 813 ? 9.86708 -38.67747 18.62919 1.000 22.29783 841 SER A O 1
ATOM 10136 N N . HIS A 1 814 ? 8.85172 -39.60285 16.83842 1.000 21.34806 842 HIS A N 1
ATOM 10137 C CA . HIS A 1 814 ? 9.36083 -40.94623 17.11625 1.000 22.57781 842 HIS A CA 1
ATOM 10138 C C . HIS A 1 814 ? 10.88467 -40.99830 16.96499 1.000 25.95498 842 HIS A C 1
ATOM 10139 O O . HIS A 1 814 ? 11.59501 -41.56697 17.80089 1.000 24.63426 842 HIS A O 1
ATOM 10153 N N . ILE A 1 815 ? 11.38970 -40.44444 15.86299 1.000 21.52299 843 ILE A N 1
ATOM 10154 C CA . ILE A 1 815 ? 12.82555 -40.49335 15.58138 1.000 24.65757 843 ILE A CA 1
ATOM 10155 C C . ILE A 1 815 ? 13.59899 -39.64854 16.58431 1.000 24.55147 843 ILE A C 1
ATOM 10156 O O . ILE A 1 815 ? 14.66623 -40.06550 17.07246 1.000 27.27735 843 ILE A O 1
ATOM 10172 N N . THR A 1 816 ? 13.10641 -38.44790 16.89302 1.000 22.07487 844 THR A N 1
ATOM 10173 C CA . THR A 1 816 ? 13.86480 -37.47878 17.66142 1.000 21.27494 844 THR A CA 1
ATOM 10174 C C . THR A 1 816 ? 13.55921 -37.49861 19.14469 1.000 22.74301 844 THR A C 1
ATOM 10175 O O . THR A 1 816 ? 14.36638 -37.00209 19.92908 1.000 22.95283 844 THR A O 1
ATOM 10186 N N . ARG A 1 817 ? 12.38497 -37.99865 19.53920 1.000 23.65247 845 ARG A N 1
ATOM 10187 C CA . ARG A 1 817 ? 11.89612 -37.87615 20.90377 1.000 23.25903 845 ARG A CA 1
ATOM 10188 C C . ARG A 1 817 ? 11.88977 -36.42488 21.36906 1.000 24.09156 845 ARG A C 1
ATOM 10189 O O . ARG A 1 817 ? 12.20099 -36.09823 22.51914 1.000 23.43571 845 ARG A O 1
ATOM 10210 N N . LYS A 1 818 ? 11.48583 -35.52694 20.46809 1.000 23.12265 846 LYS A N 1
ATOM 10211 C CA . LYS A 1 818 ? 11.30084 -34.12235 20.76316 1.000 24.24675 846 LYS A CA 1
ATOM 10212 C C . LYS A 1 818 ? 10.00299 -33.61169 20.16254 1.000 20.70457 846 LYS A C 1
ATOM 10213 O O . LYS A 1 818 ? 9.55485 -34.13148 19.13246 1.000 22.42187 846 LYS A O 1
ATOM 10232 N N . PRO A 1 819 ? 9.41061 -32.58642 20.76620 1.000 22.14967 847 PRO A N 1
ATOM 10233 C CA . PRO A 1 819 ? 8.26736 -31.88367 20.13389 1.000 22.28124 847 PRO A CA 1
ATOM 10234 C C . PRO A 1 819 ? 8.71865 -31.10490 18.91776 1.000 24.11604 847 PRO A C 1
ATOM 10235 O O . PRO A 1 819 ? 9.92184 -30.92422 18.68763 1.000 24.32999 847 PRO A O 1
ATOM 10246 N N . PRO A 1 820 ? 7.77275 -30.63850 18.10272 1.000 22.40822 848 PRO A N 1
ATOM 10247 C CA . PRO A 1 820 ? 8.11376 -29.70137 17.02472 1.000 24.07282 848 PRO A CA 1
ATOM 10248 C C . PRO A 1 820 ? 8.42719 -28.31621 17.55741 1.000 24.52225 848 PRO A C 1
ATOM 10249 O O . PRO A 1 820 ? 8.33265 -28.05735 18.76202 1.000 22.03062 848 PRO A O 1
ATOM 10260 N N . ILE A 1 821 ? 8.76104 -27.39260 16.67166 1.000 23.39039 849 ILE A N 1
ATOM 10261 C CA . ILE A 1 821 ? 8.98552 -25.99979 17.04299 1.000 22.97779 849 ILE A CA 1
ATOM 10262 C C . ILE A 1 821 ? 7.99259 -25.12899 16.29317 1.000 22.35244 849 ILE A C 1
ATOM 10263 O O . ILE A 1 821 ? 7.86675 -25.23241 15.06469 1.000 24.81413 849 ILE A O 1
ATOM 10279 N N . LYS A 1 822 ? 7.25026 -24.31534 17.04464 1.000 23.67738 850 LYS A N 1
ATOM 10280 C CA . LYS A 1 822 ? 6.25721 -23.41877 16.47111 1.000 23.07207 850 LYS A CA 1
ATOM 10281 C C . LYS A 1 822 ? 6.82700 -22.01034 16.39649 1.000 24.49430 850 LYS A C 1
ATOM 10282 O O . LYS A 1 822 ? 7.38995 -21.50555 17.37963 1.000 24.26933 850 LYS A O 1
ATOM 10301 N N . VAL A 1 823 ? 6.63924 -21.37727 15.24535 1.000 27.89171 851 VAL A N 1
ATOM 10302 C CA . VAL A 1 823 ? 7.21408 -20.07691 14.91861 1.000 28.77625 851 VAL A CA 1
ATOM 10303 C C . VAL A 1 823 ? 6.09019 -19.05553 14.76696 1.000 27.76188 851 VAL A C 1
ATOM 10304 O O . VAL A 1 823 ? 5.08709 -19.32042 14.10375 1.000 29.82069 851 VAL A O 1
ATOM 10317 N N . THR A 1 824 ? 6.28510 -17.87949 15.37492 1.000 32.49178 852 THR A N 1
ATOM 10318 C CA . THR A 1 824 ? 5.38879 -16.71857 15.32739 1.000 31.06988 852 THR A CA 1
ATOM 10319 C C . THR A 1 824 ? 4.05348 -16.93932 16.01857 1.000 32.68716 852 THR A C 1
ATOM 10320 O O . THR A 1 824 ? 3.70254 -18.06359 16.37491 1.000 33.76584 852 THR A O 1
ATOM 10331 N N . SER A 1 825 ? 3.28162 -15.85466 16.18508 1.000 38.61353 853 SER A N 1
ATOM 10332 C CA . SER A 1 825 ? 2.01679 -15.89628 16.90405 1.000 40.19112 853 SER A CA 1
ATOM 10333 C C . SER A 1 825 ? 0.84288 -16.29052 16.02144 1.000 42.31620 853 SER A C 1
ATOM 10334 O O . SER A 1 825 ? -0.29974 -16.27958 16.49012 1.000 42.45528 853 SER A O 1
ATOM 10342 N N . ARG A 1 826 ? 1.10221 -16.64529 14.77118 1.000 39.25648 854 ARG A N 1
ATOM 10343 C CA . ARG A 1 826 ? 0.06123 -17.05555 13.83739 1.000 49.36387 854 ARG A CA 1
ATOM 10344 C C . ARG A 1 826 ? -0.61165 -18.35451 14.27449 1.000 51.62287 854 ARG A C 1
ATOM 10345 O O . ARG A 1 826 ? 0.05784 -19.29570 14.69907 1.000 40.61917 854 ARG A O 1
ATOM 10366 N N . TRP A 1 827 ? -1.94579 -18.42630 14.14181 1.000 37.82422 855 TRP A N 1
ATOM 10367 C CA . TRP A 1 827 ? -2.64710 -19.68233 14.40831 1.000 42.36983 855 TRP A CA 1
ATOM 10368 C C . TRP A 1 827 ? -3.23811 -20.33201 13.17064 1.000 49.39626 855 TRP A C 1
ATOM 10369 O O . TRP A 1 827 ? -3.08351 -21.54892 12.97753 1.000 47.91392 855 TRP A O 1
ATOM 10390 N N . THR A 1 828 ? -3.92998 -19.56420 12.33868 1.000 48.44775 856 THR A N 1
ATOM 10391 C CA . THR A 1 828 ? -4.36981 -20.04393 11.04108 1.000 59.24594 856 THR A CA 1
ATOM 10392 C C . THR A 1 828 ? -3.57820 -19.33722 9.95542 1.000 49.50628 856 THR A C 1
ATOM 10393 O O . THR A 1 828 ? -3.06151 -18.23317 10.13406 1.000 50.20788 856 THR A O 1
ATOM 10404 N N . PHE A 1 829 ? -3.51362 -19.99274 8.81980 1.000 50.82480 857 PHE A N 1
ATOM 10405 C CA . PHE A 1 829 ? -2.52379 -19.66476 7.81059 1.000 60.71560 857 PHE A CA 1
ATOM 10406 C C . PHE A 1 829 ? -3.12673 -19.63996 6.41633 1.000 63.25301 857 PHE A C 1
ATOM 10407 O O . PHE A 1 829 ? -2.37532 -19.56665 5.43767 1.000 64.25783 857 PHE A O 1
ATOM 10424 N N . ARG A 1 830 ? -4.44737 -19.70489 6.29296 1.000 62.38953 858 ARG A N 1
ATOM 10425 C CA . ARG A 1 830 ? -5.09645 -19.56323 5.00265 1.000 60.51434 858 ARG A CA 1
ATOM 10426 C C . ARG A 1 830 ? -5.35781 -18.09132 4.72128 1.000 59.78899 858 ARG A C 1
ATOM 10427 O O . ARG A 1 830 ? -5.13493 -17.21853 5.56127 1.000 55.64524 858 ARG A O 1
ATOM 10448 N N . CYS A 1 831 ? -5.82969 -17.81921 3.51241 1.000 65.97185 859 CYS A N 1
ATOM 10449 C CA . CYS A 1 831 ? -6.09642 -16.44806 3.12333 1.000 67.90827 859 CYS A CA 1
ATOM 10450 C C . CYS A 1 831 ? -7.07333 -15.80374 4.10090 1.000 70.89395 859 CYS A C 1
ATOM 10451 O O . CYS A 1 831 ? -7.88636 -16.49098 4.72807 1.000 70.20515 859 CYS A O 1
ATOM 10458 N N . PRO A 1 832 ? -7.01742 -14.48198 4.24108 1.000 68.17029 860 PRO A N 1
ATOM 10459 C CA . PRO A 1 832 ? -8.00280 -13.80126 5.09558 1.000 68.41054 860 PRO A CA 1
ATOM 10460 C C . PRO A 1 832 ? -9.43648 -14.18393 4.76291 1.000 75.79697 860 PRO A C 1
ATOM 10461 O O . PRO A 1 832 ? -10.21768 -14.51971 5.66589 1.000 76.41116 860 PRO A O 1
ATOM 10472 N N . GLY A 1 833 ? -9.79935 -14.16547 3.48423 1.000 69.75151 861 GLY A N 1
ATOM 10473 C CA . GLY A 1 833 ? -11.15814 -14.42461 3.06718 1.000 72.60755 861 GLY A CA 1
ATOM 10474 C C . GLY A 1 833 ? -11.50373 -15.87502 2.82551 1.000 82.81910 861 GLY A C 1
ATOM 10475 O O . GLY A 1 833 ? -12.60214 -16.16259 2.33699 1.000 79.41735 861 GLY A O 1
ATOM 10479 N N . CYS A 1 834 ? -10.62793 -16.78940 3.16828 1.000 81.22161 862 CYS A N 1
ATOM 10480 C CA . CYS A 1 834 ? -10.80643 -18.17735 2.76407 1.000 73.06204 862 CYS A CA 1
ATOM 10481 C C . CYS A 1 834 ? -11.50266 -18.98325 3.85637 1.000 71.57761 862 CYS A C 1
ATOM 10482 O O . CYS A 1 834 ? -11.41405 -18.64213 5.04000 1.000 70.86849 862 CYS A O 1
ATOM 10489 N N . PRO A 1 835 ? -12.20507 -20.06444 3.47169 1.000 75.35138 863 PRO A N 1
ATOM 10490 C CA . PRO A 1 835 ? -12.95758 -20.92580 4.39270 1.000 72.88682 863 PRO A CA 1
ATOM 10491 C C . PRO A 1 835 ? -12.25881 -21.17678 5.72556 1.000 69.84571 863 PRO A C 1
ATOM 10492 O O . PRO A 1 835 ? -11.68151 -22.24807 5.91521 1.000 73.26102 863 PRO A O 1
ATOM 10503 N N . ASP A 1 841 ? -15.10378 -30.30535 7.48370 1.000 86.61502 869 ASP A N 1
ATOM 10504 C CA . ASP A 1 841 ? -16.38413 -30.52771 8.15136 1.000 85.80657 869 ASP A CA 1
ATOM 10505 C C . ASP A 1 841 ? -16.19460 -31.40847 9.38758 1.000 71.96354 869 ASP A C 1
ATOM 10506 O O . ASP A 1 841 ? -15.07083 -31.76955 9.72850 1.000 71.28011 869 ASP A O 1
ATOM 10514 N N . ASP A 1 842 ? -17.29498 -31.75472 10.06289 1.000 80.13777 870 ASP A N 1
ATOM 10515 C CA . ASP A 1 842 ? -17.18103 -32.47799 11.32652 1.000 64.18003 870 ASP A CA 1
ATOM 10516 C C . ASP A 1 842 ? -16.60686 -33.87703 11.12668 1.000 61.31112 870 ASP A C 1
ATOM 10517 O O . ASP A 1 842 ? -15.77064 -34.31743 11.91981 1.000 60.29511 870 ASP A O 1
ATOM 10526 N N . SER A 1 843 ? -17.05381 -34.60548 10.09478 1.000 54.93612 871 SER A N 1
ATOM 10527 C CA . SER A 1 843 ? -16.55436 -35.96584 9.90222 1.000 53.61646 871 SER A CA 1
ATOM 10528 C C . SER A 1 843 ? -15.04073 -35.96580 9.70321 1.000 52.37431 871 SER A C 1
ATOM 10529 O O . SER A 1 843 ? -14.34081 -36.86024 10.19339 1.000 43.31028 871 SER A O 1
ATOM 10537 N N . HIS A 1 844 ? -14.52498 -34.96089 8.99127 1.000 58.77529 872 HIS A N 1
ATOM 10538 C CA . HIS A 1 844 ? -13.08433 -34.81402 8.78610 1.000 53.79254 872 HIS A CA 1
ATOM 10539 C C . HIS A 1 844 ? -12.35106 -34.61063 10.10733 1.000 49.05431 872 HIS A C 1
ATOM 10540 O O . HIS A 1 844 ? -11.24422 -35.12998 10.30238 1.000 42.33754 872 HIS A O 1
ATOM 10554 N N . PHE A 1 845 ? -12.95434 -33.86565 11.02955 1.000 43.56883 873 PHE A N 1
ATOM 10555 C CA . PHE A 1 845 ? -12.35798 -33.65226 12.34648 1.000 43.70495 873 PHE A CA 1
ATOM 10556 C C . PHE A 1 845 ? -12.36630 -34.93268 13.16769 1.000 46.43520 873 PHE A C 1
ATOM 10557 O O . PHE A 1 845 ? -11.38003 -35.24561 13.83833 1.000 37.29474 873 PHE A O 1
ATOM 10574 N N . HIS A 1 846 ? -13.45661 -35.70186 13.10778 1.000 39.57801 874 HIS A N 1
ATOM 10575 C CA . HIS A 1 846 ? -13.51261 -36.96475 13.83648 1.000 43.30261 874 HIS A CA 1
ATOM 10576 C C . HIS A 1 846 ? -12.56750 -37.99862 13.24636 1.000 36.87146 874 HIS A C 1
ATOM 10577 O O . HIS A 1 846 ? -12.10324 -38.88771 13.96454 1.000 38.75149 874 HIS A O 1
A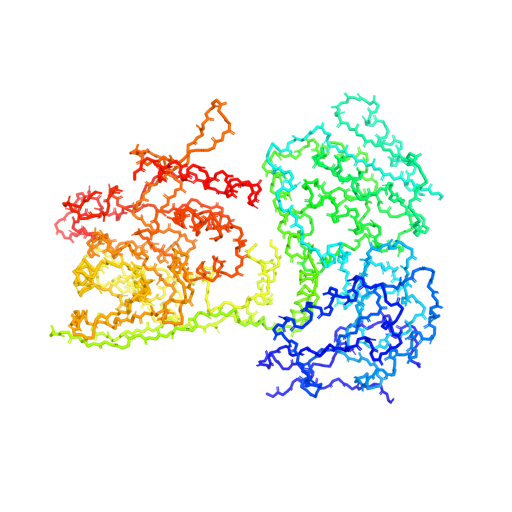TOM 10591 N N . GLU A 1 847 ? -12.29393 -37.92398 11.94251 1.000 38.06266 875 GLU A N 1
ATOM 10592 C CA . GLU A 1 847 ? -11.30046 -38.80953 11.35075 1.000 39.31143 875 GLU A CA 1
ATOM 10593 C C . GLU A 1 847 ? -9.93290 -38.58760 11.97940 1.000 30.01732 875 GLU A C 1
ATOM 10594 O O . GLU A 1 847 ? -9.15389 -39.53459 12.10226 1.000 32.25882 875 GLU A O 1
ATOM 10606 N N . ARG A 1 848 ? -9.64906 -37.36637 12.41313 1.000 33.36801 876 ARG A N 1
ATOM 10607 C CA . ARG A 1 848 ? -8.32612 -37.05959 12.96246 1.000 31.20860 876 ARG A CA 1
ATOM 10608 C C . ARG A 1 848 ? -8.14030 -37.69432 14.33900 1.000 35.11395 876 ARG A C 1
ATOM 10609 O O . ARG A 1 848 ? -7.04005 -38.16284 14.65717 1.000 29.69209 876 ARG A O 1
ATOM 10630 N N . HIS A 1 849 ? -9.20542 -37.77125 15.15081 1.000 31.67529 877 HIS A N 1
ATOM 10631 C CA . HIS A 1 849 ? -9.12846 -38.55860 16.37886 1.000 29.80723 877 HIS A CA 1
ATOM 10632 C C . HIS A 1 849 ? -8.81288 -40.01410 16.06662 1.000 29.91212 877 HIS A C 1
ATOM 10633 O O . HIS A 1 849 ? -7.99372 -40.65207 16.74426 1.000 29.59915 877 HIS A O 1
ATOM 10647 N N . LYS A 1 850 ? -9.46270 -40.56789 15.04301 1.000 28.79069 878 LYS A N 1
ATOM 10648 C CA . LYS A 1 850 ? -9.27472 -41.96700 14.72421 1.000 31.91257 878 LYS A CA 1
ATOM 10649 C C . LYS A 1 850 ? -7.86954 -42.22061 14.20558 1.000 30.88977 878 LYS A C 1
ATOM 10650 O O . LYS A 1 850 ? -7.26511 -43.24244 14.52664 1.000 29.85442 878 LYS A O 1
ATOM 10669 N N . CYS A 1 851 ? -7.35154 -41.30404 13.37770 1.000 31.61029 879 CYS A N 1
ATOM 10670 C CA . CYS A 1 851 ? -5.96671 -41.41291 12.92935 1.000 31.59909 879 CYS A CA 1
ATOM 10671 C C . CYS A 1 851 ? -5.00829 -41.43784 14.10578 1.000 27.51290 879 CYS A C 1
ATOM 10672 O O . CYS A 1 851 ? -4.10686 -42.28520 14.16756 1.000 29.62568 879 CYS A O 1
ATOM 10679 N N . ILE A 1 852 ? -5.17045 -40.50457 15.04439 1.000 27.35625 880 ILE A N 1
ATOM 10680 C CA . ILE A 1 852 ? -4.20935 -40.43210 16.14384 1.000 27.25155 880 ILE A CA 1
ATOM 10681 C C . ILE A 1 852 ? -4.18705 -41.75691 16.90506 1.000 30.42708 880 ILE A C 1
ATOM 10682 O O . ILE A 1 852 ? -3.12431 -42.31252 17.20328 1.000 26.05400 880 ILE A O 1
ATOM 10698 N N . ASN A 1 853 ? -5.36331 -42.29179 17.23270 1.000 29.44750 881 ASN A N 1
ATOM 10699 C CA . ASN A 1 853 ? -5.38021 -43.50560 18.03135 1.000 28.75436 881 ASN A CA 1
ATOM 10700 C C . ASN A 1 853 ? -4.93258 -44.71800 17.22932 1.000 25.92703 881 ASN A C 1
ATOM 10701 O O . ASN A 1 853 ? -4.29729 -45.63625 17.78388 1.000 29.56456 881 ASN A O 1
ATOM 10712 N N . PHE A 1 854 ? -5.19908 -44.74255 15.91909 1.000 26.33169 882 PHE A N 1
ATOM 10713 C CA . PHE A 1 854 ? -4.70463 -45.85476 15.12860 1.000 25.36938 882 PHE A CA 1
ATOM 10714 C C . PHE A 1 854 ? -3.18404 -45.80956 15.00812 1.000 26.42262 882 PHE A C 1
ATOM 10715 O O . PHE A 1 854 ? -2.51457 -46.84417 15.09829 1.000 27.12866 882 PHE A O 1
ATOM 10732 N N . PHE A 1 855 ? -2.62896 -44.61777 14.79919 1.000 26.74999 883 PHE A N 1
ATOM 10733 C CA . PHE A 1 855 ? -1.18029 -44.50665 14.67395 1.000 27.50843 883 PHE A CA 1
ATOM 10734 C C . PHE A 1 855 ? -0.50859 -44.97882 15.95986 1.000 27.20829 883 PHE A C 1
ATOM 10735 O O . PHE A 1 855 ? 0.55696 -45.59764 15.91662 1.000 28.45541 883 PHE A O 1
ATOM 10752 N N . VAL A 1 856 ? -1.12915 -44.70397 17.11438 1.000 27.99038 884 VAL A N 1
ATOM 10753 C CA . VAL A 1 856 ? -0.58905 -45.19639 18.37962 1.000 28.42204 884 VAL A CA 1
ATOM 10754 C C . VAL A 1 856 ? -0.55381 -46.72726 18.39842 1.000 33.90463 884 VAL A C 1
ATOM 10755 O O . VAL A 1 856 ? 0.38388 -47.32862 18.93387 1.000 29.35012 884 VAL A O 1
ATOM 10768 N N . LYS A 1 857 ? -1.55402 -47.38802 17.80023 1.000 31.32719 885 LYS A N 1
ATOM 10769 C CA . LYS A 1 857 ? -1.52032 -48.84965 17.69454 1.000 28.30968 885 LYS A CA 1
ATOM 10770 C C . LYS A 1 857 ? -0.38695 -49.33602 16.81273 1.000 30.66042 885 LYS A C 1
ATOM 10771 O O . LYS A 1 857 ? 0.22337 -50.37399 17.09371 1.000 29.94776 885 LYS A O 1
ATOM 10790 N N . VAL A 1 858 ? -0.11013 -48.62336 15.71427 1.000 27.45488 886 VAL A N 1
ATOM 10791 C CA . VAL A 1 858 ? 0.95078 -49.03897 14.81336 1.000 26.58296 886 VAL A CA 1
ATOM 10792 C C . VAL A 1 858 ? 2.30293 -48.89387 15.49064 1.000 25.18400 886 VAL A C 1
ATOM 10793 O O . VAL A 1 858 ? 3.15524 -49.78276 15.38958 1.000 29.41804 886 VAL A O 1
ATOM 10806 N N . TYR A 1 859 ? 2.52462 -47.75843 16.15673 1.000 25.69968 887 TYR A N 1
ATOM 10807 C CA . TYR A 1 859 ? 3.79832 -47.52990 16.82717 1.000 27.38439 887 TYR A CA 1
ATOM 10808 C C . TYR A 1 859 ? 3.94640 -48.32097 18.11942 1.000 26.76058 887 TYR A C 1
ATOM 10809 O O . TYR A 1 859 ? 5.06929 -48.65241 18.50824 1.000 30.16575 887 TYR A O 1
ATOM 10827 N N . GLY A 1 860 ? 2.85390 -48.60162 18.80994 1.000 30.94857 888 GLY A N 1
ATOM 10828 C CA . GLY A 1 860 ? 2.92402 -49.23361 20.11349 1.000 34.60178 888 GLY A CA 1
ATOM 10829 C C . GLY A 1 860 ? 2.91113 -48.27111 21.26826 1.000 30.53132 888 GLY A C 1
ATOM 10830 O O . GLY A 1 860 ? 2.81453 -48.70393 22.42268 1.000 27.89148 888 GLY A O 1
ATOM 10834 N N . TYR A 1 861 ? 2.99404 -46.96954 20.99137 1.000 27.85280 889 TYR A N 1
ATOM 10835 C CA . TYR A 1 861 ? 3.03588 -45.92945 22.00962 1.000 26.45292 889 TYR A CA 1
ATOM 10836 C C . TYR A 1 861 ? 2.72495 -44.60230 21.30871 1.000 26.03791 889 TYR A C 1
ATOM 10837 O O . TYR A 1 861 ? 2.68780 -44.52780 20.08043 1.000 27.45249 889 TYR A O 1
ATOM 10855 N N . MET A 1 862 ? 2.48811 -43.57106 22.10127 1.000 24.39968 890 MET A N 1
ATOM 10856 C CA . MET A 1 862 ? 2.25181 -42.23089 21.57979 1.000 27.09161 890 MET A CA 1
ATOM 10857 C C . MET A 1 862 ? 3.58826 -41.50090 21.54741 1.000 24.33020 890 MET A C 1
ATOM 10858 O O . MET A 1 862 ? 4.14851 -41.21946 22.61994 1.000 23.88988 890 MET A O 1
ATOM 10872 N N . PRO A 1 863 ? 4.12020 -41.14724 20.36836 1.000 22.22117 891 PRO A N 1
ATOM 10873 C CA . PRO A 1 863 ? 5.41650 -40.46784 20.32052 1.000 22.72498 891 PRO A CA 1
ATOM 10874 C C . PRO A 1 863 ? 5.32804 -38.96690 20.47129 1.000 24.45982 891 PRO A C 1
ATOM 10875 O O . PRO A 1 863 ? 6.35759 -38.31994 20.70367 1.000 23.69389 891 PRO A O 1
ATOM 10886 N N . LEU A 1 864 ? 4.15247 -38.38822 20.34809 1.000 22.66984 892 LEU A N 1
ATOM 10887 C CA . LEU A 1 864 ? 4.07248 -36.93833 20.44957 1.000 20.15104 892 LEU A CA 1
ATOM 10888 C C . LEU A 1 864 ? 4.40119 -36.45965 21.86299 1.000 23.74659 892 LEU A C 1
ATOM 10889 O O . LEU A 1 864 ? 4.13501 -37.12864 22.87501 1.000 23.94392 892 LEU A O 1
ATOM 10905 N N . LEU A 1 865 ? 5.01558 -35.29602 21.91953 1.000 22.81082 893 LEU A N 1
ATOM 10906 C CA . LEU A 1 865 ? 5.44426 -34.65884 23.15338 1.000 20.98027 893 LEU A CA 1
ATOM 10907 C C . LEU A 1 865 ? 5.04869 -33.19152 23.13497 1.000 23.20888 893 LEU A C 1
ATOM 10908 O O . LEU A 1 865 ? 4.86273 -32.58674 22.07049 1.000 25.40238 893 LEU A O 1
ATOM 10924 N N . TYR A 1 866 ? 4.93274 -32.61232 24.32827 1.000 22.77770 894 TYR A N 1
ATOM 10925 C CA . TYR A 1 866 ? 4.43348 -31.25317 24.49513 1.000 25.51476 894 TYR A CA 1
ATOM 10926 C C . TYR A 1 866 ? 5.55111 -30.22686 24.60801 1.000 21.84169 894 TYR A C 1
ATOM 10927 O O . TYR A 1 866 ? 6.62091 -30.49761 25.15877 1.000 24.77735 894 TYR A O 1
ATOM 10945 N N . THR A 1 867 ? 5.28566 -29.01790 24.08639 1.000 24.85060 895 THR A N 1
ATOM 10946 C CA . THR A 1 867 ? 6.14478 -27.85593 24.29678 1.000 23.85804 895 THR A CA 1
ATOM 10947 C C . THR A 1 867 ? 5.28939 -26.68773 24.77115 1.000 23.14560 895 THR A C 1
ATOM 10948 O O . THR A 1 867 ? 4.14695 -26.53177 24.32165 1.000 26.03722 895 THR A O 1
ATOM 10959 N N . GLN A 1 868 ? 5.80626 -25.91734 25.72036 1.000 24.97119 896 GLN A N 1
ATOM 10960 C CA . GLN A 1 868 ? 5.08287 -24.78435 26.28184 1.000 25.33008 896 GLN A CA 1
ATOM 10961 C C . GLN A 1 868 ? 5.65992 -23.45344 25.85119 1.000 27.34308 896 GLN A C 1
ATOM 10962 O O . GLN A 1 868 ? 5.55016 -22.45801 26.57795 1.000 28.29402 896 GLN A O 1
ATOM 10976 N N . PHE A 1 869 ? 6.32613 -23.41563 24.70269 1.000 26.60333 897 PHE A N 1
ATOM 10977 C CA . PHE A 1 869 ? 6.84628 -22.15531 24.19143 1.000 23.98788 897 PHE A CA 1
ATOM 10978 C C . PHE A 1 869 ? 6.74771 -22.13733 22.67188 1.000 24.20568 897 PHE A C 1
ATOM 10979 O O . PHE A 1 869 ? 6.56918 -23.16984 22.02186 1.000 23.50173 897 PHE A O 1
ATOM 10996 N N . ARG A 1 870 ? 6.85842 -20.94175 22.11744 1.000 27.30715 898 ARG A N 1
ATOM 10997 C CA . ARG A 1 870 ? 7.12147 -20.75313 20.70208 1.000 28.05589 898 ARG A CA 1
ATOM 10998 C C . ARG A 1 870 ? 8.40958 -19.94740 20.56219 1.000 22.10772 898 ARG A C 1
ATOM 10999 O O . ARG A 1 870 ? 8.95217 -19.42921 21.53045 1.000 24.54466 898 ARG A O 1
ATOM 11020 N N . VAL A 1 871 ? 8.89219 -19.83142 19.32824 1.000 27.40453 899 VAL A N 1
ATOM 11021 C CA . VAL A 1 871 ? 10.10235 -19.08169 19.05820 1.000 24.72526 899 VAL A CA 1
ATOM 11022 C C . VAL A 1 871 ? 9.74550 -17.81737 18.29345 1.000 22.70218 899 VAL A C 1
ATOM 11023 O O . VAL A 1 871 ? 8.85000 -17.81725 17.43674 1.000 27.87631 899 VAL A O 1
ATOM 11036 N N . ASP A 1 872 ? 10.46086 -16.74698 18.62554 1.000 25.51900 900 ASP A N 1
ATOM 11037 C CA . ASP A 1 872 ? 10.36496 -15.44034 17.98684 1.000 30.14109 900 ASP A CA 1
ATOM 11038 C C . ASP A 1 872 ? 11.78935 -14.93901 17.76512 1.000 25.13797 900 ASP A C 1
ATOM 11039 O O . ASP A 1 872 ? 12.74128 -15.43570 18.37311 1.000 24.87271 900 ASP A O 1
ATOM 11048 N N . SER A 1 873 ? 11.95131 -13.89747 16.93440 1.000 27.16685 901 SER A N 1
ATOM 11049 C CA . SER A 1 873 ? 13.27708 -13.35436 16.74487 1.000 27.97509 901 SER A CA 1
ATOM 11050 C C . SER A 1 873 ? 13.77636 -12.75408 18.05448 1.000 27.66072 901 SER A C 1
ATOM 11051 O O . SER A 1 873 ? 12.99519 -12.37845 18.94532 1.000 29.46315 901 SER A O 1
ATOM 11059 N N . VAL A 1 874 ? 15.08969 -12.64218 18.16908 1.000 25.98924 902 VAL A N 1
ATOM 11060 C CA . VAL A 1 874 ? 15.67412 -12.30268 19.45933 1.000 26.02267 902 VAL A CA 1
ATOM 11061 C C . VAL A 1 874 ? 15.20223 -10.94138 19.94387 1.000 30.47345 902 VAL A C 1
ATOM 11062 O O . VAL A 1 874 ? 15.02333 -10.74118 21.14808 1.000 29.31507 902 VAL A O 1
ATOM 11075 N N . LEU A 1 875 ? 15.07364 -9.96624 19.03581 1.000 29.77310 903 LEU A N 1
ATOM 11076 C CA . LEU A 1 875 ? 14.72914 -8.59664 19.41236 1.000 30.47449 903 LEU A CA 1
ATOM 11077 C C . LEU A 1 875 ? 13.25679 -8.29513 19.18566 1.000 38.85636 903 LEU A C 1
ATOM 11078 O O . LEU A 1 875 ? 12.86133 -7.12530 19.14256 1.000 34.58592 903 LEU A O 1
ATOM 11094 N N . PHE A 1 876 ? 12.43210 -9.32779 19.05812 1.000 29.97455 904 PHE A N 1
ATOM 11095 C CA . PHE A 1 876 ? 10.98687 -9.15237 18.90940 1.000 32.80732 904 PHE A CA 1
ATOM 11096 C C . PHE A 1 876 ? 10.43140 -8.33890 20.07239 1.000 32.45841 904 PHE A C 1
ATOM 11097 O O . PHE A 1 876 ? 10.67681 -8.64873 21.24009 1.000 32.69493 904 PHE A O 1
ATOM 11114 N N . LYS A 1 877 ? 9.72717 -7.24087 19.75261 1.000 35.35475 905 LYS A N 1
ATOM 11115 C CA . LYS A 1 877 ? 9.08793 -6.40812 20.77445 1.000 39.55720 905 LYS A CA 1
ATOM 11116 C C . LYS A 1 877 ? 10.08881 -5.87298 21.78705 1.000 39.99853 905 LYS A C 1
ATOM 11117 O O . LYS A 1 877 ? 9.76742 -5.65693 22.95497 1.000 42.11985 905 LYS A O 1
ATOM 11136 N N . THR A 1 878 ? 11.31558 -5.62792 21.35240 1.000 40.54541 906 THR A N 1
ATOM 11137 C CA . THR A 1 878 ? 12.36169 -5.13965 22.23215 1.000 41.37498 906 THR A CA 1
ATOM 11138 C C . THR A 1 878 ? 12.63275 -3.67589 21.89926 1.000 43.75747 906 THR A C 1
ATOM 11139 O O . THR A 1 878 ? 12.81348 -3.32724 20.72810 1.000 40.92645 906 THR A O 1
ATOM 11150 N N . ARG A 1 879 ? 12.64242 -2.82768 22.92609 1.000 48.46022 907 ARG A N 1
ATOM 11151 C CA . ARG A 1 879 ? 12.96798 -1.41408 22.74877 1.000 48.07641 907 ARG A CA 1
ATOM 11152 C C . ARG A 1 879 ? 14.47360 -1.24869 22.57562 1.000 44.17417 907 ARG A C 1
ATOM 11153 O O . ARG A 1 879 ? 15.25691 -1.74950 23.38816 1.000 46.03787 907 ARG A O 1
ATOM 11160 N N . LEU A 1 880 ? 14.87338 -0.53539 21.52008 1.000 44.66102 908 LEU A N 1
ATOM 11161 C CA . LEU A 1 880 ? 16.25699 -0.43708 21.07501 1.000 46.43443 908 LEU A CA 1
ATOM 11162 C C . LEU A 1 880 ? 16.72543 1.01891 21.03921 1.000 48.67349 908 LEU A C 1
ATOM 11163 O O . LEU A 1 880 ? 15.94297 1.90599 20.68923 1.000 47.07781 908 LEU A O 1
ATOM 11179 N N . PRO A 1 881 ? 17.99915 1.27961 21.32977 1.000 55.54613 909 PRO A N 1
ATOM 11180 C CA . PRO A 1 881 ? 18.58107 2.60334 21.04433 1.000 54.69566 909 PRO A CA 1
ATOM 11181 C C . PRO A 1 881 ? 18.45559 2.92210 19.56288 1.000 59.79839 909 PRO A C 1
ATOM 11182 O O . PRO A 1 881 ? 18.04006 2.10732 18.74526 1.000 53.91368 909 PRO A O 1
ATOM 11193 N N . HIS A 1 882 ? 18.83726 4.15319 19.20924 1.000 66.89373 910 HIS A N 1
ATOM 11194 C CA . HIS A 1 882 ? 18.66049 4.57780 17.82542 1.000 69.99190 910 HIS A CA 1
ATOM 11195 C C . HIS A 1 882 ? 19.69265 3.96990 16.88844 1.000 65.30232 910 HIS A C 1
ATOM 11196 O O . HIS A 1 882 ? 19.40465 3.81693 15.69791 1.000 57.94828 910 HIS A O 1
ATOM 11210 N N . ASP A 1 883 ? 20.86493 3.58321 17.38677 1.000 62.51931 911 ASP A N 1
ATOM 11211 C CA . ASP A 1 883 ? 21.87807 2.97149 16.54057 1.000 70.79072 911 ASP A CA 1
ATOM 11212 C C . ASP A 1 883 ? 21.69777 1.45294 16.38058 1.000 70.87377 911 ASP A C 1
ATOM 11213 O O . ASP A 1 883 ? 22.62192 0.77822 15.91227 1.000 61.42976 911 ASP A O 1
ATOM 11222 N N . LYS A 1 884 ? 20.52844 0.90928 16.74183 1.000 65.80036 912 LYS A N 1
ATOM 11223 C CA . LYS A 1 884 ? 20.23511 -0.51477 16.61663 1.000 49.59424 912 LYS A CA 1
ATOM 11224 C C . LYS A 1 884 ? 18.89031 -0.71203 15.92922 1.000 50.30103 912 LYS A C 1
ATOM 11225 O O . LYS A 1 884 ? 17.98851 0.12091 16.04071 1.000 43.84469 912 LYS A O 1
ATOM 11244 N N . THR A 1 885 ? 18.74995 -1.84278 15.24141 1.000 37.83932 913 THR A N 1
ATOM 11245 C CA . THR A 1 885 ? 17.54840 -2.16788 14.48396 1.000 41.21963 913 THR A CA 1
ATOM 11246 C C . THR A 1 885 ? 17.08131 -3.55932 14.88301 1.000 39.15999 913 THR A C 1
ATOM 11247 O O . THR A 1 885 ? 17.89501 -4.41434 15.23310 1.000 35.99239 913 THR A O 1
ATOM 11258 N N . LYS A 1 886 ? 15.76964 -3.76718 14.82137 1.000 35.94142 914 LYS A N 1
ATOM 11259 C CA . LYS A 1 886 ? 15.19697 -5.08684 15.06426 1.000 38.29269 914 LYS A CA 1
ATOM 11260 C C . LYS A 1 886 ? 15.59733 -6.06586 13.96552 1.000 36.46734 914 LYS A C 1
ATOM 11261 O O . LYS A 1 886 ? 15.79665 -5.69595 12.80229 1.000 34.61842 914 LYS A O 1
ATOM 11280 N N . CYS A 1 887 ? 15.67555 -7.34908 14.33737 1.000 36.14399 915 CYS A N 1
ATOM 11281 C CA . CYS A 1 887 ? 15.97529 -8.37941 13.35125 1.000 35.63161 915 CYS A CA 1
ATOM 11282 C C . CYS A 1 887 ? 14.94542 -8.39456 12.23865 1.000 32.83660 915 CYS A C 1
ATOM 11283 O O . CYS A 1 887 ? 15.28886 -8.57359 11.06796 1.000 33.96140 915 CYS A O 1
ATOM 11291 N N . PHE A 1 888 ? 13.66357 -8.26937 12.59738 1.000 33.24738 916 PHE A N 1
ATOM 11292 C CA . PHE A 1 888 ? 12.57380 -8.21007 11.64322 1.000 27.78498 916 PHE A CA 1
ATOM 11293 C C . PHE A 1 888 ? 11.66415 -7.06490 12.06772 1.000 39.82102 916 PHE A C 1
ATOM 11294 O O . PHE A 1 888 ? 11.64358 -6.67635 13.23980 1.000 35.72390 916 PHE A O 1
ATOM 11311 N N . LYS A 1 889 ? 10.87275 -6.56402 11.12074 1.000 37.07527 917 LYS A N 1
ATOM 11312 C CA . LYS A 1 889 ? 9.92190 -5.50104 11.43869 1.000 47.72989 917 LYS A CA 1
ATOM 11313 C C . LYS A 1 889 ? 8.80461 -6.02709 12.33302 1.000 42.99772 917 LYS A C 1
ATOM 11314 O O . LYS A 1 889 ? 8.45466 -5.38664 13.33171 1.000 38.59951 917 LYS A O 1
ATOM 11333 N N . PHE A 1 890 ? 8.28243 -7.22958 12.04411 1.000 37.46078 918 PHE A N 1
ATOM 11334 C CA . PHE A 1 890 ? 7.06093 -7.68216 12.68951 1.000 41.53945 918 PHE A CA 1
ATOM 11335 C C . PHE A 1 890 ? 7.15876 -8.97958 13.48464 1.000 47.81706 918 PHE A C 1
ATOM 11336 O O . PHE A 1 890 ? 6.18618 -9.32257 14.17528 1.000 43.79134 918 PHE A O 1
ATOM 11353 N N . ILE A 1 891 ? 8.27979 -9.69123 13.44242 1.000 41.51399 919 ILE A N 1
ATOM 11354 C CA . ILE A 1 891 ? 8.33183 -11.01922 14.05583 1.000 49.69640 919 ILE A CA 1
ATOM 11355 C C . ILE A 1 891 ? 9.59201 -11.28368 14.90526 1.000 49.59412 919 ILE A C 1
ATOM 11356 O O . ILE A 1 891 ? 10.49782 -10.45916 14.96436 1.000 36.10305 919 ILE A O 1
#

Sequence (714 aa):
SLPIRLLPEKLPPPKATRGCRLHNCFDYSRCPLTSGFPVYVYDSDQFVFGSYLDPLVKQAFQATARANVYVTENADIACLYVILVGEMQEPVVLRPAELEKQQLYSLPHWRTDGHNHVIINLSRKSDTQNLLYNVSTGRAMVAQSTFYTVQYRPGFDLVVSPLVHAMSEPNFMEIPPQVPVKRKYLFTFQGEKIDYDDRIIATLKAVQDSKLDQVLVEFTCKNQPKPSLPTEWALCGEREDRLELLKLSTFALIITPGDPRLVISSGCCATRLFEALEVGAVPVVLGEQVQLPYQDMMLQWNEAALVVPKPRVTEVHFLLRSLSDSDLLAMRRQGRFLWETYFSTADSIFNTVLAMIRTRIQQIPAAPIREEAAAEIPHRSGKETEPPYASPRRYLRNFTLTVTDFYRSWNAPGPFHLFPHTPFDPVLPSEAKFLGSGTGFRPIGGGAGGSGKEFQAALGGNVPREQFTVVMLTYEREEVLMNSLERLNGLPYLNKVVVVWNSPKLPSEDLLWPDIGVPIMVVRTEKNSLNNRFLPWNEIETEAILSIDDDAHLRHDEIMFGFRVWREARDRIVGFPGRYHAWDIPHQSWLYNSNYSCELSMVLTGAAFFHKYYAYLYSYVMPQAIRDMVDEYINCEDIAMNFLVSHITRKPPIKVTSRWTFRCPGCPDDSHFHERHKCINFFVKVYGYMPLLYTQFRVDSVLFKTRLPHDKTKCFKFI

InterPro domains:
  IPR004263 Exostosin-like [PTHR48261] (143-918)
  IPR015338 Glycosyl transferase 64 domain [PF09258] (663-904)
  IPR029044 Nucleotide-diphospho-sugar transferases [G3DSA:3.90.550.10] (659-912)
  IPR029044 Nucleotide-diphospho-sugar transferases [SSF53448] (662-906)
  IPR040911 Exostosin, GT47 domain [PF03016] (192-500)

B-factor: mean 39.89, std 17.85, range [18.22, 162.22]

GO terms:
  GO:0005886 plasma membrane (C, IDA)
  GO:0016500 protein-hormone receptor activity (F, IDA)
  GO:0045617 negative regulation of keratinocyte differentiation (P, IDA)
  GO:0010838 positive regulation of keratinocyte proliferation (P, IDA)
  GO:0051897 positive regulation of phosphatidylinositol 3-kinase/protein kinase B signal transduction (P, IDA)
  GO:0106015 negative regulation of inflammatory response to wounding (P, IDA)
  GO:0005794 Golgi apparatus (C, IDA)
  GO:0016757 glycosyltransferase activity (F, IDA)
  GO:0015012 heparan sulfate proteoglycan biosynthetic process (P, IDA)
  GO:0005634 nucleus (C, EXP)
  GO:0000139 Golgi membrane (C, TAS)
  GO:0005789 endoplasmic reticulum membrane (C, TAS)
  GO:0005515 protein binding (F, IPI)
  GO:0005783 endoplasmic reticulum (C, IDA)
  GO:0015012 heparan sulfate proteoglycan biosynthetic process (P, IMP)
  GO:0000287 magnesium ion binding (F, IDA)
  GO:0001888 glucuronyl-galactosyl-proteoglycan 4-alpha-N-acetylglucosaminyltransferase activity (F, IDA)

Organism: Homo sapiens (NCBI:txid9606)